Protein AF-A0A1V2ACL8-F1 (afdb_monomer_lite)

Radius of gyration: 40.6 Å; chains: 1; bounding box: 102×98×93 Å

InterPro domains:
  IPR009003 Peptidase S1, PA clan [SSF50494] (10-192)
  IPR025662 Sigma-54 interaction domain, ATP-binding site 1 [PS00675] (348-361)
  IPR027417 P-loop containing nucleoside triphosphate hydrolase [G3DSA:3.40.50.300] (262-466)
  IPR027417 P-loop containing nucleoside triphosphate hydrolase [SSF52540] (330-458)
  IPR049945 ORC1/DEAH AAA+ ATPase domain [PF13401] (344-453)

pLDDT: mean 83.54, std 11.63, range [36.09, 97.56]

Secondary structure (DSSP, 8-state):
-HHHHHHHHHHHHEEEEEETTEEEEEEEEETTEEEE-GGGSTT--TTPPEEEEEE-SSSEEEEEEEESS--S-TTSS-S-EEEEESS--TTSPPPPEEE----TT-EEEEEE--TTT-TT-EEEEEEEEEE---STTS--EEEEEEETTTTSTT---TT-TTPEEEETTEEEEEEEEEPTTS-EEEEETTTTHHHHHHTT--EEE--------HHHHHHHHHHHHHHHHHHHHHHT---SS-----GGGTSSHHHHHHHHSPPHHHHHHHHHHHHHHHHTT-TTTHHHHHHHHHHHTS---HHHHHHHHHHHHHHHHHHS-SSTTTHHHHHHHHHHHHHTTS----EEEEEE-TTSSHHHHHHHHHH--EEETTTTEEEEEEE--HHHHHHH-HHHHHHHHHHHHHT---SSHHHHHHHHHHHHHTT-EEEEEEEE--THHHHTT-HHHHHHHHHHHHHHTT-TTEEEEEEEEGGGGGGG-S-HHHHHHHB--S-TT----SEEHHHHHHHTTHHHHHHHHTT--GGGGGGS-TT-HHHHHHHH-HHHHHHHHHH--GGGTT-TT--HHHHHHHHHHHHHHHHHHH---SS-HHHHHHHHHHHHHHHHHHHHHHT-SEEEHHHHHHHHHS-HHHHHHHHHTTSEEEEEEEEE-SS-EEEEEEEEE--HHHHHHHHHHHHHTTT-HHHHHHHHHH-TTTHHHHHHHHHHHHHHTHHHHHHHHHHHHHHHHHSSS-HHHHHHHHTTS-HHHHHHHHHHHHHS------HHHHHHHHHHHHH---TT--HHHHHHHHHHTHHHHHHTTTHHHHHHHHHHHHHT---HHHHHHHHGGGTT---HHHHHHHHHHHHHHHHHHHHHTT--HHHIIIIIIIHHHHHTHHHHHHHHHTTTTS-S-PPPPHHHHHHHHHHHHHHHH-SS-TTHHHHHHHHTTGGGHHHHSS-GGGHHHHHHHHHHHHHHHHHHHHHS-HHHHHHHHHHHHHHHHHHHHSS-HHHHHHHHHHHHTTS-TT-TTPPPPGGGHHHHHHHHT-GGGHHHHHTTHHHHHHHTGGG--

Organism: NCBI:txid1714355

Sequence (1053 aa):
MKEKKMDAKIKKATAHVECGGKFGTAFLISPVLAITAYHVVSRYVEGSSIFLEFSLPGETGNRSAKLLNSRNEIDTGIDLAILQLDKPLEEIEPLQLTAKELPYDLPWKAFGFPATKDTPGQTFVGEVSMFVEQHISKYDLDLDCRKPDITDPKYVVFGASGSAVIVDKEVVAVLSDKMPGGTLGAVSIKFARELLTELNITFTDNTSLVAESPSNELEEMLKMYHIKVRFYLENSMTLPFPSELNNDLIKYSYFSEFFEISTWKSKIIDHINTISKEFNSNAFLRESIIKLQELYELDLPYEEFQSSMRKTVDLILEEIPDDKRTKGFRQLLFHLYNLLKRRYNKVLVLTGESGSGKTHLLKTILSSYQSEKGLEYYSIRIPISINEIKDKGFGEAIKFSLNHFLNSNFNDISDVNHFVNNLKKVGITFKVIFIIDDLQNLCNSSAKHYDDIKQTIVMYTKFDWVSWCLSINEFDQYLIMDNSRFLEKYCFSNNFDDANLFVSMSKINSENKVCHRILNNYGIDTKVIEKFPQNITNIKMLLNNPLISYVYANTVNENEKELHNICYFNFIKRYSDIKKKQMVEYSERDLPFQEKDVQINNEINQVVNFVIKNKKLTYSESELNDLFKSLAHCYFELRSVHLVSKAIVEFEDDIESRKDIIVKFVFKLYWAYKILLEFRSRDNWSEFSLLRDSFVELKDDLLIYEILYLDTDFEKNSEILNQEITDVLNSTSEKGLLFFVGIKTSFNCQEIIFLELLEKGELILNKQETFGLMYFLLHTNARNAKIPQKCIVLSKYLNKVSEHELGGYLNGICKSIFGKLNNLTKFKRCMAEFICSSDTNISKMIGKIAAENFIRIVTEKQYSLEEIVKNHLIIFLGDNLEKIKESMNTGSEKGKNSNATFIEYFLRFLFRLLIENNEDNRLLLHEILLKENFYYLERVKADNKFKIIGHILRSNSAIAYGAYYKHLNHSKKKNFKKQYIECITKLLDSELIEQRILAFHFISNTLIDEDPKSTLDIDFFPLLKVIHEDNRLEMFNDGRKDFYERNFYPYLK

Foldseek 3Di:
DVVVVLVVLQLQQKWWKAEPNAIAIWGFAFQFKIKFFQVSHLRDDVPDWIWTFGDDPPDGRIWTWDWPDDDPDSQAAERMTMTTTPGGDPVHDGAAAEADDFDWFAKKKWWWAFPLRHPVTDMWIWTFHDFDDDDRHYFGTWTDTPPPQQVPPSGGRRRHGHIFIDGPSHRFWTWHDQDPPRITTTHGCNNCVVVCVVVVRDHHYPPPPPVPQLVVLQVLLVVLLLVVLVVCLVPPLDDLDDDDDDPVLCVPPQNCCLQPDQFLLRVLQVLLVVLCVVPCPPPVCVVLSVLLVVLLVDLDFLVRSLVSNVVSLVVSVVPDDPDPVCVVVNVSSVVSVVSSVAFRAQEAEAEEAPQLCPSVVVSVVQNDWDADVPQLETEHEFEFDLVLCVPPNDQVSVVVRSCNSSVHDDPHVVSVLVSQVSCVVVRHHAAYEYEYEACLVNLVVDLVNLVSVLVVLRSCNSRSRYGYYYYHYNLSCLSNLLCLVSLLRHAHDPDNPDLPSHDYSLVSQLVVQVLVVLLVVLVQDCPCVVVDDPQLLQLSVSRSRNLLSNLCSVQDDPVRSNSPDHAPLNSLVSVLVVLLVQLLVPQPDPDPSVVSSVVLVVLVLLVLVVCLVVLEFKDFPVVCCVSCVVVVRNVVSCVSSVQKDKDWDWDDDPPDIDTTIMMGRPDLLNSLSSNVVVCVVVVNVVVLLVSLVSRVVNVLSNLLVVLQVLLVPCVVNVVVNLVSLVVCQVDPDNLLSVLVSLLRGHLVSLQSNLVCLLPDAQGDDDSSNLVSLLVSLQRHPRPPSQLLSSLLSNLRCLVVCVVSSVLSVVLNSLLSSLVPDLDLVSLLSSLLSQQQPQDLVSLLSSLLSSLVSLCVNCVVVVDDLLCCVPVRVLVSCVVNLVSNVNSQVVQPPDPDDGRDTSVLSNLLNNLLVVLVVPPPDSCVNVVSCVVVVVLPVCVVVVPCSSPSSSVSNLQSNLLNLLVNLQPDDPVRNVVVVVVLLVCLVVLLVDPDPVSPVSSVSNQVSVFDPVDPLTEGDPSCQVSVVSSCPDPSCVVVVVVVVVVCVRHHVVPVD

Structure (mmCIF, N/CA/C/O backbone):
data_AF-A0A1V2ACL8-F1
#
_entry.id   AF-A0A1V2ACL8-F1
#
loop_
_atom_site.group_PDB
_atom_site.id
_atom_site.type_symbol
_atom_site.label_atom_id
_atom_site.label_alt_id
_atom_site.label_comp_id
_atom_site.label_asym_id
_atom_site.label_entity_id
_atom_site.label_seq_id
_atom_site.pdbx_PDB_ins_code
_atom_site.Cartn_x
_atom_site.Cartn_y
_atom_site.Cartn_z
_atom_site.occupancy
_atom_site.B_iso_or_equiv
_atom_site.auth_seq_id
_atom_site.auth_comp_id
_atom_site.auth_asym_id
_atom_site.auth_atom_id
_atom_site.pdbx_PDB_model_num
ATOM 1 N N . MET A 1 1 ? -52.245 -60.904 18.506 1.00 42.53 1 MET A N 1
ATOM 2 C CA . MET A 1 1 ? -51.327 -61.619 19.431 1.00 42.53 1 MET A CA 1
ATOM 3 C C . MET A 1 1 ? -49.938 -60.969 19.524 1.00 42.53 1 MET A C 1
ATOM 5 O O . MET A 1 1 ? -49.429 -60.873 20.630 1.00 42.53 1 MET A O 1
ATOM 9 N N . LYS A 1 2 ? -49.344 -60.469 18.421 1.00 48.91 2 LYS A N 1
ATOM 10 C CA . LYS A 1 2 ? -48.031 -59.779 18.429 1.00 48.91 2 LYS A CA 1
ATOM 11 C C . LYS A 1 2 ? -48.014 -58.424 19.171 1.00 48.91 2 LYS A C 1
ATOM 13 O O . LYS A 1 2 ? -47.066 -58.173 19.899 1.00 48.91 2 LYS A O 1
ATOM 18 N N . GLU A 1 3 ? -49.059 -57.600 19.051 1.00 52.81 3 GLU A N 1
ATOM 19 C CA . GLU A 1 3 ? -49.126 -56.273 19.703 1.00 52.81 3 GLU A CA 1
ATOM 20 C C . GLU A 1 3 ? -49.228 -56.370 21.239 1.00 52.81 3 GLU A C 1
ATOM 22 O O . GLU A 1 3 ? -48.410 -55.794 21.944 1.00 52.81 3 GLU A O 1
ATOM 27 N N . LYS A 1 4 ? -50.099 -57.251 21.764 1.00 59.19 4 LYS A N 1
ATOM 28 C CA . LYS A 1 4 ? -50.183 -57.554 23.212 1.00 59.19 4 LYS A CA 1
ATOM 29 C C . LYS A 1 4 ? -48.861 -58.052 23.821 1.00 59.19 4 LYS A C 1
ATOM 31 O O . LYS A 1 4 ? -48.617 -57.825 25.000 1.00 59.19 4 LYS A O 1
ATOM 36 N N . LYS A 1 5 ? -48.025 -58.753 23.041 1.00 61.41 5 LYS A N 1
ATOM 37 C CA . LYS A 1 5 ? -46.713 -59.246 23.496 1.00 61.41 5 LYS A CA 1
ATOM 38 C C . LYS A 1 5 ? -45.679 -58.110 23.577 1.00 61.41 5 LYS A C 1
ATOM 40 O O . LYS A 1 5 ? -44.831 -58.146 24.459 1.00 61.41 5 LYS A O 1
ATOM 45 N N . MET A 1 6 ? -45.781 -57.106 22.700 1.00 64.25 6 MET A N 1
ATOM 46 C CA . MET A 1 6 ? -44.918 -55.919 22.703 1.00 64.25 6 MET A CA 1
ATOM 47 C C . MET A 1 6 ? -45.283 -54.951 23.834 1.00 64.25 6 MET A C 1
ATOM 49 O O . MET A 1 6 ? -44.401 -54.536 24.575 1.00 64.25 6 MET A O 1
ATOM 53 N N . ASP A 1 7 ? -46.572 -54.675 24.048 1.00 74.94 7 ASP A N 1
ATOM 54 C CA . ASP A 1 7 ? -47.016 -53.822 25.162 1.00 74.94 7 ASP A CA 1
ATOM 55 C C . ASP A 1 7 ? -46.584 -54.395 26.523 1.00 74.94 7 ASP A C 1
ATOM 57 O O . ASP A 1 7 ? -46.218 -53.655 27.433 1.00 74.94 7 ASP A O 1
ATOM 61 N N . ALA A 1 8 ? -46.576 -55.725 26.660 1.00 79.62 8 ALA A N 1
ATOM 62 C CA . ALA A 1 8 ? -46.062 -56.399 27.849 1.00 79.62 8 ALA A CA 1
ATOM 63 C C . ALA A 1 8 ? -44.533 -56.285 27.992 1.00 79.62 8 ALA A C 1
ATOM 65 O O . ALA A 1 8 ? -44.046 -56.204 29.116 1.00 79.62 8 ALA A O 1
ATOM 66 N N . LYS A 1 9 ? -43.779 -56.267 26.882 1.00 84.62 9 LYS A N 1
ATOM 67 C CA . LYS A 1 9 ? -42.321 -56.063 26.889 1.00 84.62 9 LYS A CA 1
ATOM 68 C C . LYS A 1 9 ? -41.973 -54.653 27.365 1.00 84.62 9 LYS A C 1
ATOM 70 O O . LYS A 1 9 ? -41.164 -54.511 28.272 1.00 84.62 9 LYS A O 1
ATOM 75 N N . ILE A 1 10 ? -42.633 -53.641 26.802 1.00 86.56 10 ILE A N 1
ATOM 76 C CA . ILE A 1 10 ? -42.409 -52.230 27.145 1.00 86.56 10 ILE A CA 1
ATOM 77 C C . ILE A 1 10 ? -42.662 -52.018 28.636 1.00 86.56 10 ILE A C 1
ATOM 79 O O . ILE A 1 10 ? -41.771 -51.579 29.345 1.00 86.56 10 ILE A O 1
ATOM 83 N N . LYS A 1 11 ? -43.827 -52.449 29.135 1.00 88.44 11 LYS A N 1
ATOM 84 C CA . LYS A 1 11 ? -44.185 -52.311 30.555 1.00 88.44 11 LYS A CA 1
ATOM 85 C C . LYS A 1 11 ? -43.197 -52.981 31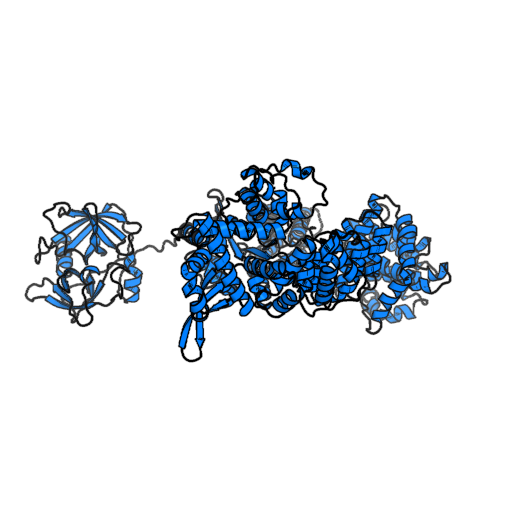.507 1.00 88.44 11 LYS A C 1
ATOM 87 O O . LYS A 1 11 ? -42.932 -52.432 32.564 1.00 88.44 11 LYS A O 1
ATOM 92 N N . LYS A 1 12 ? -42.665 -54.154 31.147 1.00 88.12 12 LYS A N 1
ATOM 93 C CA . LYS A 1 12 ? -41.657 -54.850 31.961 1.00 88.12 12 LYS A CA 1
ATOM 94 C C . LYS A 1 12 ? -40.310 -54.132 31.964 1.00 88.12 12 LYS A C 1
ATOM 96 O O . LYS A 1 12 ? -39.620 -54.182 32.970 1.00 88.12 12 LYS A O 1
ATOM 101 N N . ALA A 1 13 ? -39.934 -53.505 30.852 1.00 90.38 13 ALA A N 1
ATOM 102 C CA . ALA A 1 13 ? -38.673 -52.782 30.720 1.00 90.38 13 ALA A CA 1
ATOM 103 C C . ALA A 1 13 ? -38.722 -51.352 31.276 1.00 90.38 13 ALA A C 1
ATOM 105 O O . ALA A 1 13 ? -37.676 -50.717 31.371 1.00 90.38 13 ALA A O 1
ATOM 106 N N . THR A 1 14 ? -39.903 -50.846 31.636 1.00 93.06 14 THR A N 1
ATOM 107 C CA . THR A 1 14 ? -40.100 -49.525 32.237 1.00 93.06 14 THR A CA 1
ATOM 108 C C . THR A 1 14 ? -40.126 -49.622 33.765 1.00 93.06 14 THR A C 1
ATOM 110 O O . THR A 1 14 ? -40.801 -50.485 34.323 1.00 93.06 14 THR A O 1
ATOM 113 N N . ALA A 1 15 ? -39.426 -48.711 34.437 1.00 92.50 15 ALA A N 1
ATOM 114 C CA . ALA A 1 15 ? -39.377 -48.589 35.889 1.00 92.50 15 ALA A CA 1
ATOM 115 C C . ALA A 1 15 ? -39.913 -47.242 36.374 1.00 92.50 15 ALA A C 1
ATOM 117 O O . ALA A 1 15 ? -39.783 -46.223 35.690 1.00 92.50 15 ALA A O 1
ATOM 118 N N . HIS A 1 16 ? -40.468 -47.248 37.581 1.00 91.62 16 HIS A N 1
ATOM 119 C CA . HIS A 1 16 ? -40.730 -46.041 38.355 1.00 91.62 16 HIS A CA 1
ATOM 120 C C . HIS A 1 16 ? -39.429 -45.600 39.039 1.00 91.62 16 HIS A C 1
ATOM 122 O O . HIS A 1 16 ? -38.745 -46.424 39.641 1.00 91.62 16 HIS A O 1
ATOM 128 N N . VAL A 1 17 ? -39.053 -44.328 38.907 1.00 91.94 17 VAL A N 1
ATOM 129 C CA . VAL A 1 17 ? -37.788 -43.777 39.421 1.00 91.94 17 VAL A CA 1
ATOM 130 C C . VAL A 1 17 ? -38.069 -42.843 40.579 1.00 91.94 17 VAL A C 1
ATOM 132 O O . VAL A 1 17 ? -38.929 -41.979 40.448 1.00 91.94 17 VAL A O 1
ATOM 135 N N . GLU A 1 18 ? -37.285 -42.931 41.650 1.00 89.44 18 GLU A N 1
ATOM 136 C CA . GLU A 1 18 ? -37.298 -41.973 42.754 1.00 89.44 18 GLU A CA 1
ATOM 137 C C . GLU A 1 18 ? -35.885 -41.439 43.045 1.00 89.44 18 GLU A C 1
ATOM 139 O O . GLU A 1 18 ? -34.928 -42.199 43.231 1.00 89.44 18 GLU A O 1
ATOM 144 N N . CYS A 1 19 ? -35.743 -40.110 43.082 1.00 87.94 19 CYS A N 1
ATOM 145 C CA . CYS A 1 19 ? -34.488 -39.421 43.387 1.00 87.94 19 CYS A CA 1
ATOM 146 C C . CYS A 1 19 ? -34.750 -38.084 44.101 1.00 87.94 19 CYS A C 1
ATOM 148 O O . CYS A 1 19 ? -35.380 -37.180 43.551 1.00 87.94 19 CYS A O 1
ATOM 150 N N . GLY A 1 20 ? -34.261 -37.921 45.337 1.00 79.12 20 GLY A N 1
ATOM 151 C CA . GLY A 1 20 ? -34.312 -36.635 46.055 1.00 79.12 20 GLY A CA 1
ATOM 152 C C . GLY A 1 20 ? -35.725 -36.041 46.216 1.00 79.12 20 GLY A C 1
ATOM 153 O O . GLY A 1 20 ? -35.903 -34.817 46.143 1.00 79.12 20 GLY A O 1
ATOM 154 N N . GLY A 1 21 ? -36.740 -36.901 46.370 1.00 74.81 21 GLY A N 1
ATOM 155 C CA . GLY A 1 21 ? -38.156 -36.525 46.475 1.00 74.81 21 GLY A CA 1
ATOM 156 C C . GLY A 1 21 ? -38.826 -36.134 45.151 1.00 74.81 21 GLY A C 1
ATOM 157 O O . GLY A 1 21 ? -39.959 -35.658 45.165 1.00 74.81 21 GLY A O 1
ATOM 158 N N . LYS A 1 22 ? -38.138 -36.292 44.013 1.00 81.06 22 LYS A N 1
ATOM 159 C CA . LYS A 1 22 ? -38.754 -36.307 42.682 1.00 81.06 22 LYS A CA 1
ATOM 160 C C . LYS A 1 22 ? -38.996 -37.751 42.262 1.00 81.06 22 LYS A C 1
ATOM 162 O O . LYS A 1 22 ? -38.204 -38.629 42.603 1.00 81.06 22 LYS A O 1
ATOM 167 N N . PHE A 1 23 ? -40.047 -37.961 41.481 1.00 86.44 23 PHE A N 1
ATOM 168 C CA . PHE A 1 23 ? -40.310 -39.238 40.838 1.00 86.44 23 PHE A CA 1
ATOM 169 C C . PHE A 1 23 ? -40.504 -39.072 39.332 1.00 86.44 23 PHE A C 1
ATOM 171 O O . PHE A 1 23 ? -40.854 -37.991 38.852 1.00 86.44 23 PHE A O 1
ATOM 178 N N . GLY A 1 24 ? -40.234 -40.140 38.593 1.00 91.75 24 GLY A N 1
ATOM 179 C CA . GLY A 1 24 ? -40.265 -40.159 37.138 1.00 91.75 24 GLY A CA 1
ATOM 180 C C . GLY A 1 24 ? -40.331 -41.573 36.583 1.00 91.75 24 GLY A C 1
ATOM 181 O O . GLY A 1 24 ? -40.574 -42.543 37.298 1.00 91.75 24 GLY A O 1
ATOM 182 N N . THR A 1 25 ? -40.080 -41.687 35.287 1.00 94.88 25 THR A N 1
ATOM 183 C CA . THR A 1 25 ? -40.044 -42.954 34.564 1.00 94.88 25 THR A CA 1
ATOM 184 C C . THR A 1 25 ? -38.629 -43.211 34.041 1.00 94.88 25 THR A C 1
ATOM 186 O O . THR A 1 25 ? -37.939 -42.290 33.616 1.00 94.88 25 THR A O 1
ATOM 189 N N . ALA A 1 26 ? -38.175 -44.460 34.051 1.00 95.38 26 ALA A N 1
ATOM 190 C CA . ALA A 1 26 ? -36.978 -44.903 33.339 1.00 95.38 26 ALA A CA 1
ATOM 191 C C . ALA A 1 26 ? -37.289 -46.147 32.518 1.00 95.38 26 ALA A C 1
ATOM 193 O O . ALA A 1 26 ? -38.301 -46.812 32.737 1.00 95.38 26 ALA A O 1
ATOM 194 N N . PHE A 1 27 ? -36.395 -46.513 31.607 1.00 95.81 27 PHE A N 1
ATOM 195 C CA . PHE A 1 27 ? -36.466 -47.801 30.930 1.00 95.81 27 PHE A CA 1
ATOM 196 C C . PHE A 1 27 ? -35.091 -48.424 30.714 1.00 95.81 27 PHE A C 1
ATOM 198 O O . PHE A 1 27 ? -34.083 -47.730 30.595 1.00 95.81 27 PHE A O 1
ATOM 205 N N . LEU A 1 28 ? -35.066 -49.753 30.666 1.00 94.19 28 LEU A N 1
ATOM 206 C CA . LEU A 1 28 ? -33.864 -50.562 30.518 1.00 94.19 28 LEU A CA 1
ATOM 207 C C . LEU A 1 28 ? -33.381 -50.578 29.057 1.00 94.19 28 LEU A C 1
ATOM 209 O O . LEU A 1 28 ? -34.166 -50.888 28.160 1.00 94.19 28 LEU A O 1
ATOM 213 N N . ILE A 1 29 ? -32.093 -50.306 28.825 1.00 94.06 29 ILE A N 1
ATOM 214 C CA . ILE A 1 29 ? -31.433 -50.352 27.497 1.00 94.06 29 ILE A CA 1
ATOM 215 C C . ILE A 1 29 ? -30.351 -51.437 27.395 1.00 94.06 29 ILE A C 1
ATOM 217 O O . ILE A 1 29 ? -30.009 -51.890 26.307 1.00 94.06 29 ILE A O 1
ATOM 221 N N . SER A 1 30 ? -29.851 -51.916 28.533 1.00 91.38 30 SER A N 1
ATOM 222 C CA . SER A 1 30 ? -29.064 -53.146 28.666 1.00 91.38 30 SER A CA 1
ATOM 223 C C . SER A 1 30 ? -29.341 -53.752 30.045 1.00 91.38 30 SER A C 1
ATOM 225 O O . SER A 1 30 ? -29.882 -53.040 30.888 1.00 91.38 30 SER A O 1
ATOM 227 N N . PRO A 1 31 ? -28.943 -55.002 30.353 1.00 89.69 31 PRO A N 1
ATOM 228 C CA . PRO A 1 31 ? -29.172 -55.575 31.682 1.00 89.69 31 PRO A CA 1
ATOM 229 C C . PRO A 1 31 ? -28.639 -54.717 32.840 1.00 89.69 31 PRO A C 1
ATOM 231 O O . PRO A 1 31 ? -29.119 -54.863 33.956 1.00 89.69 31 PRO A O 1
ATOM 234 N N . VAL A 1 32 ? -27.676 -53.820 32.588 1.00 92.94 32 VAL A N 1
ATOM 235 C CA . VAL A 1 32 ? -27.021 -52.972 33.599 1.00 92.94 32 VAL A CA 1
ATOM 236 C C . VAL A 1 32 ? -27.249 -51.467 33.409 1.00 92.94 32 VAL A C 1
ATOM 238 O O . VAL A 1 32 ? -26.795 -50.691 34.246 1.00 92.94 32 VAL A O 1
ATOM 241 N N . LEU A 1 33 ? -27.933 -51.032 32.342 1.00 94.88 33 LEU A N 1
ATOM 242 C CA . LEU A 1 33 ? -28.134 -49.610 32.031 1.00 94.88 33 LEU A CA 1
ATOM 243 C C . LEU A 1 33 ? -29.609 -49.271 31.812 1.00 94.88 33 LEU A C 1
ATOM 245 O O . LEU A 1 33 ? -30.318 -49.975 31.088 1.00 94.88 33 LEU A O 1
ATOM 249 N N . ALA A 1 34 ? -30.030 -48.132 32.356 1.00 95.25 34 ALA A N 1
ATOM 250 C CA . ALA A 1 34 ? -31.340 -47.534 32.130 1.00 95.25 34 ALA A CA 1
ATOM 251 C C . ALA A 1 34 ? -31.224 -46.062 31.700 1.00 95.25 34 ALA A C 1
ATOM 253 O O . ALA A 1 34 ? -30.231 -45.398 31.992 1.00 95.25 34 ALA A O 1
ATOM 254 N N . ILE A 1 35 ? -32.248 -45.551 31.014 1.00 96.69 35 ILE A N 1
ATOM 255 C CA . ILE A 1 35 ? -32.358 -44.145 30.599 1.00 96.69 35 ILE A CA 1
ATOM 256 C C . ILE A 1 35 ? -33.563 -43.492 31.276 1.00 96.69 35 ILE A C 1
ATOM 258 O O . ILE A 1 35 ? -34.611 -44.121 31.414 1.00 96.69 35 ILE A O 1
ATOM 262 N N . THR A 1 36 ? -33.416 -42.227 31.674 1.00 95.25 36 THR A N 1
ATOM 263 C CA . THR A 1 36 ? -34.501 -41.348 32.143 1.00 95.25 36 THR A CA 1
ATOM 264 C C . THR A 1 36 ? -34.276 -39.906 31.662 1.00 95.25 36 THR A C 1
ATOM 266 O O . THR A 1 36 ? -33.277 -39.619 31.001 1.00 95.25 36 THR A O 1
ATOM 269 N N . ALA A 1 37 ? -35.192 -38.990 31.979 1.00 93.00 37 ALA A N 1
ATOM 270 C CA . ALA A 1 37 ? -34.991 -37.560 31.758 1.00 93.00 37 ALA A CA 1
ATOM 271 C C . ALA A 1 37 ? -34.068 -36.975 32.842 1.00 93.00 37 ALA A C 1
ATOM 273 O O . ALA A 1 37 ? -34.166 -37.336 34.018 1.00 93.00 37 ALA A O 1
ATOM 274 N N . TYR A 1 38 ? -33.165 -36.064 32.478 1.00 91.00 38 TYR A N 1
ATOM 275 C CA . TYR A 1 38 ? -32.163 -35.548 33.421 1.00 91.00 38 TYR A CA 1
ATOM 276 C C . TYR A 1 38 ? -32.805 -34.803 34.597 1.00 91.00 38 TYR A C 1
ATOM 278 O O . TYR A 1 38 ? -32.397 -34.970 35.749 1.00 91.00 38 TYR A O 1
ATOM 286 N N . HIS A 1 39 ? -33.874 -34.042 34.348 1.00 87.81 39 HIS A N 1
ATOM 287 C CA . HIS A 1 39 ? -34.585 -33.312 35.396 1.00 87.81 39 HIS A CA 1
ATOM 288 C C . HIS A 1 39 ? -35.223 -34.213 36.475 1.00 87.81 39 HIS A C 1
ATOM 290 O O . HIS A 1 39 ? -35.509 -33.721 37.575 1.00 87.81 39 HIS A O 1
ATOM 296 N N . VAL A 1 40 ? -35.437 -35.508 36.199 1.00 89.12 40 VAL A N 1
ATOM 297 C CA . VAL A 1 40 ? -35.936 -36.500 37.174 1.00 89.12 40 VAL A CA 1
ATOM 298 C C . VAL A 1 40 ? -34.879 -36.777 38.240 1.00 89.12 40 VAL A C 1
ATOM 300 O O . VAL A 1 40 ? -35.199 -36.882 39.422 1.00 89.12 40 VAL A O 1
ATOM 303 N N . VAL A 1 41 ? -33.608 -36.813 37.839 1.00 89.06 41 VAL A N 1
ATOM 304 C CA . VAL A 1 41 ? -32.457 -37.110 38.705 1.00 89.06 41 VAL A CA 1
ATOM 305 C C . VAL A 1 41 ? -31.631 -35.867 39.044 1.00 89.06 41 VAL A C 1
ATOM 307 O O . VAL A 1 41 ? -30.564 -35.970 39.637 1.00 89.06 41 VAL A O 1
ATOM 310 N N . SER A 1 42 ? -32.137 -34.664 38.751 1.00 81.94 42 SER A N 1
ATOM 311 C CA . SER A 1 42 ? -31.418 -33.394 38.963 1.00 81.94 42 SER A CA 1
ATOM 312 C C . SER A 1 42 ? -31.105 -33.066 40.428 1.00 81.94 42 SER A C 1
ATOM 314 O O . SER A 1 42 ? -30.407 -32.097 40.701 1.00 81.94 42 SER A O 1
ATOM 316 N N . ARG A 1 43 ? -31.694 -33.802 41.378 1.00 77.88 43 ARG A N 1
ATOM 317 C CA . ARG A 1 43 ? -31.429 -33.686 42.822 1.00 77.88 43 ARG A CA 1
ATOM 318 C C . ARG A 1 43 ? -30.447 -34.746 43.327 1.00 77.88 43 ARG A C 1
ATOM 320 O O . ARG A 1 43 ? -30.287 -34.896 44.536 1.00 77.88 43 ARG A O 1
ATOM 327 N N . TYR A 1 44 ? -29.823 -35.488 42.416 1.00 76.44 44 TYR A N 1
ATOM 328 C CA . TYR A 1 44 ? -28.778 -36.441 42.740 1.00 76.44 44 TYR A CA 1
ATOM 329 C C . TYR A 1 44 ? -27.586 -35.730 43.387 1.00 76.44 44 TYR A C 1
ATOM 331 O O . TYR A 1 44 ? -27.066 -34.752 42.854 1.00 76.44 44 TYR A O 1
ATOM 339 N N . VAL A 1 45 ? -27.146 -36.255 44.526 1.00 68.69 45 VAL A N 1
ATOM 340 C CA . VAL A 1 45 ? -25.885 -35.883 45.175 1.00 68.69 45 VAL A CA 1
ATOM 341 C C . VAL A 1 45 ? -24.951 -37.079 45.069 1.00 68.69 45 VAL A C 1
ATOM 343 O O . VAL A 1 45 ? -25.383 -38.214 45.288 1.00 68.69 45 VAL A O 1
ATOM 346 N N . GLU A 1 46 ? -23.684 -36.853 44.732 1.00 67.69 46 GLU A N 1
ATOM 347 C CA . GLU A 1 46 ? -22.706 -37.935 44.632 1.00 67.69 46 GLU A CA 1
ATOM 348 C C . GLU A 1 46 ? -22.659 -38.745 45.944 1.00 67.69 46 GLU A C 1
ATOM 350 O O . GLU A 1 46 ? -22.512 -38.190 47.032 1.00 67.69 46 GLU A O 1
ATOM 355 N N . GLY A 1 47 ? -22.883 -40.061 45.846 1.00 61.84 47 GLY A N 1
ATOM 356 C CA . GLY A 1 47 ? -23.021 -40.971 46.994 1.00 61.84 47 GLY A CA 1
ATOM 357 C C . GLY A 1 47 ? -24.460 -41.277 47.447 1.00 61.84 47 GLY A C 1
ATOM 358 O O . GLY A 1 47 ? -24.658 -42.206 48.227 1.00 61.84 47 GLY A O 1
ATOM 359 N N . SER A 1 48 ? -25.477 -40.568 46.942 1.00 74.19 48 SER A N 1
ATOM 360 C CA . SER A 1 48 ? -26.895 -40.926 47.135 1.00 74.19 48 SER A CA 1
ATOM 361 C C . SER A 1 48 ? -27.348 -42.019 46.150 1.00 74.19 48 SER A C 1
ATOM 363 O O . SER A 1 48 ? -26.747 -42.189 45.091 1.00 74.19 48 SER A O 1
ATOM 365 N N . SER A 1 49 ? -28.377 -42.804 46.495 1.00 78.25 49 SER A N 1
ATOM 366 C CA . SER A 1 49 ? -28.930 -43.850 45.614 1.00 78.25 49 SER A CA 1
ATOM 367 C C . SER A 1 49 ? -30.134 -43.333 44.824 1.00 78.25 49 SER A C 1
ATOM 369 O O . SER A 1 49 ? -31.012 -42.690 45.396 1.00 78.25 49 SER A O 1
ATOM 371 N N . ILE A 1 50 ? -30.188 -43.641 43.525 1.00 90.75 50 ILE A N 1
ATOM 372 C CA . ILE A 1 50 ? -31.386 -43.485 42.686 1.00 90.75 50 ILE A CA 1
ATOM 373 C C . ILE A 1 50 ? -32.132 -44.818 42.715 1.00 90.75 50 ILE A C 1
ATOM 375 O O . ILE A 1 50 ? -31.522 -45.841 42.409 1.00 90.75 50 ILE A O 1
ATOM 379 N N . PHE A 1 51 ? -33.411 -44.828 43.085 1.00 90.81 51 PHE A N 1
ATOM 380 C CA . PHE A 1 51 ? -34.194 -46.063 43.184 1.00 90.81 51 PHE A CA 1
ATOM 381 C C . PHE A 1 51 ? -35.048 -46.266 41.934 1.00 90.81 51 PHE A C 1
ATOM 383 O O . PHE A 1 51 ? -35.718 -45.338 41.489 1.00 90.81 51 PHE A O 1
ATOM 390 N N . LEU A 1 52 ? -35.013 -47.472 41.367 1.00 91.81 52 LEU A N 1
ATOM 391 C CA . LEU A 1 52 ? -35.820 -47.884 40.221 1.00 91.81 52 LEU A CA 1
ATOM 392 C C . LEU A 1 52 ? -36.668 -49.097 40.602 1.00 91.81 52 LEU A C 1
ATOM 394 O O . LEU A 1 52 ? -36.113 -50.121 40.988 1.00 91.81 52 LEU A O 1
ATOM 398 N N . GLU A 1 53 ? -37.985 -49.012 40.452 1.00 89.75 53 GLU A N 1
ATOM 399 C CA . GLU A 1 53 ? -38.929 -50.105 40.701 1.00 89.75 53 GLU A CA 1
ATOM 400 C C . GLU A 1 53 ? -39.480 -50.654 39.378 1.00 89.75 53 GLU A C 1
ATOM 402 O O . GLU A 1 53 ? -40.198 -49.964 38.651 1.00 89.75 53 GLU A O 1
ATOM 407 N N . PHE A 1 54 ? -39.156 -51.912 39.070 1.00 86.75 54 PHE A N 1
ATOM 408 C CA . PHE A 1 54 ? -39.684 -52.637 37.911 1.00 86.75 54 PHE A CA 1
ATOM 409 C C . PHE A 1 54 ? -40.857 -53.542 38.316 1.00 86.75 54 PHE A C 1
ATOM 411 O O . PHE A 1 54 ? -40.782 -54.278 39.302 1.00 86.75 54 PHE A O 1
ATOM 418 N N . SER A 1 55 ? -41.928 -53.556 37.516 1.00 75.38 55 SER A N 1
ATOM 419 C CA . SER A 1 55 ? -43.097 -54.414 37.758 1.00 75.38 55 SER A CA 1
ATOM 420 C C . SER A 1 55 ? -42.843 -55.872 37.334 1.00 75.38 55 SER A C 1
ATOM 422 O O . SER A 1 55 ? -43.143 -56.267 36.202 1.00 75.38 55 SER A O 1
ATOM 424 N N . LEU A 1 56 ? -42.311 -56.688 38.250 1.00 67.06 56 LEU A N 1
ATOM 425 C CA . LEU A 1 56 ? -42.078 -58.126 38.064 1.00 67.06 56 LEU A CA 1
ATOM 426 C C . LEU A 1 56 ? -43.124 -58.980 38.812 1.00 67.06 56 LEU A C 1
ATOM 428 O O . LEU A 1 56 ? -43.494 -58.667 39.944 1.00 67.06 56 LEU A O 1
ATOM 432 N N . PRO A 1 57 ? -43.625 -60.081 38.221 1.00 54.53 57 PRO A N 1
ATOM 433 C CA . PRO A 1 57 ? -44.488 -61.015 38.934 1.00 54.53 57 PRO A CA 1
ATOM 434 C C . PRO A 1 57 ? -43.659 -61.889 39.891 1.00 54.53 57 PRO A C 1
ATOM 436 O O . PRO A 1 57 ? -43.034 -62.848 39.452 1.00 54.53 57 PRO A O 1
ATOM 439 N N . GLY A 1 58 ? -43.699 -61.586 41.193 1.00 54.59 58 GLY A N 1
ATOM 440 C CA . GLY A 1 58 ? -43.184 -62.462 42.260 1.00 54.59 58 GLY A CA 1
ATOM 441 C C . GLY A 1 58 ? -42.003 -61.926 43.080 1.00 54.59 58 GLY A C 1
ATOM 442 O O . GLY A 1 58 ? -41.755 -62.467 44.151 1.00 54.59 58 GLY A O 1
ATOM 443 N N . GLU A 1 59 ? -41.347 -60.842 42.655 1.00 56.12 59 GLU A N 1
ATOM 444 C CA . GLU A 1 59 ? -40.312 -60.123 43.419 1.00 56.12 59 GLU A CA 1
ATOM 445 C C . GLU A 1 59 ? -40.453 -58.604 43.219 1.00 56.12 59 GLU A C 1
ATOM 447 O O . GLU A 1 59 ? -40.774 -58.145 42.124 1.00 56.12 59 GLU A O 1
ATOM 452 N N . THR A 1 60 ? -40.198 -57.805 44.261 1.00 54.91 60 THR A N 1
ATOM 453 C CA . THR A 1 60 ? -40.040 -56.346 44.126 1.00 54.91 60 THR A CA 1
ATOM 454 C C . THR A 1 60 ? -38.753 -56.070 43.349 1.00 54.91 60 THR A C 1
ATOM 456 O O . THR A 1 60 ? -37.659 -56.217 43.898 1.00 54.91 60 THR A O 1
ATOM 459 N N . GLY A 1 61 ? -38.861 -55.693 42.073 1.00 58.53 61 GLY A N 1
ATOM 460 C CA . GLY A 1 61 ? -37.737 -55.454 41.161 1.00 58.53 61 GLY A CA 1
ATOM 461 C C . GLY A 1 61 ? -36.928 -54.189 41.459 1.00 58.53 61 GLY A C 1
ATOM 462 O O . GLY A 1 61 ? -36.458 -53.547 40.526 1.00 58.53 61 GLY A O 1
ATOM 463 N N . ASN A 1 62 ? -36.776 -53.806 42.728 1.00 77.19 62 ASN A N 1
ATOM 464 C CA . ASN A 1 62 ? -36.102 -52.575 43.126 1.00 77.19 62 ASN A CA 1
ATOM 465 C C . ASN A 1 62 ? -34.602 -52.663 42.807 1.00 77.19 62 ASN A C 1
ATOM 467 O O . ASN A 1 62 ? -33.937 -53.652 43.135 1.00 77.19 62 ASN A O 1
ATOM 471 N N . ARG A 1 63 ? -34.060 -51.633 42.161 1.00 86.25 63 ARG A N 1
ATOM 472 C CA . ARG A 1 63 ? -32.630 -51.466 41.880 1.00 86.25 63 ARG A CA 1
ATOM 473 C C . ARG A 1 63 ? -32.162 -50.115 42.373 1.00 86.25 63 ARG A C 1
ATOM 475 O O . ARG A 1 63 ? -32.899 -49.136 42.273 1.00 86.25 63 ARG A O 1
ATOM 482 N N . SER A 1 64 ? -30.940 -50.071 42.890 1.00 88.88 64 SER A N 1
ATOM 483 C CA . SER A 1 64 ? -30.252 -48.801 43.094 1.00 88.88 64 SER A CA 1
ATOM 484 C C . SER A 1 64 ? -29.384 -48.498 41.872 1.00 88.88 64 SER A C 1
ATOM 486 O O . SER A 1 64 ? -28.896 -49.415 41.210 1.00 88.88 64 SER A O 1
ATOM 488 N N . ALA A 1 65 ? -29.220 -47.223 41.529 1.00 91.50 65 ALA A N 1
ATOM 489 C CA . ALA A 1 65 ? -28.428 -46.815 40.377 1.00 91.50 65 ALA A CA 1
ATOM 490 C C . ALA A 1 65 ? -27.547 -45.595 40.653 1.00 91.50 65 ALA A C 1
ATOM 492 O O . ALA A 1 65 ? -27.870 -44.739 41.483 1.00 91.50 65 ALA A O 1
ATOM 493 N N . LYS A 1 66 ? -26.448 -45.515 39.897 1.00 90.19 66 LYS A N 1
ATOM 494 C CA . LYS A 1 66 ? -25.550 -44.359 39.810 1.00 90.19 66 LYS A CA 1
ATOM 495 C C . LYS A 1 66 ? -25.798 -43.599 38.504 1.00 90.19 66 LYS A C 1
ATOM 497 O O . LYS A 1 66 ? -25.994 -44.216 37.460 1.00 90.19 66 LYS A O 1
ATOM 502 N N . LEU A 1 67 ? -25.746 -42.270 38.553 1.00 91.69 67 LEU A N 1
ATOM 503 C CA . LEU A 1 67 ? -25.784 -41.408 37.370 1.00 91.69 67 LEU A CA 1
ATOM 504 C C . LEU A 1 67 ? -24.418 -41.406 36.661 1.00 91.69 67 LEU A C 1
ATOM 506 O O . LEU A 1 67 ? -23.404 -41.133 37.302 1.00 91.69 67 LEU A O 1
ATOM 510 N N . LEU A 1 68 ? -24.385 -41.703 35.358 1.00 88.50 68 LEU A N 1
ATOM 511 C CA . LEU A 1 68 ? -23.141 -41.740 34.573 1.00 88.50 68 LEU A CA 1
ATOM 512 C C . LEU A 1 68 ? -22.756 -40.389 33.960 1.00 88.50 68 LEU A C 1
ATOM 514 O O . LEU A 1 68 ? -21.573 -40.123 33.788 1.00 88.50 68 LEU A O 1
ATOM 518 N N . ASN A 1 69 ? -23.728 -39.534 33.645 1.00 87.94 69 ASN A N 1
ATOM 519 C CA . ASN A 1 69 ? -23.510 -38.258 32.962 1.00 87.94 69 ASN A CA 1
ATOM 520 C C . ASN A 1 69 ? -23.824 -37.044 33.853 1.00 87.94 69 ASN A C 1
ATOM 522 O O . ASN A 1 69 ? -24.626 -36.191 33.481 1.00 87.94 69 ASN A O 1
ATOM 526 N N . SER A 1 70 ? -23.220 -36.976 35.044 1.00 81.81 70 SER A N 1
ATOM 527 C CA . SER A 1 70 ? -23.396 -35.860 35.988 1.00 81.81 70 SER A CA 1
ATOM 528 C C . SER A 1 70 ? -22.853 -34.533 35.444 1.00 81.81 70 SER A C 1
ATOM 530 O O . SER A 1 70 ? -21.779 -34.509 34.846 1.00 81.81 70 SER A O 1
ATOM 532 N N . ARG A 1 71 ? -23.550 -33.420 35.706 1.00 76.25 71 ARG A N 1
ATOM 533 C CA . ARG A 1 71 ? -23.178 -32.066 35.250 1.00 76.25 71 ARG A CA 1
ATOM 534 C C . ARG A 1 71 ? -23.038 -31.081 36.413 1.00 76.25 71 ARG A C 1
ATOM 536 O O . ARG A 1 71 ? -23.783 -31.177 37.386 1.00 76.25 71 ARG A O 1
ATOM 543 N N . ASN A 1 72 ? -22.127 -30.111 36.268 1.00 63.94 72 ASN A N 1
ATOM 544 C CA . ASN A 1 72 ? -21.878 -29.048 37.257 1.00 63.94 72 ASN A CA 1
ATOM 545 C C . ASN A 1 72 ? -22.956 -27.948 37.252 1.00 63.94 72 ASN A C 1
ATOM 547 O O . ASN A 1 72 ? -23.165 -27.290 38.268 1.00 63.94 72 ASN A O 1
ATOM 551 N N . GLU A 1 73 ? -23.655 -27.761 36.131 1.00 60.50 73 GLU A N 1
ATOM 552 C CA . GLU A 1 73 ? -24.739 -26.790 35.972 1.00 60.50 73 GLU A CA 1
ATOM 553 C C . GLU A 1 73 ? -26.027 -27.513 35.548 1.00 60.50 73 GLU A C 1
ATOM 555 O O . GLU A 1 73 ? -26.014 -28.368 34.664 1.00 60.50 73 GLU A O 1
ATOM 560 N N . ILE A 1 74 ? -27.151 -27.192 36.198 1.00 55.94 74 ILE A N 1
ATOM 561 C CA . ILE A 1 74 ? -28.436 -27.902 36.024 1.00 55.94 74 ILE A CA 1
ATOM 562 C C . ILE A 1 74 ? -29.147 -27.500 34.717 1.00 55.94 74 ILE A C 1
ATOM 564 O O . ILE A 1 74 ? -29.930 -28.281 34.178 1.00 55.94 74 ILE A O 1
ATOM 568 N N . ASP A 1 75 ? -28.867 -26.303 34.194 1.00 59.25 75 ASP A N 1
ATOM 569 C CA . ASP A 1 75 ? -29.552 -25.732 33.026 1.00 59.25 75 ASP A CA 1
ATOM 570 C C . ASP A 1 75 ? -28.781 -25.866 31.705 1.00 59.25 75 ASP A C 1
ATOM 572 O O . ASP A 1 75 ? -29.232 -25.353 30.680 1.00 59.25 75 ASP A O 1
ATOM 576 N N . THR A 1 76 ? -27.655 -26.586 31.696 1.00 60.09 76 THR A N 1
ATOM 577 C CA . THR A 1 76 ? -26.851 -26.810 30.490 1.00 60.09 76 THR A CA 1
ATOM 578 C C . THR A 1 76 ? -26.912 -28.272 30.018 1.00 60.09 76 THR A C 1
ATOM 580 O O . THR A 1 76 ? -26.773 -29.228 30.787 1.00 60.09 76 THR A O 1
ATOM 583 N N . GLY A 1 77 ? -27.150 -28.450 28.713 1.00 75.00 77 GLY A N 1
ATOM 584 C CA . GLY A 1 77 ? -27.157 -29.739 28.002 1.00 75.00 77 GLY A CA 1
ATOM 585 C C . GLY A 1 77 ? -28.515 -30.457 27.912 1.00 75.00 77 GLY A C 1
ATOM 586 O O . GLY A 1 77 ? -29.500 -30.033 28.510 1.00 75.00 77 GLY A O 1
ATOM 587 N N . ILE A 1 78 ? -28.535 -31.592 27.196 1.00 87.06 78 ILE A N 1
ATOM 588 C CA . ILE A 1 78 ? -29.748 -32.369 26.860 1.00 87.06 78 ILE A CA 1
ATOM 589 C C . ILE A 1 78 ? -30.457 -32.960 28.085 1.00 87.06 78 ILE A C 1
ATOM 591 O O . ILE A 1 78 ? -29.789 -33.409 29.020 1.00 87.06 78 ILE A O 1
ATOM 595 N N . ASP A 1 79 ? -31.791 -33.004 28.093 1.00 89.19 79 ASP A N 1
ATOM 596 C CA . ASP A 1 79 ? -32.600 -33.529 29.206 1.00 89.19 79 ASP A CA 1
ATOM 597 C C . ASP A 1 79 ? -3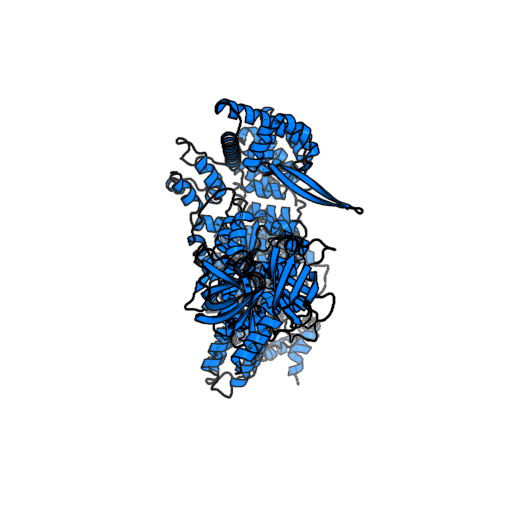2.670 -35.068 29.207 1.00 89.19 79 ASP A C 1
ATOM 599 O O . ASP A 1 79 ? -33.735 -35.679 29.163 1.00 89.19 79 ASP A O 1
ATOM 603 N N . LEU A 1 80 ? -31.506 -35.717 29.253 1.00 92.00 80 LEU A N 1
ATOM 604 C CA . LEU A 1 80 ? -31.362 -37.170 29.233 1.00 92.00 80 LEU A CA 1
ATOM 605 C C . LEU A 1 80 ? -30.293 -37.619 30.236 1.00 92.00 80 LEU A C 1
ATOM 607 O O . LEU A 1 80 ? -29.180 -37.091 30.255 1.00 92.00 80 LEU A O 1
ATOM 611 N N . ALA A 1 81 ? -30.629 -38.603 31.067 1.00 92.81 81 ALA A N 1
ATOM 612 C CA . ALA A 1 81 ? -29.752 -39.192 32.074 1.00 92.81 81 ALA A CA 1
ATOM 613 C C . ALA A 1 81 ? -29.562 -40.692 31.838 1.00 92.81 81 ALA A C 1
ATOM 615 O O . ALA A 1 81 ? -30.526 -41.419 31.586 1.00 92.81 81 ALA A O 1
ATOM 616 N N . ILE A 1 82 ? -28.315 -41.147 31.972 1.00 94.88 82 ILE A N 1
ATOM 617 C CA . ILE A 1 82 ? -27.943 -42.560 31.896 1.00 94.88 82 ILE A CA 1
ATOM 618 C C . ILE A 1 82 ? -27.656 -43.078 33.301 1.00 94.88 82 ILE A C 1
ATOM 620 O O . ILE A 1 82 ? -26.817 -42.537 34.024 1.00 94.88 82 ILE A O 1
ATOM 624 N N . LEU A 1 83 ? -28.343 -44.153 33.671 1.00 94.31 83 LEU A N 1
ATOM 625 C CA . LEU A 1 83 ? -28.284 -44.772 34.985 1.00 94.31 83 LEU A CA 1
ATOM 626 C C . LEU A 1 83 ? -27.615 -46.142 34.890 1.00 94.31 83 LEU A C 1
ATOM 628 O O . LEU A 1 83 ? -28.045 -46.990 34.110 1.00 94.31 83 LEU A O 1
ATOM 632 N N . GLN A 1 84 ? -26.592 -46.371 35.709 1.00 93.69 84 GLN A N 1
ATOM 633 C CA . GLN A 1 84 ? -25.958 -47.676 35.877 1.00 93.69 84 GLN A CA 1
ATOM 634 C C . GLN A 1 84 ? -26.540 -48.383 37.097 1.00 93.69 84 GLN A C 1
ATOM 636 O O . GLN A 1 84 ? -26.429 -47.871 38.210 1.00 93.69 84 GLN A O 1
ATOM 641 N N . LEU A 1 85 ? -27.145 -49.551 36.882 1.00 92.31 85 LEU A N 1
ATOM 642 C CA . LEU A 1 85 ? -27.735 -50.364 37.945 1.00 92.31 85 LEU A CA 1
ATOM 643 C C . LEU A 1 85 ? -26.652 -51.025 38.805 1.00 92.31 85 LEU A C 1
ATOM 645 O O . LEU A 1 85 ? -25.615 -51.457 38.301 1.00 92.31 85 LEU A O 1
ATOM 649 N N . ASP A 1 86 ? -26.932 -51.164 40.098 1.00 88.88 86 ASP A N 1
ATOM 650 C CA . ASP A 1 86 ? -26.095 -51.887 41.057 1.00 88.88 86 ASP A CA 1
ATOM 651 C C . ASP A 1 86 ? -25.970 -53.387 40.746 1.00 88.88 86 ASP A C 1
ATOM 653 O O . ASP A 1 86 ? -24.930 -53.996 41.006 1.00 88.88 86 ASP A O 1
ATOM 657 N N . LYS A 1 87 ? -27.024 -53.987 40.182 1.00 87.25 87 LYS A N 1
ATOM 658 C CA . LYS A 1 87 ? -27.087 -55.395 39.778 1.00 87.25 87 LYS A CA 1
ATOM 659 C C . LYS A 1 87 ? -27.821 -55.555 38.445 1.00 87.25 87 LYS A C 1
ATOM 661 O O . LYS A 1 87 ? -28.853 -54.907 38.249 1.00 87.25 87 LYS A O 1
ATOM 666 N N . PRO A 1 88 ? -27.360 -56.465 37.565 1.00 86.81 88 PRO A N 1
ATOM 667 C CA . PRO A 1 88 ? -28.020 -56.706 36.292 1.00 86.81 88 PRO A CA 1
ATOM 668 C C . PRO A 1 88 ? -29.452 -57.243 36.459 1.00 86.81 88 PRO A C 1
ATOM 670 O O . PRO A 1 88 ? -29.765 -57.961 37.412 1.00 86.81 88 PRO A O 1
ATOM 673 N N . LEU A 1 89 ? -30.323 -56.909 35.508 1.00 87.75 89 LEU A N 1
ATOM 674 C CA . LEU A 1 89 ? -31.678 -57.442 35.346 1.00 87.75 89 LEU A CA 1
ATOM 675 C C . LEU A 1 89 ? -31.725 -58.347 34.108 1.00 87.75 89 LEU A C 1
ATOM 677 O O . LEU A 1 89 ? -32.110 -57.914 33.027 1.00 87.75 89 LEU A O 1
ATOM 681 N N . GLU A 1 90 ? -31.319 -59.610 34.258 1.00 83.44 90 GLU A N 1
ATOM 682 C CA . GLU A 1 90 ? -31.280 -60.572 33.140 1.00 83.44 90 GLU A CA 1
ATOM 683 C C . GLU A 1 90 ? -32.672 -61.078 32.721 1.00 83.44 90 GLU A C 1
ATOM 685 O O . GLU A 1 90 ? -32.870 -61.517 31.591 1.00 83.44 90 GLU A O 1
ATOM 690 N N . GLU A 1 91 ? -33.660 -60.985 33.614 1.00 83.69 91 GLU A N 1
ATOM 691 C CA . GLU A 1 91 ? -35.030 -61.462 33.377 1.00 83.69 91 GLU A CA 1
ATOM 692 C C . GLU A 1 91 ? -35.880 -60.508 32.519 1.00 83.69 91 GLU A C 1
ATOM 694 O O . GLU A 1 91 ? -36.982 -60.859 32.080 1.00 83.69 91 GLU A O 1
ATOM 699 N N . ILE A 1 92 ? -35.383 -59.290 32.284 1.00 86.94 92 ILE A N 1
ATOM 700 C CA . ILE A 1 92 ? -36.067 -58.239 31.533 1.00 86.94 92 ILE A CA 1
ATOM 701 C C . ILE A 1 92 ? -35.310 -58.006 30.232 1.00 86.94 92 ILE A C 1
ATOM 703 O O . ILE A 1 92 ? -34.144 -57.629 30.232 1.00 86.94 92 ILE A O 1
ATOM 707 N N . GLU A 1 93 ? -35.991 -58.197 29.105 1.00 87.88 93 GLU A N 1
ATOM 708 C CA . GLU A 1 93 ? -35.424 -57.900 27.792 1.00 87.88 93 GLU A CA 1
ATOM 709 C C . GLU A 1 93 ? -35.317 -56.373 27.601 1.00 87.88 93 GLU A C 1
ATOM 711 O O . GLU A 1 93 ? -36.359 -55.706 27.573 1.00 87.88 93 GLU A O 1
ATOM 716 N N . PRO A 1 94 ? -34.105 -55.804 27.439 1.00 90.81 94 PRO A N 1
ATOM 717 C CA . PRO A 1 94 ? -33.939 -54.364 27.277 1.00 90.81 94 PRO A CA 1
ATOM 718 C C . PRO A 1 94 ? -34.555 -53.829 25.976 1.00 90.81 94 PRO A C 1
ATOM 720 O O . PRO A 1 94 ? -34.778 -54.560 25.000 1.00 90.81 94 PRO A O 1
ATOM 723 N N . LEU A 1 95 ? -34.831 -52.526 25.957 1.00 93.00 95 LEU A N 1
ATOM 724 C CA . LEU A 1 95 ? -35.324 -51.820 24.782 1.00 93.00 95 LEU A CA 1
ATOM 725 C C . LEU A 1 95 ? -34.155 -51.343 23.913 1.00 93.00 95 LEU A C 1
ATOM 727 O O . LEU A 1 95 ? -33.197 -50.756 24.408 1.00 93.00 95 LEU A O 1
ATOM 731 N N . GLN A 1 96 ? -34.252 -51.587 22.606 1.00 90.50 96 GLN A N 1
ATOM 732 C CA . GLN A 1 96 ? -33.247 -51.147 21.642 1.00 90.50 96 GLN A CA 1
ATOM 733 C C . GLN A 1 96 ? -33.511 -49.704 21.214 1.00 90.50 96 GLN A C 1
ATOM 735 O O . GLN A 1 96 ? -34.638 -49.352 20.856 1.00 90.50 96 GLN A O 1
ATOM 740 N N . LEU A 1 97 ? -32.453 -48.896 21.257 1.00 94.25 97 LEU A N 1
ATOM 741 C CA . LEU A 1 97 ? -32.453 -47.504 20.826 1.00 94.25 97 LEU A CA 1
ATOM 742 C C . LEU A 1 97 ? -32.204 -47.416 19.319 1.00 94.25 97 LEU A C 1
ATOM 744 O O . LEU A 1 97 ? -31.316 -48.096 18.796 1.00 94.25 97 LEU A O 1
ATOM 748 N N . THR A 1 98 ? -32.931 -46.535 18.638 1.00 93.12 98 THR A N 1
ATOM 749 C CA . THR A 1 98 ? -32.774 -46.297 17.202 1.00 93.12 98 THR A CA 1
ATOM 750 C C . THR A 1 98 ? -32.738 -44.802 16.909 1.00 93.12 98 THR A C 1
ATOM 752 O O . THR A 1 98 ? -33.709 -44.087 17.153 1.00 93.12 98 THR A O 1
ATOM 755 N N . ALA A 1 99 ? -31.627 -44.332 16.343 1.00 89.38 99 ALA A N 1
ATOM 756 C CA . ALA A 1 99 ? -31.526 -43.000 15.766 1.00 89.38 99 ALA A CA 1
ATOM 757 C C . ALA A 1 99 ? -32.130 -43.033 14.354 1.00 89.38 99 ALA A C 1
ATOM 759 O O . ALA A 1 99 ? -31.608 -43.694 13.454 1.00 89.38 99 ALA A O 1
ATOM 760 N N . LYS A 1 100 ? -33.260 -42.348 14.162 1.00 84.88 100 LYS A N 1
ATOM 761 C CA . LYS A 1 100 ? -33.890 -42.157 12.850 1.00 84.88 100 LYS A CA 1
ATOM 762 C C . LYS A 1 100 ? -34.571 -40.799 12.760 1.00 84.88 100 LYS A C 1
ATOM 764 O O . LYS A 1 100 ? -34.834 -40.153 13.771 1.00 84.88 100 LYS A O 1
ATOM 769 N N . GLU A 1 101 ? -34.847 -40.377 11.536 1.00 81.31 101 GLU A N 1
ATOM 770 C CA . GLU A 1 101 ? -35.628 -39.177 11.260 1.00 81.31 101 GLU A CA 1
ATOM 771 C C . GLU A 1 101 ? -37.121 -39.448 11.491 1.00 81.31 101 GLU A C 1
ATOM 773 O O . GLU A 1 101 ? -37.636 -40.487 11.070 1.00 81.31 101 GLU A O 1
ATOM 778 N N . LEU A 1 102 ? -37.803 -38.539 12.193 1.00 82.06 102 LEU A N 1
ATOM 779 C CA . LEU A 1 102 ? -39.212 -38.676 12.569 1.00 82.06 102 LEU A CA 1
ATOM 780 C C . LEU A 1 102 ? -40.067 -37.665 11.792 1.00 82.06 102 LEU A C 1
ATOM 782 O O . LEU A 1 102 ? -40.161 -36.521 12.219 1.00 82.06 102 LEU A O 1
ATOM 786 N N . PRO A 1 103 ? -40.676 -38.034 10.652 1.00 76.62 103 PRO A N 1
ATOM 787 C CA . PRO A 1 103 ? -41.620 -37.161 9.966 1.00 76.62 103 PRO A CA 1
ATOM 788 C C . PRO A 1 103 ? -42.832 -36.779 10.829 1.00 76.62 103 PRO A C 1
ATOM 790 O O . PRO A 1 103 ? -43.211 -37.489 11.764 1.00 76.62 103 PRO A O 1
ATOM 793 N N . TYR A 1 104 ? -43.445 -35.657 10.450 1.00 79.06 104 TYR A N 1
ATOM 794 C CA . TYR A 1 104 ? -44.732 -35.182 10.954 1.00 79.06 104 TYR A CA 1
ATOM 795 C C . TYR A 1 104 ? -45.809 -36.274 10.881 1.00 79.06 104 TYR A C 1
ATOM 797 O O . TYR A 1 104 ? -45.774 -37.133 9.997 1.00 79.06 104 TYR A O 1
ATOM 805 N N . ASP A 1 105 ? -46.759 -36.226 11.814 1.00 80.94 105 ASP A N 1
ATOM 806 C CA . ASP A 1 105 ? -47.924 -37.117 11.901 1.00 80.94 105 ASP A CA 1
ATOM 807 C C . ASP A 1 105 ? -47.589 -38.600 12.154 1.00 80.94 105 ASP A C 1
ATOM 809 O O . ASP A 1 105 ? -48.446 -39.481 12.035 1.00 80.94 105 ASP A O 1
ATOM 813 N N . LEU A 1 106 ? -46.346 -38.918 12.542 1.00 86.44 106 LEU A N 1
ATOM 814 C CA . LEU A 1 106 ? -45.993 -40.289 12.900 1.00 86.44 106 LEU A CA 1
ATOM 815 C C . LEU A 1 106 ? -46.645 -40.705 14.223 1.00 86.44 106 LEU A C 1
ATOM 817 O O . LEU A 1 106 ? -46.422 -40.046 15.243 1.00 86.44 106 LEU A O 1
ATOM 821 N N . PRO A 1 107 ? -47.378 -41.833 14.262 1.00 89.38 107 PRO A N 1
ATOM 822 C CA . PRO A 1 107 ? -47.978 -42.316 15.491 1.00 89.38 107 PRO A CA 1
ATOM 823 C C . PRO A 1 107 ? -46.904 -42.852 16.439 1.00 89.38 107 PRO A C 1
ATOM 825 O O . PRO A 1 107 ? -46.121 -43.738 16.086 1.00 89.38 107 PRO A O 1
ATOM 828 N N . TRP A 1 108 ? -46.917 -42.369 17.677 1.00 93.25 108 TRP A N 1
ATOM 829 C CA . TRP A 1 108 ? -46.028 -42.828 18.739 1.00 93.25 108 TRP A CA 1
ATOM 830 C C . TRP A 1 108 ? -46.816 -43.416 19.911 1.00 93.25 108 TRP A C 1
ATOM 832 O O . TRP A 1 108 ? -47.995 -43.117 20.136 1.00 93.25 108 TRP A O 1
ATOM 842 N N . LYS A 1 109 ? -46.152 -44.284 20.678 1.00 93.56 109 LYS A N 1
ATOM 843 C CA . LYS A 1 109 ? -46.650 -44.808 21.955 1.00 93.56 109 LYS A CA 1
ATOM 844 C C . LYS A 1 109 ? -45.567 -44.707 23.023 1.00 93.56 109 LYS A C 1
ATOM 846 O O . LYS A 1 109 ? -44.398 -44.910 22.723 1.00 93.56 109 LYS A O 1
ATOM 851 N N . ALA A 1 110 ? -45.951 -44.461 24.268 1.00 93.69 110 ALA A N 1
ATOM 852 C CA . ALA A 1 110 ? -45.060 -44.536 25.423 1.00 93.69 110 ALA A CA 1
ATOM 853 C C . ALA A 1 110 ? -45.776 -45.183 26.616 1.00 93.69 110 ALA A C 1
ATOM 855 O O . ALA A 1 110 ? -47.006 -45.257 26.657 1.00 93.69 110 ALA A O 1
ATOM 856 N N . PHE A 1 111 ? -45.021 -45.668 27.596 1.00 93.44 111 PHE A N 1
ATOM 857 C CA . PHE A 1 111 ? -45.556 -46.127 28.878 1.00 93.44 111 PHE A CA 1
ATOM 858 C C . PHE A 1 111 ? -44.725 -45.525 30.008 1.00 93.44 111 PHE A C 1
ATOM 860 O O . PHE A 1 111 ? -43.500 -45.564 29.936 1.00 93.44 111 PHE A O 1
ATOM 867 N N . GLY A 1 112 ? -45.396 -44.994 31.029 1.00 92.31 112 GLY A N 1
ATOM 868 C CA . GLY A 1 112 ? -44.748 -44.387 32.189 1.00 92.31 112 GLY A CA 1
ATOM 869 C C . GLY A 1 112 ? -45.689 -44.203 33.368 1.00 92.31 112 GLY A C 1
ATOM 870 O O . GLY A 1 112 ? -46.835 -44.655 33.328 1.00 92.31 112 GLY A O 1
ATOM 871 N N . PHE A 1 113 ? -45.208 -43.530 34.410 1.00 90.81 113 PHE A N 1
ATOM 872 C CA . PHE A 1 113 ? -45.855 -43.450 35.723 1.00 90.81 113 PHE A CA 1
ATOM 873 C C . PHE A 1 113 ? -46.266 -42.008 36.077 1.00 90.81 113 PHE A C 1
ATOM 875 O O . PHE A 1 113 ? -45.608 -41.344 36.876 1.00 90.81 113 PHE A O 1
ATOM 882 N N . PRO A 1 114 ? -47.343 -41.472 35.472 1.00 88.38 114 PRO A N 1
ATOM 883 C CA . PRO A 1 114 ? -47.848 -40.148 35.822 1.00 88.38 114 PRO A CA 1
ATOM 884 C C . PRO A 1 114 ? -48.449 -40.150 37.234 1.00 88.38 114 PRO A C 1
ATOM 886 O O . PRO A 1 114 ? -49.102 -41.114 37.635 1.00 88.38 114 PRO A O 1
ATOM 889 N N . ALA A 1 115 ? -48.352 -39.029 37.945 1.00 84.06 115 ALA A N 1
ATOM 890 C CA . ALA A 1 115 ? -48.841 -38.837 39.314 1.00 84.06 115 ALA A CA 1
ATOM 891 C C . ALA A 1 115 ? -50.326 -39.203 39.488 1.00 84.06 115 ALA A C 1
ATOM 893 O O . ALA A 1 115 ? -50.750 -39.655 40.545 1.00 84.06 115 ALA A O 1
ATOM 894 N N . THR A 1 116 ? -51.125 -39.041 38.429 1.00 78.25 116 THR A N 1
ATOM 895 C CA . THR A 1 116 ? -52.558 -39.389 38.416 1.00 78.25 116 THR A CA 1
ATOM 896 C C . THR A 1 116 ? -52.816 -40.902 38.488 1.00 78.25 116 THR A C 1
ATOM 898 O O . THR A 1 116 ? -53.923 -41.329 38.824 1.00 78.25 116 THR A O 1
ATOM 901 N N . LYS A 1 117 ? -51.830 -41.728 38.115 1.00 73.31 117 LYS A N 1
ATOM 902 C CA . LYS A 1 117 ? -51.923 -43.194 38.085 1.00 73.31 117 LYS A CA 1
ATOM 903 C C . LYS A 1 117 ? -50.910 -43.903 38.969 1.00 73.31 117 LYS A C 1
ATOM 905 O O . LYS A 1 117 ? -51.120 -45.092 39.163 1.00 73.31 117 LYS A O 1
ATOM 910 N N . ASP A 1 118 ? -49.916 -43.203 39.513 1.00 68.62 118 ASP A N 1
ATOM 911 C CA . ASP A 1 118 ? -48.920 -43.729 40.455 1.00 68.62 118 ASP A CA 1
ATOM 912 C C . ASP A 1 118 ? -48.332 -45.078 39.970 1.00 68.62 118 ASP A C 1
ATOM 914 O O . ASP A 1 118 ? -48.084 -45.245 38.771 1.00 68.62 118 ASP A O 1
ATOM 918 N N . THR A 1 119 ? -48.160 -46.060 40.858 1.00 66.81 119 THR A N 1
ATOM 919 C CA . THR A 1 119 ? -47.571 -47.385 40.580 1.00 66.81 119 THR A CA 1
ATOM 920 C C . THR A 1 119 ? -48.227 -48.226 39.461 1.00 66.81 119 THR A C 1
ATOM 922 O O . THR A 1 119 ? -47.503 -48.969 38.800 1.00 66.81 119 THR A O 1
ATOM 925 N N . PRO A 1 120 ? -49.543 -48.155 39.156 1.00 76.69 120 PRO A N 1
ATOM 926 C CA . PRO A 1 120 ? -50.114 -48.864 38.002 1.00 76.69 120 PRO A CA 1
ATOM 927 C C . PRO A 1 120 ? -49.575 -48.454 36.619 1.00 76.69 120 PRO A C 1
ATOM 929 O O . PRO A 1 120 ? -49.711 -49.227 35.662 1.00 76.69 120 PRO A O 1
ATOM 932 N N . GLY A 1 121 ? -49.019 -47.245 36.490 1.00 84.69 121 GLY A N 1
ATOM 933 C CA . GLY A 1 121 ? -48.567 -46.676 35.219 1.00 84.69 121 GLY A CA 1
ATOM 934 C C . GLY A 1 121 ? -49.676 -46.481 34.171 1.00 84.69 121 GLY A C 1
ATOM 935 O O . GLY A 1 121 ? -50.843 -46.848 34.345 1.00 84.69 121 GLY A O 1
ATOM 936 N N . GLN A 1 122 ? -49.327 -45.870 33.040 1.00 90.06 122 GLN A N 1
ATOM 937 C CA . GLN A 1 122 ? -50.255 -45.584 31.949 1.00 90.06 122 GLN A CA 1
ATOM 938 C C . GLN A 1 122 ? -49.573 -45.577 30.580 1.00 90.06 122 GLN A C 1
ATOM 940 O O . GLN A 1 122 ? -48.423 -45.178 30.429 1.00 90.06 122 GLN A O 1
ATOM 945 N N . THR A 1 123 ? -50.321 -46.008 29.561 1.00 91.25 123 THR A N 1
ATOM 946 C CA . THR A 1 123 ? -49.927 -45.879 28.155 1.00 91.25 123 THR A CA 1
ATOM 947 C C . THR A 1 123 ? -50.341 -44.516 27.605 1.00 91.25 123 THR A C 1
ATOM 949 O O . THR A 1 123 ? -51.516 -44.148 27.701 1.00 91.25 123 THR A O 1
ATOM 952 N N . PHE A 1 124 ? -49.383 -43.834 26.985 1.00 91.94 124 PHE A N 1
ATOM 953 C CA . PHE A 1 124 ? -49.534 -42.603 26.219 1.00 91.94 124 PHE A CA 1
ATOM 954 C C . PHE A 1 124 ? -49.508 -42.934 24.724 1.00 91.94 124 PHE A C 1
ATOM 956 O O . PHE A 1 124 ? -48.718 -43.777 24.294 1.00 91.94 124 PHE A O 1
ATOM 963 N N . VAL A 1 125 ? -50.388 -42.321 23.939 1.00 91.50 125 VAL A N 1
ATOM 964 C CA . VAL A 1 125 ? -50.470 -42.502 22.484 1.00 91.50 125 VAL A CA 1
ATOM 965 C C . VAL A 1 125 ? -50.732 -41.155 21.837 1.00 91.50 125 VAL A C 1
ATOM 967 O O . VAL A 1 125 ? -51.584 -40.401 22.313 1.00 91.50 125 VAL A O 1
ATOM 970 N N . GLY A 1 126 ? -50.048 -40.886 20.734 1.00 91.44 126 GLY A N 1
ATOM 971 C CA . GLY A 1 126 ? -50.087 -39.589 20.085 1.00 91.44 126 GLY A CA 1
ATOM 972 C C . GLY A 1 126 ? -49.494 -39.594 18.685 1.00 91.44 126 GLY A C 1
ATOM 973 O O . GLY A 1 126 ? -49.249 -40.663 18.124 1.00 91.44 126 GLY A O 1
ATOM 974 N N . GLU A 1 127 ? -49.271 -38.401 18.144 1.00 90.81 127 GLU A N 1
ATOM 975 C CA . GLU A 1 127 ? -48.555 -38.179 16.885 1.00 90.81 127 GLU A CA 1
ATOM 976 C C . GLU A 1 127 ? -47.429 -37.151 17.064 1.00 90.81 127 GLU A C 1
ATOM 978 O O . GLU A 1 127 ? -47.439 -36.352 18.004 1.00 90.81 127 GLU A O 1
ATOM 983 N N . VAL A 1 128 ? -46.409 -37.228 16.209 1.00 86.38 128 VAL A N 1
ATOM 984 C CA . VAL A 1 128 ? -45.315 -36.248 16.173 1.00 86.38 128 VAL A CA 1
ATOM 985 C C . VAL A 1 128 ? -45.856 -34.947 15.572 1.00 86.38 128 VAL A C 1
ATOM 987 O O . VAL A 1 128 ? -46.257 -34.937 14.410 1.00 86.38 128 VAL A O 1
ATOM 990 N N . SER A 1 129 ? -45.882 -33.876 16.371 1.00 78.94 129 SER A N 1
ATOM 991 C CA . SER A 1 129 ? -46.469 -32.577 16.007 1.00 78.94 129 SER A CA 1
ATOM 992 C C . SER A 1 129 ? -45.494 -31.735 15.191 1.00 78.94 129 SER A C 1
ATOM 994 O O . SER A 1 129 ? -45.831 -31.318 14.091 1.00 78.94 129 SER A O 1
ATOM 996 N N . MET A 1 130 ? -44.283 -31.495 15.707 1.00 73.50 130 MET A N 1
ATOM 997 C CA . MET A 1 130 ? -43.217 -30.772 15.004 1.00 73.50 130 MET A CA 1
ATOM 998 C C . MET A 1 130 ? -41.844 -30.976 15.650 1.00 73.50 130 MET A C 1
ATOM 1000 O O . MET A 1 130 ? -41.738 -31.397 16.801 1.00 73.50 130 MET A O 1
ATOM 1004 N N . PHE A 1 131 ? -40.782 -30.644 14.912 1.00 66.31 131 PHE A N 1
ATOM 1005 C CA . PHE A 1 131 ? -39.463 -30.411 15.504 1.00 66.31 131 PHE A CA 1
ATOM 1006 C C . PHE A 1 131 ? -39.405 -28.987 16.050 1.00 66.31 131 PHE A C 1
ATOM 1008 O O . PHE A 1 131 ? -39.821 -28.044 15.375 1.00 66.31 131 PHE A O 1
ATOM 1015 N N . VAL A 1 132 ? -38.886 -28.828 17.264 1.00 61.56 132 VAL A N 1
ATOM 1016 C CA . VAL A 1 132 ? -38.822 -27.521 17.924 1.00 61.56 132 VAL A CA 1
ATOM 1017 C C . VAL A 1 132 ? -37.479 -26.865 17.601 1.00 61.56 132 VAL A C 1
ATOM 1019 O O . VAL A 1 132 ? -36.435 -27.313 18.073 1.00 61.56 132 VAL A O 1
ATOM 1022 N N . GLU A 1 133 ? -37.485 -25.782 16.818 1.00 46.12 133 GLU A N 1
ATOM 1023 C CA . GLU A 1 133 ? -36.307 -24.918 16.679 1.00 46.12 133 GLU A CA 1
ATOM 1024 C C . GLU A 1 133 ? -36.086 -24.131 17.986 1.00 46.12 133 GLU A C 1
ATOM 1026 O O . GLU A 1 133 ? -36.834 -23.218 18.323 1.00 46.12 133 GLU A O 1
ATOM 1031 N N . GLN A 1 134 ? -35.028 -24.507 18.711 1.00 42.69 134 GLN A N 1
ATOM 1032 C CA . GLN A 1 134 ? -34.375 -23.773 19.804 1.00 42.69 134 GLN A CA 1
ATOM 1033 C C . GLN A 1 134 ? -35.245 -23.345 21.002 1.00 42.69 134 GLN A C 1
ATOM 1035 O O . GLN A 1 134 ? -35.652 -22.194 21.141 1.00 42.69 134 GLN A O 1
ATOM 1040 N N . HIS A 1 135 ? -35.298 -24.216 22.011 1.00 44.00 135 HIS A N 1
ATOM 1041 C CA . HIS A 1 135 ? -35.182 -23.767 23.399 1.00 44.00 135 HIS A CA 1
ATOM 1042 C C . HIS A 1 135 ? -33.907 -24.369 23.988 1.00 44.00 135 HIS A C 1
ATOM 1044 O O . HIS A 1 135 ? -33.750 -25.584 23.950 1.00 44.00 135 HIS A O 1
ATOM 1050 N N . ILE A 1 136 ? -33.013 -23.504 24.486 1.00 51.62 136 ILE A N 1
ATOM 1051 C CA . ILE A 1 136 ? -31.784 -23.769 25.265 1.00 51.62 136 ILE A CA 1
ATOM 1052 C C . ILE A 1 136 ? -31.645 -25.257 25.653 1.00 51.62 136 ILE A C 1
ATOM 1054 O O . ILE A 1 136 ? -32.082 -25.688 26.715 1.00 51.62 136 ILE A O 1
ATOM 1058 N N . SER A 1 137 ? -31.097 -26.030 24.715 1.00 55.16 137 SER A N 1
ATOM 1059 C CA . SER A 1 137 ? -30.516 -27.370 24.834 1.00 55.16 137 SER A CA 1
ATOM 1060 C C . SER A 1 137 ? -31.269 -28.496 25.567 1.00 55.16 137 SER A C 1
ATOM 1062 O O . SER A 1 137 ? -30.600 -29.463 25.900 1.00 55.16 137 SER A O 1
ATOM 1064 N N . LYS A 1 138 ? -32.590 -28.465 25.813 1.00 72.12 138 LYS A N 1
ATOM 1065 C CA . LYS A 1 138 ? -33.250 -29.508 26.647 1.00 72.12 138 LYS A CA 1
ATOM 1066 C C . LYS A 1 138 ? -33.930 -30.657 25.877 1.00 72.12 138 LYS A C 1
ATOM 1068 O O . LYS A 1 138 ? -33.731 -31.801 26.271 1.00 72.12 138 LYS A O 1
ATOM 1073 N N . TYR A 1 139 ? -34.665 -30.403 24.794 1.00 82.25 139 TYR A N 1
ATOM 1074 C CA . TYR A 1 139 ? -35.371 -31.413 23.974 1.00 82.25 139 TYR A CA 1
ATOM 1075 C C . TYR A 1 139 ? -35.600 -30.896 22.538 1.00 82.25 139 TYR A C 1
ATOM 1077 O O . TYR A 1 139 ? -35.536 -29.688 22.322 1.00 82.25 139 TYR A O 1
ATOM 1085 N N . ASP A 1 140 ? -35.849 -31.783 21.566 1.00 84.88 140 ASP A N 1
ATOM 1086 C CA . ASP A 1 140 ? -35.929 -31.464 20.123 1.00 84.88 140 ASP A CA 1
ATOM 1087 C C . ASP A 1 140 ? -37.256 -31.863 19.441 1.00 84.88 140 ASP A C 1
ATOM 1089 O O . ASP A 1 140 ? -37.502 -31.477 18.295 1.00 84.88 140 ASP A O 1
ATOM 1093 N N . LEU A 1 141 ? -38.135 -32.593 20.136 1.00 87.44 141 LEU A N 1
ATOM 1094 C CA . LEU A 1 141 ? -39.433 -33.043 19.619 1.00 87.44 141 LEU A CA 1
ATOM 1095 C C . LEU A 1 141 ? -40.610 -32.445 20.391 1.00 87.44 141 LEU A C 1
ATOM 1097 O O . LEU A 1 141 ? -40.594 -32.432 21.623 1.00 87.44 141 LEU A O 1
ATOM 1101 N N . ASP A 1 142 ? -41.655 -32.064 19.655 1.00 87.94 142 ASP A N 1
ATOM 1102 C CA . ASP A 1 142 ? -42.994 -31.757 20.162 1.00 87.94 142 ASP A CA 1
ATOM 1103 C C . ASP A 1 142 ? -43.968 -32.894 19.808 1.00 87.94 142 ASP A C 1
ATOM 1105 O O . ASP A 1 142 ? -44.125 -33.274 18.640 1.00 87.94 142 ASP A O 1
ATOM 1109 N N . LEU A 1 143 ? -44.617 -33.464 20.822 1.00 89.44 143 LEU A N 1
ATOM 1110 C CA . LEU A 1 143 ? -45.504 -34.617 20.707 1.00 89.44 143 LEU A CA 1
ATOM 1111 C C . LEU A 1 143 ? -46.930 -34.245 21.123 1.00 89.44 143 LEU A C 1
ATOM 1113 O O . LEU A 1 143 ? -47.193 -33.924 22.287 1.00 89.44 143 LEU A O 1
ATOM 1117 N N . ASP A 1 144 ? -47.876 -34.388 20.195 1.00 89.75 144 ASP A N 1
ATOM 1118 C CA . ASP A 1 144 ? -49.299 -34.310 20.519 1.00 89.75 144 ASP A CA 1
ATOM 1119 C C . ASP A 1 144 ? -49.744 -35.620 21.177 1.00 89.75 144 ASP A C 1
ATOM 1121 O O . ASP A 1 144 ? -49.474 -36.702 20.653 1.00 89.75 144 ASP A O 1
ATOM 1125 N N . CYS A 1 145 ? -50.428 -35.549 22.321 1.00 89.62 145 CYS A N 1
ATOM 1126 C CA . CYS A 1 145 ? -50.891 -36.720 23.064 1.00 89.62 145 CYS A CA 1
ATOM 1127 C C . CYS A 1 145 ? -52.414 -36.841 22.988 1.00 89.62 145 CYS A C 1
ATOM 1129 O O . CYS A 1 145 ? -53.154 -36.124 23.656 1.00 89.62 145 CYS A O 1
ATOM 1131 N N . ARG A 1 146 ? -52.883 -37.848 22.248 1.00 87.06 146 ARG A N 1
ATOM 1132 C CA . ARG A 1 146 ? -54.310 -38.149 22.063 1.00 87.06 146 ARG A CA 1
ATOM 1133 C C . ARG A 1 146 ? -54.920 -38.937 23.213 1.00 87.06 146 ARG A C 1
ATOM 1135 O O . ARG A 1 146 ? -56.127 -38.878 23.445 1.00 87.06 146 ARG A O 1
ATOM 1142 N N . LYS A 1 147 ? -54.120 -39.763 23.890 1.00 86.94 147 LYS A N 1
ATOM 1143 C CA . LYS A 1 147 ? -54.584 -40.579 25.014 1.00 86.94 147 LYS A CA 1
ATOM 1144 C C . LYS A 1 147 ? -53.452 -40.777 26.015 1.00 86.94 147 LYS A C 1
ATOM 1146 O O . LYS A 1 147 ? -52.456 -41.377 25.625 1.00 86.94 147 LYS A O 1
ATOM 1151 N N . PRO A 1 148 ? -53.622 -40.417 27.298 1.00 84.75 148 PRO A N 1
ATOM 1152 C CA . PRO A 1 148 ? -54.762 -39.696 27.886 1.00 84.75 148 PRO A CA 1
ATOM 1153 C C . PRO A 1 148 ? -54.893 -38.256 27.373 1.00 84.75 148 PRO A C 1
ATOM 1155 O O . PRO A 1 148 ? -53.966 -37.742 26.760 1.00 84.75 148 PRO A O 1
ATOM 1158 N N . ASP A 1 149 ? -56.036 -37.622 27.643 1.00 85.44 149 ASP A N 1
ATOM 1159 C CA . ASP A 1 149 ? -56.198 -36.182 27.436 1.00 85.44 149 ASP A CA 1
ATOM 1160 C C . ASP A 1 149 ? -55.373 -35.432 28.490 1.00 85.44 149 ASP A C 1
ATOM 1162 O O . ASP A 1 149 ? -55.754 -35.335 29.657 1.00 85.44 149 ASP A O 1
ATOM 1166 N N . ILE A 1 150 ? -54.202 -34.953 28.076 1.00 85.56 150 ILE A N 1
ATOM 1167 C CA . ILE A 1 150 ? -53.270 -34.220 28.939 1.00 85.56 150 ILE A CA 1
ATOM 1168 C C . ILE A 1 150 ? -53.635 -32.738 29.089 1.00 85.56 150 ILE A C 1
ATOM 1170 O O . ILE A 1 150 ? -52.960 -32.019 29.836 1.00 85.56 150 ILE A O 1
ATOM 1174 N N . THR A 1 151 ? -54.668 -32.268 28.383 1.00 82.06 151 THR A N 1
ATOM 1175 C CA . THR A 1 151 ? -55.201 -30.907 28.511 1.00 82.06 151 THR A CA 1
ATOM 1176 C C . THR A 1 151 ? -56.242 -30.796 29.626 1.00 82.06 151 THR A C 1
ATOM 1178 O O . THR A 1 151 ? -56.472 -29.689 30.115 1.00 82.06 151 THR A O 1
ATOM 1181 N N . ASP A 1 152 ? -56.791 -31.923 30.103 1.00 82.12 152 ASP A N 1
ATOM 1182 C CA . ASP A 1 152 ? -57.660 -31.968 31.283 1.00 82.12 152 ASP A CA 1
ATOM 1183 C C . ASP A 1 152 ? -56.910 -31.421 32.519 1.00 82.12 152 ASP A C 1
ATOM 1185 O O . ASP A 1 152 ? -55.908 -32.007 32.941 1.00 82.12 152 ASP A O 1
ATOM 1189 N N . PRO A 1 153 ? -57.390 -30.335 33.158 1.00 76.88 153 PRO A N 1
ATOM 1190 C CA . PRO A 1 153 ? -56.777 -29.774 34.363 1.00 76.88 153 PRO A CA 1
ATOM 1191 C C . PRO A 1 153 ? -56.689 -30.755 35.541 1.00 76.88 153 PRO A C 1
ATOM 1193 O O . PRO A 1 153 ? -55.902 -30.537 36.460 1.00 76.88 153 PRO A O 1
ATOM 1196 N N . LYS A 1 154 ? -57.507 -31.817 35.548 1.00 80.44 154 LYS A N 1
ATOM 1197 C CA . LYS A 1 154 ? -57.477 -32.875 36.571 1.00 80.44 154 LYS A CA 1
ATOM 1198 C C . LYS A 1 154 ? -56.402 -33.927 36.308 1.00 80.44 154 LYS A C 1
ATOM 1200 O O . LYS A 1 154 ? -56.139 -34.741 37.193 1.00 80.44 154 LYS A O 1
ATOM 1205 N N . TYR A 1 155 ? -55.803 -33.937 35.118 1.00 83.19 155 TYR A N 1
ATOM 1206 C CA . TYR A 1 155 ? -54.776 -34.894 34.742 1.00 83.19 155 TYR A CA 1
ATOM 1207 C C . TYR A 1 155 ? -53.375 -34.302 34.938 1.00 83.19 155 TYR A C 1
ATOM 1209 O O . TYR A 1 155 ? -52.942 -33.382 34.244 1.00 83.19 155 TYR A O 1
ATOM 1217 N N . VAL A 1 156 ? -52.628 -34.872 35.880 1.00 83.00 156 VAL A N 1
ATOM 1218 C CA . VAL A 1 156 ? -51.243 -34.498 36.174 1.00 83.00 156 VAL A CA 1
ATOM 1219 C C . VAL A 1 156 ? -50.295 -35.463 35.461 1.00 83.00 156 VAL A C 1
ATOM 1221 O O . VAL A 1 156 ? -50.223 -36.645 35.808 1.00 83.00 156 VAL A O 1
ATOM 1224 N N . VAL A 1 157 ? -49.573 -34.941 34.462 1.00 85.56 157 VAL A N 1
ATOM 1225 C CA . VAL A 1 157 ? -48.579 -35.674 33.647 1.00 85.56 157 VAL A CA 1
ATOM 1226 C C . VAL A 1 157 ? -47.265 -35.912 34.401 1.00 85.56 157 VAL A C 1
ATOM 1228 O O . VAL A 1 157 ? -46.540 -36.848 34.072 1.00 85.56 157 VAL A O 1
ATOM 1231 N N . PHE A 1 158 ? -46.966 -35.087 35.412 1.00 83.94 158 PHE A N 1
ATOM 1232 C CA . PHE A 1 158 ? -45.753 -35.182 36.234 1.00 83.94 158 PHE A CA 1
ATOM 1233 C C . PHE A 1 158 ? -45.473 -36.635 36.646 1.00 83.94 158 PHE A C 1
ATOM 1235 O O . PHE A 1 158 ? -46.389 -37.316 37.094 1.00 83.94 158 PHE A O 1
ATOM 1242 N N . GLY A 1 159 ? -44.241 -37.114 36.460 1.00 85.94 159 GLY A N 1
ATOM 1243 C CA . GLY A 1 159 ? -43.860 -38.521 36.657 1.00 85.94 159 GLY A CA 1
ATOM 1244 C C . GLY A 1 159 ? -43.761 -39.350 35.364 1.00 85.94 159 GLY A C 1
ATOM 1245 O O . GLY A 1 159 ? -43.059 -40.360 35.328 1.00 85.94 159 GLY A O 1
ATOM 1246 N N . ALA A 1 160 ? -44.379 -38.908 34.261 1.00 90.19 160 ALA A N 1
ATOM 1247 C CA . ALA A 1 160 ? -44.239 -39.564 32.954 1.00 90.19 160 ALA A CA 1
ATOM 1248 C C . ALA A 1 160 ? -42.889 -39.285 32.261 1.00 90.19 160 ALA A C 1
ATOM 1250 O O . ALA A 1 160 ? -42.498 -40.027 31.356 1.00 90.19 160 ALA A O 1
ATOM 1251 N N . SER A 1 161 ? -42.170 -38.237 32.666 1.00 92.00 161 SER A N 1
ATOM 1252 C CA . SER A 1 161 ? -40.859 -37.883 32.118 1.00 92.00 161 SER A CA 1
ATOM 1253 C C . SER A 1 161 ? -39.863 -39.037 32.248 1.00 92.00 161 SER A C 1
ATOM 1255 O O . SER A 1 161 ? -39.799 -39.700 33.283 1.00 92.00 161 SER A O 1
ATOM 1257 N N . GLY A 1 162 ? -39.094 -39.281 31.190 1.00 93.00 162 GLY A N 1
ATOM 1258 C CA . GLY A 1 162 ? -38.175 -40.408 31.044 1.00 93.00 162 GLY A CA 1
ATOM 1259 C C . GLY A 1 162 ? -38.796 -41.677 30.440 1.00 93.00 162 GLY A C 1
ATOM 1260 O O . GLY A 1 162 ? -38.110 -42.687 30.301 1.00 93.00 162 GLY A O 1
ATOM 1261 N N . SER A 1 163 ? -40.072 -41.643 30.035 1.00 94.94 163 SER A N 1
ATOM 1262 C CA . SER A 1 163 ? -40.714 -42.744 29.297 1.00 94.94 163 SER A CA 1
ATOM 1263 C C . SER A 1 163 ? -40.080 -42.966 27.918 1.00 94.94 163 SER A C 1
ATOM 1265 O O . SER A 1 163 ? -39.781 -42.007 27.207 1.00 94.94 163 SER A O 1
ATOM 1267 N N . ALA A 1 164 ? -39.958 -44.226 27.489 1.00 95.38 164 ALA A N 1
ATOM 1268 C CA . ALA A 1 164 ? -39.534 -44.562 26.129 1.00 95.38 164 ALA A CA 1
ATOM 1269 C C . ALA A 1 164 ? -40.633 -44.224 25.110 1.00 95.38 164 ALA A C 1
ATOM 1271 O O . ALA A 1 164 ? -41.741 -44.760 25.194 1.00 95.38 164 ALA A O 1
ATOM 1272 N N . VAL A 1 165 ? -40.313 -43.382 24.128 1.00 94.94 165 VAL A N 1
ATOM 1273 C CA . VAL A 1 165 ? -41.186 -43.071 22.990 1.00 94.94 165 VAL A CA 1
ATOM 1274 C C . VAL A 1 165 ? -40.892 -44.052 21.863 1.00 94.94 165 VAL A C 1
ATOM 1276 O O . VAL A 1 165 ? -39.753 -44.180 21.409 1.00 94.94 165 VAL A O 1
ATOM 1279 N N . ILE A 1 166 ? -41.930 -44.759 21.421 1.00 92.19 166 ILE A N 1
ATOM 1280 C CA . ILE A 1 166 ? -41.824 -45.900 20.517 1.00 92.19 166 ILE A CA 1
ATOM 1281 C C . ILE A 1 166 ? -42.563 -45.621 19.217 1.00 92.19 166 ILE A C 1
ATOM 1283 O O . ILE A 1 166 ? -43.765 -45.347 19.224 1.00 92.19 166 ILE A O 1
ATOM 1287 N N . VAL A 1 167 ? -41.847 -45.787 18.105 1.00 88.38 167 VAL A N 1
ATOM 1288 C CA . VAL A 1 167 ? -42.368 -45.708 16.734 1.00 88.38 167 VAL A CA 1
ATOM 1289 C C . VAL A 1 167 ? -41.927 -46.966 15.993 1.00 88.38 167 VAL A C 1
ATOM 1291 O O . VAL A 1 167 ? -40.752 -47.323 16.010 1.00 88.38 167 VAL A O 1
ATOM 1294 N N . ASP A 1 168 ? -42.868 -47.679 15.373 1.00 81.75 168 ASP A N 1
ATOM 1295 C CA . ASP A 1 168 ? -42.615 -48.944 14.660 1.00 81.75 168 ASP A CA 1
ATOM 1296 C C . ASP A 1 168 ? -41.890 -50.034 15.475 1.00 81.75 168 ASP A C 1
ATOM 1298 O O . ASP A 1 168 ? -41.249 -50.920 14.915 1.00 81.75 168 ASP A O 1
ATOM 1302 N N . LYS A 1 169 ? -42.096 -50.042 16.803 1.00 80.12 169 LYS A N 1
ATOM 1303 C CA . LYS A 1 169 ? -41.486 -50.960 17.798 1.00 80.12 169 LYS A CA 1
ATOM 1304 C C . LYS A 1 169 ? -40.031 -50.652 18.167 1.00 80.12 169 LYS A C 1
ATOM 1306 O O . LYS A 1 169 ? -39.412 -51.457 18.860 1.00 80.12 169 LYS A O 1
ATOM 1311 N N . GLU A 1 170 ? -39.517 -49.506 17.755 1.00 87.94 170 GLU A N 1
ATOM 1312 C CA . GLU A 1 170 ? -38.177 -49.026 18.091 1.00 87.94 170 GLU A CA 1
ATOM 1313 C C . GLU A 1 170 ? -38.278 -47.860 19.075 1.00 87.94 170 GLU A C 1
ATOM 1315 O O . GLU A 1 170 ? -39.210 -47.059 18.970 1.00 87.94 170 GLU A O 1
ATOM 1320 N N . VAL A 1 171 ? -37.341 -47.751 20.024 1.00 93.81 171 VAL A N 1
ATOM 1321 C CA . VAL A 1 171 ? -37.259 -46.568 20.894 1.00 93.81 171 VAL A CA 1
ATOM 1322 C C . VAL A 1 171 ? -36.538 -45.463 20.141 1.00 93.81 171 VAL A C 1
ATOM 1324 O O . VAL A 1 171 ? -35.358 -45.594 19.821 1.00 93.81 171 VAL A O 1
ATOM 1327 N N . VAL A 1 172 ? -37.252 -44.374 19.873 1.00 93.56 172 VAL A N 1
ATOM 1328 C CA . VAL A 1 172 ? -36.775 -43.273 19.019 1.00 93.56 172 VAL A CA 1
ATOM 1329 C C . VAL A 1 172 ? -36.562 -41.973 19.773 1.00 93.56 172 VAL A C 1
ATOM 1331 O O . VAL A 1 172 ? -35.860 -41.091 19.281 1.00 93.56 172 VAL A O 1
ATOM 1334 N N . ALA A 1 173 ? -37.150 -41.850 20.963 1.00 93.62 173 ALA A N 1
ATOM 1335 C CA . ALA A 1 173 ? -37.003 -40.689 21.826 1.00 93.62 173 ALA A CA 1
ATOM 1336 C C . ALA A 1 173 ? -37.291 -41.034 23.296 1.00 93.62 173 ALA A C 1
ATOM 1338 O O . ALA A 1 173 ? -37.811 -42.108 23.616 1.00 93.62 173 ALA A O 1
ATOM 1339 N N . VAL A 1 174 ? -36.968 -40.099 24.184 1.00 95.12 174 VAL A N 1
ATOM 1340 C CA . VAL A 1 174 ? -37.243 -40.140 25.623 1.00 95.12 174 VAL A CA 1
ATOM 1341 C C . VAL A 1 174 ? -38.149 -38.969 25.976 1.00 95.12 174 VAL A C 1
ATOM 1343 O O . VAL A 1 174 ? -37.827 -37.826 25.661 1.00 95.12 174 VAL A O 1
ATOM 1346 N N . LEU A 1 175 ? -39.285 -39.244 26.616 1.00 93.50 175 LEU A N 1
ATOM 1347 C CA . LEU A 1 175 ? -40.251 -38.217 27.003 1.00 93.50 175 LEU A CA 1
ATOM 1348 C C . LEU A 1 175 ? -39.623 -37.228 28.001 1.00 93.50 175 LEU A C 1
ATOM 1350 O O . LEU A 1 175 ? -38.982 -37.649 28.962 1.00 93.50 175 LEU A O 1
ATOM 1354 N N . SER A 1 176 ? -39.844 -35.935 27.799 1.00 90.75 176 SER A N 1
ATOM 1355 C CA . SER A 1 176 ? -39.413 -34.839 28.672 1.00 90.75 176 SER A CA 1
ATOM 1356 C C . SER A 1 176 ? -40.649 -34.153 29.290 1.00 90.75 176 SER A C 1
ATOM 1358 O O . SER A 1 176 ? -41.701 -34.779 29.448 1.00 90.75 176 SER A O 1
ATOM 1360 N N . ASP A 1 177 ? -40.516 -32.893 29.699 1.00 82.44 177 ASP A N 1
ATOM 1361 C CA . ASP A 1 177 ? -41.560 -32.118 30.364 1.00 82.44 177 ASP A CA 1
ATOM 1362 C C . ASP A 1 177 ? -42.722 -31.725 29.432 1.00 82.44 177 ASP A C 1
ATOM 1364 O O . ASP A 1 177 ? -42.608 -31.649 28.206 1.00 82.44 177 ASP A O 1
ATOM 1368 N N . LYS A 1 178 ? -43.876 -31.438 30.048 1.00 80.81 178 LYS A N 1
ATOM 1369 C CA . LYS A 1 178 ? -45.049 -30.880 29.361 1.00 80.81 178 LYS A CA 1
ATOM 1370 C C . LYS A 1 178 ? -44.737 -29.465 28.863 1.00 80.81 178 LYS A C 1
ATOM 1372 O O . LYS A 1 178 ? -44.321 -28.610 29.646 1.00 80.81 178 LYS A O 1
ATOM 1377 N N . MET A 1 179 ? -45.006 -29.205 27.588 1.00 75.81 179 MET A N 1
ATOM 1378 C CA . MET A 1 179 ? -44.759 -27.908 26.960 1.00 75.81 179 MET A CA 1
ATOM 1379 C C . MET A 1 179 ? -45.938 -26.934 27.158 1.00 75.81 179 MET A C 1
ATOM 1381 O O . MET A 1 179 ? -47.092 -27.360 27.340 1.00 75.81 179 MET A O 1
ATOM 1385 N N . PRO A 1 180 ? -45.688 -25.608 27.117 1.00 66.25 180 PRO A N 1
ATOM 1386 C CA . PRO A 1 180 ? -46.754 -24.613 27.024 1.00 66.25 180 PRO A CA 1
ATOM 1387 C C . PRO A 1 180 ? -47.652 -24.904 25.814 1.00 66.25 180 PRO A C 1
ATOM 1389 O O . PRO A 1 180 ? -47.152 -25.130 24.721 1.00 66.25 180 PRO A O 1
ATOM 1392 N N . GLY A 1 181 ? -48.974 -24.898 26.002 1.00 65.44 181 GLY A N 1
ATOM 1393 C CA . GLY A 1 181 ? -49.934 -25.220 24.934 1.00 65.44 181 GLY A CA 1
ATOM 1394 C C . GLY A 1 181 ? -50.530 -26.629 25.002 1.00 65.44 181 GLY A C 1
ATOM 1395 O O . GLY A 1 181 ? -51.511 -26.890 24.318 1.00 65.44 181 GLY A O 1
ATOM 1396 N N . GLY A 1 182 ? -50.040 -27.496 25.897 1.00 76.12 182 GLY A N 1
ATOM 1397 C CA . GLY A 1 182 ? -50.689 -28.779 26.184 1.00 76.12 182 GLY A CA 1
ATOM 1398 C C . GLY A 1 182 ? -50.128 -29.988 25.437 1.00 76.12 182 GLY A C 1
ATOM 1399 O O . GLY A 1 182 ? -50.799 -31.011 25.426 1.00 76.12 182 GLY A O 1
ATOM 1400 N N . THR A 1 183 ? -48.918 -29.897 24.884 1.00 86.56 183 THR A N 1
ATOM 1401 C CA . THR A 1 183 ? -48.177 -31.002 24.252 1.00 86.56 183 THR A CA 1
ATOM 1402 C C . THR A 1 183 ? -47.049 -31.532 25.158 1.00 86.56 183 THR A C 1
ATOM 1404 O O . THR A 1 183 ? -46.852 -31.039 26.277 1.00 86.56 183 THR A O 1
ATOM 1407 N N . LEU A 1 184 ? -46.330 -32.575 24.726 1.00 88.94 184 LEU A N 1
ATOM 1408 C CA . LEU A 1 184 ? -45.215 -33.189 25.463 1.00 88.94 184 LEU A CA 1
ATOM 1409 C C . LEU A 1 184 ? -43.897 -33.005 24.708 1.00 88.94 184 LEU A C 1
ATOM 1411 O O . LEU A 1 184 ? -43.812 -33.356 23.535 1.00 88.94 184 LEU A O 1
ATOM 1415 N N . GLY A 1 185 ? -42.857 -32.532 25.394 1.00 89.50 185 GLY A N 1
ATOM 1416 C CA . GLY A 1 185 ? -41.506 -32.516 24.838 1.00 89.50 185 GLY A CA 1
ATOM 1417 C C . GLY A 1 185 ? -40.881 -33.914 24.839 1.00 89.50 185 GLY A C 1
ATOM 1418 O O . GLY A 1 185 ? -41.205 -34.745 25.693 1.00 89.50 185 GLY A O 1
ATOM 1419 N N . ALA A 1 186 ? -39.952 -34.188 23.923 1.00 91.25 186 ALA A N 1
ATOM 1420 C CA . ALA A 1 186 ? -39.111 -35.386 23.976 1.00 91.25 186 ALA A CA 1
ATOM 1421 C C . ALA A 1 186 ? -37.710 -35.156 23.386 1.00 91.25 186 ALA A C 1
ATOM 1423 O O . ALA A 1 186 ? -37.524 -34.344 22.483 1.00 91.25 186 ALA A O 1
ATOM 1424 N N . VAL A 1 187 ? -36.729 -35.898 23.901 1.00 91.88 187 VAL A N 1
ATOM 1425 C CA . VAL A 1 187 ? -35.347 -35.939 23.402 1.00 91.88 187 VAL A CA 1
ATOM 1426 C C . VAL A 1 187 ? -35.217 -37.110 22.436 1.00 91.88 187 VAL A C 1
ATOM 1428 O O . VAL A 1 187 ? -35.302 -38.265 22.861 1.00 91.88 187 VAL A O 1
ATOM 1431 N N . SER A 1 188 ? -35.016 -36.852 21.148 1.00 92.06 188 SER A N 1
ATOM 1432 C CA . SER A 1 188 ? -34.792 -37.899 20.157 1.00 92.06 188 SER A CA 1
ATOM 1433 C C . SER A 1 188 ? -33.448 -38.598 20.375 1.00 92.06 188 SER A C 1
ATOM 1435 O O . SER A 1 188 ? -32.453 -37.995 20.780 1.00 92.06 188 SER A O 1
ATOM 1437 N N . ILE A 1 189 ? -33.385 -39.894 20.059 1.00 93.19 189 ILE A N 1
ATOM 1438 C CA . ILE A 1 189 ? -32.122 -40.649 20.075 1.00 93.19 189 ILE A CA 1
ATOM 1439 C C . ILE A 1 189 ? -31.141 -40.081 19.034 1.00 93.19 189 ILE A C 1
ATOM 1441 O O . ILE A 1 189 ? -29.933 -40.125 19.251 1.00 93.19 189 ILE A O 1
ATOM 1445 N N . LYS A 1 190 ? -31.651 -39.471 17.950 1.00 89.06 190 LYS A N 1
ATOM 1446 C CA . LYS A 1 190 ? -30.855 -38.708 16.972 1.00 89.06 190 LYS A CA 1
ATOM 1447 C C . LYS A 1 190 ? -30.150 -37.523 17.646 1.00 89.06 190 LYS A C 1
ATOM 1449 O O . LYS A 1 190 ? -28.953 -37.348 17.447 1.00 89.06 190 LYS A O 1
ATOM 1454 N N . PHE A 1 191 ? -30.861 -36.753 18.469 1.00 87.81 191 PHE A N 1
ATOM 1455 C CA . PHE A 1 191 ? -30.310 -35.606 19.196 1.00 87.81 191 PHE A CA 1
ATOM 1456 C C . PHE A 1 191 ? -29.373 -36.020 20.341 1.00 87.81 191 PHE A C 1
ATOM 1458 O O . PHE A 1 191 ? -28.393 -35.337 20.620 1.00 87.81 191 PHE A O 1
ATOM 1465 N N . ALA A 1 192 ? -29.602 -37.184 20.957 1.00 88.50 192 ALA A N 1
ATOM 1466 C CA . ALA A 1 192 ? -28.746 -37.730 22.013 1.00 88.50 192 ALA A CA 1
ATOM 1467 C C . ALA A 1 192 ? -27.491 -38.480 21.511 1.00 88.50 192 ALA A C 1
ATOM 1469 O O . ALA A 1 192 ? -26.737 -39.010 22.329 1.00 88.50 192 ALA A O 1
ATOM 1470 N N . ARG A 1 193 ? -27.249 -38.548 20.192 1.00 87.44 193 ARG A N 1
ATOM 1471 C CA . ARG A 1 193 ? -26.226 -39.411 19.570 1.00 87.44 193 ARG A CA 1
ATOM 1472 C C . ARG A 1 193 ? -24.823 -39.217 20.150 1.00 87.44 193 ARG A C 1
ATOM 1474 O O . ARG A 1 193 ? -24.150 -40.205 20.440 1.00 87.44 193 ARG A O 1
ATOM 1481 N N . GLU A 1 194 ? -24.390 -37.972 20.324 1.00 84.81 194 GLU A N 1
ATOM 1482 C CA . GLU A 1 194 ? -23.052 -37.658 20.845 1.00 84.81 194 GLU A CA 1
ATOM 1483 C C . GLU A 1 194 ? -22.877 -38.172 22.277 1.00 84.81 194 GLU A C 1
ATOM 1485 O O . GLU A 1 194 ? -21.938 -38.921 22.541 1.00 84.81 194 GLU A O 1
ATOM 1490 N N . LEU A 1 195 ? -23.840 -37.886 23.161 1.00 86.31 195 LEU A N 1
ATOM 1491 C CA . LEU A 1 195 ? -23.837 -38.366 24.547 1.00 86.31 195 LEU A CA 1
ATOM 1492 C C . LEU A 1 195 ? -23.847 -39.901 24.624 1.00 86.31 195 LEU A C 1
ATOM 1494 O O . LEU A 1 195 ? -23.140 -40.495 25.436 1.00 86.31 195 LEU A O 1
ATOM 1498 N N . LEU A 1 196 ? -24.658 -40.562 23.792 1.00 89.69 196 LEU A N 1
ATOM 1499 C CA . LEU A 1 196 ? -24.724 -42.026 23.763 1.00 89.69 196 LEU A CA 1
ATOM 1500 C C . LEU A 1 196 ? -23.404 -42.639 23.273 1.00 89.69 196 LEU A C 1
ATOM 1502 O O . LEU A 1 196 ? -22.975 -43.665 23.800 1.00 89.69 196 LEU A O 1
ATOM 1506 N N . THR A 1 197 ? -22.751 -41.997 22.302 1.00 86.25 197 THR A N 1
ATOM 1507 C CA . THR A 1 197 ? -21.459 -42.432 21.755 1.00 86.25 197 THR A CA 1
ATOM 1508 C C . THR A 1 197 ? -20.334 -42.245 22.772 1.00 86.25 197 THR A C 1
ATOM 1510 O O . THR A 1 197 ? -19.552 -43.168 22.983 1.00 86.25 197 THR A O 1
ATOM 1513 N N . GLU A 1 198 ? -20.292 -41.100 23.460 1.00 86.38 198 GLU A N 1
ATOM 1514 C CA . GLU A 1 198 ? -19.334 -40.807 24.536 1.00 86.38 198 GLU A CA 1
ATOM 1515 C C . GLU A 1 198 ? -19.376 -41.870 25.647 1.00 86.38 198 GLU A C 1
ATOM 1517 O O . GLU A 1 198 ? -18.343 -42.303 26.157 1.00 86.38 198 GLU A O 1
ATOM 1522 N N . LEU A 1 199 ? -20.577 -42.352 25.979 1.00 85.69 199 LEU A N 1
ATOM 1523 C CA . LEU A 1 199 ? -20.806 -43.347 27.028 1.00 85.69 199 LEU A CA 1
ATOM 1524 C C . LEU A 1 199 ? -20.763 -44.804 26.533 1.00 85.69 199 LEU A C 1
ATOM 1526 O O . LEU A 1 199 ? -21.071 -45.714 27.304 1.00 85.69 199 LEU A O 1
ATOM 1530 N N . ASN A 1 200 ? -20.375 -45.046 25.276 1.00 87.31 200 ASN A N 1
ATOM 1531 C CA . ASN A 1 200 ? -20.326 -46.373 24.645 1.00 87.31 200 ASN A CA 1
ATOM 1532 C C . ASN A 1 200 ? -21.661 -47.148 24.697 1.00 87.31 200 ASN A C 1
ATOM 1534 O O . ASN A 1 200 ? -21.686 -48.370 24.871 1.00 87.31 200 ASN A O 1
ATOM 1538 N N . ILE A 1 201 ? -22.789 -46.450 24.549 1.00 89.56 201 ILE A N 1
ATOM 1539 C CA . ILE A 1 201 ? -24.125 -47.055 24.533 1.00 89.56 201 ILE A CA 1
ATOM 1540 C C . ILE A 1 201 ? -24.481 -47.482 23.110 1.00 89.56 201 ILE A C 1
ATOM 1542 O O . ILE A 1 201 ? -24.419 -46.696 22.170 1.00 89.56 201 ILE A O 1
ATOM 1546 N N . THR A 1 202 ? -24.909 -48.732 22.947 1.00 88.00 202 THR A N 1
ATOM 1547 C CA . THR A 1 202 ? -25.296 -49.280 21.642 1.00 88.00 202 THR A CA 1
ATOM 1548 C C . THR A 1 202 ? -26.670 -48.778 21.195 1.00 88.00 202 THR A C 1
ATOM 1550 O O . THR A 1 202 ? -27.661 -48.980 21.901 1.00 88.00 202 THR A O 1
ATOM 1553 N N . PHE A 1 203 ? -26.752 -48.220 19.989 1.00 90.06 203 PHE A N 1
ATOM 1554 C CA . PHE A 1 203 ? -27.998 -47.877 19.298 1.00 90.06 203 PHE A CA 1
ATOM 1555 C C . PHE A 1 203 ? -27.880 -48.202 17.800 1.00 90.06 203 PHE A C 1
ATOM 1557 O O . PHE A 1 203 ? -26.779 -48.305 17.261 1.00 90.06 203 PHE A O 1
ATOM 1564 N N . THR A 1 204 ? -29.008 -48.405 17.120 1.00 88.44 204 THR A N 1
ATOM 1565 C CA . THR A 1 204 ? -29.051 -48.578 15.660 1.00 88.44 204 THR A CA 1
ATOM 1566 C C . THR A 1 204 ? -29.171 -47.216 14.991 1.00 88.44 204 THR A C 1
ATOM 1568 O O . THR A 1 204 ? -30.075 -46.456 15.329 1.00 88.44 204 THR A O 1
ATOM 1571 N N . ASP A 1 205 ? -28.290 -46.904 14.042 1.00 80.44 205 ASP A N 1
ATOM 1572 C CA . ASP A 1 205 ? -28.342 -45.645 13.299 1.00 80.44 205 ASP A CA 1
ATOM 1573 C C . ASP A 1 205 ? -28.906 -45.873 11.892 1.00 80.44 205 ASP A C 1
ATOM 1575 O O . ASP A 1 205 ? -28.222 -46.377 11.003 1.00 80.44 205 ASP A O 1
ATOM 1579 N N . ASN A 1 206 ? -30.189 -45.548 11.720 1.00 69.12 206 ASN A N 1
ATOM 1580 C CA . ASN A 1 206 ? -30.925 -45.691 10.463 1.00 69.12 206 ASN A CA 1
ATOM 1581 C C . ASN A 1 206 ? -31.056 -44.353 9.726 1.00 69.12 206 ASN A C 1
ATOM 1583 O O . ASN A 1 206 ? -31.841 -44.245 8.779 1.00 69.12 206 ASN A O 1
ATOM 1587 N N . THR A 1 207 ? -30.311 -43.317 10.128 1.00 55.72 207 THR A N 1
ATOM 1588 C CA . THR A 1 207 ? -30.168 -42.151 9.262 1.00 55.72 207 THR A CA 1
ATOM 1589 C C . THR A 1 207 ? -29.396 -42.590 8.031 1.00 55.72 207 THR A C 1
ATOM 1591 O O . THR A 1 207 ? -28.206 -42.897 8.114 1.00 55.72 207 THR A O 1
ATOM 1594 N N . SER A 1 208 ? -30.081 -42.648 6.887 1.00 40.31 208 SER A N 1
ATOM 1595 C CA . SER A 1 208 ? -29.422 -42.659 5.588 1.00 40.31 208 SER A CA 1
ATOM 1596 C C . SER A 1 208 ? -28.316 -41.612 5.649 1.00 40.31 208 SER A C 1
ATOM 1598 O O . SER A 1 208 ? -28.608 -40.452 5.940 1.00 40.31 208 SER A O 1
ATOM 1600 N N . LEU A 1 209 ? -27.069 -42.010 5.397 1.00 36.09 209 LEU A N 1
ATOM 1601 C CA . LEU A 1 209 ? -26.002 -41.084 5.029 1.00 36.09 209 LEU A CA 1
ATOM 1602 C C . LEU A 1 209 ? -26.393 -40.469 3.678 1.00 36.09 209 LEU A C 1
ATOM 1604 O O . LEU A 1 209 ? -25.822 -40.778 2.636 1.00 36.09 209 LEU A O 1
ATOM 1608 N N . VAL A 1 210 ? -27.425 -39.629 3.679 1.00 38.34 210 VAL A N 1
ATOM 1609 C CA . VAL A 1 210 ? -27.518 -38.542 2.730 1.00 38.34 210 VAL A CA 1
ATOM 1610 C C . VAL A 1 210 ? -26.355 -37.673 3.157 1.00 38.34 210 VAL A C 1
ATOM 1612 O O . VAL A 1 210 ? -26.429 -36.997 4.178 1.00 38.34 210 VAL A O 1
ATOM 1615 N N . ALA A 1 211 ? -25.237 -37.788 2.441 1.00 36.59 211 ALA A N 1
ATOM 1616 C CA . ALA A 1 211 ? -24.290 -36.693 2.394 1.00 36.59 211 ALA A CA 1
ATOM 1617 C C . ALA A 1 211 ? -25.147 -35.450 2.162 1.00 36.59 211 ALA A C 1
ATOM 1619 O O . ALA A 1 211 ? -25.819 -35.370 1.127 1.00 36.59 211 ALA A O 1
ATOM 1620 N N . GLU A 1 212 ? -25.247 -34.586 3.176 1.00 40.22 212 GLU A N 1
ATOM 1621 C CA . GLU A 1 212 ? -25.949 -33.322 3.041 1.00 40.22 212 GLU A CA 1
ATOM 1622 C C . GLU A 1 212 ? -25.456 -32.715 1.734 1.00 40.22 212 GLU A C 1
ATOM 1624 O O . GLU A 1 212 ? -24.251 -32.695 1.463 1.00 40.22 212 GLU A O 1
ATOM 1629 N N . SER A 1 213 ? -26.387 -32.340 0.855 1.00 47.09 213 SER A N 1
ATOM 1630 C CA . SER A 1 213 ? -25.997 -31.613 -0.345 1.00 47.09 213 SER A CA 1
ATOM 1631 C C . SER A 1 213 ? -25.077 -30.479 0.116 1.00 47.09 213 SER A C 1
ATOM 1633 O O . SER A 1 213 ? -25.462 -29.783 1.059 1.00 47.09 213 SER A O 1
ATOM 1635 N N . PRO A 1 214 ? -23.901 -30.264 -0.504 1.00 55.28 214 PRO A N 1
ATOM 1636 C CA . PRO A 1 214 ? -22.991 -29.177 -0.140 1.00 55.28 214 PRO A CA 1
ATOM 1637 C C . PRO A 1 214 ? -23.692 -27.810 -0.014 1.00 55.28 214 PRO A C 1
ATOM 1639 O O . PRO A 1 214 ? -23.217 -26.925 0.688 1.00 55.28 214 PRO A O 1
ATOM 1642 N N . SER A 1 215 ? -24.854 -27.649 -0.662 1.00 62.50 215 SER A N 1
ATOM 1643 C CA . SER A 1 215 ? -25.751 -26.501 -0.514 1.00 62.50 215 SER A CA 1
ATOM 1644 C C . SER A 1 215 ? -26.342 -26.319 0.893 1.00 62.50 215 SER A C 1
ATOM 1646 O O . SER A 1 215 ? -26.422 -25.187 1.350 1.00 62.50 215 SER A O 1
ATOM 1648 N N . ASN A 1 216 ? -26.754 -27.389 1.582 1.00 68.25 216 ASN A N 1
ATOM 1649 C CA . ASN A 1 216 ? -27.396 -27.309 2.902 1.00 68.25 216 ASN A CA 1
ATOM 1650 C C . ASN A 1 216 ? -26.373 -26.983 3.995 1.00 68.25 216 ASN A C 1
ATOM 1652 O O . ASN A 1 216 ? -26.612 -26.098 4.813 1.00 68.25 216 ASN A O 1
ATOM 1656 N N . GLU A 1 217 ? -25.209 -27.638 3.953 1.00 76.69 217 GLU A N 1
ATOM 1657 C CA . GLU A 1 217 ? -24.081 -27.332 4.841 1.00 76.69 217 GLU A CA 1
ATOM 1658 C C . GLU A 1 217 ? -23.638 -25.869 4.659 1.00 76.69 217 GLU A C 1
ATOM 1660 O O . GLU A 1 217 ? -23.453 -25.133 5.630 1.00 76.69 217 GLU A O 1
ATOM 1665 N N . LEU A 1 218 ? -23.562 -25.400 3.406 1.00 83.69 218 LEU A N 1
ATOM 1666 C CA . LEU A 1 218 ? -23.251 -24.007 3.097 1.00 83.69 218 LEU A CA 1
ATOM 1667 C C . LEU A 1 218 ? -24.310 -23.033 3.640 1.00 83.69 218 LEU A C 1
ATOM 1669 O O . LEU A 1 218 ? -23.945 -21.979 4.157 1.00 83.69 218 LEU A O 1
ATOM 1673 N N . GLU A 1 219 ? -25.604 -23.342 3.542 1.00 82.38 219 GLU A N 1
ATOM 1674 C CA . GLU A 1 219 ? -26.659 -22.470 4.075 1.00 82.38 219 GLU A CA 1
ATOM 1675 C C . GLU A 1 219 ? -26.553 -22.284 5.596 1.00 82.38 219 GLU A C 1
ATOM 1677 O O . GLU A 1 219 ? -26.658 -21.151 6.076 1.00 82.38 219 GLU A O 1
ATOM 1682 N N . GLU A 1 220 ? -26.279 -23.349 6.353 1.00 82.69 220 GLU A N 1
ATOM 1683 C CA . GLU A 1 220 ? -26.053 -23.260 7.802 1.00 82.69 220 GLU A CA 1
ATOM 1684 C C . GLU A 1 220 ? -24.784 -22.466 8.143 1.00 82.69 220 GLU A C 1
ATOM 1686 O O . GLU A 1 220 ? -24.818 -21.566 8.993 1.00 82.69 220 GLU A O 1
ATOM 1691 N N . MET A 1 221 ? -23.684 -22.703 7.418 1.00 87.94 221 MET A N 1
ATOM 1692 C CA . MET A 1 221 ? -22.458 -21.910 7.563 1.00 87.94 221 MET A CA 1
ATOM 1693 C C . MET A 1 221 ? -22.718 -20.417 7.322 1.00 87.94 221 MET A C 1
ATOM 1695 O O . MET A 1 221 ? -22.236 -19.568 8.073 1.00 87.94 221 MET A O 1
ATOM 1699 N N . LEU A 1 222 ? -23.513 -20.072 6.305 1.00 87.38 222 LEU A N 1
ATOM 1700 C CA . LEU A 1 222 ? -23.856 -18.686 5.982 1.00 87.38 222 LEU A CA 1
ATOM 1701 C C . LEU A 1 222 ? -24.739 -18.035 7.057 1.00 87.38 222 LEU A C 1
ATOM 1703 O O . LEU A 1 222 ? -24.523 -16.868 7.397 1.00 87.38 222 LEU A O 1
ATOM 1707 N N . LYS A 1 223 ? -25.698 -18.770 7.639 1.00 85.56 223 LYS A N 1
ATOM 1708 C CA . LYS A 1 223 ? -26.495 -18.284 8.781 1.00 85.56 223 LYS A CA 1
ATOM 1709 C C . LYS A 1 223 ? -25.596 -17.957 9.974 1.00 85.56 223 LYS A C 1
ATOM 1711 O O . LYS A 1 223 ? -25.693 -16.862 10.534 1.00 85.56 223 LYS A O 1
ATOM 1716 N N . MET A 1 224 ? -24.695 -18.872 10.336 1.00 85.56 224 MET A N 1
ATOM 1717 C CA . MET A 1 224 ? -23.766 -18.668 11.452 1.00 85.56 224 MET A CA 1
ATOM 1718 C C . MET A 1 224 ? -22.790 -17.523 11.189 1.00 85.56 224 MET A C 1
ATOM 1720 O O . MET A 1 224 ? -22.570 -16.686 12.070 1.00 85.56 224 MET A O 1
ATOM 1724 N N . TYR A 1 225 ? -22.280 -17.428 9.963 1.00 90.31 225 TYR A N 1
ATOM 1725 C CA . TYR A 1 225 ? -21.450 -16.317 9.518 1.00 90.31 225 TYR A CA 1
ATOM 1726 C C . TYR A 1 225 ? -22.137 -14.967 9.754 1.00 90.31 225 TYR A C 1
ATOM 1728 O O . TYR A 1 225 ? -21.545 -14.073 10.362 1.00 90.31 225 TYR A O 1
ATOM 1736 N N . HIS A 1 226 ? -23.406 -14.821 9.357 1.00 86.19 226 HIS A N 1
ATOM 1737 C CA . HIS A 1 226 ? -24.154 -13.578 9.561 1.00 86.19 226 HIS A CA 1
ATOM 1738 C C . HIS A 1 226 ? -24.279 -13.180 11.038 1.00 86.19 226 HIS A C 1
ATOM 1740 O O . HIS A 1 226 ? -24.144 -11.997 11.362 1.00 86.19 226 HIS A O 1
ATOM 1746 N N . ILE A 1 227 ? -24.511 -14.145 11.932 1.00 84.88 227 ILE A N 1
ATOM 1747 C CA . ILE A 1 227 ? -24.614 -13.898 13.378 1.00 84.88 227 ILE A CA 1
ATOM 1748 C C . ILE A 1 227 ? -23.262 -13.438 13.936 1.00 84.88 227 ILE A C 1
ATOM 1750 O O . ILE A 1 227 ? -23.180 -12.395 14.589 1.00 84.88 227 ILE A O 1
ATOM 1754 N N . LYS A 1 228 ? -22.190 -14.183 13.642 1.00 88.56 228 LYS A N 1
ATOM 1755 C CA . LYS A 1 228 ? -20.853 -13.920 14.193 1.00 88.56 228 LYS A CA 1
ATOM 1756 C C . LYS A 1 228 ? -20.252 -12.622 13.658 1.00 88.56 228 LYS A C 1
ATOM 1758 O O . LYS A 1 228 ? -19.667 -11.860 14.426 1.00 88.56 228 LYS A O 1
ATOM 1763 N N . VAL A 1 229 ? -20.449 -12.308 12.375 1.00 88.06 229 VAL A N 1
ATOM 1764 C CA . VAL A 1 229 ? -19.999 -11.027 11.806 1.00 88.06 229 VAL A CA 1
ATOM 1765 C C . VAL A 1 229 ? -20.758 -9.850 12.404 1.00 88.06 229 VAL A C 1
ATOM 1767 O O . VAL A 1 229 ? -20.126 -8.853 12.746 1.00 88.06 229 VAL A O 1
ATOM 1770 N N . ARG A 1 230 ? -22.080 -9.949 12.597 1.00 85.25 230 ARG A N 1
ATOM 1771 C CA . ARG A 1 230 ? -22.840 -8.879 13.264 1.00 85.25 230 ARG A CA 1
ATOM 1772 C C . ARG A 1 230 ? -22.299 -8.618 14.672 1.00 85.25 230 ARG A C 1
ATOM 1774 O O . ARG A 1 230 ? -21.986 -7.473 14.990 1.00 85.25 230 ARG A O 1
ATOM 1781 N N . PHE A 1 231 ? -22.096 -9.676 15.457 1.00 84.38 231 PHE A N 1
ATOM 1782 C CA . PHE A 1 231 ? -21.516 -9.574 16.797 1.00 84.38 231 PHE A CA 1
ATOM 1783 C C . PHE A 1 231 ? -20.124 -8.918 16.782 1.00 84.38 231 PHE A C 1
ATOM 1785 O O . PHE A 1 231 ? -19.849 -8.022 17.583 1.00 84.38 231 PHE A O 1
ATOM 1792 N N . TYR A 1 232 ? -19.258 -9.307 15.842 1.00 86.19 232 TYR A N 1
ATOM 1793 C CA . TYR A 1 232 ? -17.930 -8.711 15.683 1.00 86.19 232 TYR A CA 1
ATOM 1794 C C . TYR A 1 232 ? -17.995 -7.210 15.345 1.00 86.19 232 TYR A C 1
ATOM 1796 O O . TYR A 1 232 ? -17.275 -6.402 15.934 1.00 86.19 232 TYR A O 1
ATOM 1804 N N . LEU A 1 233 ? -18.883 -6.801 14.431 1.00 83.88 233 LEU A N 1
ATOM 1805 C CA . LEU A 1 233 ? -19.033 -5.395 14.029 1.00 83.88 233 LEU A CA 1
ATOM 1806 C C . LEU A 1 233 ? -19.548 -4.493 15.162 1.00 83.88 233 LEU A C 1
ATOM 1808 O O . LEU A 1 233 ? -19.247 -3.293 15.170 1.00 83.88 233 LEU A O 1
ATOM 1812 N N . GLU A 1 234 ? -20.331 -5.048 16.086 1.00 79.44 234 GLU A N 1
ATOM 1813 C CA . GLU A 1 234 ? -20.873 -4.344 17.253 1.00 79.44 234 GLU A CA 1
ATOM 1814 C C . GLU A 1 234 ? -19.834 -4.202 18.374 1.00 79.44 234 GLU A C 1
ATOM 1816 O O . GLU A 1 234 ? -19.720 -3.126 18.959 1.00 79.44 234 GLU A O 1
ATOM 1821 N N . ASN A 1 235 ? -19.038 -5.245 18.630 1.00 76.62 235 ASN A N 1
ATOM 1822 C CA . ASN A 1 235 ? -18.167 -5.310 19.811 1.00 76.62 235 ASN A CA 1
ATOM 1823 C C . ASN A 1 235 ? -16.686 -5.009 19.530 1.00 76.62 235 ASN A C 1
ATOM 1825 O O . ASN A 1 235 ? -15.987 -4.515 20.412 1.00 76.62 235 ASN A O 1
ATOM 1829 N N . SER A 1 236 ? -16.188 -5.291 18.323 1.00 74.75 236 SER A N 1
ATOM 1830 C CA . SER A 1 236 ? -14.750 -5.237 18.003 1.00 74.75 236 SER A CA 1
ATOM 1831 C C . SER A 1 236 ? -14.358 -4.103 17.050 1.00 74.75 236 SER A C 1
ATOM 1833 O O . SER A 1 236 ? -13.189 -3.734 17.000 1.00 74.75 236 SER A O 1
ATOM 1835 N N . MET A 1 237 ? -15.314 -3.511 16.324 1.00 75.00 237 MET A N 1
ATOM 1836 C CA . MET A 1 237 ? -15.093 -2.359 15.429 1.00 75.00 237 MET A CA 1
ATOM 1837 C C . MET A 1 237 ? -15.971 -1.163 15.822 1.00 75.00 237 MET A C 1
ATOM 1839 O O . MET A 1 237 ? -16.825 -0.694 15.053 1.00 75.00 237 MET A O 1
ATOM 1843 N N . THR A 1 238 ? -15.782 -0.673 17.047 1.00 67.06 238 THR A N 1
ATOM 1844 C CA . THR A 1 238 ? -16.445 0.542 17.529 1.00 67.06 238 THR A CA 1
ATOM 1845 C C . THR A 1 238 ? -15.867 1.772 16.827 1.00 67.06 238 THR A C 1
ATOM 1847 O O . THR A 1 238 ? -14.657 1.926 16.666 1.00 67.06 238 THR A O 1
ATOM 1850 N N . LEU A 1 239 ? -16.750 2.650 16.352 1.00 68.69 239 LEU A N 1
ATOM 1851 C CA . LEU A 1 239 ? -16.357 3.887 15.682 1.00 68.69 239 LEU A CA 1
ATOM 1852 C C . LEU A 1 239 ? -16.488 5.055 16.666 1.00 68.69 239 LEU A C 1
ATOM 1854 O O . LEU A 1 239 ? -17.454 5.091 17.428 1.00 68.69 239 LEU A O 1
ATOM 1858 N N . PRO A 1 240 ? -15.572 6.041 16.635 1.00 56.66 240 PRO A N 1
ATOM 1859 C CA . PRO A 1 240 ? -15.639 7.196 17.532 1.00 56.66 240 PRO A CA 1
ATOM 1860 C C . PRO A 1 240 ? -16.875 8.071 17.282 1.00 56.66 240 PRO A C 1
ATOM 1862 O O . PRO A 1 240 ? -17.273 8.828 18.165 1.00 56.66 240 PRO A O 1
ATOM 1865 N N . PHE A 1 241 ? -17.477 7.959 16.094 1.00 61.84 241 PHE A N 1
ATOM 1866 C CA . PHE A 1 241 ? -18.698 8.649 15.704 1.00 61.84 241 PHE A CA 1
ATOM 1867 C C . PHE A 1 241 ? -19.587 7.708 14.883 1.00 61.84 241 PHE A C 1
ATOM 1869 O O . PHE A 1 241 ? -19.059 6.943 14.067 1.00 61.84 241 PHE A O 1
ATOM 1876 N N . PRO A 1 242 ? -20.916 7.760 15.062 1.00 55.31 242 PRO A N 1
ATOM 1877 C CA . PRO A 1 242 ? -21.839 7.068 14.180 1.00 55.31 242 PRO A CA 1
ATOM 1878 C C . PRO A 1 242 ? -21.791 7.720 12.796 1.00 55.31 242 PRO A C 1
ATOM 1880 O O . PRO A 1 242 ? -21.939 8.934 12.660 1.00 55.31 242 PRO A O 1
ATOM 1883 N N . SER A 1 243 ? -21.593 6.923 11.752 1.00 53.53 243 SER A N 1
ATOM 1884 C CA . SER A 1 243 ? -21.886 7.373 10.395 1.00 53.53 243 SER A CA 1
ATOM 1885 C C . SER A 1 243 ? -22.329 6.210 9.522 1.00 53.53 243 SER A C 1
ATOM 1887 O O . SER A 1 243 ? -21.745 5.126 9.543 1.00 53.53 243 SER A O 1
ATOM 1889 N N . GLU A 1 244 ? -23.366 6.456 8.735 1.00 54.19 244 GLU A N 1
ATOM 1890 C CA . GLU A 1 244 ? -23.747 5.619 7.608 1.00 54.19 244 GLU A CA 1
ATOM 1891 C C . GLU A 1 244 ? -22.819 6.004 6.442 1.00 54.19 244 GLU A C 1
ATOM 1893 O O . GLU A 1 244 ? -23.054 7.010 5.773 1.00 54.19 244 GLU A O 1
ATOM 1898 N N . LEU A 1 245 ? -21.709 5.285 6.202 1.00 52.44 245 LEU A N 1
ATOM 1899 C CA . LEU A 1 245 ? -21.104 5.382 4.865 1.00 52.44 245 LEU A CA 1
ATOM 1900 C C . LEU A 1 245 ? -21.982 4.582 3.914 1.00 52.44 245 LEU A C 1
ATOM 1902 O O . LEU A 1 245 ? -22.251 3.401 4.129 1.00 52.44 245 LEU A O 1
ATOM 1906 N N . ASN A 1 246 ? -22.396 5.252 2.844 1.00 54.47 246 ASN A N 1
ATOM 1907 C CA . ASN A 1 246 ? -23.205 4.664 1.796 1.00 54.47 246 ASN A CA 1
ATOM 1908 C C . ASN A 1 246 ? -22.509 3.452 1.162 1.00 54.47 246 ASN A C 1
ATOM 1910 O O . ASN A 1 246 ? -21.331 3.516 0.798 1.00 54.47 246 ASN A O 1
ATOM 1914 N N . ASN A 1 247 ? -23.311 2.426 0.859 1.00 59.41 247 ASN A N 1
ATOM 1915 C CA . ASN A 1 247 ? -22.984 1.354 -0.090 1.00 59.41 247 ASN A CA 1
ATOM 1916 C C . ASN A 1 247 ? -22.387 1.880 -1.414 1.00 59.41 247 ASN A C 1
ATOM 1918 O O . ASN A 1 247 ? -21.688 1.146 -2.107 1.00 59.41 247 ASN A O 1
ATOM 1922 N N . ASP A 1 248 ? -22.629 3.149 -1.758 1.00 61.72 248 ASP A N 1
ATOM 1923 C CA . ASP A 1 248 ? -22.049 3.855 -2.905 1.00 61.72 248 ASP A CA 1
ATOM 1924 C C . ASP A 1 248 ? -20.517 3.766 -2.972 1.00 61.72 248 ASP A C 1
ATOM 1926 O O . ASP A 1 248 ? -19.971 3.704 -4.067 1.00 61.72 248 ASP A O 1
ATOM 1930 N N . LEU A 1 249 ? -19.815 3.731 -1.830 1.00 68.81 249 LEU A N 1
ATOM 1931 C CA . LEU A 1 249 ? -18.352 3.607 -1.817 1.00 68.81 249 LEU A CA 1
ATOM 1932 C C . LEU A 1 249 ? -17.877 2.207 -2.211 1.00 68.81 249 LEU A C 1
ATOM 1934 O O . LEU A 1 249 ? -16.833 2.086 -2.837 1.00 68.81 249 LEU A O 1
ATOM 1938 N N . ILE A 1 250 ? -18.644 1.161 -1.895 1.00 66.62 250 ILE A N 1
ATOM 1939 C CA . ILE A 1 250 ? -18.359 -0.207 -2.360 1.00 66.62 250 ILE A CA 1
ATOM 1940 C C . ILE A 1 250 ? -18.739 -0.349 -3.837 1.00 66.62 250 ILE A C 1
ATOM 1942 O O . ILE A 1 250 ? -18.014 -0.979 -4.600 1.00 66.62 250 ILE A O 1
ATOM 1946 N N . LYS A 1 251 ? -19.832 0.304 -4.254 1.00 64.56 251 LYS A N 1
ATOM 1947 C CA . LYS A 1 251 ? -20.253 0.407 -5.662 1.00 64.56 251 LYS A CA 1
ATOM 1948 C C . LYS A 1 251 ? -19.350 1.309 -6.506 1.00 64.56 251 LYS A C 1
ATOM 1950 O O . LYS A 1 251 ? -19.574 1.445 -7.707 1.00 64.56 251 LYS A O 1
ATOM 1955 N N . TYR A 1 252 ? -18.350 1.946 -5.902 1.00 69.62 252 TYR A N 1
ATOM 1956 C CA . TYR A 1 252 ? -17.330 2.674 -6.635 1.00 69.62 252 TYR A CA 1
ATOM 1957 C C . TYR A 1 252 ? -16.631 1.699 -7.589 1.00 69.62 252 TYR A C 1
ATOM 1959 O O . TYR A 1 252 ? -16.168 0.639 -7.158 1.00 69.62 252 TYR A O 1
ATOM 1967 N N . SER A 1 253 ? -16.554 2.054 -8.878 1.00 63.88 253 SER A N 1
ATOM 1968 C CA . SER A 1 253 ? -16.071 1.151 -9.937 1.00 63.88 253 SER A CA 1
ATOM 1969 C C . SER A 1 253 ? -14.722 0.517 -9.590 1.00 63.88 253 SER A C 1
ATOM 1971 O O . SER A 1 253 ? -14.487 -0.658 -9.863 1.00 63.88 253 SER A O 1
ATOM 1973 N N . TYR A 1 254 ? -13.877 1.271 -8.886 1.00 71.75 254 TYR A N 1
ATOM 1974 C CA . TYR A 1 254 ? -12.585 0.814 -8.402 1.00 71.75 254 TYR A CA 1
ATOM 1975 C C . TYR A 1 254 ? -12.651 -0.454 -7.543 1.00 71.75 254 TYR A C 1
ATOM 1977 O O . TYR A 1 254 ? -11.884 -1.387 -7.758 1.00 71.75 254 TYR A O 1
ATOM 1985 N N . PHE A 1 255 ? -13.571 -0.504 -6.580 1.00 76.19 255 PHE A N 1
ATOM 1986 C CA . PHE A 1 255 ? -13.707 -1.640 -5.673 1.00 76.19 255 PHE A CA 1
ATOM 1987 C C . PHE A 1 255 ? -14.566 -2.752 -6.256 1.00 76.19 255 PHE A C 1
ATOM 1989 O O . PHE A 1 255 ? -14.270 -3.921 -6.011 1.00 76.19 255 PHE A O 1
ATOM 1996 N N . SER A 1 256 ? -15.582 -2.402 -7.054 1.00 72.38 256 SER A N 1
ATOM 1997 C CA . SER A 1 256 ? -16.409 -3.397 -7.744 1.00 72.38 256 SER A CA 1
ATOM 1998 C C . SER A 1 256 ? -15.544 -4.362 -8.555 1.00 72.38 256 SER A C 1
ATOM 2000 O O . SER A 1 256 ? -15.709 -5.568 -8.443 1.00 72.38 256 SER A O 1
ATOM 2002 N N . GLU A 1 257 ? -14.503 -3.869 -9.233 1.00 73.62 257 GLU A N 1
ATOM 2003 C CA . GLU A 1 257 ? -13.559 -4.722 -9.952 1.00 73.62 257 GLU A CA 1
ATOM 2004 C C . GLU A 1 257 ? -12.841 -5.722 -9.032 1.00 73.62 257 GLU A C 1
ATOM 2006 O O . GLU A 1 257 ? -12.737 -6.897 -9.365 1.00 73.62 257 GLU A O 1
ATOM 2011 N N . PHE A 1 258 ? -12.383 -5.310 -7.851 1.00 79.81 258 PHE A N 1
ATOM 2012 C CA . PHE A 1 258 ? -11.720 -6.224 -6.917 1.00 79.81 258 PHE A CA 1
ATOM 2013 C C . PHE A 1 258 ? -12.664 -7.320 -6.389 1.00 79.81 258 PHE A C 1
ATOM 2015 O O . PHE A 1 258 ? -12.254 -8.473 -6.231 1.00 79.81 258 PHE A O 1
ATOM 2022 N N . PHE A 1 259 ? -13.925 -6.968 -6.127 1.00 75.56 259 PHE A N 1
ATOM 2023 C CA . PHE A 1 259 ? -14.913 -7.870 -5.529 1.00 75.56 259 PHE A CA 1
ATOM 2024 C C . PHE A 1 259 ? -15.645 -8.758 -6.555 1.00 75.56 259 PHE A C 1
ATOM 2026 O O . PHE A 1 259 ? -15.969 -9.910 -6.251 1.00 75.56 259 PHE A O 1
ATOM 2033 N N . GLU A 1 260 ? -15.870 -8.260 -7.773 1.00 67.00 260 GLU A N 1
ATOM 2034 C CA . GLU A 1 260 ? -16.698 -8.899 -8.807 1.00 67.00 260 GLU A CA 1
ATOM 2035 C C . GLU A 1 260 ? -15.876 -9.675 -9.850 1.00 67.00 260 GLU A C 1
ATOM 2037 O O . GLU A 1 260 ? -16.371 -10.638 -10.436 1.00 67.00 260 GLU A O 1
ATOM 2042 N N . ILE A 1 261 ? -14.606 -9.322 -10.090 1.00 59.00 261 ILE A N 1
ATOM 2043 C CA . ILE A 1 261 ? -13.824 -9.930 -11.175 1.00 59.00 261 ILE A CA 1
ATOM 2044 C C . ILE A 1 261 ? -13.588 -11.438 -10.951 1.00 59.00 261 ILE A C 1
ATOM 2046 O O . ILE A 1 261 ? -13.175 -11.905 -9.881 1.00 59.00 261 ILE A O 1
ATOM 2050 N N . SER A 1 262 ? -13.785 -12.218 -12.022 1.00 61.31 262 SER A N 1
ATOM 2051 C CA . SER A 1 262 ? -13.219 -13.560 -12.164 1.00 61.31 262 SER A CA 1
ATOM 2052 C C . SER A 1 262 ? -11.701 -13.461 -12.016 1.00 61.31 262 SER A C 1
ATOM 2054 O O . SER A 1 262 ? -11.028 -12.701 -12.716 1.00 61.31 262 SER A O 1
ATOM 2056 N N . THR A 1 263 ? -11.149 -14.203 -11.077 1.00 69.38 263 THR A N 1
ATOM 2057 C CA . THR A 1 263 ? -9.733 -14.147 -10.714 1.00 69.38 263 THR A CA 1
ATOM 2058 C C . THR A 1 263 ? -8.800 -14.316 -11.921 1.00 69.38 263 THR A C 1
ATOM 2060 O O . THR A 1 263 ? -9.195 -14.794 -12.990 1.00 69.38 263 THR A O 1
ATOM 2063 N N . TRP A 1 264 ? -7.519 -13.976 -11.752 1.00 76.00 264 TRP A N 1
ATOM 2064 C CA . TRP A 1 264 ? -6.524 -14.213 -12.799 1.00 76.00 264 TRP A CA 1
ATOM 2065 C C . TRP A 1 264 ? -6.506 -15.676 -13.289 1.00 76.00 264 TRP A C 1
ATOM 2067 O O . TRP A 1 264 ? -6.511 -15.900 -14.501 1.00 76.00 264 TRP A O 1
ATOM 2077 N N . LYS A 1 265 ? -6.565 -16.661 -12.373 1.00 78.38 265 LYS A N 1
ATOM 2078 C CA . LYS A 1 265 ? -6.586 -18.095 -12.715 1.00 78.38 265 LYS A CA 1
ATOM 2079 C C . LYS A 1 265 ? -7.890 -18.471 -13.427 1.00 78.38 265 LYS A C 1
ATOM 2081 O O . LYS A 1 265 ? -7.826 -19.113 -14.470 1.00 78.38 265 LYS A O 1
ATOM 2086 N N . SER A 1 266 ? -9.044 -17.991 -12.955 1.00 78.00 266 SER A N 1
ATOM 2087 C CA . SER A 1 266 ? -10.340 -18.213 -13.617 1.00 78.00 266 SER A CA 1
ATOM 2088 C C . SER A 1 266 ? -10.356 -17.683 -15.055 1.00 78.00 266 SER A C 1
ATOM 2090 O O . SER A 1 266 ? -10.723 -18.421 -15.958 1.00 78.00 266 SER A O 1
ATOM 2092 N N . LYS A 1 267 ? -9.841 -16.470 -15.315 1.00 82.19 267 LYS A N 1
ATOM 2093 C CA . LYS A 1 267 ? -9.751 -15.923 -16.688 1.00 82.19 267 LYS A CA 1
ATOM 2094 C C . LYS A 1 267 ? -8.892 -16.779 -17.618 1.00 82.19 267 LYS A C 1
ATOM 2096 O O . LYS A 1 267 ? -9.185 -16.885 -18.806 1.00 82.19 267 LYS A O 1
ATOM 2101 N N . ILE A 1 268 ? -7.812 -17.359 -17.096 1.00 86.00 268 ILE A N 1
ATOM 2102 C CA . ILE A 1 268 ? -6.959 -18.278 -17.856 1.00 86.00 268 ILE A CA 1
ATOM 2103 C C . ILE A 1 268 ? -7.702 -19.582 -18.142 1.00 86.00 268 ILE A C 1
ATOM 2105 O O . ILE A 1 268 ? -7.697 -20.034 -19.284 1.00 86.00 268 ILE A O 1
ATOM 2109 N N . ILE A 1 269 ? -8.362 -20.153 -17.134 1.00 84.50 269 ILE A N 1
ATOM 2110 C CA . ILE A 1 269 ? -9.151 -21.381 -17.271 1.00 84.50 269 ILE A CA 1
ATOM 2111 C C . ILE A 1 269 ? -10.275 -21.181 -18.293 1.00 84.50 269 ILE A C 1
ATOM 2113 O O . ILE A 1 269 ? -10.427 -22.000 -19.192 1.00 84.50 269 ILE A O 1
ATOM 2117 N N . ASP A 1 270 ? -11.007 -20.069 -18.231 1.00 85.38 270 ASP A N 1
ATOM 2118 C CA . ASP A 1 270 ? -12.074 -19.743 -19.181 1.00 85.38 270 ASP A CA 1
ATOM 2119 C C . ASP A 1 270 ? -11.547 -19.614 -20.615 1.00 85.38 270 ASP A C 1
ATOM 2121 O O . ASP A 1 270 ? -12.160 -20.110 -21.568 1.00 85.38 270 ASP A O 1
ATOM 2125 N N . HIS A 1 271 ? -10.371 -19.003 -20.781 1.00 90.19 271 HIS A N 1
ATOM 2126 C CA . HIS A 1 271 ? -9.709 -18.899 -22.080 1.00 90.19 271 HIS A CA 1
ATOM 2127 C C . HIS A 1 271 ? -9.269 -20.270 -22.612 1.00 90.19 271 HIS A C 1
ATOM 2129 O O . HIS A 1 271 ? -9.506 -20.584 -23.776 1.00 90.19 271 HIS A O 1
ATOM 2135 N N . ILE A 1 272 ? -8.697 -21.130 -21.763 1.00 89.50 272 ILE A N 1
ATOM 2136 C CA . ILE A 1 272 ? -8.325 -22.510 -22.128 1.00 89.50 272 ILE A CA 1
ATOM 2137 C C . ILE A 1 272 ? -9.571 -23.343 -22.457 1.00 89.50 272 ILE A C 1
ATOM 2139 O O . ILE A 1 272 ? -9.580 -24.091 -23.432 1.00 89.50 272 ILE A O 1
ATOM 2143 N N . ASN A 1 273 ? -10.658 -23.174 -21.707 1.00 87.81 273 ASN A N 1
ATOM 2144 C CA . ASN A 1 273 ? -11.935 -23.825 -21.986 1.00 87.81 273 ASN A CA 1
ATOM 2145 C C . ASN A 1 273 ? -12.524 -23.371 -23.324 1.00 87.81 273 ASN A C 1
ATOM 2147 O O . ASN A 1 273 ? -13.114 -24.182 -24.036 1.00 87.81 273 ASN A O 1
ATOM 2151 N N . THR A 1 274 ? -12.338 -22.103 -23.692 1.00 89.31 274 THR A N 1
ATOM 2152 C CA . THR A 1 274 ? -12.718 -21.578 -25.011 1.00 89.31 274 THR A CA 1
ATOM 2153 C C . THR A 1 274 ? -11.883 -22.224 -26.116 1.00 89.31 274 THR A C 1
ATOM 2155 O O . THR A 1 274 ? -12.448 -22.749 -27.073 1.00 89.31 274 THR A O 1
ATOM 2158 N N . ILE A 1 275 ? -10.558 -22.300 -25.935 1.00 89.12 275 ILE A N 1
ATOM 2159 C CA . ILE A 1 275 ? -9.649 -23.021 -26.842 1.00 89.12 275 ILE A CA 1
ATOM 2160 C C . ILE A 1 275 ? -10.102 -24.476 -27.025 1.00 89.12 275 ILE A C 1
ATOM 2162 O O . ILE A 1 275 ? -10.195 -24.961 -28.152 1.00 89.12 275 ILE A O 1
ATOM 2166 N N . SER A 1 276 ? -10.410 -25.167 -25.925 1.00 88.69 276 SER A N 1
ATOM 2167 C CA . SER A 1 276 ? -10.917 -26.537 -25.959 1.00 88.69 276 SER A CA 1
ATOM 2168 C C . SER A 1 276 ? -12.216 -26.610 -26.763 1.00 88.69 276 SER A C 1
ATOM 2170 O O . SER A 1 276 ? -12.284 -27.344 -27.742 1.00 88.69 276 SER A O 1
ATOM 2172 N N . LYS A 1 277 ? -13.230 -25.799 -26.443 1.00 88.56 277 LYS A N 1
ATOM 2173 C CA . LYS A 1 277 ? -14.517 -25.810 -27.163 1.00 88.56 277 LYS A CA 1
ATOM 2174 C C . LYS A 1 277 ? -14.357 -25.613 -28.674 1.00 88.56 277 LYS A C 1
ATOM 2176 O O . LYS A 1 277 ? -15.050 -26.279 -29.437 1.00 88.56 277 LYS A O 1
ATOM 2181 N N . GLU A 1 278 ? -13.448 -24.740 -29.102 1.00 88.12 278 GLU A N 1
ATOM 2182 C CA . GLU A 1 278 ? -13.224 -24.454 -30.522 1.00 88.12 278 GLU A CA 1
ATOM 2183 C C . GLU A 1 278 ? -12.431 -25.548 -31.258 1.00 88.12 278 GLU A C 1
ATOM 2185 O O . GLU A 1 278 ? -12.691 -25.797 -32.435 1.00 88.12 278 GLU A O 1
ATOM 2190 N N . PHE A 1 279 ? -11.479 -26.217 -30.593 1.00 86.12 279 PHE A N 1
ATOM 2191 C CA . PHE A 1 279 ? -10.496 -27.082 -31.265 1.00 86.12 279 PHE A CA 1
ATOM 2192 C C . PHE A 1 279 ? -10.468 -28.546 -30.795 1.00 86.12 279 PHE A C 1
ATOM 2194 O O . PHE A 1 279 ? -9.712 -29.332 -31.362 1.00 86.12 279 PHE A O 1
ATOM 2201 N N . ASN A 1 280 ? -11.294 -28.968 -29.830 1.00 79.12 280 ASN A N 1
ATOM 2202 C CA . ASN A 1 280 ? -11.264 -30.340 -29.287 1.00 79.12 280 ASN A CA 1
ATOM 2203 C C . ASN A 1 280 ? -11.597 -31.427 -30.332 1.00 79.12 280 ASN A C 1
ATOM 2205 O O . ASN A 1 280 ? -11.169 -32.573 -30.210 1.00 79.12 280 ASN A O 1
ATOM 2209 N N . SER A 1 281 ? -12.338 -31.080 -31.388 1.00 80.94 281 SER A N 1
ATOM 2210 C CA . SER A 1 281 ? -12.633 -31.981 -32.513 1.00 80.94 281 SER A CA 1
ATOM 2211 C C . SER A 1 281 ? -11.437 -32.198 -33.451 1.00 80.94 281 SER A C 1
ATOM 2213 O O . SER A 1 281 ? -11.451 -33.121 -34.267 1.00 80.94 281 SER A O 1
ATOM 2215 N N . ASN A 1 282 ? -10.385 -31.381 -33.341 1.00 82.38 282 ASN A N 1
ATOM 2216 C CA . ASN A 1 282 ? -9.180 -31.504 -34.146 1.00 82.38 282 ASN A CA 1
ATOM 2217 C C . ASN A 1 282 ? -8.202 -32.497 -33.499 1.00 82.38 282 ASN A C 1
ATOM 2219 O O . ASN A 1 282 ? -7.476 -32.159 -32.564 1.00 82.38 282 ASN A O 1
ATOM 2223 N N . ALA A 1 283 ? -8.140 -33.714 -34.047 1.00 80.12 283 ALA A N 1
ATOM 2224 C CA . ALA A 1 283 ? -7.275 -34.785 -33.548 1.00 80.12 283 ALA A CA 1
ATOM 2225 C C . ALA A 1 283 ? -5.787 -34.395 -33.461 1.00 80.12 283 ALA A C 1
ATOM 2227 O O . ALA A 1 283 ? -5.092 -34.885 -32.579 1.00 80.12 283 ALA A O 1
ATOM 2228 N N . PHE A 1 284 ? -5.314 -33.490 -34.328 1.00 80.94 284 PHE A N 1
ATOM 2229 C CA . PHE A 1 284 ? -3.927 -33.016 -34.330 1.00 80.94 284 PHE A CA 1
ATOM 2230 C C . PHE A 1 284 ? -3.605 -32.087 -33.147 1.00 80.94 284 PHE A C 1
ATOM 2232 O O . PHE A 1 284 ? -2.474 -32.068 -32.684 1.00 80.94 284 PHE A O 1
ATOM 2239 N N . LEU A 1 285 ? -4.583 -31.319 -32.649 1.00 86.19 285 LEU A N 1
ATOM 2240 C CA . LEU A 1 285 ? -4.382 -30.339 -31.566 1.00 86.19 285 LEU A CA 1
ATOM 2241 C C . LEU A 1 285 ? -4.836 -30.850 -30.194 1.00 86.19 285 LEU A C 1
ATOM 2243 O O . LEU A 1 285 ? -4.562 -30.218 -29.175 1.00 86.19 285 LEU A O 1
ATOM 2247 N N . ARG A 1 286 ? -5.540 -31.984 -30.157 1.00 85.50 286 ARG A N 1
ATOM 2248 C CA . ARG A 1 286 ? -6.165 -32.519 -28.945 1.00 85.50 286 ARG A CA 1
ATOM 2249 C C . ARG A 1 286 ? -5.162 -32.785 -27.826 1.00 85.50 286 ARG A C 1
ATOM 2251 O O . ARG A 1 286 ? -5.435 -32.440 -26.683 1.00 85.50 286 ARG A O 1
ATOM 2258 N N . GLU A 1 287 ? -4.000 -33.344 -28.150 1.00 86.25 287 GLU A N 1
ATOM 2259 C CA . GLU A 1 287 ? -2.948 -33.607 -27.161 1.00 86.25 287 GLU A CA 1
ATOM 2260 C C . GLU A 1 287 ? -2.404 -32.304 -26.554 1.00 86.25 287 GLU A C 1
ATOM 2262 O O . GLU A 1 287 ? -2.262 -32.193 -25.339 1.00 86.25 287 GLU A O 1
ATOM 2267 N N . SER A 1 288 ? -2.193 -31.271 -27.376 1.00 87.62 288 SER A N 1
ATOM 2268 C CA . SER A 1 288 ? -1.780 -29.944 -26.907 1.00 87.62 288 SER A CA 1
ATOM 2269 C C . SER A 1 288 ? -2.825 -29.298 -25.990 1.00 87.62 288 SER A C 1
ATOM 2271 O O . SER A 1 288 ? -2.464 -28.649 -25.013 1.00 87.62 288 SER A O 1
ATOM 2273 N N . ILE A 1 289 ? -4.119 -29.478 -26.279 1.00 88.06 289 ILE A N 1
ATOM 2274 C CA . ILE A 1 289 ? -5.216 -28.972 -25.437 1.00 88.06 289 ILE A CA 1
ATOM 2275 C C . ILE A 1 289 ? -5.240 -29.697 -24.087 1.00 88.06 289 ILE A C 1
ATOM 2277 O O . ILE A 1 289 ? -5.360 -29.035 -23.058 1.00 88.06 289 ILE A O 1
ATOM 2281 N N . ILE A 1 290 ? -5.065 -31.023 -24.078 1.00 88.69 290 ILE A N 1
ATOM 2282 C CA . ILE A 1 290 ? -5.003 -31.822 -22.845 1.00 88.69 290 ILE A CA 1
ATOM 2283 C C . ILE A 1 290 ? -3.842 -31.353 -21.959 1.00 88.69 290 ILE A C 1
ATOM 2285 O O . ILE A 1 290 ? -4.070 -31.064 -20.788 1.00 88.69 290 ILE A O 1
ATOM 2289 N N . LYS A 1 291 ? -2.641 -31.144 -22.526 1.00 89.00 291 LYS A N 1
ATOM 2290 C CA . LYS A 1 291 ? -1.481 -30.598 -21.788 1.00 89.00 291 LYS A CA 1
ATOM 2291 C C . LYS A 1 291 ? -1.803 -29.257 -21.101 1.00 89.00 291 LYS A C 1
ATOM 2293 O O . LYS A 1 291 ? -1.375 -29.015 -19.976 1.00 89.00 291 LYS A O 1
ATOM 2298 N N . LEU A 1 292 ? -2.565 -28.372 -21.758 1.00 90.25 292 LEU A N 1
ATOM 2299 C CA . LEU A 1 292 ? -2.998 -27.096 -21.164 1.00 90.25 292 LEU A CA 1
ATOM 2300 C C . LEU A 1 292 ? -4.043 -27.284 -20.055 1.00 90.25 292 LEU A C 1
ATOM 2302 O O . LEU A 1 292 ? -4.045 -26.518 -19.091 1.00 90.25 292 LEU A O 1
ATOM 2306 N N . GLN A 1 293 ? -4.930 -28.273 -20.197 1.00 88.75 293 GLN A N 1
ATOM 2307 C CA . GLN A 1 293 ? -5.969 -28.572 -19.212 1.00 88.75 293 GLN A CA 1
ATOM 2308 C C . GLN A 1 293 ? -5.395 -29.189 -17.936 1.00 88.75 293 GLN A C 1
ATOM 2310 O O . GLN A 1 293 ? -5.720 -28.739 -16.841 1.00 88.75 293 GLN A O 1
ATOM 2315 N N . GLU A 1 294 ? -4.472 -30.140 -18.074 1.00 88.50 294 GLU A N 1
ATOM 2316 C CA . GLU A 1 294 ? -3.802 -30.798 -16.947 1.00 88.50 294 GLU A CA 1
ATOM 2317 C C . GLU A 1 294 ? -3.104 -29.797 -16.016 1.00 88.50 294 GLU A C 1
ATOM 2319 O O . GLU A 1 294 ? -3.104 -29.971 -14.802 1.00 88.50 294 GLU A O 1
ATOM 2324 N N . LEU A 1 295 ? -2.554 -28.706 -16.557 1.00 84.75 295 LEU A N 1
ATOM 2325 C CA . LEU A 1 295 ? -1.818 -27.720 -15.764 1.00 84.75 295 LEU A CA 1
ATOM 2326 C C . LEU A 1 295 ? -2.668 -26.927 -14.775 1.00 84.75 295 LEU A C 1
ATOM 2328 O O . LEU A 1 295 ? -2.149 -26.542 -13.728 1.00 84.75 295 LEU A O 1
ATOM 2332 N N . TYR A 1 296 ? -3.924 -26.607 -15.096 1.00 80.69 296 TYR A N 1
ATOM 2333 C CA . TYR A 1 296 ? -4.749 -25.815 -14.174 1.00 80.69 296 TYR A CA 1
ATOM 2334 C C . TYR A 1 296 ? -5.428 -26.655 -13.096 1.00 80.69 296 TYR A C 1
ATOM 2336 O O . TYR A 1 296 ? -5.831 -26.079 -12.081 1.00 80.69 296 TYR A O 1
ATOM 2344 N N . GLU A 1 297 ? -5.489 -27.976 -13.286 1.00 78.62 297 GLU A N 1
ATOM 2345 C CA . GLU A 1 297 ? -5.872 -28.958 -12.264 1.00 78.62 297 GLU A CA 1
ATOM 2346 C C . GLU A 1 297 ? -4.791 -29.108 -11.176 1.00 78.62 297 GLU A C 1
ATOM 2348 O O . GLU A 1 297 ? -5.057 -29.638 -10.101 1.00 78.62 297 GLU A O 1
ATOM 2353 N N . LEU A 1 298 ? -3.572 -28.607 -11.416 1.00 80.88 298 LEU A N 1
ATOM 2354 C CA . LEU A 1 298 ? -2.512 -28.590 -10.412 1.00 80.88 298 LEU A CA 1
ATOM 2355 C C . LEU A 1 298 ? -2.708 -27.445 -9.399 1.00 80.88 298 LEU A C 1
ATOM 2357 O O . LEU A 1 298 ? -2.972 -26.285 -9.753 1.00 80.88 298 LEU A O 1
ATOM 2361 N N . ASP A 1 299 ? -2.469 -27.759 -8.125 1.00 80.00 299 ASP A N 1
ATOM 2362 C CA . ASP A 1 299 ? -2.468 -26.818 -6.995 1.00 80.00 299 ASP A CA 1
ATOM 2363 C C . ASP A 1 299 ? -1.144 -26.034 -6.907 1.00 80.00 299 ASP A C 1
ATOM 2365 O O . ASP A 1 299 ? -0.440 -26.028 -5.895 1.00 80.00 299 ASP A O 1
ATOM 2369 N N . LEU A 1 300 ? -0.795 -25.358 -8.004 1.00 84.88 300 LEU A N 1
ATOM 2370 C CA . LEU A 1 300 ? 0.435 -24.578 -8.119 1.00 84.88 300 LEU A CA 1
ATOM 2371 C C . LEU A 1 300 ? 0.245 -23.124 -7.652 1.00 84.88 300 LEU A C 1
ATOM 2373 O O . LEU A 1 300 ? -0.749 -22.487 -8.025 1.00 84.88 300 LEU A O 1
ATOM 2377 N N . PRO A 1 301 ? 1.215 -22.554 -6.911 1.00 87.06 301 PRO A N 1
ATOM 2378 C CA . PRO A 1 301 ? 1.294 -21.116 -6.674 1.00 87.06 301 PRO A CA 1
ATOM 2379 C C . PRO A 1 301 ? 1.368 -20.316 -7.980 1.00 87.06 301 PRO A C 1
ATOM 2381 O O . PRO A 1 301 ? 1.805 -20.817 -9.016 1.00 87.06 301 PRO A O 1
ATOM 2384 N N . TYR A 1 302 ? 1.007 -19.034 -7.921 1.00 86.62 302 TYR A N 1
ATOM 2385 C CA . TYR A 1 302 ? 0.942 -18.127 -9.071 1.00 86.62 302 TYR A CA 1
ATOM 2386 C C . TYR A 1 302 ? 2.198 -18.164 -9.957 1.00 86.62 302 TYR A C 1
ATOM 2388 O O . TYR A 1 302 ? 2.079 -18.307 -11.173 1.00 86.62 302 TYR A O 1
ATOM 2396 N N . GLU A 1 303 ? 3.398 -18.067 -9.376 1.00 86.00 303 GLU A N 1
ATOM 2397 C CA . GLU A 1 303 ? 4.645 -18.024 -10.156 1.00 86.00 303 GLU A CA 1
ATOM 2398 C C . GLU A 1 303 ? 4.954 -19.362 -10.840 1.00 86.00 303 GLU A C 1
ATOM 2400 O O . GLU A 1 303 ? 5.367 -19.390 -12.002 1.00 86.00 303 GLU A O 1
ATOM 2405 N N . GLU A 1 304 ? 4.709 -20.472 -10.145 1.00 89.12 304 GLU A N 1
ATOM 2406 C CA . GLU A 1 304 ? 4.920 -21.821 -10.671 1.00 89.12 304 GLU A CA 1
ATOM 2407 C C . GLU A 1 304 ? 3.909 -22.158 -11.765 1.00 89.12 304 GLU A C 1
ATOM 2409 O O . GLU A 1 304 ? 4.298 -22.645 -12.830 1.00 89.12 304 GLU A O 1
ATOM 2414 N N . PHE A 1 305 ? 2.632 -21.829 -11.554 1.00 89.00 305 PHE A N 1
ATOM 2415 C CA . PHE A 1 305 ? 1.583 -21.988 -12.557 1.00 89.00 305 PHE A CA 1
ATOM 2416 C C . PHE A 1 305 ? 1.876 -21.133 -13.797 1.00 89.00 305 PHE A C 1
ATOM 2418 O O . PHE A 1 305 ? 1.847 -21.632 -14.921 1.00 89.00 305 PHE A O 1
ATOM 2425 N N . GLN A 1 306 ? 2.238 -19.858 -13.607 1.00 87.25 306 GLN A N 1
ATOM 2426 C CA . GLN A 1 306 ? 2.597 -18.947 -14.695 1.00 87.25 306 GLN A CA 1
ATOM 2427 C C . GLN A 1 306 ? 3.793 -19.473 -15.504 1.00 87.25 306 GLN A C 1
ATOM 2429 O O . GLN A 1 306 ? 3.752 -19.461 -16.735 1.00 87.25 306 GLN A O 1
ATOM 2434 N N . SER A 1 307 ? 4.855 -19.923 -14.831 1.00 88.50 307 SER A N 1
ATOM 2435 C CA . SER A 1 307 ? 6.064 -20.459 -15.468 1.00 88.50 307 SER A CA 1
ATOM 2436 C C . SER A 1 307 ? 5.779 -21.754 -16.233 1.00 88.50 307 SER A C 1
ATOM 2438 O O . SER A 1 307 ? 6.160 -21.882 -17.397 1.00 88.50 307 SER A O 1
ATOM 2440 N N . SER A 1 308 ? 5.045 -22.683 -15.618 1.00 89.69 308 SER A N 1
ATOM 2441 C CA . SER A 1 308 ? 4.699 -23.978 -16.215 1.00 89.69 308 SER A CA 1
ATOM 2442 C C . SER A 1 308 ? 3.774 -23.822 -17.422 1.00 89.69 308 SER A C 1
ATOM 2444 O O . SER A 1 308 ? 3.998 -24.448 -18.460 1.00 89.69 308 SER A O 1
ATOM 2446 N N . MET A 1 309 ? 2.792 -22.918 -17.337 1.00 88.69 309 MET A N 1
ATOM 2447 C CA . MET A 1 309 ? 1.903 -22.609 -18.455 1.00 88.69 309 MET A CA 1
ATOM 2448 C C . MET A 1 309 ? 2.658 -21.959 -19.619 1.00 88.69 309 MET A C 1
ATOM 2450 O O . MET A 1 309 ? 2.456 -22.356 -20.762 1.00 88.69 309 MET A O 1
ATOM 2454 N N . ARG A 1 310 ? 3.581 -21.020 -19.360 1.00 86.56 310 ARG A N 1
ATOM 2455 C CA . ARG A 1 310 ? 4.422 -20.418 -20.416 1.00 86.56 310 ARG A CA 1
ATOM 2456 C C . ARG A 1 310 ? 5.262 -21.460 -21.143 1.00 86.56 310 ARG A C 1
ATOM 2458 O O . ARG A 1 310 ? 5.179 -21.546 -22.361 1.00 86.56 310 ARG A O 1
ATOM 2465 N N . LYS A 1 311 ? 5.994 -22.288 -20.391 1.00 84.88 311 LYS A N 1
ATOM 2466 C CA . LYS A 1 311 ? 6.822 -23.365 -20.957 1.00 84.88 311 LYS A CA 1
ATOM 2467 C C . LYS A 1 311 ? 6.000 -24.310 -21.828 1.00 84.88 311 LYS A C 1
ATOM 2469 O O . LYS A 1 311 ? 6.435 -24.692 -22.905 1.00 84.88 311 LYS A O 1
ATOM 2474 N N . THR A 1 312 ? 4.800 -24.659 -21.379 1.00 88.50 312 THR A N 1
ATOM 2475 C CA . THR A 1 312 ? 3.919 -25.562 -22.126 1.00 88.50 312 THR A CA 1
ATOM 2476 C C . THR A 1 312 ? 3.391 -24.912 -23.397 1.00 88.50 312 THR A C 1
ATOM 2478 O O . THR A 1 312 ? 3.375 -25.547 -24.446 1.00 88.50 312 THR A O 1
ATOM 2481 N N . VAL A 1 313 ? 3.023 -23.629 -23.344 1.00 86.31 313 VAL A N 1
ATOM 2482 C CA . VAL A 1 313 ? 2.635 -22.871 -24.540 1.00 86.31 313 VAL A CA 1
ATOM 2483 C C . VAL A 1 313 ? 3.797 -22.764 -25.533 1.00 86.31 313 VAL A C 1
ATOM 2485 O O . VAL A 1 313 ? 3.558 -22.919 -26.728 1.00 86.31 313 VAL A O 1
ATOM 2488 N N . ASP A 1 314 ? 5.031 -22.543 -25.069 1.00 80.88 314 ASP A N 1
ATOM 2489 C CA . ASP A 1 314 ? 6.221 -22.516 -25.933 1.00 80.88 314 ASP A CA 1
ATOM 2490 C C . ASP A 1 314 ? 6.436 -23.846 -26.644 1.00 80.88 314 ASP A C 1
ATOM 2492 O O . ASP A 1 314 ? 6.522 -23.869 -27.870 1.00 80.88 314 ASP A O 1
ATOM 2496 N N . LEU A 1 315 ? 6.417 -24.952 -25.896 1.00 83.31 315 LEU A N 1
ATOM 2497 C CA . LEU A 1 315 ? 6.543 -26.295 -26.463 1.00 83.31 315 LEU A CA 1
ATOM 2498 C C . LEU A 1 315 ? 5.465 -26.559 -27.522 1.00 83.31 315 LEU A C 1
ATOM 2500 O O . LEU A 1 315 ? 5.767 -27.019 -28.619 1.00 83.31 315 LEU A O 1
ATOM 2504 N N . ILE A 1 316 ? 4.209 -26.195 -27.244 1.00 86.25 316 ILE A N 1
ATOM 2505 C CA . ILE A 1 316 ? 3.115 -26.351 -28.212 1.00 86.25 316 ILE A CA 1
ATOM 2506 C C . ILE A 1 316 ? 3.356 -25.492 -29.464 1.00 86.25 316 ILE A C 1
ATOM 2508 O O . ILE A 1 316 ? 3.103 -25.944 -30.580 1.00 86.25 316 ILE A O 1
ATOM 2512 N N . LEU A 1 317 ? 3.829 -24.251 -29.310 1.00 81.88 317 LEU A N 1
ATOM 2513 C CA . LEU A 1 317 ? 4.109 -23.353 -30.434 1.00 81.88 317 LEU A CA 1
ATOM 2514 C C . LEU A 1 317 ? 5.275 -23.834 -31.310 1.00 81.88 317 LEU A C 1
ATOM 2516 O O . LEU A 1 317 ? 5.275 -23.513 -32.505 1.00 81.88 317 LEU A O 1
ATOM 2520 N N . GLU A 1 318 ? 6.231 -24.564 -30.734 1.00 78.75 318 GLU A N 1
ATOM 2521 C CA . GLU A 1 318 ? 7.336 -25.226 -31.436 1.00 78.75 318 GLU A CA 1
ATOM 2522 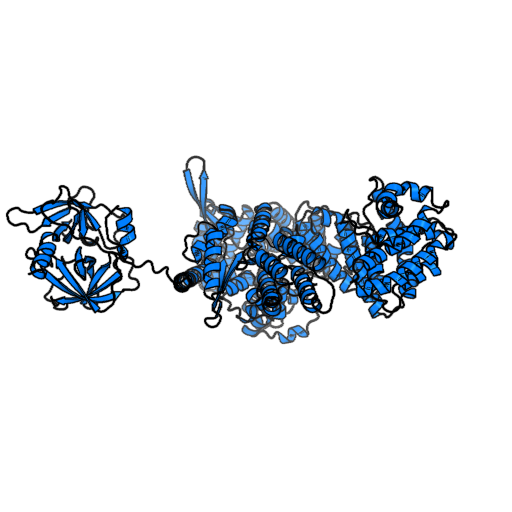C C . GLU A 1 318 ? 6.878 -26.495 -32.175 1.00 78.75 318 GLU A C 1
ATOM 2524 O O . GLU A 1 318 ? 7.303 -26.727 -33.306 1.00 78.75 318 GLU A O 1
ATOM 2529 N N . GLU A 1 319 ? 5.979 -27.285 -31.576 1.00 82.88 319 GLU A N 1
ATOM 2530 C CA . GLU A 1 319 ? 5.471 -28.544 -32.145 1.00 82.88 319 GLU A CA 1
ATOM 2531 C C . GLU A 1 319 ? 4.507 -28.330 -33.333 1.00 82.88 319 GLU A C 1
ATOM 2533 O O . GLU A 1 319 ? 4.474 -29.139 -34.265 1.00 82.88 319 GLU A O 1
ATOM 2538 N N . ILE A 1 320 ? 3.712 -27.251 -33.334 1.00 83.56 320 ILE A N 1
ATOM 2539 C CA . ILE A 1 320 ? 2.686 -27.023 -34.368 1.00 83.56 320 ILE A CA 1
ATOM 2540 C C . ILE A 1 320 ? 3.205 -26.178 -35.554 1.00 83.56 320 ILE A C 1
ATOM 2542 O O . ILE A 1 320 ? 3.802 -25.117 -35.346 1.00 83.56 320 ILE A O 1
ATOM 2546 N N . PRO A 1 321 ? 2.901 -26.552 -36.816 1.00 77.56 321 PRO A N 1
ATOM 2547 C CA . PRO A 1 321 ? 3.322 -25.789 -37.995 1.00 77.56 321 PRO A CA 1
ATOM 2548 C C . PRO A 1 321 ? 2.675 -24.396 -38.032 1.00 77.56 321 PRO A C 1
ATOM 2550 O O . PRO A 1 321 ? 1.576 -24.216 -37.515 1.00 77.56 321 PRO A O 1
ATOM 2553 N N . ASP A 1 322 ? 3.316 -23.408 -38.663 1.00 77.69 322 ASP A N 1
ATOM 2554 C CA . ASP A 1 322 ? 2.753 -22.062 -38.884 1.00 77.69 322 ASP A CA 1
ATOM 2555 C C . ASP A 1 322 ? 2.039 -21.985 -40.246 1.00 77.69 322 ASP A C 1
ATOM 2557 O O . ASP A 1 322 ? 2.558 -21.443 -41.224 1.00 77.69 322 ASP A O 1
ATOM 2561 N N . ASP A 1 323 ? 0.854 -22.598 -40.339 1.00 79.69 323 ASP A N 1
ATOM 2562 C CA . ASP A 1 323 ? 0.052 -22.644 -41.565 1.00 79.69 323 ASP A CA 1
ATOM 2563 C C . ASP A 1 323 ? -1.432 -22.297 -41.320 1.00 79.69 323 ASP A C 1
ATOM 2565 O O . ASP A 1 323 ? -1.862 -21.978 -40.210 1.00 79.69 323 ASP A O 1
ATOM 2569 N N . LYS A 1 324 ? -2.253 -22.315 -42.381 1.00 76.62 324 LYS A N 1
ATOM 2570 C CA . LYS A 1 324 ? -3.678 -21.945 -42.288 1.00 76.62 324 LYS A CA 1
ATOM 2571 C C . LYS A 1 324 ? -4.488 -22.820 -41.313 1.00 76.62 324 LYS A C 1
ATOM 2573 O O . LYS A 1 324 ? -5.508 -22.339 -40.831 1.00 76.62 324 LYS A O 1
ATOM 2578 N N . ARG A 1 325 ? -4.070 -24.059 -41.026 1.00 78.88 325 ARG A N 1
ATOM 2579 C CA . ARG A 1 325 ? -4.790 -25.017 -40.164 1.00 78.88 325 ARG A CA 1
ATOM 2580 C C . ARG A 1 325 ? -4.630 -24.700 -38.677 1.00 78.88 325 ARG A C 1
ATOM 2582 O O . ARG A 1 325 ? -5.536 -24.972 -37.900 1.00 78.88 325 ARG A O 1
ATOM 2589 N N . THR A 1 326 ? -3.500 -24.115 -38.288 1.00 83.12 326 THR A N 1
ATOM 2590 C CA . THR A 1 326 ? -3.122 -23.844 -36.886 1.00 83.12 326 THR A CA 1
ATOM 2591 C C . THR A 1 326 ? -3.134 -22.357 -36.540 1.00 83.12 326 THR A C 1
ATOM 2593 O O . THR A 1 326 ? -3.075 -22.001 -35.364 1.00 83.12 326 THR A O 1
ATOM 2596 N N . LYS A 1 327 ? -3.241 -21.468 -37.537 1.00 81.94 327 LYS A N 1
ATOM 2597 C CA . LYS A 1 327 ? -3.202 -20.008 -37.365 1.00 81.94 327 LYS A CA 1
ATOM 2598 C C . LYS A 1 327 ? -4.152 -19.482 -36.279 1.00 81.94 327 LYS A C 1
ATOM 2600 O O . LYS A 1 327 ? -3.741 -18.638 -35.488 1.00 81.94 327 LYS A O 1
ATOM 2605 N N . GLY A 1 328 ? -5.395 -19.973 -36.232 1.00 84.44 328 GLY A N 1
ATOM 2606 C CA . GLY A 1 328 ? -6.379 -19.570 -35.215 1.00 84.44 328 GLY A CA 1
ATOM 2607 C C . GLY A 1 328 ? -5.970 -19.998 -33.802 1.00 84.44 328 GLY A C 1
ATOM 2608 O O . GLY A 1 328 ? -5.938 -19.182 -32.886 1.00 84.44 328 GLY A O 1
ATOM 2609 N N . PHE A 1 329 ? -5.528 -21.246 -33.651 1.00 88.19 329 PHE A N 1
ATOM 2610 C CA . PHE A 1 329 ? -5.025 -21.773 -32.384 1.00 88.19 329 PHE A CA 1
ATOM 2611 C C . PHE A 1 329 ? -3.776 -21.014 -31.901 1.00 88.19 329 PHE A C 1
ATOM 2613 O O . PHE A 1 329 ? -3.728 -20.578 -30.753 1.00 88.19 329 PHE A O 1
ATOM 2620 N N . ARG A 1 330 ? -2.810 -20.733 -32.793 1.00 85.38 330 ARG A N 1
ATOM 2621 C CA . ARG A 1 330 ? -1.622 -19.908 -32.482 1.00 85.38 330 ARG A CA 1
ATOM 2622 C C . ARG A 1 330 ? -2.017 -18.520 -31.965 1.00 85.38 330 ARG A C 1
ATOM 2624 O O . ARG A 1 330 ? -1.434 -18.046 -30.996 1.00 85.38 330 ARG A O 1
ATOM 2631 N N . GLN A 1 331 ? -3.023 -17.872 -32.561 1.00 85.44 331 GLN A N 1
ATOM 2632 C CA . GLN A 1 331 ? -3.522 -16.574 -32.082 1.00 85.44 331 GLN A CA 1
ATOM 2633 C C . GLN A 1 331 ? -4.092 -16.651 -30.660 1.00 85.44 331 GLN A C 1
ATOM 2635 O O . GLN A 1 331 ? -3.796 -15.779 -29.841 1.00 85.44 331 GLN A O 1
ATOM 2640 N N . LEU A 1 332 ? -4.853 -17.700 -30.341 1.00 88.69 332 LEU A N 1
ATOM 2641 C CA . LEU A 1 332 ? -5.385 -17.908 -28.993 1.00 88.69 332 LEU A CA 1
ATOM 2642 C C . LEU A 1 332 ? -4.283 -18.231 -27.973 1.00 88.69 332 LEU A C 1
ATOM 2644 O O . LEU A 1 332 ? -4.354 -17.741 -26.846 1.00 88.69 332 LEU A O 1
ATOM 2648 N N . LEU A 1 333 ? -3.238 -18.967 -28.362 1.00 88.38 333 LEU A N 1
ATOM 2649 C CA . LEU A 1 333 ? -2.051 -19.188 -27.525 1.00 88.38 333 LEU A CA 1
ATOM 2650 C C . LEU A 1 333 ? -1.280 -17.886 -27.265 1.00 88.38 333 LEU A C 1
ATOM 2652 O O . LEU A 1 333 ? -0.880 -17.612 -26.134 1.00 88.38 333 LEU A O 1
ATOM 2656 N N . PHE A 1 334 ? -1.130 -17.019 -28.272 1.00 82.38 334 PHE A N 1
ATOM 2657 C CA . PHE A 1 334 ? -0.552 -15.687 -28.064 1.00 82.38 334 PHE A CA 1
ATOM 2658 C C . PHE A 1 334 ? -1.423 -14.806 -27.157 1.00 82.38 334 PHE A C 1
ATOM 2660 O O . PHE A 1 334 ? -0.894 -14.013 -26.374 1.00 82.38 334 PHE A O 1
ATOM 2667 N N . HIS A 1 335 ? -2.750 -14.950 -27.215 1.00 86.19 335 HIS A N 1
ATOM 2668 C CA . HIS A 1 335 ? -3.643 -14.277 -26.275 1.00 86.19 335 HIS A CA 1
ATOM 2669 C C . HIS A 1 335 ? -3.454 -14.794 -24.843 1.00 86.19 335 HIS A C 1
ATOM 2671 O O . HIS A 1 335 ? -3.315 -13.989 -23.919 1.00 86.19 335 HIS A O 1
ATOM 2677 N N . LEU A 1 336 ? -3.349 -16.115 -24.664 1.00 87.62 336 LEU A N 1
ATOM 2678 C CA . LEU A 1 336 ? -3.027 -16.734 -23.377 1.00 87.62 336 LEU A CA 1
ATOM 2679 C C . LEU A 1 336 ? -1.708 -16.182 -22.815 1.00 87.62 336 LEU A C 1
ATOM 2681 O O . LEU A 1 336 ? -1.629 -15.831 -21.641 1.00 87.62 336 LEU A O 1
ATOM 2685 N N . TYR A 1 337 ? -0.707 -15.977 -23.670 1.00 81.12 337 TYR A N 1
ATOM 2686 C CA . TYR A 1 337 ? 0.554 -15.333 -23.309 1.00 81.12 337 TYR A CA 1
ATOM 2687 C C . TYR A 1 337 ? 0.393 -13.938 -22.692 1.00 81.12 337 TYR A C 1
ATOM 2689 O O . TYR A 1 337 ? 1.113 -13.575 -21.756 1.00 81.12 337 TYR A O 1
ATOM 2697 N N . ASN A 1 338 ? -0.550 -13.146 -23.205 1.00 81.75 338 ASN A N 1
ATOM 2698 C CA . ASN A 1 338 ? -0.859 -11.825 -22.666 1.00 81.75 338 ASN A CA 1
ATOM 2699 C C . ASN A 1 338 ? -1.613 -11.920 -21.335 1.00 81.75 338 ASN A C 1
ATOM 2701 O O . ASN A 1 338 ? -1.312 -11.152 -20.422 1.00 81.75 338 ASN A O 1
ATOM 2705 N N . LEU A 1 339 ? -2.530 -12.880 -21.184 1.00 83.69 339 LEU A N 1
ATOM 2706 C CA . LEU A 1 339 ? -3.189 -13.153 -19.901 1.00 83.69 339 LEU A CA 1
ATOM 2707 C C . LEU A 1 339 ? -2.171 -13.577 -18.833 1.00 83.69 339 LEU A C 1
ATOM 2709 O O . LEU A 1 339 ? -2.188 -13.054 -17.720 1.00 83.69 339 LEU A O 1
ATOM 2713 N N . LEU A 1 340 ? -1.202 -14.417 -19.202 1.00 83.12 340 LEU A N 1
ATOM 2714 C CA . LEU A 1 340 ? -0.099 -14.838 -18.338 1.00 83.12 340 LEU A CA 1
ATOM 2715 C C . LEU A 1 340 ? 0.864 -13.701 -17.984 1.00 83.12 340 LEU A C 1
ATOM 2717 O O . LEU A 1 340 ? 1.694 -13.892 -17.107 1.00 83.12 340 LEU A O 1
ATOM 2721 N N . LYS A 1 341 ? 0.840 -12.538 -18.650 1.00 77.00 341 LYS A N 1
ATOM 2722 C CA . LYS A 1 341 ? 1.634 -11.354 -18.249 1.00 77.00 341 LYS A CA 1
ATOM 2723 C C . LYS A 1 341 ? 0.929 -10.497 -17.195 1.00 77.00 341 LYS A C 1
ATOM 2725 O O . LYS A 1 341 ? 1.566 -9.612 -16.629 1.00 77.00 341 LYS A O 1
ATOM 2730 N N . ARG A 1 342 ? -0.362 -10.729 -16.946 1.00 74.81 342 ARG A N 1
ATOM 2731 C CA . ARG A 1 342 ? -1.138 -9.966 -15.962 1.00 74.81 342 ARG A CA 1
ATOM 2732 C C . ARG A 1 342 ? -0.755 -10.368 -14.541 1.00 74.81 342 ARG A C 1
ATOM 2734 O O . ARG A 1 342 ? -0.392 -11.511 -14.304 1.00 74.81 342 ARG A O 1
ATOM 2741 N N . ARG A 1 343 ? -0.860 -9.402 -13.629 1.00 78.31 343 ARG A N 1
ATOM 2742 C CA . ARG A 1 343 ? -0.660 -9.541 -12.180 1.00 78.31 343 ARG A CA 1
ATOM 2743 C C . ARG A 1 343 ? -1.746 -10.422 -11.550 1.00 78.31 343 ARG A C 1
ATOM 2745 O O . ARG A 1 343 ? -2.835 -10.545 -12.114 1.00 78.31 343 ARG A O 1
ATOM 2752 N N . TYR A 1 344 ? -1.470 -10.974 -10.366 1.00 79.81 344 TYR A N 1
ATOM 2753 C CA . TYR A 1 344 ? -2.447 -11.764 -9.608 1.00 79.81 344 TYR A CA 1
ATOM 2754 C C . TYR A 1 344 ? -3.617 -10.899 -9.113 1.00 79.81 344 TYR A C 1
ATOM 2756 O O . TYR A 1 344 ? -4.767 -11.318 -9.223 1.00 79.81 344 TYR A O 1
ATOM 2764 N N . ASN A 1 345 ? -3.329 -9.670 -8.653 1.00 78.62 345 ASN A N 1
ATOM 2765 C CA . ASN A 1 345 ? -4.312 -8.632 -8.309 1.00 78.62 345 ASN A CA 1
ATOM 2766 C C . ASN A 1 345 ? -5.391 -9.060 -7.281 1.00 78.62 345 ASN A C 1
ATOM 2768 O O . ASN A 1 345 ? -6.551 -8.685 -7.429 1.00 78.62 345 ASN A O 1
ATOM 2772 N N . LYS A 1 346 ? -5.036 -9.821 -6.231 1.00 83.69 346 LYS A N 1
ATOM 2773 C CA . LYS A 1 346 ? -5.983 -10.221 -5.157 1.00 83.69 346 LYS A CA 1
ATOM 2774 C C . LYS A 1 346 ? -5.664 -9.677 -3.766 1.00 83.69 346 LYS A C 1
ATOM 2776 O O . LYS A 1 346 ? -6.320 -10.054 -2.798 1.00 83.69 346 LYS A O 1
ATOM 2781 N N . VAL A 1 347 ? -4.667 -8.807 -3.653 1.00 89.69 347 VAL A N 1
ATOM 2782 C CA . VAL A 1 347 ? -4.352 -8.124 -2.395 1.00 89.69 347 VAL A CA 1
ATOM 2783 C C . VAL A 1 347 ? -4.734 -6.657 -2.530 1.00 89.69 347 VAL A C 1
ATOM 2785 O O . VAL A 1 347 ? -4.086 -5.902 -3.246 1.00 89.69 347 VAL A O 1
ATOM 2788 N N . LEU A 1 348 ? -5.790 -6.238 -1.853 1.00 89.81 348 LEU A N 1
ATOM 2789 C CA . LEU A 1 348 ? -6.171 -4.839 -1.742 1.00 89.81 348 LEU A CA 1
ATOM 2790 C C . LEU A 1 348 ? -5.463 -4.241 -0.526 1.00 89.81 348 LEU A C 1
ATOM 2792 O O . LEU A 1 348 ? -5.676 -4.707 0.588 1.00 89.81 348 LEU A O 1
ATOM 2796 N N . VAL A 1 349 ? -4.625 -3.222 -0.723 1.00 90.62 349 VAL A N 1
ATOM 2797 C CA . VAL A 1 349 ? -3.972 -2.513 0.388 1.00 90.62 349 VAL A CA 1
ATOM 2798 C C . VAL A 1 349 ? -4.527 -1.097 0.477 1.00 90.62 349 VAL A C 1
ATOM 2800 O O . VAL A 1 349 ? -4.236 -0.248 -0.366 1.00 90.62 349 VAL A O 1
ATOM 2803 N N . LEU A 1 350 ? -5.340 -0.853 1.500 1.00 91.25 350 LEU A N 1
ATOM 2804 C CA . LEU A 1 350 ? -5.909 0.446 1.833 1.00 91.25 350 LEU A CA 1
ATOM 2805 C C . LEU A 1 350 ? -4.902 1.260 2.645 1.00 91.25 350 LEU A C 1
ATOM 2807 O O . LEU A 1 350 ? -4.369 0.791 3.649 1.00 91.25 350 LEU A O 1
ATOM 2811 N N . THR A 1 351 ? -4.685 2.509 2.250 1.00 91.19 351 THR A N 1
ATOM 2812 C CA . THR A 1 351 ? -3.813 3.437 2.968 1.00 91.19 351 THR A CA 1
ATOM 2813 C C . THR A 1 351 ? -4.502 4.765 3.252 1.00 91.19 351 THR A C 1
ATOM 2815 O O . THR A 1 351 ? -5.451 5.149 2.573 1.00 91.19 351 THR A O 1
ATOM 2818 N N . GLY A 1 352 ? -4.042 5.476 4.273 1.00 88.94 352 GLY A N 1
ATOM 2819 C CA . GLY A 1 352 ? -4.525 6.806 4.622 1.00 88.94 352 GLY A CA 1
ATOM 2820 C C . GLY A 1 352 ? -4.165 7.175 6.052 1.00 88.94 352 GLY A C 1
ATOM 2821 O O . GLY A 1 352 ? -3.953 6.301 6.895 1.00 88.94 352 GLY A O 1
ATOM 2822 N N . GLU A 1 353 ? -4.145 8.468 6.349 1.00 85.56 353 GLU A N 1
ATOM 2823 C CA . GLU A 1 353 ? -3.930 8.966 7.710 1.00 85.56 353 GLU A CA 1
ATOM 2824 C C . GLU A 1 353 ? -5.003 8.478 8.709 1.00 85.56 353 GLU A C 1
ATOM 2826 O O . GLU A 1 353 ? -6.079 7.981 8.344 1.00 85.56 353 GLU A O 1
ATOM 2831 N N . SER A 1 354 ? -4.742 8.649 10.003 1.00 82.94 354 SER A N 1
ATOM 2832 C CA . SER A 1 354 ? -5.745 8.456 11.057 1.00 82.94 354 SER A CA 1
ATOM 2833 C C . SER A 1 354 ? -6.968 9.357 10.826 1.00 82.94 354 SER A C 1
ATOM 2835 O O . SER A 1 354 ? -6.846 10.524 10.456 1.00 82.94 354 SER A O 1
ATOM 2837 N N . GLY A 1 355 ? -8.175 8.811 11.003 1.00 81.56 355 GLY A N 1
ATOM 2838 C CA . GLY A 1 355 ? -9.430 9.537 10.752 1.00 81.56 355 GLY A CA 1
ATOM 2839 C C . GLY A 1 355 ? -9.879 9.605 9.284 1.00 81.56 355 GLY A C 1
ATOM 2840 O O . GLY A 1 355 ? -11.004 10.021 9.018 1.00 81.56 355 GLY A O 1
ATOM 2841 N N . SER A 1 356 ? -9.071 9.116 8.334 1.00 87.12 356 SER A N 1
ATOM 2842 C CA . SER A 1 356 ? -9.432 9.068 6.903 1.00 87.12 356 SER A CA 1
ATOM 2843 C C . SER A 1 356 ? -10.596 8.121 6.563 1.00 87.12 356 SER A C 1
ATOM 2845 O O . SER A 1 356 ? -11.087 8.147 5.439 1.00 87.12 356 SER A O 1
ATOM 2847 N N . GLY A 1 357 ? -11.054 7.291 7.507 1.00 85.19 357 GLY A N 1
ATOM 2848 C CA . GLY A 1 357 ? -12.185 6.377 7.311 1.00 85.19 357 GLY A CA 1
ATOM 2849 C C . GLY A 1 357 ? -11.819 4.948 6.889 1.00 85.19 357 GLY A C 1
ATOM 2850 O O . GLY A 1 357 ? -12.709 4.228 6.457 1.00 85.19 357 GLY A O 1
ATOM 2851 N N . LYS A 1 358 ? -10.555 4.508 7.033 1.00 89.00 358 LYS A N 1
ATOM 2852 C CA . LYS A 1 358 ? -10.121 3.120 6.730 1.00 89.00 358 LYS A CA 1
ATOM 2853 C C . LYS A 1 358 ? -10.976 2.057 7.438 1.00 89.00 358 LYS A C 1
ATOM 2855 O O . LYS A 1 358 ? -11.665 1.292 6.772 1.00 89.00 358 LYS A O 1
ATOM 2860 N N . THR A 1 359 ? -10.998 2.065 8.773 1.00 86.56 359 THR A N 1
ATOM 2861 C CA . THR A 1 359 ? -11.802 1.142 9.599 1.00 86.56 359 THR A CA 1
ATOM 2862 C C . THR A 1 359 ? -13.293 1.243 9.287 1.00 86.56 359 THR A C 1
ATOM 2864 O O . THR A 1 359 ? -14.007 0.248 9.315 1.00 86.56 359 THR A O 1
ATOM 2867 N N . HIS A 1 360 ? -13.772 2.436 8.922 1.00 84.50 360 HIS A N 1
ATOM 2868 C CA . HIS A 1 360 ? -15.158 2.625 8.499 1.00 84.50 360 HIS A CA 1
ATOM 2869 C C . HIS A 1 360 ? -15.455 1.891 7.179 1.00 84.50 360 HIS A C 1
ATOM 2871 O O . HIS A 1 360 ? -16.406 1.110 7.094 1.00 84.50 360 HIS A O 1
ATOM 2877 N N . LEU A 1 361 ? -14.601 2.064 6.167 1.00 85.62 361 LEU A N 1
ATOM 2878 C CA . LEU A 1 361 ? -14.724 1.344 4.902 1.00 85.62 361 LEU A CA 1
ATOM 2879 C C . LEU A 1 361 ? -14.639 -0.173 5.118 1.00 85.62 361 LEU A C 1
ATOM 2881 O O . LEU A 1 361 ? -15.470 -0.900 4.585 1.00 85.62 361 LEU A O 1
ATOM 2885 N N . LEU A 1 362 ? -13.703 -0.651 5.943 1.00 88.38 362 LEU A N 1
ATOM 2886 C CA . LEU A 1 362 ? -13.606 -2.074 6.282 1.00 88.38 362 LEU A CA 1
ATOM 2887 C C . LEU A 1 362 ? -14.858 -2.594 6.992 1.00 88.38 362 LEU A C 1
ATOM 2889 O O . LEU A 1 362 ? -15.336 -3.671 6.647 1.00 88.38 362 LEU A O 1
ATOM 2893 N N . LYS A 1 363 ? -15.435 -1.821 7.919 1.00 85.94 363 LYS A N 1
ATOM 2894 C CA . LYS A 1 363 ? -16.714 -2.144 8.567 1.00 85.94 363 LYS A CA 1
ATOM 2895 C C . LYS A 1 363 ? -17.845 -2.269 7.545 1.00 85.94 363 LYS A C 1
ATOM 2897 O O . LYS A 1 363 ? -18.639 -3.200 7.631 1.00 85.94 363 LYS A O 1
ATOM 2902 N N . THR A 1 364 ? -17.881 -1.378 6.555 1.00 83.00 364 THR A N 1
ATOM 2903 C CA . THR A 1 364 ? -18.853 -1.425 5.449 1.00 83.00 364 THR A CA 1
ATOM 2904 C C . THR A 1 364 ? -18.614 -2.645 4.547 1.00 83.00 364 THR A C 1
ATOM 2906 O O . THR A 1 364 ? -19.552 -3.310 4.118 1.00 83.00 364 THR A O 1
ATOM 2909 N N . ILE A 1 365 ? -17.352 -2.993 4.279 1.00 85.12 365 ILE A N 1
ATOM 2910 C CA . ILE A 1 365 ? -16.995 -4.187 3.502 1.00 85.12 365 ILE A CA 1
ATOM 2911 C C . ILE A 1 365 ? -17.390 -5.461 4.259 1.00 85.12 365 ILE A C 1
ATOM 2913 O O . ILE A 1 365 ? -17.950 -6.364 3.644 1.00 85.12 365 ILE A O 1
ATOM 2917 N N . LEU A 1 366 ? -17.148 -5.533 5.570 1.00 86.75 366 LEU A N 1
ATOM 2918 C CA . LEU A 1 366 ? -17.535 -6.662 6.423 1.00 86.75 366 LEU A CA 1
ATOM 2919 C C . LEU A 1 366 ? -19.054 -6.821 6.530 1.00 86.75 366 LEU A C 1
ATOM 2921 O O . LEU A 1 366 ? -19.540 -7.947 6.555 1.00 86.75 366 LEU A O 1
ATOM 2925 N N . SER A 1 367 ? -19.803 -5.716 6.582 1.00 79.94 367 SER A N 1
ATOM 2926 C CA . SER A 1 367 ? -21.269 -5.761 6.616 1.00 79.94 367 SER A CA 1
ATOM 2927 C C . SER A 1 367 ? -21.888 -6.098 5.259 1.00 79.94 367 SER A C 1
ATOM 2929 O O . SER A 1 367 ? -23.021 -6.577 5.204 1.00 79.94 367 SER A O 1
ATOM 2931 N N . SER A 1 368 ? -21.156 -5.879 4.162 1.00 74.19 368 SER A N 1
ATOM 2932 C CA . SER A 1 368 ? -21.577 -6.310 2.833 1.00 74.19 368 SER A CA 1
ATOM 2933 C C . SER A 1 368 ? -21.422 -7.827 2.693 1.00 74.19 368 SER A C 1
ATOM 2935 O O . SER A 1 368 ? -20.365 -8.381 2.957 1.00 74.19 368 SER A O 1
ATOM 2937 N N . TYR A 1 369 ? -22.461 -8.524 2.253 1.00 72.19 369 TYR A N 1
ATOM 2938 C CA . TYR A 1 369 ? -22.386 -9.920 1.827 1.00 72.19 369 TYR A CA 1
ATOM 2939 C C . TYR A 1 369 ? -23.103 -10.039 0.486 1.00 72.19 369 TYR A C 1
ATOM 2941 O O . TYR A 1 369 ? -24.164 -9.443 0.305 1.00 72.19 369 TYR A O 1
ATOM 2949 N N . GLN A 1 370 ? -22.516 -10.770 -0.462 1.00 67.44 370 GLN A N 1
ATOM 2950 C CA . GLN A 1 370 ? -23.102 -10.948 -1.788 1.00 67.44 370 GLN A CA 1
ATOM 2951 C C . GLN A 1 370 ? -23.491 -12.410 -1.951 1.00 67.44 370 GLN A C 1
ATOM 2953 O O . GLN A 1 370 ? -22.632 -13.292 -1.905 1.00 67.44 370 GLN A O 1
ATOM 2958 N N . SER A 1 371 ? -24.792 -12.623 -2.133 1.00 66.62 371 SER A N 1
ATOM 2959 C CA . SER A 1 371 ? -25.357 -13.871 -2.625 1.00 66.62 371 SER A CA 1
ATOM 2960 C C . SER A 1 371 ? -26.189 -13.559 -3.857 1.00 66.62 371 SER A C 1
ATOM 2962 O O . SER A 1 371 ? -27.135 -12.772 -3.801 1.00 66.62 371 SER A O 1
ATOM 2964 N N . GLU A 1 372 ? -25.838 -14.163 -4.983 1.00 61.91 372 GLU A N 1
ATOM 2965 C CA . GLU A 1 372 ? -26.666 -14.118 -6.183 1.00 61.91 372 GLU A CA 1
ATOM 2966 C C . GLU A 1 372 ? -27.281 -15.491 -6.379 1.00 61.91 372 GLU A C 1
ATOM 2968 O O . GLU A 1 372 ? -26.708 -16.355 -7.035 1.00 61.91 372 GLU A O 1
ATOM 2973 N N . LYS A 1 373 ? -28.473 -15.691 -5.800 1.00 55.84 373 LYS A N 1
ATOM 2974 C CA . LYS A 1 373 ? -29.198 -16.974 -5.842 1.00 55.84 373 LY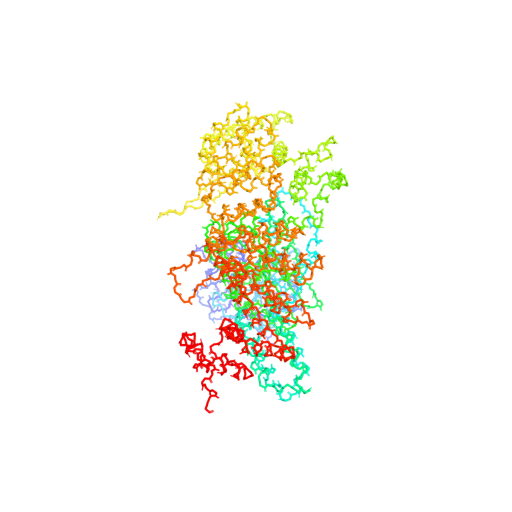S A CA 1
ATOM 2975 C C . LYS A 1 373 ? -29.479 -17.478 -7.268 1.00 55.84 373 LYS A C 1
ATOM 2977 O O . LYS A 1 373 ? -29.723 -18.661 -7.439 1.00 55.84 373 LYS A O 1
ATOM 2982 N N . GLY A 1 374 ? -29.438 -16.603 -8.281 1.00 53.81 374 GLY A N 1
ATOM 2983 C CA . GLY A 1 374 ? -29.584 -16.973 -9.696 1.00 53.81 374 GLY A CA 1
ATOM 2984 C C . GLY A 1 374 ? -28.279 -17.338 -10.419 1.00 53.81 374 GLY A C 1
ATOM 2985 O O . GLY A 1 374 ? -28.345 -17.952 -11.478 1.00 53.81 374 GLY A O 1
ATOM 2986 N N . LEU A 1 375 ? -27.116 -16.967 -9.869 1.00 57.72 375 LEU A N 1
ATOM 2987 C CA . LEU A 1 375 ? -25.784 -17.300 -10.402 1.00 57.72 375 LEU A CA 1
ATOM 2988 C C . LEU A 1 375 ? -24.991 -18.228 -9.464 1.00 57.72 375 LEU A C 1
ATOM 2990 O O . LEU A 1 375 ? -23.816 -18.480 -9.716 1.00 57.72 375 LEU A O 1
ATOM 2994 N N . GLU A 1 376 ? -25.614 -18.680 -8.368 1.00 74.19 376 GLU A N 1
ATOM 2995 C CA . GLU A 1 376 ? -25.016 -19.504 -7.308 1.00 74.19 376 GLU A CA 1
ATOM 2996 C C . GLU A 1 376 ? -23.652 -18.979 -6.817 1.00 74.19 376 GLU A C 1
ATOM 2998 O O . GLU A 1 376 ? -22.730 -19.732 -6.506 1.00 74.19 376 GLU A O 1
ATOM 3003 N N . TYR A 1 377 ? -23.510 -17.652 -6.752 1.00 82.12 377 TYR A N 1
ATOM 3004 C CA . TYR A 1 377 ? -22.284 -16.980 -6.327 1.00 82.12 377 TYR A CA 1
ATOM 3005 C C . TYR A 1 377 ? -22.401 -16.462 -4.895 1.00 82.12 377 TYR A C 1
ATOM 3007 O O . TYR A 1 377 ? -23.320 -15.702 -4.576 1.00 82.12 377 TYR A O 1
ATOM 3015 N N . TYR A 1 378 ? -21.422 -16.815 -4.065 1.00 85.19 378 TYR A N 1
ATOM 3016 C CA . TYR A 1 378 ? -21.311 -16.415 -2.671 1.00 85.19 378 TYR A CA 1
ATOM 3017 C C . TYR A 1 378 ? -19.929 -15.839 -2.378 1.00 85.19 378 TYR A C 1
ATOM 3019 O O . TYR A 1 378 ? -18.899 -16.458 -2.645 1.00 85.19 378 TYR A O 1
ATOM 3027 N N . SER A 1 379 ? -19.900 -14.657 -1.769 1.00 86.44 379 SER A N 1
ATOM 3028 C CA . SER A 1 379 ? -18.667 -14.028 -1.304 1.00 86.44 379 SER A CA 1
ATOM 3029 C C . SER A 1 379 ? -18.819 -13.632 0.156 1.00 86.44 379 SER A C 1
ATOM 3031 O O . SER A 1 379 ? -19.737 -12.886 0.486 1.00 86.44 379 SER A O 1
ATOM 3033 N N . ILE A 1 380 ? -17.922 -14.094 1.027 1.00 89.75 380 ILE A N 1
ATOM 3034 C CA . ILE A 1 380 ? -17.885 -13.731 2.451 1.00 89.75 380 ILE A CA 1
ATOM 3035 C C . ILE A 1 380 ? -16.608 -12.966 2.797 1.00 89.75 380 ILE A C 1
ATOM 3037 O O . ILE A 1 380 ? -15.590 -13.075 2.112 1.00 89.75 380 ILE A O 1
ATOM 3041 N N . ARG A 1 381 ? -16.661 -12.193 3.883 1.00 91.56 381 ARG A N 1
ATOM 3042 C CA . ARG A 1 381 ? -15.535 -11.414 4.406 1.00 91.56 381 ARG A CA 1
ATOM 3043 C C . ARG A 1 381 ? -15.243 -11.811 5.846 1.00 91.56 381 ARG A C 1
ATOM 3045 O O . ARG A 1 381 ? -16.138 -11.746 6.684 1.00 91.56 381 ARG A O 1
ATOM 3052 N N . ILE A 1 382 ? -14.012 -12.216 6.123 1.00 93.31 382 ILE A N 1
ATOM 3053 C CA . ILE A 1 382 ? -13.598 -12.733 7.428 1.00 93.31 382 ILE A CA 1
ATOM 3054 C C . ILE A 1 382 ? -12.534 -11.794 8.004 1.00 93.31 382 ILE A C 1
ATOM 3056 O O . ILE A 1 382 ? -11.473 -11.649 7.392 1.00 93.31 382 ILE A O 1
ATOM 3060 N N . PRO A 1 383 ? -12.787 -11.131 9.145 1.00 94.25 383 PRO A N 1
ATOM 3061 C CA . PRO A 1 383 ? -11.762 -10.350 9.817 1.00 94.25 383 PRO A CA 1
ATOM 3062 C C . PRO A 1 383 ? -10.757 -11.283 10.503 1.00 94.25 383 PRO A C 1
ATOM 3064 O O . PRO A 1 383 ? -11.144 -12.314 11.047 1.00 94.25 383 PRO A O 1
ATOM 3067 N N . ILE A 1 384 ? -9.481 -10.903 10.496 1.00 93.19 384 ILE A N 1
ATOM 3068 C CA . ILE A 1 384 ? -8.412 -11.590 11.227 1.00 93.19 384 ILE A CA 1
ATOM 3069 C C . ILE A 1 384 ? -7.831 -10.613 12.245 1.00 93.19 384 ILE A C 1
ATOM 3071 O O . ILE A 1 384 ? -7.421 -9.501 11.903 1.00 93.19 384 ILE A O 1
ATOM 3075 N N . SER A 1 385 ? -7.784 -11.033 13.507 1.00 88.31 385 SER A N 1
ATOM 3076 C CA . SER A 1 385 ? -7.234 -10.221 14.589 1.00 88.31 385 SER A CA 1
ATOM 3077 C C . SER A 1 385 ? -5.704 -10.189 14.542 1.00 88.31 385 SER A C 1
ATOM 3079 O O . SER A 1 385 ? -5.051 -11.228 14.470 1.00 88.31 385 SER A O 1
ATOM 3081 N N . ILE A 1 386 ? -5.110 -8.997 14.667 1.00 88.06 386 ILE A N 1
ATOM 3082 C CA . ILE A 1 386 ? -3.650 -8.852 14.803 1.00 88.06 386 ILE A CA 1
ATOM 3083 C C . ILE A 1 386 ? -3.127 -9.598 16.033 1.00 88.06 386 ILE A C 1
ATOM 3085 O O . ILE A 1 386 ? -2.033 -10.155 15.976 1.00 88.06 386 ILE A O 1
ATOM 3089 N N . ASN A 1 387 ? -3.894 -9.633 17.125 1.00 84.62 387 ASN A N 1
ATOM 3090 C CA . ASN A 1 387 ? -3.485 -10.351 18.332 1.00 84.62 387 ASN A CA 1
ATOM 3091 C C . ASN A 1 387 ? -3.435 -11.859 18.068 1.00 84.62 387 ASN A C 1
ATOM 3093 O O . ASN A 1 387 ? -2.437 -12.491 18.380 1.00 84.62 387 ASN A O 1
ATOM 3097 N N . GLU A 1 388 ? -4.425 -12.411 17.360 1.00 86.81 388 GLU A N 1
ATOM 3098 C CA . GLU A 1 388 ? -4.396 -13.827 16.971 1.00 86.81 388 GLU A CA 1
ATOM 3099 C C . GLU A 1 388 ? -3.181 -14.164 16.100 1.00 86.81 388 GLU A C 1
ATOM 3101 O O . GLU A 1 388 ? -2.580 -15.223 16.273 1.00 86.81 388 GLU A O 1
ATOM 3106 N N . ILE A 1 389 ? -2.787 -13.260 15.193 1.00 88.88 389 ILE A N 1
ATOM 3107 C CA . ILE A 1 389 ? -1.582 -13.435 14.371 1.00 88.88 389 ILE A CA 1
ATOM 3108 C C . ILE A 1 389 ? -0.317 -13.418 15.239 1.00 88.88 389 ILE A C 1
ATOM 3110 O O . ILE A 1 389 ? 0.581 -14.225 15.000 1.00 88.88 389 ILE A O 1
ATOM 3114 N N . LYS A 1 390 ? -0.233 -12.520 16.229 1.00 84.88 390 LYS A N 1
ATOM 3115 C CA . LYS A 1 390 ? 0.906 -12.450 17.160 1.00 84.88 390 LYS A CA 1
ATOM 3116 C C . LYS A 1 390 ? 1.020 -13.713 18.010 1.00 84.88 390 LYS A C 1
ATOM 3118 O O . LYS A 1 390 ? 2.124 -14.224 18.165 1.00 84.88 390 LYS A O 1
ATOM 3123 N N . ASP A 1 391 ? -0.109 -14.220 18.494 1.00 83.94 391 ASP A N 1
ATOM 3124 C CA . ASP A 1 391 ? -0.153 -15.332 19.444 1.00 83.94 391 ASP A CA 1
ATOM 3125 C C . ASP A 1 391 ? 0.062 -16.692 18.762 1.00 83.94 391 ASP A C 1
ATOM 3127 O O . ASP A 1 391 ? 0.772 -17.550 19.282 1.00 83.94 391 ASP A O 1
ATOM 3131 N N . LYS A 1 392 ? -0.559 -16.908 17.594 1.00 83.44 392 LYS A N 1
ATOM 3132 C CA . LYS A 1 392 ? -0.632 -18.229 16.936 1.00 83.44 392 LYS A CA 1
ATOM 3133 C C . LYS A 1 392 ? 0.171 -18.322 15.638 1.00 83.44 392 LYS A C 1
ATOM 3135 O O . LYS A 1 392 ? 0.381 -19.417 15.122 1.00 83.44 392 LYS A O 1
ATOM 3140 N N . GLY A 1 393 ? 0.604 -17.190 15.086 1.00 84.69 393 GLY A N 1
ATOM 3141 C CA . GLY A 1 393 ? 1.151 -17.105 13.735 1.00 84.69 393 GLY A CA 1
ATOM 3142 C C . GLY A 1 393 ? 0.065 -16.985 12.661 1.00 84.69 393 GLY A C 1
ATOM 3143 O O . GLY A 1 393 ? -1.105 -17.316 12.857 1.00 84.69 393 GLY A O 1
ATOM 3144 N N . PHE A 1 394 ? 0.456 -16.486 11.487 1.00 87.50 394 PHE A N 1
ATOM 3145 C CA . PHE A 1 394 ? -0.490 -16.048 10.458 1.00 87.50 394 PHE A CA 1
ATOM 3146 C C . PHE A 1 394 ? -1.366 -17.176 9.879 1.00 87.50 394 PHE A C 1
ATOM 3148 O O . PHE A 1 394 ? -2.579 -17.010 9.769 1.00 87.50 394 PHE A O 1
ATOM 3155 N N . GLY A 1 395 ? -0.782 -18.336 9.553 1.00 86.19 395 GLY A N 1
ATOM 3156 C CA . GLY A 1 395 ? -1.525 -19.482 9.007 1.00 86.19 395 GLY A CA 1
ATOM 3157 C C . GLY A 1 395 ? -2.579 -20.041 9.971 1.00 86.19 395 GLY A C 1
ATOM 3158 O O . GLY A 1 395 ? -3.719 -20.283 9.577 1.00 86.19 395 GLY A O 1
ATOM 3159 N N . GLU A 1 396 ? -2.225 -20.179 11.250 1.00 87.56 396 GLU A N 1
ATOM 3160 C CA . GLU A 1 396 ? -3.144 -20.654 12.290 1.00 87.56 396 GLU A CA 1
ATOM 3161 C C . GLU A 1 396 ? -4.224 -19.620 12.621 1.00 87.56 396 GLU A C 1
ATOM 3163 O O . GLU A 1 396 ? -5.375 -19.997 12.841 1.00 87.56 396 GLU A O 1
ATOM 3168 N N . ALA A 1 397 ? -3.903 -18.321 12.585 1.00 90.94 397 ALA A N 1
ATOM 3169 C CA . ALA A 1 397 ? -4.892 -17.256 12.750 1.00 90.94 397 ALA A CA 1
ATOM 3170 C C . ALA A 1 397 ? -5.960 -17.289 11.642 1.00 90.94 397 ALA A C 1
ATOM 3172 O O . ALA A 1 397 ? -7.150 -17.175 11.936 1.00 90.94 397 ALA A O 1
ATOM 3173 N N . ILE A 1 398 ? -5.563 -17.529 10.383 1.00 90.62 398 ILE A N 1
ATOM 3174 C CA . ILE A 1 398 ? -6.502 -17.711 9.262 1.00 90.62 398 ILE A CA 1
ATOM 3175 C C . ILE A 1 398 ? -7.433 -18.894 9.523 1.00 90.62 398 ILE A C 1
ATOM 3177 O O . ILE A 1 398 ? -8.650 -18.749 9.418 1.00 90.62 398 ILE A O 1
ATOM 3181 N N . LYS A 1 399 ? -6.870 -20.057 9.872 1.00 89.94 399 LYS A N 1
ATOM 3182 C CA . LYS A 1 399 ? -7.647 -21.275 10.135 1.00 89.94 399 LYS A CA 1
ATOM 3183 C C . LYS A 1 399 ? -8.622 -21.074 11.292 1.00 89.94 399 LYS A C 1
ATOM 3185 O O . LYS A 1 399 ? -9.799 -21.403 11.170 1.00 89.94 399 LYS A O 1
ATOM 3190 N N . PHE A 1 400 ? -8.143 -20.497 12.392 1.00 90.56 400 PHE A N 1
ATOM 3191 C CA . PHE A 1 400 ? -8.954 -20.190 13.564 1.00 90.56 400 PHE A CA 1
ATOM 3192 C C . PHE A 1 400 ? -10.108 -19.246 13.217 1.00 90.56 400 PHE A C 1
ATOM 3194 O O . PHE A 1 400 ? -11.257 -19.564 13.513 1.00 90.56 400 PHE A O 1
ATOM 3201 N N . SER A 1 401 ? -9.820 -18.131 12.539 1.00 91.69 401 SER A N 1
ATOM 3202 C CA . SER A 1 401 ? -10.837 -17.173 12.099 1.00 91.69 401 SER A CA 1
ATOM 3203 C C . SER A 1 401 ? -11.855 -17.834 11.161 1.00 91.69 401 SER A C 1
ATOM 3205 O O . SER A 1 401 ? -13.059 -17.657 11.333 1.00 91.69 401 SER A O 1
ATOM 3207 N N . LEU A 1 402 ? -11.407 -18.647 10.201 1.00 90.94 402 LEU A N 1
ATOM 3208 C CA . LEU A 1 402 ? -12.292 -19.329 9.257 1.00 90.94 402 LEU A CA 1
ATOM 3209 C C . LEU A 1 402 ? -13.247 -20.297 9.967 1.00 90.94 402 LEU A C 1
ATOM 3211 O O . LEU A 1 402 ? -14.459 -20.186 9.791 1.00 90.94 402 LEU A O 1
ATOM 3215 N N . ASN A 1 403 ? -12.719 -21.165 10.831 1.00 90.88 403 ASN A N 1
ATOM 3216 C CA . ASN A 1 403 ? -13.522 -22.093 11.629 1.00 90.88 403 ASN A CA 1
ATOM 3217 C C . ASN A 1 403 ? -14.471 -21.373 12.586 1.00 90.88 403 ASN A C 1
ATOM 3219 O O . ASN A 1 403 ? -15.639 -21.747 12.714 1.00 90.88 403 ASN A O 1
ATOM 3223 N N . HIS A 1 404 ? -13.999 -20.295 13.214 1.00 91.00 404 HIS A N 1
ATOM 3224 C CA . HIS A 1 404 ? -14.829 -19.477 14.079 1.00 91.00 404 HIS A CA 1
ATOM 3225 C C . HIS A 1 404 ? -16.009 -18.892 13.303 1.00 91.00 404 HIS A C 1
ATOM 3227 O O . HIS A 1 404 ? -17.149 -19.153 13.671 1.00 91.00 404 HIS A O 1
ATOM 3233 N N . PHE A 1 405 ? -15.779 -18.148 12.219 1.00 90.06 405 PHE A N 1
ATOM 3234 C CA . PHE A 1 405 ? -16.856 -17.450 11.511 1.00 90.06 405 PHE A CA 1
ATOM 3235 C C . PHE A 1 405 ? -17.790 -18.382 10.734 1.00 90.06 405 PHE A C 1
ATOM 3237 O O . PHE A 1 405 ? -18.980 -18.090 10.663 1.00 90.06 405 PHE A O 1
ATOM 3244 N N . LEU A 1 406 ? -17.295 -19.501 10.199 1.00 88.00 406 LEU A N 1
ATOM 3245 C CA . LEU A 1 406 ? -18.121 -20.477 9.477 1.00 88.00 406 LEU A CA 1
ATOM 3246 C C . LEU A 1 406 ? -18.768 -21.528 10.377 1.00 88.00 406 LEU A C 1
ATOM 3248 O O . LEU A 1 406 ? -19.637 -22.255 9.915 1.00 88.00 406 LEU A O 1
ATOM 3252 N N . ASN A 1 407 ? -18.389 -21.582 11.658 1.00 87.06 407 ASN A N 1
ATOM 3253 C CA . ASN A 1 407 ? -18.833 -22.623 12.583 1.00 87.06 407 ASN A CA 1
ATOM 3254 C C . ASN A 1 407 ? -18.474 -24.037 12.093 1.00 87.06 407 ASN A C 1
ATOM 3256 O O . ASN A 1 407 ? -19.312 -24.933 12.070 1.00 87.06 407 ASN A O 1
ATOM 3260 N N . SER A 1 408 ? -17.217 -24.204 11.689 1.00 85.75 408 SER A N 1
ATOM 3261 C CA . SER A 1 408 ? -16.673 -25.420 11.081 1.00 85.75 408 SER A CA 1
ATOM 3262 C C . SER A 1 408 ? -15.444 -25.929 11.836 1.00 85.75 408 SER A C 1
ATOM 3264 O O . SER A 1 408 ? -14.870 -25.211 12.652 1.00 85.75 408 SER A O 1
ATOM 3266 N N . ASN A 1 409 ? -15.004 -27.150 11.518 1.00 85.81 409 ASN A N 1
ATOM 3267 C CA . ASN A 1 409 ? -13.836 -27.802 12.124 1.00 85.81 409 ASN A CA 1
ATOM 3268 C C . ASN A 1 409 ? -12.827 -28.268 11.058 1.00 85.81 409 ASN A C 1
ATOM 3270 O O . ASN A 1 409 ? -12.430 -29.431 11.031 1.00 85.81 409 ASN A O 1
ATOM 3274 N N . PHE A 1 410 ? -12.426 -27.379 10.148 1.00 85.06 410 PHE A N 1
ATOM 3275 C CA . PHE A 1 410 ? -11.383 -27.688 9.167 1.00 85.06 410 PHE A CA 1
ATOM 3276 C C . PHE A 1 410 ? -10.025 -27.821 9.866 1.00 85.06 410 PHE A C 1
ATOM 3278 O O . PHE A 1 410 ? -9.627 -26.929 10.623 1.00 85.06 410 PHE A O 1
ATOM 3285 N N . ASN A 1 411 ? -9.305 -28.914 9.607 1.00 84.69 411 ASN A N 1
ATOM 3286 C CA . ASN A 1 411 ? -7.996 -29.162 10.213 1.00 84.69 411 ASN A CA 1
ATOM 3287 C C . ASN A 1 411 ? -6.885 -28.484 9.413 1.00 84.69 411 ASN A C 1
ATOM 3289 O O . ASN A 1 411 ? -5.939 -27.945 9.996 1.00 84.69 411 ASN A O 1
ATOM 3293 N N . ASP A 1 412 ? -7.031 -28.488 8.088 1.00 82.50 412 ASP A N 1
ATOM 3294 C CA . ASP A 1 412 ? -6.100 -27.887 7.145 1.00 82.50 412 ASP A CA 1
ATOM 3295 C C . ASP A 1 412 ? -6.824 -27.041 6.087 1.00 82.50 412 ASP A C 1
ATOM 3297 O O . ASP A 1 412 ? -8.001 -27.226 5.776 1.00 82.50 412 ASP A O 1
ATOM 3301 N N . ILE A 1 413 ? -6.101 -26.096 5.486 1.00 81.88 413 ILE A N 1
ATOM 3302 C CA . ILE A 1 413 ? -6.639 -25.267 4.404 1.00 81.88 413 ILE A CA 1
ATOM 3303 C C . ILE A 1 413 ? -7.002 -26.095 3.155 1.00 81.88 413 ILE A C 1
ATOM 3305 O O . ILE A 1 413 ? -7.863 -25.691 2.372 1.00 81.88 413 ILE A O 1
ATOM 3309 N N . SER A 1 414 ? -6.376 -27.260 2.960 1.00 82.12 414 SER A N 1
ATOM 3310 C CA . SER A 1 414 ? -6.744 -28.214 1.910 1.00 82.12 414 SER A CA 1
ATOM 3311 C C . SER A 1 414 ? -8.144 -28.798 2.107 1.00 82.12 414 SER A C 1
ATOM 3313 O O . SER A 1 414 ? -8.839 -28.988 1.107 1.00 82.12 414 SER A O 1
ATOM 3315 N N . ASP A 1 415 ? -8.608 -28.966 3.352 1.00 85.94 415 ASP A N 1
ATOM 3316 C CA . ASP A 1 415 ? -9.986 -29.381 3.653 1.00 85.94 415 ASP A CA 1
ATOM 3317 C C . ASP A 1 415 ? -10.977 -28.326 3.145 1.00 85.94 415 ASP A C 1
ATOM 3319 O O . ASP A 1 415 ? -11.963 -28.643 2.474 1.00 85.94 415 ASP A O 1
ATOM 3323 N N . VAL A 1 416 ? -10.661 -27.047 3.379 1.00 85.69 416 VAL A N 1
ATOM 3324 C CA . VAL A 1 416 ? -11.449 -25.913 2.878 1.00 85.69 416 VAL A CA 1
ATOM 3325 C C . VAL A 1 416 ? -11.443 -25.889 1.351 1.00 85.69 416 VAL A C 1
ATOM 3327 O O . VAL A 1 416 ? -12.484 -25.708 0.722 1.00 85.69 416 VAL A O 1
ATOM 3330 N N . ASN A 1 417 ? -10.285 -26.110 0.723 1.00 87.50 417 ASN A N 1
ATOM 3331 C CA . ASN A 1 417 ? -10.190 -26.159 -0.735 1.00 87.50 417 ASN A CA 1
ATOM 3332 C C . ASN A 1 417 ? -11.018 -27.309 -1.327 1.00 87.50 417 ASN A C 1
ATOM 3334 O O . ASN A 1 417 ? -11.685 -27.130 -2.344 1.00 87.50 417 ASN A O 1
ATOM 3338 N N . HIS A 1 418 ? -11.011 -28.477 -0.683 1.00 86.31 418 HIS A N 1
ATOM 3339 C CA . HIS A 1 418 ? -11.831 -29.616 -1.083 1.00 86.31 418 HIS A CA 1
ATOM 3340 C C . HIS A 1 418 ? -13.328 -29.296 -0.978 1.00 86.31 418 HIS A C 1
ATOM 3342 O O . HIS A 1 418 ? -14.073 -29.555 -1.926 1.00 86.31 418 HIS A O 1
ATOM 3348 N N . PHE A 1 419 ? -13.755 -28.663 0.119 1.00 87.00 419 PHE A N 1
ATOM 3349 C CA . PHE A 1 419 ? -15.124 -28.173 0.289 1.00 87.00 419 PHE A CA 1
ATOM 3350 C C . PHE A 1 419 ? -15.528 -27.201 -0.834 1.00 87.00 419 PHE A C 1
ATOM 3352 O O . PHE A 1 419 ? -16.518 -27.432 -1.530 1.00 87.00 419 PHE A O 1
ATOM 3359 N N . VAL A 1 420 ? -14.712 -26.177 -1.106 1.00 87.44 420 VAL A N 1
ATOM 3360 C CA . VAL A 1 420 ? -14.973 -25.202 -2.182 1.00 87.44 420 VAL A CA 1
ATOM 3361 C C . VAL A 1 420 ? -15.006 -25.862 -3.565 1.00 87.44 420 VAL A C 1
ATOM 3363 O O . VAL A 1 420 ? -15.853 -25.530 -4.394 1.00 87.44 420 VAL A O 1
ATOM 3366 N N . ASN A 1 421 ? -14.129 -26.831 -3.830 1.00 84.31 421 ASN A N 1
ATOM 3367 C CA . ASN A 1 421 ? -14.138 -27.574 -5.089 1.00 84.31 421 ASN A CA 1
ATOM 3368 C C . ASN A 1 421 ? -15.399 -28.434 -5.248 1.00 84.31 421 ASN A C 1
ATOM 3370 O O . ASN A 1 421 ? -15.897 -28.579 -6.365 1.00 84.31 421 ASN A O 1
ATOM 3374 N N . ASN A 1 422 ? -15.946 -28.982 -4.161 1.00 85.56 422 ASN A N 1
ATOM 3375 C CA . ASN A 1 422 ? -17.206 -29.724 -4.205 1.00 85.56 422 ASN A CA 1
ATOM 3376 C C . ASN A 1 422 ? -18.408 -28.810 -4.456 1.00 85.56 422 ASN A C 1
ATOM 3378 O O . ASN A 1 422 ? -19.260 -29.170 -5.267 1.00 85.56 422 ASN A O 1
ATOM 3382 N N . LEU A 1 423 ? -18.424 -27.606 -3.875 1.00 84.75 423 LEU A N 1
ATOM 3383 C CA . LEU A 1 423 ? -19.399 -26.566 -4.224 1.00 84.75 423 LEU A CA 1
ATOM 3384 C C . LEU A 1 423 ? -19.333 -26.217 -5.717 1.00 84.75 423 LEU A C 1
ATOM 3386 O O . LEU A 1 423 ? -20.349 -26.206 -6.409 1.00 84.75 423 LEU A O 1
ATOM 3390 N N . LYS A 1 424 ? -18.122 -26.045 -6.256 1.00 82.00 424 LYS A N 1
ATOM 3391 C CA . LYS A 1 424 ? -17.929 -25.721 -7.675 1.00 82.00 424 LYS A CA 1
ATOM 3392 C C . LYS A 1 424 ? -18.471 -26.802 -8.616 1.00 82.00 424 LYS A C 1
ATOM 3394 O O . LYS A 1 424 ? -18.997 -26.472 -9.677 1.00 82.00 424 LYS A O 1
ATOM 3399 N N . LYS A 1 425 ? -18.380 -28.085 -8.240 1.00 82.38 425 LYS A N 1
ATOM 3400 C CA . LYS A 1 425 ? -18.931 -29.209 -9.027 1.00 82.38 425 LYS A CA 1
ATOM 3401 C C . LYS A 1 425 ? -20.455 -29.170 -9.134 1.00 82.38 425 LYS A C 1
ATOM 3403 O O . LYS A 1 425 ? -20.987 -29.673 -10.119 1.00 82.38 425 LYS A O 1
ATOM 3408 N N . VAL A 1 426 ? -21.138 -28.588 -8.148 1.00 82.38 426 VAL A N 1
ATOM 3409 C CA . VAL A 1 426 ? -22.602 -28.448 -8.145 1.00 82.38 426 VAL A CA 1
ATOM 3410 C C . VAL A 1 426 ? -23.084 -27.101 -8.689 1.00 82.38 426 VAL A C 1
ATOM 3412 O O . VAL A 1 426 ? -24.280 -26.862 -8.676 1.00 82.38 426 VAL A O 1
ATOM 3415 N N . GLY A 1 427 ? -22.185 -26.262 -9.224 1.00 80.50 427 GLY A N 1
ATOM 3416 C CA . GLY A 1 427 ? -22.522 -24.958 -9.817 1.00 80.50 427 GLY A CA 1
ATOM 3417 C C . GLY A 1 427 ? -22.262 -23.758 -8.906 1.00 80.50 427 GLY A C 1
ATOM 3418 O O . GLY A 1 427 ? -22.250 -22.622 -9.379 1.00 80.50 427 GLY A O 1
ATOM 3419 N N . ILE A 1 428 ? -21.928 -24.003 -7.638 1.00 83.50 428 ILE A N 1
ATOM 3420 C CA . ILE A 1 428 ? -21.790 -22.966 -6.621 1.00 83.50 428 ILE A CA 1
ATOM 3421 C C . ILE A 1 428 ? -20.370 -22.395 -6.613 1.00 83.50 428 ILE A C 1
ATOM 3423 O O . ILE A 1 428 ? -19.382 -23.098 -6.395 1.00 83.50 428 ILE A O 1
ATOM 3427 N N . THR A 1 429 ? -20.252 -21.081 -6.782 1.00 84.06 429 THR A N 1
ATOM 3428 C CA . THR A 1 429 ? -18.978 -20.367 -6.645 1.00 84.06 429 THR A CA 1
ATOM 3429 C C . THR A 1 429 ? -18.885 -19.712 -5.274 1.00 84.06 429 THR A C 1
ATOM 3431 O O . THR A 1 429 ? -19.672 -18.829 -4.951 1.00 84.06 429 THR A O 1
ATOM 3434 N N . PHE A 1 430 ? -17.877 -20.090 -4.489 1.00 87.00 430 PHE A N 1
ATOM 3435 C CA . PHE A 1 430 ? -17.636 -19.546 -3.153 1.00 87.00 430 PHE A CA 1
ATOM 3436 C C . PHE A 1 430 ? -16.299 -18.800 -3.090 1.00 87.00 430 PHE A C 1
ATOM 3438 O O . PHE A 1 430 ? -15.279 -19.314 -3.550 1.00 87.00 430 PHE A O 1
ATOM 3445 N N . LYS A 1 431 ? -16.292 -17.586 -2.527 1.00 87.88 431 LYS A N 1
ATOM 3446 C CA . LYS A 1 431 ? -15.088 -16.768 -2.310 1.00 87.88 431 LYS A CA 1
ATOM 3447 C C . LYS A 1 431 ? -15.007 -16.245 -0.878 1.00 87.88 431 LYS A C 1
ATOM 3449 O O . LYS A 1 431 ? -16.013 -15.844 -0.296 1.00 87.88 431 LYS A O 1
ATOM 3454 N N . VAL A 1 432 ? -13.786 -16.146 -0.360 1.00 90.44 432 VAL A N 1
ATOM 3455 C CA . VAL A 1 432 ? -13.469 -15.613 0.969 1.00 90.44 432 VAL A CA 1
ATOM 3456 C C . VAL A 1 432 ? -12.478 -14.462 0.843 1.00 90.44 432 VAL A C 1
ATOM 3458 O O . VAL A 1 432 ? -11.450 -14.576 0.173 1.00 90.44 432 VAL A O 1
ATOM 3461 N N . ILE A 1 433 ? -12.782 -13.351 1.511 1.00 91.62 433 ILE A N 1
ATOM 3462 C CA . ILE A 1 433 ? -11.906 -12.181 1.600 1.00 91.62 433 ILE A CA 1
ATOM 3463 C C . ILE A 1 433 ? -11.466 -12.009 3.047 1.00 91.62 433 ILE A C 1
ATOM 3465 O O . ILE A 1 433 ? -12.283 -11.688 3.909 1.00 91.62 433 ILE A O 1
ATOM 3469 N N . PHE A 1 434 ? -10.180 -12.202 3.311 1.00 93.94 434 PHE A N 1
ATOM 3470 C CA . PHE A 1 434 ? -9.614 -11.978 4.636 1.00 93.94 434 PHE A CA 1
ATOM 3471 C C . PHE A 1 434 ? -9.284 -10.502 4.841 1.00 93.94 434 PHE A C 1
ATOM 3473 O O . PHE A 1 434 ? -8.691 -9.873 3.962 1.00 93.94 434 PHE A O 1
ATOM 3480 N N . ILE A 1 435 ? -9.665 -9.954 5.994 1.00 93.88 435 ILE A N 1
ATOM 3481 C CA . ILE A 1 435 ? -9.529 -8.530 6.308 1.00 93.88 435 ILE A CA 1
ATOM 3482 C C . ILE A 1 435 ? -8.629 -8.339 7.523 1.00 93.88 435 ILE A C 1
ATOM 3484 O O . ILE A 1 435 ? -8.906 -8.884 8.587 1.00 93.88 435 ILE A O 1
ATOM 3488 N N . ILE A 1 436 ? -7.580 -7.532 7.368 1.00 93.19 436 ILE A N 1
ATOM 3489 C CA . ILE A 1 436 ? -6.654 -7.162 8.445 1.00 93.19 436 ILE A CA 1
ATOM 3490 C C . ILE A 1 436 ? -6.623 -5.641 8.530 1.00 93.19 436 ILE A C 1
ATOM 3492 O O . ILE A 1 436 ? -6.203 -4.976 7.580 1.00 93.19 436 ILE A O 1
ATOM 3496 N N . ASP A 1 437 ? -7.084 -5.096 9.653 1.00 91.69 437 ASP A N 1
ATOM 3497 C CA . ASP A 1 437 ? -7.031 -3.658 9.930 1.00 91.69 437 ASP A CA 1
ATOM 3498 C C . ASP A 1 437 ? -5.764 -3.310 10.723 1.00 91.69 437 ASP A C 1
ATOM 3500 O O . ASP A 1 437 ? -5.306 -4.112 11.533 1.00 91.69 437 ASP A O 1
ATOM 3504 N N . ASP A 1 438 ? -5.215 -2.114 10.502 1.00 88.31 438 ASP A N 1
ATOM 3505 C CA . ASP A 1 438 ? -4.062 -1.548 11.211 1.00 88.31 438 ASP A CA 1
ATOM 3506 C C . ASP A 1 438 ? -2.790 -2.420 11.195 1.00 88.31 438 ASP A C 1
ATOM 3508 O O . ASP A 1 438 ? -2.113 -2.607 12.212 1.00 88.31 438 ASP A O 1
ATOM 3512 N N . LEU A 1 439 ? -2.407 -2.910 10.011 1.00 91.62 439 LEU A N 1
ATOM 3513 C CA . LEU A 1 439 ? -1.247 -3.786 9.801 1.00 91.62 439 LEU A CA 1
ATOM 3514 C C . LEU A 1 439 ? 0.057 -3.251 10.426 1.00 91.62 439 LEU A C 1
ATOM 3516 O O . LEU A 1 439 ? 0.888 -4.039 10.882 1.00 91.62 439 LEU A O 1
ATOM 3520 N N . GLN A 1 440 ? 0.232 -1.928 10.513 1.00 91.19 440 GLN A N 1
ATOM 3521 C CA . GLN A 1 440 ? 1.396 -1.314 11.159 1.00 91.19 440 GLN A CA 1
ATOM 3522 C C . GLN A 1 440 ? 1.593 -1.775 12.613 1.00 91.19 440 GLN A C 1
ATOM 3524 O O . GLN A 1 440 ? 2.728 -1.921 13.054 1.00 91.19 440 GLN A O 1
ATOM 3529 N N . ASN A 1 441 ? 0.519 -2.084 13.351 1.00 88.44 441 ASN A N 1
ATOM 3530 C CA . ASN A 1 441 ? 0.605 -2.551 14.741 1.00 88.44 441 ASN A CA 1
ATOM 3531 C C . ASN A 1 441 ? 1.238 -3.945 14.862 1.00 88.44 441 ASN A C 1
ATOM 3533 O O . ASN A 1 441 ? 1.746 -4.311 15.927 1.00 88.44 441 ASN A O 1
ATOM 3537 N N . LEU A 1 442 ? 1.178 -4.734 13.789 1.00 88.31 442 LEU A N 1
ATOM 3538 C CA . LEU A 1 442 ? 1.843 -6.025 13.679 1.00 88.31 442 LEU A CA 1
ATOM 3539 C C . LEU A 1 442 ? 3.286 -5.851 13.192 1.00 88.31 442 LEU A C 1
ATOM 3541 O O . LEU A 1 442 ? 4.211 -6.393 13.786 1.00 88.31 442 LEU A O 1
ATOM 3545 N N . CYS A 1 443 ? 3.501 -5.054 12.146 1.00 87.19 443 CYS A N 1
ATOM 3546 C CA . CYS A 1 443 ? 4.840 -4.851 11.589 1.00 87.19 443 CYS A CA 1
ATOM 3547 C C . CYS A 1 443 ? 5.788 -4.135 12.566 1.00 87.19 443 CYS A C 1
ATOM 3549 O O . CYS A 1 443 ? 6.975 -4.450 12.606 1.00 87.19 443 CYS A O 1
ATOM 3551 N N . ASN A 1 444 ? 5.266 -3.219 13.389 1.00 84.38 444 ASN A N 1
ATOM 3552 C CA . ASN A 1 444 ? 6.045 -2.530 14.418 1.00 84.38 444 ASN A CA 1
ATOM 3553 C C . ASN A 1 444 ? 6.475 -3.453 15.568 1.00 84.38 444 ASN A C 1
ATOM 3555 O O . ASN A 1 444 ? 7.450 -3.135 16.242 1.00 84.38 444 ASN A O 1
ATOM 3559 N N . SER A 1 445 ? 5.791 -4.584 15.810 1.00 81.00 445 SER A N 1
ATOM 3560 C CA . SER A 1 445 ? 6.262 -5.551 16.813 1.00 81.00 445 SER A CA 1
ATOM 3561 C C . SER A 1 445 ? 7.395 -6.423 16.283 1.00 81.00 445 SER A C 1
ATOM 3563 O O . SER A 1 445 ? 8.314 -6.747 17.027 1.00 81.00 445 SER A O 1
ATOM 3565 N N . SER A 1 446 ? 7.347 -6.803 15.004 1.00 82.56 446 SER A N 1
ATOM 3566 C CA . SER A 1 446 ? 8.446 -7.495 14.331 1.00 82.56 446 SER A CA 1
ATOM 3567 C C . SER A 1 446 ? 8.260 -7.459 12.818 1.00 82.56 446 SER A C 1
ATOM 3569 O O . SER A 1 446 ? 7.207 -7.849 12.308 1.00 82.56 446 SER A O 1
ATOM 3571 N N . ALA A 1 447 ? 9.318 -7.095 12.089 1.00 77.31 447 ALA A N 1
ATOM 3572 C CA . ALA A 1 447 ? 9.336 -7.148 10.625 1.00 77.31 447 ALA A CA 1
ATOM 3573 C C . ALA A 1 447 ? 9.066 -8.567 10.085 1.00 77.31 447 ALA A C 1
ATOM 3575 O O . ALA A 1 447 ? 8.474 -8.727 9.018 1.00 77.31 447 ALA A O 1
ATOM 3576 N N . LYS A 1 448 ? 9.414 -9.600 10.867 1.00 83.69 448 LYS A N 1
ATOM 3577 C CA . LYS A 1 448 ? 9.242 -11.013 10.506 1.00 83.69 448 LYS A CA 1
ATOM 3578 C C . LYS A 1 448 ? 7.779 -11.380 10.238 1.00 83.69 448 LYS A C 1
ATOM 3580 O O . LYS A 1 448 ? 7.500 -12.155 9.334 1.00 83.69 448 LYS A O 1
ATOM 3585 N N . HIS A 1 449 ? 6.838 -10.758 10.953 1.00 87.06 449 HIS A N 1
ATOM 3586 C CA . HIS A 1 449 ? 5.412 -11.010 10.739 1.00 87.06 449 HIS A CA 1
ATOM 3587 C C . HIS A 1 449 ? 4.947 -10.606 9.339 1.00 87.06 449 HIS A C 1
ATOM 3589 O O . HIS A 1 449 ? 4.091 -11.272 8.761 1.00 87.06 449 HIS A O 1
ATOM 3595 N N . TYR A 1 450 ? 5.499 -9.526 8.777 1.00 85.75 450 TYR A N 1
ATOM 3596 C CA . TYR A 1 450 ? 5.142 -9.123 7.422 1.00 85.75 450 TYR A CA 1
ATOM 3597 C C . TYR A 1 450 ? 5.710 -10.088 6.377 1.00 85.75 450 TYR A C 1
ATOM 3599 O O . TYR A 1 450 ? 5.034 -10.404 5.397 1.00 85.75 450 TYR A O 1
ATOM 3607 N N . ASP A 1 451 ? 6.918 -10.606 6.601 1.00 87.06 451 ASP A N 1
ATOM 3608 C CA . ASP A 1 451 ? 7.487 -11.661 5.760 1.00 87.06 451 ASP A CA 1
ATOM 3609 C C . ASP A 1 451 ? 6.645 -12.940 5.799 1.00 87.06 451 ASP A C 1
ATOM 3611 O O . ASP A 1 451 ? 6.335 -13.491 4.740 1.00 87.06 451 ASP A O 1
ATOM 3615 N N . ASP A 1 452 ? 6.191 -13.354 6.982 1.00 87.56 452 ASP A N 1
ATOM 3616 C CA . ASP A 1 452 ? 5.312 -14.515 7.151 1.00 87.56 452 ASP A CA 1
ATOM 3617 C C . ASP A 1 452 ? 3.965 -14.315 6.429 1.00 87.56 452 ASP A C 1
ATOM 3619 O O . ASP A 1 452 ? 3.474 -15.222 5.745 1.00 87.56 452 ASP A O 1
ATOM 3623 N N . ILE A 1 453 ? 3.390 -13.106 6.504 1.00 89.69 453 ILE A N 1
ATOM 3624 C CA . ILE A 1 453 ? 2.188 -12.728 5.743 1.00 89.69 453 ILE A CA 1
ATOM 3625 C C . ILE A 1 453 ? 2.446 -12.851 4.242 1.00 89.69 453 ILE A C 1
ATOM 3627 O O . ILE A 1 453 ? 1.664 -13.492 3.538 1.00 89.69 453 ILE A O 1
ATOM 3631 N N . LYS A 1 454 ? 3.542 -12.269 3.735 1.00 89.00 454 LYS A N 1
ATOM 3632 C CA . LYS A 1 454 ? 3.902 -12.326 2.309 1.00 89.00 454 LYS A CA 1
ATOM 3633 C C . LYS A 1 454 ? 4.025 -13.774 1.838 1.00 89.00 454 LYS A C 1
ATOM 3635 O O . LYS A 1 454 ? 3.395 -14.143 0.848 1.00 89.00 454 LYS A O 1
ATOM 3640 N N . GLN A 1 455 ? 4.799 -14.595 2.547 1.00 89.81 455 GLN A N 1
ATOM 3641 C CA . GLN A 1 455 ? 5.014 -16.003 2.198 1.00 89.81 455 GLN A CA 1
ATOM 3642 C C . GLN A 1 455 ? 3.701 -16.785 2.179 1.00 89.81 455 GLN A C 1
ATOM 3644 O O . GLN A 1 455 ? 3.435 -17.534 1.237 1.00 89.81 455 GLN A O 1
ATOM 3649 N N . THR A 1 456 ? 2.842 -16.553 3.168 1.00 89.25 456 THR A N 1
ATOM 3650 C CA . THR A 1 456 ? 1.543 -17.219 3.240 1.00 89.25 456 THR A CA 1
ATOM 3651 C C . THR A 1 456 ? 0.621 -16.771 2.109 1.00 89.25 456 THR A C 1
ATOM 3653 O O . THR A 1 456 ? 0.049 -17.617 1.431 1.00 89.25 456 THR A O 1
ATOM 3656 N N . ILE A 1 457 ? 0.525 -15.469 1.814 1.00 89.75 457 ILE A N 1
ATOM 3657 C CA . ILE A 1 457 ? -0.259 -14.964 0.674 1.00 89.75 457 ILE A CA 1
ATOM 3658 C C . ILE A 1 457 ? 0.230 -15.588 -0.639 1.00 89.75 457 ILE A C 1
ATOM 3660 O O . ILE A 1 457 ? -0.592 -16.024 -1.448 1.00 89.75 457 ILE A O 1
ATOM 3664 N N . VAL A 1 458 ? 1.552 -15.673 -0.843 1.00 89.44 458 VAL A N 1
ATOM 3665 C CA . VAL A 1 458 ? 2.157 -16.317 -2.020 1.00 89.44 458 VAL A CA 1
ATOM 3666 C C . VAL A 1 458 ? 1.749 -17.789 -2.098 1.00 89.44 458 VAL A C 1
ATOM 3668 O O . VAL A 1 458 ? 1.271 -18.231 -3.143 1.00 89.44 458 VAL A O 1
ATOM 3671 N N . MET A 1 459 ? 1.855 -18.537 -0.998 1.00 87.81 459 MET A N 1
ATOM 3672 C CA . MET A 1 459 ? 1.454 -19.947 -0.946 1.00 87.81 459 MET A CA 1
ATOM 3673 C C . MET A 1 459 ? -0.043 -20.139 -1.225 1.00 87.81 459 MET A C 1
ATOM 3675 O O . MET A 1 459 ? -0.432 -21.090 -1.901 1.00 87.81 459 MET A O 1
ATOM 3679 N N . TYR A 1 460 ? -0.886 -19.225 -0.745 1.00 87.81 460 TYR A N 1
ATOM 3680 C CA . TYR A 1 460 ? -2.339 -19.288 -0.896 1.00 87.81 460 TYR A CA 1
ATOM 3681 C C . TYR A 1 460 ? -2.814 -18.856 -2.289 1.00 87.81 460 TYR A C 1
ATOM 3683 O O . TYR A 1 460 ? -3.986 -19.028 -2.608 1.00 87.81 460 TYR A O 1
ATOM 3691 N N . THR A 1 461 ? -1.930 -18.361 -3.164 1.00 86.12 461 THR A N 1
ATOM 3692 C CA . THR A 1 461 ? -2.307 -18.016 -4.548 1.00 86.12 461 THR A CA 1
ATOM 3693 C C . THR A 1 461 ? -2.773 -19.202 -5.393 1.00 86.12 461 THR A C 1
ATOM 3695 O O . THR A 1 461 ? -3.447 -18.997 -6.403 1.00 86.12 461 THR A O 1
ATOM 3698 N N . LYS A 1 462 ? -2.461 -20.435 -4.973 1.00 84.31 462 LYS A N 1
ATOM 3699 C CA . LYS A 1 462 ? -3.011 -21.657 -5.576 1.00 84.31 462 LYS A CA 1
ATOM 3700 C C . LYS A 1 462 ? -4.531 -21.768 -5.399 1.00 84.31 462 LYS A C 1
ATOM 3702 O O . LYS A 1 462 ? -5.205 -22.346 -6.251 1.00 84.31 462 LYS A O 1
ATOM 3707 N N . PHE A 1 463 ? -5.068 -21.160 -4.338 1.00 86.12 463 PHE A N 1
ATOM 3708 C CA . PHE A 1 463 ? -6.485 -21.172 -4.003 1.00 86.12 463 PHE A CA 1
ATOM 3709 C C . PHE A 1 463 ? -7.204 -19.994 -4.634 1.00 86.12 463 PHE A C 1
ATOM 3711 O O . PHE A 1 463 ? -7.034 -18.827 -4.269 1.00 86.12 463 PHE A O 1
ATOM 3718 N N . ASP A 1 464 ? -8.054 -20.306 -5.605 1.00 80.81 464 ASP A N 1
ATOM 3719 C CA . ASP A 1 464 ? -8.672 -19.259 -6.393 1.00 80.81 464 ASP A CA 1
ATOM 3720 C C . ASP A 1 464 ? -9.761 -18.481 -5.634 1.00 80.81 464 ASP A C 1
ATOM 3722 O O . ASP A 1 464 ? -10.016 -17.310 -5.906 1.00 80.81 464 ASP A O 1
ATOM 3726 N N . TRP A 1 465 ? -10.353 -19.098 -4.621 1.00 86.56 465 TRP A N 1
ATOM 3727 C CA . TRP A 1 465 ? -11.410 -18.515 -3.806 1.00 86.56 465 TRP A CA 1
ATOM 3728 C C . TRP A 1 465 ? -10.914 -17.492 -2.768 1.00 86.56 465 TRP A C 1
ATOM 3730 O O . TRP A 1 465 ? -11.747 -16.837 -2.149 1.00 86.56 465 TRP A O 1
ATOM 3740 N N . VAL A 1 466 ? -9.597 -17.317 -2.588 1.00 88.75 466 VAL A N 1
ATOM 3741 C CA . VAL A 1 466 ? -9.011 -16.435 -1.560 1.00 88.75 466 VAL A CA 1
ATOM 3742 C C . VAL A 1 466 ? -8.622 -15.063 -2.121 1.00 88.75 466 VAL A C 1
ATOM 3744 O O . VAL A 1 466 ? -7.879 -14.979 -3.104 1.00 88.75 466 VAL A O 1
ATOM 3747 N N . SER A 1 467 ? -9.031 -13.999 -1.426 1.00 90.12 467 SER A N 1
ATOM 3748 C CA . SER A 1 467 ? -8.543 -12.622 -1.599 1.00 90.12 467 SER A CA 1
ATOM 3749 C C . SER A 1 467 ? -8.214 -11.971 -0.248 1.00 90.12 467 SER A C 1
ATOM 3751 O O . SER A 1 467 ? -8.647 -12.439 0.804 1.00 90.12 467 SER A O 1
ATOM 3753 N N . TRP A 1 468 ? -7.469 -10.864 -0.276 1.00 92.00 468 TRP A N 1
ATOM 3754 C CA . TRP A 1 468 ? -6.970 -10.183 0.923 1.00 92.00 468 TRP A CA 1
ATOM 3755 C C . TRP A 1 468 ? -7.276 -8.690 0.877 1.00 92.00 468 TRP A C 1
ATOM 3757 O O . TRP A 1 468 ? -7.054 -8.052 -0.148 1.00 92.00 468 TRP A O 1
ATOM 3767 N N . CYS A 1 469 ? -7.725 -8.123 1.992 1.00 92.88 469 CYS A N 1
ATOM 3768 C CA . CYS A 1 469 ? -7.867 -6.686 2.186 1.00 92.88 469 CYS A CA 1
ATOM 3769 C C . CYS A 1 469 ? -7.098 -6.267 3.441 1.00 92.88 469 CYS A C 1
ATOM 3771 O O . CYS A 1 469 ? -7.449 -6.639 4.557 1.00 92.88 469 CYS A O 1
ATOM 3773 N N . LEU A 1 470 ? -6.037 -5.496 3.250 1.00 93.50 470 LEU A N 1
ATOM 3774 C CA . LEU A 1 470 ? -5.136 -5.043 4.301 1.00 93.50 470 LEU A CA 1
ATOM 3775 C C . LEU A 1 470 ? -5.282 -3.532 4.446 1.00 93.50 470 LEU A C 1
ATOM 3777 O O . LEU A 1 470 ? -5.349 -2.835 3.435 1.00 93.50 470 LEU A O 1
ATOM 3781 N N . SER A 1 471 ? -5.294 -3.008 5.667 1.00 93.88 471 SER A N 1
ATOM 3782 C CA . SER A 1 471 ? -5.169 -1.569 5.901 1.00 93.88 471 SER A CA 1
ATOM 3783 C C . SER A 1 471 ? -3.837 -1.243 6.569 1.00 93.88 471 SER A C 1
ATOM 3785 O O . SER A 1 471 ? -3.337 -2.003 7.397 1.00 93.88 471 SER A O 1
ATOM 3787 N N . ILE A 1 472 ? -3.247 -0.114 6.186 1.00 92.44 472 ILE A N 1
ATOM 3788 C CA . ILE A 1 472 ? -2.034 0.419 6.803 1.00 92.44 472 ILE A CA 1
ATOM 3789 C C . ILE A 1 472 ? -2.116 1.941 6.900 1.00 92.44 472 ILE A C 1
ATOM 3791 O O . ILE A 1 472 ? -2.723 2.607 6.053 1.00 92.44 472 ILE A O 1
ATOM 3795 N N . ASN A 1 473 ? -1.513 2.524 7.934 1.00 90.81 473 ASN A N 1
ATOM 3796 C CA . ASN A 1 473 ? -1.361 3.973 8.000 1.00 90.81 473 ASN A CA 1
ATOM 3797 C C . ASN A 1 473 ? -0.495 4.491 6.836 1.00 90.81 473 ASN A C 1
ATOM 3799 O O . ASN A 1 473 ? 0.445 3.836 6.391 1.00 90.81 473 ASN A O 1
ATOM 3803 N N . GLU A 1 474 ? -0.809 5.684 6.341 1.00 88.19 474 GLU A N 1
ATOM 3804 C CA . GLU A 1 474 ? -0.063 6.343 5.264 1.00 88.19 474 GLU A CA 1
ATOM 3805 C C . GLU A 1 474 ? 1.398 6.612 5.629 1.00 88.19 474 GLU A C 1
ATOM 3807 O O . GLU A 1 474 ? 2.285 6.413 4.801 1.00 88.19 474 GLU A O 1
ATOM 3812 N N . PHE A 1 475 ? 1.662 6.973 6.883 1.00 88.25 475 PHE A N 1
ATOM 3813 C CA . PHE A 1 475 ? 3.022 7.242 7.354 1.00 88.25 475 PHE A CA 1
ATOM 3814 C C . PHE A 1 475 ? 3.823 5.971 7.664 1.00 88.25 475 PHE A C 1
ATOM 3816 O O . PHE A 1 475 ? 5.043 6.041 7.780 1.00 88.25 475 PHE A O 1
ATOM 3823 N N . ASP A 1 476 ? 3.157 4.813 7.711 1.00 91.00 476 ASP A N 1
ATOM 3824 C CA . ASP A 1 476 ? 3.753 3.515 8.041 1.00 91.00 476 ASP A CA 1
ATOM 3825 C C . ASP A 1 476 ? 3.945 2.609 6.815 1.00 91.00 476 ASP A C 1
ATOM 3827 O O . ASP A 1 476 ? 4.369 1.460 6.942 1.00 91.00 476 ASP A O 1
ATOM 3831 N N . GLN A 1 477 ? 3.684 3.113 5.601 1.00 89.00 477 GLN A N 1
ATOM 3832 C CA . GLN A 1 477 ? 3.848 2.339 4.363 1.00 89.00 477 GLN A CA 1
ATOM 3833 C C . GLN A 1 477 ? 5.257 1.748 4.228 1.00 89.00 477 GLN A C 1
ATOM 3835 O O . GLN A 1 477 ? 5.393 0.632 3.731 1.00 89.00 477 GLN A O 1
ATOM 3840 N N . TYR A 1 478 ? 6.293 2.445 4.714 1.00 88.88 478 TYR A N 1
ATOM 3841 C CA . TYR A 1 478 ? 7.691 1.993 4.676 1.00 88.88 478 TYR A CA 1
ATOM 3842 C C . TYR A 1 478 ? 7.903 0.591 5.266 1.00 88.88 478 TYR A C 1
ATOM 3844 O O . TYR A 1 478 ? 8.825 -0.108 4.841 1.00 88.88 478 TYR A O 1
ATOM 3852 N N . LEU A 1 479 ? 7.052 0.158 6.202 1.00 89.19 479 LEU A N 1
ATOM 3853 C CA . LEU A 1 479 ? 7.114 -1.169 6.818 1.00 89.19 479 LEU A CA 1
ATOM 3854 C C . LEU A 1 479 ? 6.917 -2.300 5.802 1.00 89.19 479 LEU A C 1
ATOM 3856 O O . LEU A 1 479 ? 7.394 -3.404 6.035 1.00 89.19 479 LEU A O 1
ATOM 3860 N N . ILE A 1 480 ? 6.252 -2.019 4.678 1.00 86.00 480 ILE A N 1
ATOM 3861 C CA . ILE A 1 480 ? 5.859 -3.020 3.681 1.00 86.00 480 ILE A CA 1
ATOM 3862 C C . ILE A 1 480 ? 6.448 -2.776 2.281 1.00 86.00 480 ILE A C 1
ATOM 3864 O O . ILE A 1 480 ? 6.114 -3.484 1.333 1.00 86.00 480 ILE A O 1
ATOM 3868 N N . MET A 1 481 ? 7.310 -1.763 2.126 1.00 80.44 481 MET A N 1
ATOM 3869 C CA . MET A 1 481 ? 7.881 -1.373 0.823 1.00 80.44 481 MET A CA 1
ATOM 3870 C C . MET A 1 481 ? 9.150 -2.131 0.422 1.00 80.44 481 MET A C 1
ATOM 3872 O O . MET A 1 481 ? 9.579 -2.002 -0.723 1.00 80.44 481 MET A O 1
ATOM 3876 N N . ASP A 1 482 ? 9.724 -2.906 1.344 1.00 70.88 482 ASP A N 1
ATOM 3877 C CA . ASP A 1 482 ? 10.967 -3.673 1.170 1.00 70.88 482 ASP A CA 1
ATOM 3878 C C . ASP A 1 482 ? 10.943 -4.593 -0.064 1.00 70.88 482 ASP A C 1
ATOM 3880 O O . ASP A 1 482 ? 11.928 -4.768 -0.775 1.00 70.88 482 ASP A O 1
ATOM 3884 N N . ASN A 1 483 ? 9.766 -5.113 -0.409 1.00 66.00 483 ASN A N 1
ATOM 3885 C CA . ASN A 1 483 ? 9.598 -6.041 -1.513 1.00 66.00 483 ASN A CA 1
ATOM 3886 C C . ASN A 1 483 ? 8.674 -5.480 -2.599 1.00 66.00 483 ASN A C 1
ATOM 3888 O O . ASN A 1 483 ? 7.550 -5.949 -2.802 1.00 66.00 483 ASN A O 1
ATOM 3892 N N . SER A 1 484 ? 9.177 -4.493 -3.350 1.00 67.69 484 SER A N 1
ATOM 3893 C CA . SER A 1 484 ? 8.483 -3.918 -4.518 1.00 67.69 484 SER A CA 1
ATOM 3894 C C . SER A 1 484 ? 7.929 -4.983 -5.475 1.00 67.69 484 SER A C 1
ATOM 3896 O O . SER A 1 484 ? 6.834 -4.819 -6.005 1.00 67.69 484 SER A O 1
ATOM 3898 N N . ARG A 1 485 ? 8.614 -6.126 -5.625 1.00 77.12 485 ARG A N 1
ATOM 3899 C CA . ARG A 1 485 ? 8.164 -7.246 -6.462 1.00 77.12 485 ARG A CA 1
ATOM 3900 C C . ARG A 1 485 ? 6.879 -7.896 -5.945 1.00 77.12 485 ARG A C 1
ATOM 3902 O O . ARG A 1 485 ? 6.038 -8.264 -6.762 1.00 77.12 485 ARG A O 1
ATOM 3909 N N . PHE A 1 486 ? 6.715 -8.051 -4.628 1.00 83.94 486 PHE A N 1
ATOM 3910 C CA . PHE A 1 486 ? 5.466 -8.548 -4.048 1.00 83.94 486 PHE A CA 1
ATOM 3911 C C . PHE A 1 486 ? 4.321 -7.574 -4.348 1.00 83.94 486 PHE A C 1
ATOM 3913 O O . PHE A 1 486 ? 3.317 -7.958 -4.950 1.00 83.94 486 PHE A O 1
ATOM 3920 N N . LEU A 1 487 ? 4.507 -6.297 -4.012 1.00 81.25 487 LEU A N 1
ATOM 3921 C CA . LEU A 1 487 ? 3.486 -5.273 -4.226 1.00 81.25 487 LEU A CA 1
ATOM 3922 C C . LEU A 1 487 ? 3.101 -5.166 -5.714 1.00 81.25 487 LEU A C 1
ATOM 3924 O O . LEU A 1 487 ? 1.923 -5.169 -6.056 1.00 81.25 487 LEU A O 1
ATOM 3928 N N . GLU A 1 488 ? 4.078 -5.170 -6.624 1.00 77.75 488 GLU A N 1
ATOM 3929 C CA . GLU A 1 488 ? 3.835 -5.119 -8.069 1.00 77.75 488 GLU A CA 1
ATOM 3930 C C . GLU A 1 488 ? 3.120 -6.357 -8.620 1.00 77.75 488 GLU A C 1
ATOM 3932 O O . GLU A 1 488 ? 2.372 -6.234 -9.586 1.00 77.75 488 GLU A O 1
ATOM 3937 N N . LYS A 1 489 ? 3.349 -7.555 -8.069 1.00 81.06 489 LYS A N 1
ATOM 3938 C CA . LYS A 1 489 ? 2.760 -8.797 -8.600 1.00 81.06 489 LYS A CA 1
ATOM 3939 C C . LYS A 1 489 ? 1.394 -9.130 -8.008 1.00 81.06 489 LYS A C 1
ATOM 3941 O O . LYS A 1 489 ? 0.552 -9.675 -8.727 1.00 81.06 489 LYS A O 1
ATOM 3946 N N . TYR A 1 490 ? 1.197 -8.867 -6.718 1.00 85.12 490 TYR A N 1
ATOM 3947 C CA . TYR A 1 490 ? 0.061 -9.391 -5.956 1.00 85.12 490 TYR A CA 1
ATOM 3948 C C . TYR A 1 490 ? -0.977 -8.322 -5.602 1.00 85.12 490 TYR A C 1
ATOM 3950 O O . TYR A 1 490 ? -2.165 -8.660 -5.519 1.00 85.12 490 TYR A O 1
ATOM 3958 N N . CYS A 1 491 ? -0.570 -7.057 -5.438 1.00 85.19 491 CYS A N 1
ATOM 3959 C CA . CYS A 1 491 ? -1.495 -5.991 -5.066 1.00 85.19 491 CYS A CA 1
ATOM 3960 C C . CYS A 1 491 ? -2.360 -5.525 -6.238 1.00 85.19 491 CYS A C 1
ATOM 3962 O O . CYS A 1 491 ? -1.909 -5.410 -7.378 1.00 85.19 491 CYS A O 1
ATOM 3964 N N . PHE A 1 492 ? -3.628 -5.268 -5.936 1.00 82.94 492 PHE A N 1
ATOM 3965 C CA . PHE A 1 492 ? -4.630 -4.800 -6.876 1.00 82.94 492 PHE A CA 1
ATOM 3966 C C . PHE A 1 492 ? -4.356 -3.352 -7.312 1.00 82.94 492 PHE A C 1
ATOM 3968 O O . PHE A 1 492 ? -4.081 -2.484 -6.487 1.00 82.94 492 PHE A O 1
ATOM 3975 N N . SER A 1 493 ? -4.456 -3.097 -8.619 1.00 73.44 493 SER A N 1
ATOM 3976 C CA . SER A 1 493 ? -4.418 -1.761 -9.218 1.00 73.44 493 SER A CA 1
ATOM 3977 C C . SER A 1 493 ? -5.284 -1.734 -10.479 1.00 73.44 493 SER A C 1
ATOM 3979 O O . SER A 1 493 ? -5.146 -2.610 -11.337 1.00 73.44 493 SER A O 1
ATOM 3981 N N . ASN A 1 494 ? -6.135 -0.712 -10.611 1.00 60.28 494 ASN A N 1
ATOM 3982 C CA . ASN A 1 494 ? -7.016 -0.508 -11.770 1.00 60.28 494 ASN A CA 1
ATOM 3983 C C . ASN A 1 494 ? -6.279 -0.125 -13.056 1.00 60.28 494 ASN A C 1
ATOM 3985 O O . ASN A 1 494 ? -6.834 -0.249 -14.143 1.00 60.28 494 ASN A O 1
ATOM 3989 N N . ASN A 1 495 ? -5.037 0.346 -12.952 1.00 57.84 495 ASN A N 1
ATOM 3990 C CA . ASN A 1 495 ? -4.221 0.695 -14.106 1.00 57.84 495 ASN A CA 1
ATOM 3991 C C . ASN A 1 495 ? -2.932 -0.121 -14.052 1.00 57.84 495 ASN A C 1
ATOM 3993 O O . ASN A 1 495 ? -2.123 0.029 -13.135 1.00 57.84 495 ASN A O 1
ATOM 3997 N N . PHE A 1 496 ? -2.711 -0.954 -15.072 1.00 47.00 496 PHE A N 1
ATOM 3998 C CA . PHE A 1 496 ? -1.486 -1.753 -15.202 1.00 47.00 496 PHE A CA 1
ATOM 3999 C C . PHE A 1 496 ? -0.210 -0.884 -15.243 1.00 47.00 496 PHE A C 1
ATOM 4001 O O . PHE A 1 496 ? 0.864 -1.378 -14.896 1.00 47.00 496 PHE A O 1
ATOM 4008 N N . ASP A 1 497 ? -0.355 0.403 -15.585 1.00 44.00 497 ASP A N 1
ATOM 4009 C CA . ASP A 1 497 ? 0.711 1.411 -15.637 1.00 44.00 497 ASP A CA 1
ATOM 4010 C C . ASP A 1 497 ? 0.762 2.355 -14.414 1.00 44.00 497 ASP A C 1
ATOM 4012 O O . ASP A 1 497 ? 1.711 3.142 -14.292 1.00 44.00 497 ASP A O 1
ATOM 4016 N N . ASP A 1 498 ? -0.218 2.292 -13.497 1.00 47.25 498 ASP A N 1
ATOM 4017 C CA . ASP A 1 498 ? -0.236 3.155 -12.308 1.00 47.25 498 ASP A CA 1
ATOM 4018 C C . ASP A 1 498 ? 0.844 2.715 -11.314 1.00 47.25 498 ASP A C 1
ATOM 4020 O O . ASP A 1 498 ? 1.027 1.529 -11.025 1.00 47.25 498 ASP A O 1
ATOM 4024 N N . ALA A 1 499 ? 1.594 3.698 -10.822 1.00 45.91 499 ALA A N 1
ATOM 4025 C CA . ALA A 1 499 ? 2.707 3.491 -9.901 1.00 45.91 499 ALA A CA 1
ATOM 4026 C C . ALA A 1 499 ? 2.240 3.334 -8.449 1.00 45.91 499 ALA A C 1
ATOM 4028 O O . ALA A 1 499 ? 3.012 2.877 -7.608 1.00 45.91 499 ALA A O 1
ATOM 4029 N N . ASN A 1 500 ? 0.994 3.711 -8.153 1.00 56.28 500 ASN A N 1
ATOM 4030 C CA . ASN A 1 500 ? 0.445 3.615 -6.811 1.00 56.28 500 ASN A CA 1
ATOM 4031 C C . ASN A 1 500 ? -0.060 2.195 -6.553 1.00 56.28 500 ASN A C 1
ATOM 4033 O O . ASN A 1 500 ? -1.147 1.810 -6.971 1.00 56.28 500 ASN A O 1
ATOM 4037 N N . LEU A 1 501 ? 0.761 1.425 -5.838 1.00 68.12 501 LEU A N 1
ATOM 4038 C CA . LEU A 1 501 ? 0.464 0.061 -5.381 1.00 68.12 501 LEU A CA 1
ATOM 4039 C C . LEU A 1 501 ? -0.538 0.035 -4.209 1.00 68.12 501 LEU A C 1
ATOM 4041 O O . LEU A 1 501 ? -0.954 -1.035 -3.774 1.00 68.12 501 LEU A O 1
ATOM 4045 N N . PHE A 1 502 ? -0.915 1.215 -3.706 1.00 81.62 502 PHE A N 1
ATOM 4046 C CA . PHE A 1 502 ? -1.808 1.409 -2.572 1.00 81.62 502 PHE A CA 1
ATOM 4047 C C . PHE A 1 502 ? -3.050 2.198 -2.961 1.00 81.62 502 PHE A C 1
ATOM 4049 O O . PHE A 1 502 ? -3.016 3.118 -3.783 1.00 81.62 502 PHE A O 1
ATOM 4056 N N . VAL A 1 503 ? -4.140 1.888 -2.273 1.00 85.00 503 VAL A N 1
ATOM 4057 C CA . VAL A 1 503 ? -5.434 2.533 -2.448 1.00 85.00 503 VAL A CA 1
ATOM 4058 C C . VAL A 1 503 ? -5.602 3.603 -1.381 1.00 85.00 503 VAL A C 1
ATOM 4060 O O . VAL A 1 503 ? -5.860 3.305 -0.217 1.00 85.00 503 VAL A O 1
ATOM 4063 N N . SER A 1 504 ? -5.421 4.866 -1.765 1.00 85.69 504 SER A N 1
ATOM 4064 C CA . SER A 1 504 ? -5.498 5.993 -0.830 1.00 85.69 504 SER A CA 1
ATOM 4065 C C . SER A 1 504 ? -6.945 6.346 -0.474 1.00 85.69 504 SER A C 1
ATOM 4067 O O . SER A 1 504 ? -7.726 6.757 -1.335 1.00 85.69 504 SER A O 1
ATOM 4069 N N . MET A 1 505 ? -7.277 6.289 0.817 1.00 86.88 505 MET A N 1
ATOM 4070 C CA . MET A 1 505 ? -8.551 6.768 1.359 1.00 86.88 505 MET A CA 1
ATOM 4071 C C . MET A 1 505 ? -8.766 8.256 1.108 1.00 86.88 505 MET A C 1
ATOM 4073 O O . MET A 1 505 ? -9.891 8.673 0.861 1.00 86.88 505 MET A O 1
ATOM 4077 N N . SER A 1 506 ? -7.701 9.061 1.116 1.00 82.31 506 SER A N 1
ATOM 4078 C CA . SER A 1 506 ? -7.783 10.489 0.784 1.00 82.31 506 SER A CA 1
ATOM 4079 C C . SER A 1 506 ? -8.311 10.693 -0.642 1.00 82.31 506 SER A C 1
ATOM 4081 O O . SER A 1 506 ? -9.254 11.458 -0.858 1.00 82.31 506 SER A O 1
ATOM 4083 N N . LYS A 1 507 ? -7.780 9.924 -1.606 1.00 82.38 507 LYS A N 1
ATOM 4084 C CA . LYS A 1 507 ? -8.249 9.933 -2.999 1.00 82.38 507 LYS A CA 1
ATOM 4085 C C . LYS A 1 507 ? -9.716 9.501 -3.097 1.00 82.38 507 LYS A C 1
ATOM 4087 O O . LYS A 1 507 ? -10.515 10.228 -3.680 1.00 82.38 507 LYS A O 1
ATOM 4092 N N . ILE A 1 508 ? -10.081 8.388 -2.457 1.00 82.38 508 ILE A N 1
ATOM 4093 C CA . ILE A 1 508 ? -11.462 7.871 -2.448 1.00 82.38 508 ILE A CA 1
ATOM 4094 C C . ILE A 1 508 ? -12.441 8.896 -1.873 1.00 82.38 508 ILE A C 1
ATOM 4096 O O . ILE A 1 508 ? -13.487 9.158 -2.470 1.00 82.38 508 ILE A O 1
ATOM 4100 N N . ASN A 1 509 ? -12.107 9.491 -0.727 1.00 84.50 509 ASN A N 1
ATOM 4101 C CA . ASN A 1 509 ? -12.946 10.483 -0.064 1.00 84.50 509 ASN A CA 1
ATOM 4102 C C . ASN A 1 509 ? -13.153 11.723 -0.934 1.00 84.50 509 ASN A C 1
ATOM 4104 O O . ASN A 1 509 ? -14.268 12.248 -0.989 1.00 84.50 509 ASN A O 1
ATOM 4108 N N . SER A 1 510 ? -12.093 12.174 -1.610 1.00 82.56 510 SER A N 1
ATOM 4109 C CA . SER A 1 510 ? -12.128 13.319 -2.519 1.00 82.56 510 SER A CA 1
ATOM 4110 C C . SER A 1 510 ? -13.016 13.043 -3.737 1.00 82.56 510 SER A C 1
ATOM 4112 O O . SER A 1 510 ? -13.959 13.796 -3.989 1.00 82.56 510 SER A O 1
ATOM 4114 N N . GLU A 1 511 ? -12.790 11.922 -4.430 1.00 82.56 511 GLU A N 1
ATOM 4115 C CA . GLU A 1 511 ? -13.548 11.510 -5.623 1.00 82.56 511 GLU A CA 1
ATOM 4116 C C . GLU A 1 511 ? -15.042 11.323 -5.318 1.00 82.56 511 GLU A C 1
ATOM 4118 O O . GLU A 1 511 ? -15.899 11.739 -6.095 1.00 82.56 511 GLU A O 1
ATOM 4123 N N . ASN A 1 512 ? -15.364 10.783 -4.140 1.00 80.94 512 ASN A N 1
ATOM 4124 C CA . ASN A 1 512 ? -16.740 10.557 -3.693 1.00 80.94 512 ASN A CA 1
ATOM 4125 C C . ASN A 1 512 ? -17.316 11.719 -2.867 1.00 80.94 512 ASN A C 1
ATOM 4127 O O . ASN A 1 512 ? -18.374 11.570 -2.246 1.00 80.94 512 ASN A O 1
ATOM 4131 N N . LYS A 1 513 ? -16.618 12.862 -2.800 1.00 85.00 513 LYS A N 1
ATOM 4132 C CA . LYS A 1 513 ? -17.015 14.066 -2.048 1.00 85.00 513 LYS A CA 1
ATOM 4133 C C . LYS A 1 513 ? -17.514 13.764 -0.621 1.00 85.00 513 LYS A C 1
ATOM 4135 O O . LYS A 1 513 ? -18.454 14.397 -0.141 1.00 85.00 513 LYS A O 1
ATOM 4140 N N . VAL A 1 514 ? -16.902 12.796 0.070 1.00 85.00 514 VAL A N 1
ATOM 4141 C CA . VAL A 1 514 ? -17.349 12.299 1.390 1.00 85.00 514 VAL A CA 1
ATOM 4142 C C . VAL A 1 514 ? -17.411 13.436 2.409 1.00 85.00 514 VAL A C 1
ATOM 4144 O O . VAL A 1 514 ? -18.457 13.674 3.007 1.00 85.00 514 VAL A O 1
ATOM 4147 N N . CYS A 1 515 ? -16.332 14.209 2.532 1.00 84.94 515 CYS A N 1
ATOM 4148 C CA . CYS A 1 515 ? -16.267 15.345 3.451 1.00 84.94 515 CYS A CA 1
ATOM 4149 C C . CYS A 1 515 ? -17.286 16.446 3.122 1.00 84.94 515 CYS A C 1
ATOM 4151 O O . CYS A 1 515 ? -17.861 17.037 4.030 1.00 84.94 515 CYS A O 1
ATOM 4153 N N . HIS A 1 516 ? -17.585 16.679 1.838 1.00 85.12 516 HIS A N 1
ATOM 4154 C CA . HIS A 1 516 ? -18.603 17.659 1.444 1.00 85.12 516 HIS A CA 1
ATOM 4155 C C . HIS A 1 516 ? -19.995 17.222 1.902 1.00 85.12 516 HIS A C 1
ATOM 4157 O O . HIS A 1 516 ? -20.760 18.043 2.396 1.00 85.12 516 HIS A O 1
ATOM 4163 N N . ARG A 1 517 ? -20.318 15.927 1.777 1.00 85.12 517 ARG A N 1
ATOM 4164 C CA . ARG A 1 517 ? -21.584 15.369 2.275 1.00 85.12 517 ARG A CA 1
ATOM 4165 C C . ARG A 1 517 ? -21.704 15.523 3.788 1.00 85.12 517 ARG A C 1
ATOM 4167 O O . ARG A 1 517 ? -22.744 15.973 4.253 1.00 85.12 517 ARG A O 1
ATOM 4174 N N . ILE A 1 518 ? -20.632 15.235 4.532 1.00 84.88 518 ILE A N 1
ATOM 4175 C CA . ILE A 1 518 ? -20.595 15.448 5.987 1.00 84.88 518 ILE A CA 1
ATOM 4176 C C . ILE A 1 518 ? -20.900 16.914 6.311 1.00 84.88 518 ILE A C 1
ATOM 4178 O O . ILE A 1 518 ? -21.844 17.179 7.039 1.00 84.88 518 ILE A O 1
ATOM 4182 N N . LEU A 1 519 ? -20.164 17.869 5.739 1.00 83.31 519 LEU A N 1
ATOM 4183 C CA . LEU A 1 519 ? -20.356 19.297 6.023 1.00 83.31 519 LEU A CA 1
ATOM 4184 C C . LEU A 1 519 ? -21.763 19.797 5.633 1.00 83.31 519 LEU A C 1
ATOM 4186 O O . LEU A 1 519 ? -22.409 20.497 6.415 1.00 83.31 519 LEU A O 1
ATOM 4190 N N . ASN A 1 520 ? -22.271 19.393 4.464 1.00 84.62 520 ASN A N 1
ATOM 4191 C CA . ASN A 1 520 ? -23.600 19.789 3.987 1.00 84.62 520 ASN A CA 1
ATOM 4192 C C . ASN A 1 520 ? -24.728 19.249 4.885 1.00 84.62 520 ASN A C 1
ATOM 4194 O O . ASN A 1 520 ? -25.709 19.959 5.102 1.00 84.62 520 ASN A O 1
ATOM 4198 N N . ASN A 1 521 ? -24.585 18.041 5.448 1.00 85.81 521 ASN A N 1
ATOM 4199 C CA . ASN A 1 521 ? -25.565 17.468 6.383 1.00 85.81 521 ASN A CA 1
ATOM 4200 C C . ASN A 1 521 ? -25.724 18.305 7.667 1.00 85.81 521 ASN A C 1
ATOM 4202 O O . ASN A 1 521 ? -26.763 18.233 8.315 1.00 85.81 521 ASN A O 1
ATOM 4206 N N . TYR A 1 522 ? -24.725 19.127 8.006 1.00 82.19 522 TYR A N 1
ATOM 4207 C CA . TYR A 1 522 ? -24.749 20.066 9.133 1.00 82.19 522 TYR A CA 1
ATOM 4208 C C . TYR A 1 522 ? -25.018 21.523 8.699 1.00 82.19 522 TYR A C 1
ATOM 4210 O O . TYR A 1 522 ? -24.834 22.455 9.480 1.00 82.19 522 TYR A O 1
ATOM 4218 N N . GLY A 1 523 ? -25.461 21.749 7.456 1.00 81.19 523 GLY A N 1
ATOM 4219 C CA . GLY A 1 523 ? -25.854 23.074 6.962 1.00 81.19 523 GLY A CA 1
ATOM 4220 C C . GLY A 1 523 ? -24.694 24.026 6.647 1.00 81.19 523 GLY A C 1
ATOM 4221 O O . GLY A 1 523 ? -24.888 25.242 6.660 1.00 81.19 523 GLY A O 1
ATOM 4222 N N . ILE A 1 524 ? -23.493 23.502 6.379 1.00 81.38 524 ILE A N 1
ATOM 4223 C CA . ILE A 1 524 ? -22.317 24.290 5.973 1.00 81.38 524 ILE A CA 1
ATOM 4224 C C . ILE A 1 524 ? -22.233 24.297 4.443 1.00 81.38 524 ILE A C 1
ATOM 4226 O O . ILE A 1 524 ? -22.094 23.237 3.834 1.00 81.38 524 ILE A O 1
ATOM 4230 N N . ASP A 1 525 ? -22.309 25.476 3.811 1.00 77.25 525 ASP A N 1
ATOM 4231 C CA . ASP A 1 525 ? -22.278 25.587 2.346 1.00 77.25 525 ASP A CA 1
ATOM 4232 C C . ASP A 1 525 ? -20.865 25.377 1.786 1.00 77.25 525 ASP A C 1
ATOM 4234 O O . ASP A 1 525 ? -20.009 26.263 1.782 1.00 77.25 525 ASP A O 1
ATOM 4238 N N . THR A 1 526 ? -20.638 24.184 1.246 1.00 76.81 526 THR A N 1
ATOM 4239 C CA . THR A 1 526 ? -19.365 23.818 0.624 1.00 76.81 526 THR A CA 1
ATOM 4240 C C . THR A 1 526 ? -19.183 24.359 -0.800 1.00 76.81 526 THR A C 1
ATOM 4242 O O . THR A 1 526 ? -18.088 24.250 -1.348 1.00 76.81 526 THR A O 1
ATOM 4245 N N . LYS A 1 527 ? -20.185 25.008 -1.417 1.00 74.38 527 LYS A N 1
ATOM 4246 C CA . LYS A 1 527 ? -20.055 25.588 -2.774 1.00 74.38 527 LYS A CA 1
ATOM 4247 C C . LYS A 1 527 ? -19.089 26.771 -2.835 1.00 74.38 527 LYS A C 1
ATOM 4249 O O . LYS A 1 527 ? -18.572 27.096 -3.902 1.00 74.38 527 LYS A O 1
ATOM 4254 N N . VAL A 1 528 ? -18.834 27.425 -1.703 1.00 67.75 528 VAL A N 1
ATOM 4255 C CA . VAL A 1 528 ? -17.866 28.529 -1.601 1.00 67.75 528 VAL A CA 1
ATOM 4256 C C . VAL A 1 528 ? -16.425 28.015 -1.722 1.00 67.75 528 VAL A C 1
ATOM 4258 O O . VAL A 1 528 ? -15.537 28.760 -2.126 1.00 67.75 528 VAL A O 1
ATOM 4261 N N . ILE A 1 529 ? -16.195 26.721 -1.474 1.00 65.12 529 ILE A N 1
ATOM 4262 C CA . ILE A 1 529 ? -14.859 26.119 -1.446 1.00 65.12 529 ILE A CA 1
ATOM 4263 C C . ILE A 1 529 ? -14.145 26.201 -2.792 1.00 65.12 529 ILE A C 1
ATOM 4265 O O . ILE A 1 529 ? -12.959 26.517 -2.841 1.00 65.12 529 ILE A O 1
ATOM 4269 N N . GLU A 1 530 ? -14.871 25.971 -3.887 1.00 64.12 530 GLU A N 1
ATOM 4270 C CA . GLU A 1 530 ? -14.325 26.047 -5.250 1.00 64.12 530 GLU A CA 1
ATOM 4271 C C . GLU A 1 530 ? -13.831 27.460 -5.611 1.00 64.12 530 GLU A C 1
ATOM 4273 O O . GLU A 1 530 ? -13.090 27.630 -6.578 1.00 64.12 530 GLU A O 1
ATOM 4278 N N . LYS A 1 531 ? -14.212 28.475 -4.822 1.00 63.06 531 LYS A N 1
ATOM 4279 C CA . LYS A 1 531 ? -13.812 29.874 -4.999 1.00 63.06 531 LYS A CA 1
ATOM 4280 C C . LYS A 1 531 ? -12.586 30.261 -4.163 1.00 63.06 531 LYS A C 1
ATOM 4282 O O . LYS A 1 531 ? -12.034 31.335 -4.398 1.00 63.06 531 LYS A O 1
ATOM 4287 N N . PHE A 1 532 ? -12.146 29.433 -3.207 1.00 60.06 532 PHE A N 1
ATOM 4288 C CA . PHE A 1 532 ? -10.952 29.732 -2.411 1.00 60.06 532 PHE A CA 1
ATOM 4289 C C . PHE A 1 532 ? -9.662 29.526 -3.221 1.00 60.06 532 PHE A C 1
ATOM 4291 O O . PHE A 1 532 ? -9.577 28.607 -4.041 1.00 60.06 532 PHE A O 1
ATOM 4298 N N . PRO A 1 533 ? -8.610 30.331 -2.974 1.00 54.12 533 PRO A N 1
ATOM 4299 C CA . PRO A 1 533 ? -7.294 30.086 -3.551 1.00 54.12 533 PRO A CA 1
ATOM 4300 C C . PRO A 1 533 ? -6.808 28.669 -3.205 1.00 54.12 533 PRO A C 1
ATOM 4302 O O . PRO A 1 533 ? -6.865 28.256 -2.046 1.00 54.12 533 PRO A O 1
ATOM 4305 N N . GLN A 1 534 ? -6.248 27.942 -4.180 1.00 50.47 534 GLN A N 1
ATOM 4306 C CA . GLN A 1 534 ? -5.715 26.573 -4.001 1.00 50.47 534 GLN A CA 1
ATOM 4307 C C . GLN A 1 534 ? -4.603 26.456 -2.933 1.00 50.47 534 GLN A C 1
ATOM 4309 O O . GLN A 1 534 ? -4.182 25.353 -2.571 1.00 50.47 534 GLN A O 1
ATOM 4314 N N . ASN A 1 535 ? -4.128 27.605 -2.461 1.00 48.22 535 ASN A N 1
ATOM 4315 C CA . ASN A 1 535 ? -2.995 27.847 -1.588 1.00 48.22 535 ASN A CA 1
ATOM 4316 C C . ASN A 1 535 ? -3.358 27.714 -0.095 1.00 48.22 535 ASN A C 1
ATOM 4318 O O . ASN A 1 535 ? -2.471 27.816 0.742 1.00 48.22 535 ASN A O 1
ATOM 4322 N N . ILE A 1 536 ? -4.627 27.504 0.270 1.00 54.84 536 ILE A N 1
ATOM 4323 C CA . ILE A 1 536 ? -5.015 27.287 1.672 1.00 54.84 536 ILE A CA 1
ATOM 4324 C C . ILE A 1 536 ? -4.921 25.782 1.978 1.00 54.84 536 ILE A C 1
ATOM 4326 O O . ILE A 1 536 ? -5.908 25.049 1.905 1.00 54.84 536 ILE A O 1
ATOM 4330 N N . THR A 1 537 ? -3.717 25.294 2.303 1.00 54.97 537 THR A N 1
ATOM 4331 C CA . THR A 1 537 ? -3.439 23.885 2.682 1.00 54.97 537 THR A CA 1
ATOM 4332 C C . THR A 1 537 ? -4.368 23.378 3.791 1.00 54.97 537 THR A C 1
ATOM 4334 O O . THR A 1 537 ? -4.798 22.226 3.769 1.00 54.97 537 THR A O 1
ATOM 4337 N N . ASN A 1 538 ? -4.760 24.274 4.695 1.00 60.47 538 ASN A N 1
ATOM 4338 C CA . ASN A 1 538 ? -5.667 24.035 5.816 1.00 60.47 538 ASN A CA 1
ATOM 4339 C C . ASN A 1 538 ? -7.065 23.537 5.389 1.00 60.47 538 ASN A C 1
ATOM 4341 O O . ASN A 1 538 ? -7.616 22.626 6.004 1.00 60.47 538 ASN A O 1
ATOM 4345 N N . ILE A 1 539 ? -7.608 24.046 4.275 1.00 67.06 539 ILE A N 1
ATOM 4346 C CA . ILE A 1 539 ? -8.907 23.595 3.745 1.00 67.06 539 ILE A CA 1
ATOM 4347 C C . ILE A 1 539 ? -8.790 22.185 3.151 1.00 67.06 539 ILE A C 1
ATOM 4349 O O . ILE A 1 539 ? -9.689 21.363 3.319 1.00 67.06 539 ILE A O 1
ATOM 4353 N N . LYS A 1 540 ? -7.664 21.854 2.502 1.00 69.56 540 LYS A N 1
ATOM 4354 C CA . LYS A 1 540 ? -7.447 20.503 1.950 1.00 69.56 540 LYS A CA 1
ATOM 4355 C C . LYS A 1 540 ? -7.420 19.438 3.041 1.00 69.56 540 LYS A C 1
ATOM 4357 O O . LYS A 1 540 ? -7.984 18.368 2.851 1.00 69.56 540 LYS A O 1
ATOM 4362 N N . MET A 1 541 ? -6.803 19.733 4.184 1.00 72.38 541 MET A N 1
ATOM 4363 C CA . MET A 1 541 ? -6.779 18.819 5.326 1.00 72.38 541 MET A CA 1
ATOM 4364 C C . MET A 1 541 ? -8.197 18.506 5.832 1.00 72.38 541 MET A C 1
ATOM 4366 O O . MET A 1 541 ? -8.533 17.339 6.026 1.00 72.38 541 MET A O 1
ATOM 4370 N N . LEU A 1 542 ? -9.047 19.530 5.972 1.00 75.88 542 LEU A N 1
ATOM 4371 C CA . LEU A 1 542 ? -10.460 19.368 6.323 1.00 75.88 542 LEU A CA 1
ATOM 4372 C C . LEU A 1 542 ? -11.205 18.499 5.295 1.00 75.88 542 LEU A C 1
ATOM 4374 O O . LEU A 1 542 ? -11.931 17.581 5.670 1.00 75.88 542 LEU A O 1
ATOM 4378 N N . LEU A 1 543 ? -10.996 18.756 4.002 1.00 76.94 543 LEU A N 1
ATOM 4379 C CA . LEU A 1 543 ? -11.727 18.104 2.909 1.00 76.94 543 LEU A CA 1
ATOM 4380 C C . LEU A 1 543 ? -11.243 16.701 2.543 1.00 76.94 543 LEU A C 1
ATOM 4382 O O . LEU A 1 543 ? -11.965 15.985 1.853 1.00 76.94 543 LEU A O 1
ATOM 4386 N N . ASN A 1 544 ? -10.074 16.290 3.026 1.00 77.38 544 ASN A N 1
ATOM 4387 C CA . ASN A 1 544 ? -9.526 14.958 2.773 1.00 77.38 544 ASN A CA 1
ATOM 4388 C C . ASN A 1 544 ? -9.710 14.000 3.961 1.00 77.38 544 ASN A C 1
ATOM 4390 O O . ASN A 1 544 ? -9.567 12.786 3.796 1.00 77.38 544 ASN A O 1
ATOM 4394 N N . ASN A 1 545 ? -10.044 14.523 5.147 1.00 85.38 545 ASN A N 1
ATOM 4395 C CA . ASN A 1 545 ? -10.172 13.740 6.372 1.00 85.38 545 ASN A CA 1
ATOM 4396 C C . ASN A 1 545 ? -11.599 13.847 6.966 1.00 85.38 545 ASN A C 1
ATOM 4398 O O . ASN A 1 545 ? -11.945 14.872 7.563 1.00 85.38 545 ASN A O 1
ATOM 4402 N N . PRO A 1 546 ? -12.434 12.796 6.827 1.00 86.88 546 PRO A N 1
ATOM 4403 C CA . PRO A 1 546 ? -13.812 12.773 7.318 1.00 86.88 546 PRO A CA 1
ATOM 4404 C C . PRO A 1 546 ? -13.956 13.072 8.811 1.00 86.88 546 PRO A C 1
ATOM 4406 O O . PRO A 1 546 ? -14.884 13.781 9.198 1.00 86.88 546 PRO A O 1
ATOM 4409 N N . LEU A 1 547 ? -13.030 12.585 9.645 1.00 84.19 547 LEU A N 1
ATOM 4410 C CA . LEU A 1 547 ? -13.035 12.867 11.081 1.00 84.19 547 LEU A CA 1
ATOM 4411 C C . LEU A 1 547 ? -12.880 14.369 11.355 1.00 84.19 547 LEU A C 1
ATOM 4413 O O . LEU A 1 547 ? -13.616 14.931 12.164 1.00 84.19 547 LEU A O 1
ATOM 4417 N N . ILE A 1 548 ? -11.955 15.029 10.656 1.00 83.00 548 ILE A N 1
ATOM 4418 C CA . ILE A 1 548 ? -11.738 16.474 10.800 1.00 83.00 548 ILE A CA 1
ATOM 4419 C C . ILE A 1 548 ? -12.986 17.244 10.354 1.00 83.00 548 ILE A C 1
ATOM 4421 O O . ILE A 1 548 ? -13.426 18.151 11.061 1.00 83.00 548 ILE A O 1
ATOM 4425 N N . SER A 1 549 ? -13.598 16.845 9.234 1.00 83.25 549 SER A N 1
ATOM 4426 C CA . SER A 1 549 ? -14.862 17.424 8.752 1.00 83.25 549 SER A CA 1
ATOM 4427 C C . SER A 1 549 ? -15.999 17.285 9.760 1.00 83.25 549 SER A C 1
ATOM 4429 O O . SER A 1 549 ? -16.690 18.263 10.034 1.00 83.25 549 SER A O 1
ATOM 4431 N N . TYR A 1 550 ? -16.167 16.100 10.349 1.00 84.25 550 TYR A N 1
ATOM 4432 C CA . TYR A 1 550 ? -17.197 15.851 11.355 1.00 84.25 550 TYR A CA 1
ATOM 4433 C C . TYR A 1 550 ? -17.000 16.726 12.597 1.00 84.25 550 TYR A C 1
ATOM 4435 O O . TYR A 1 550 ? -17.936 17.377 13.061 1.00 84.25 550 TYR A O 1
ATOM 4443 N N . VAL A 1 551 ? -15.773 16.777 13.122 1.00 81.94 551 VAL A N 1
ATOM 4444 C CA . VAL A 1 551 ? -15.448 17.585 14.305 1.00 81.94 551 VAL A CA 1
ATOM 4445 C C . VAL A 1 551 ? -15.695 19.059 14.030 1.00 81.94 551 VAL A C 1
ATOM 4447 O O . VAL A 1 551 ? -16.355 19.718 14.824 1.00 81.94 551 VAL A O 1
ATOM 4450 N N . TYR A 1 552 ? -15.239 19.572 12.887 1.00 81.56 552 TYR A N 1
ATOM 4451 C CA . TYR A 1 552 ? -15.493 20.959 12.514 1.00 81.56 552 TYR A CA 1
ATOM 4452 C C . TYR A 1 552 ? -16.993 21.266 12.421 1.00 81.56 552 TYR A C 1
ATOM 4454 O O . TYR A 1 552 ? -17.444 22.260 12.991 1.00 81.56 552 TYR A O 1
ATOM 4462 N N . ALA A 1 553 ? -17.760 20.396 11.756 1.00 81.12 553 ALA A N 1
ATOM 4463 C CA . ALA A 1 553 ? -19.192 20.578 11.556 1.00 81.12 553 ALA A CA 1
ATOM 4464 C C . ALA A 1 553 ? -19.981 20.673 12.869 1.00 81.12 553 ALA A C 1
ATOM 4466 O O . ALA A 1 553 ? -20.919 21.457 12.971 1.00 81.12 553 ALA A O 1
ATOM 4467 N N . ASN A 1 554 ? -19.573 19.907 13.882 1.00 80.06 554 ASN A N 1
ATOM 4468 C CA . ASN A 1 554 ? -20.251 19.866 15.175 1.00 80.06 554 ASN A CA 1
ATOM 4469 C C . ASN A 1 554 ? -19.877 21.024 16.113 1.00 80.06 554 ASN A C 1
ATOM 4471 O O . ASN A 1 554 ? -20.602 21.271 17.075 1.00 80.06 554 ASN A O 1
ATOM 4475 N N . THR A 1 555 ? -18.761 21.723 15.879 1.00 77.31 555 THR A N 1
ATOM 4476 C CA . THR A 1 555 ? -18.309 22.809 16.772 1.00 77.31 555 THR A CA 1
ATOM 4477 C C . THR A 1 555 ? -18.418 24.203 16.173 1.00 77.31 555 THR A C 1
ATOM 4479 O O . THR A 1 555 ? -18.154 25.175 16.877 1.00 77.31 555 THR A O 1
ATOM 4482 N N . VAL A 1 556 ? -18.702 24.334 14.876 1.00 75.88 556 VAL A N 1
ATOM 4483 C CA . VAL A 1 556 ? -18.774 25.647 14.228 1.00 75.88 556 VAL A CA 1
ATOM 4484 C C . VAL A 1 556 ? -20.039 26.390 14.673 1.00 75.88 556 VAL A C 1
ATOM 4486 O O . VAL A 1 556 ? -21.139 25.840 14.647 1.00 75.88 556 VAL A O 1
ATOM 4489 N N . ASN A 1 557 ? -19.890 27.643 15.105 1.00 69.62 557 ASN A N 1
ATOM 4490 C CA . ASN A 1 557 ? -21.030 28.518 15.394 1.00 69.62 557 ASN A CA 1
ATOM 4491 C C . ASN A 1 557 ? -21.549 29.180 14.099 1.00 69.62 557 ASN A C 1
ATOM 4493 O O . ASN A 1 557 ? -20.899 29.112 13.056 1.00 69.62 557 ASN A O 1
ATOM 4497 N N . GLU A 1 558 ? -22.717 29.833 14.143 1.00 64.12 558 GLU A N 1
ATOM 4498 C CA . GLU A 1 558 ? -23.324 30.451 12.949 1.00 64.12 558 GLU A CA 1
ATOM 4499 C C . GLU A 1 558 ? -22.437 31.502 12.263 1.00 64.12 558 GLU A C 1
ATOM 4501 O O . GLU A 1 558 ? -22.521 31.649 11.045 1.00 64.12 558 GLU A O 1
ATOM 4506 N N . ASN A 1 559 ? -21.539 32.150 13.010 1.00 57.94 559 ASN A N 1
ATOM 4507 C CA . ASN A 1 559 ? -20.648 33.204 12.519 1.00 57.94 559 ASN A CA 1
ATOM 4508 C C . ASN A 1 559 ? -19.343 32.667 11.895 1.00 57.94 559 ASN A C 1
ATOM 4510 O O . ASN A 1 559 ? -18.630 33.412 11.232 1.00 57.94 559 ASN A O 1
ATOM 4514 N N . GLU A 1 560 ? -19.013 31.386 12.093 1.00 62.53 560 GLU A N 1
ATOM 4515 C CA . GLU A 1 560 ? -17.767 30.752 11.630 1.00 62.53 560 GLU A CA 1
ATOM 4516 C C . GLU A 1 560 ? -17.962 29.817 10.419 1.00 62.53 560 GLU A C 1
ATOM 4518 O O . GLU A 1 560 ? -17.017 29.140 10.002 1.00 62.53 560 GLU A O 1
ATOM 4523 N N . LYS A 1 561 ? -19.171 29.765 9.840 1.00 62.88 561 LYS A N 1
ATOM 4524 C CA . LYS A 1 561 ? -19.563 28.822 8.769 1.00 62.88 561 LYS A CA 1
ATOM 4525 C C . LYS A 1 561 ? -18.810 28.988 7.438 1.00 62.88 561 LYS A C 1
ATOM 4527 O O . LYS A 1 561 ? -18.994 28.176 6.536 1.00 62.88 561 LYS A O 1
ATOM 4532 N N . GLU A 1 562 ? -17.948 29.993 7.302 1.00 57.78 562 GLU A N 1
ATOM 4533 C CA . GLU A 1 562 ? -17.247 30.321 6.053 1.00 57.78 562 GLU A CA 1
ATOM 4534 C C . GLU A 1 562 ? -15.898 29.591 5.845 1.00 57.78 562 GLU A C 1
ATOM 4536 O O . GLU A 1 562 ? -15.145 29.944 4.944 1.00 57.78 562 GLU A O 1
ATOM 4541 N N . LEU A 1 563 ? -15.579 28.543 6.621 1.00 63.16 563 LEU A N 1
ATOM 4542 C CA . LEU A 1 563 ? -14.386 27.686 6.430 1.00 63.16 563 LEU A CA 1
ATOM 4543 C C . LEU A 1 563 ? -13.022 28.415 6.469 1.00 63.16 563 LEU A C 1
ATOM 4545 O O . LEU A 1 563 ? -12.020 27.908 5.955 1.00 63.16 563 LEU A O 1
ATOM 4549 N N . HIS A 1 564 ? -12.942 29.582 7.111 1.00 55.34 564 HIS A N 1
ATOM 4550 C CA . HIS A 1 564 ? -11.708 30.370 7.166 1.00 55.34 564 HIS A CA 1
ATOM 4551 C C . HIS A 1 564 ? -10.663 29.754 8.120 1.00 55.34 564 HIS A C 1
ATOM 4553 O O . HIS A 1 564 ? -10.931 29.526 9.296 1.00 55.34 564 HIS A O 1
ATOM 4559 N N . ASN A 1 565 ? -9.440 29.523 7.621 1.00 54.44 565 ASN A N 1
ATOM 4560 C CA . ASN A 1 565 ? -8.211 29.272 8.401 1.00 54.44 565 ASN A CA 1
ATOM 4561 C C . ASN A 1 565 ? -8.245 28.143 9.466 1.00 54.44 565 ASN A C 1
ATOM 4563 O O . ASN A 1 565 ? -7.698 28.284 10.562 1.00 54.44 565 ASN A O 1
ATOM 4567 N N . ILE A 1 566 ? -8.815 26.974 9.156 1.00 61.62 566 ILE A N 1
ATOM 4568 C CA . ILE A 1 566 ? -8.814 25.819 10.080 1.00 61.62 566 ILE A CA 1
ATOM 4569 C C . ILE A 1 566 ? -7.525 24.995 9.925 1.00 61.62 566 ILE A C 1
ATOM 4571 O O . ILE A 1 566 ? -7.440 24.132 9.056 1.00 61.62 566 ILE A O 1
ATOM 4575 N N . CYS A 1 567 ? -6.514 25.235 10.762 1.00 66.75 567 CYS A N 1
ATOM 4576 C CA . CYS A 1 567 ? -5.321 24.380 10.827 1.00 66.75 567 CYS A CA 1
ATOM 4577 C C . CYS A 1 567 ? -5.557 23.106 11.669 1.00 66.75 567 CYS A C 1
ATOM 4579 O O . CYS A 1 567 ? -6.551 22.995 12.393 1.00 66.75 567 CYS A O 1
ATOM 4581 N N . TYR A 1 568 ? -4.634 22.137 11.604 1.00 72.88 568 TYR A N 1
ATOM 4582 C CA . TYR A 1 568 ? -4.728 20.878 12.369 1.00 72.88 568 TYR A CA 1
ATOM 4583 C C . TYR A 1 568 ? -4.815 21.119 13.885 1.00 72.88 568 TYR A C 1
ATOM 4585 O O . TYR A 1 568 ? -5.569 20.449 14.589 1.00 72.88 568 TYR A O 1
ATOM 4593 N N . PHE A 1 569 ? -4.118 22.144 14.381 1.00 75.50 569 PHE A N 1
ATOM 4594 C CA . PHE A 1 569 ? -4.182 22.547 15.784 1.00 75.50 569 PHE A CA 1
ATOM 4595 C C . PHE A 1 569 ? -5.598 22.983 16.209 1.00 75.50 569 PHE A C 1
ATOM 4597 O O . PHE A 1 569 ? -6.082 22.590 17.273 1.00 75.50 569 PHE A O 1
ATOM 4604 N N . ASN A 1 570 ? -6.317 23.717 15.347 1.00 75.94 570 ASN A N 1
ATOM 4605 C CA . ASN A 1 570 ? -7.708 24.115 15.595 1.00 75.94 570 ASN A CA 1
ATOM 4606 C C . ASN A 1 570 ? -8.649 22.906 15.681 1.00 75.94 570 ASN A C 1
ATOM 4608 O O . ASN A 1 570 ? -9.584 22.920 16.482 1.00 75.94 570 ASN A O 1
ATOM 4612 N N . PHE A 1 571 ? -8.402 21.859 14.889 1.00 78.88 571 PHE A N 1
ATOM 4613 C CA . PHE A 1 571 ? -9.152 20.604 14.974 1.00 78.88 571 PHE A CA 1
ATOM 4614 C C . PHE A 1 571 ? -9.001 19.944 16.351 1.00 78.88 571 PHE A C 1
ATOM 4616 O O . PHE A 1 571 ? -10.006 19.575 16.954 1.00 78.88 571 PHE A O 1
ATOM 4623 N N . ILE A 1 572 ? -7.781 19.850 16.883 1.00 76.69 572 ILE A N 1
ATOM 4624 C CA . ILE A 1 572 ? -7.535 19.222 18.191 1.00 76.69 572 ILE A CA 1
ATOM 4625 C C . ILE A 1 572 ? -8.190 20.019 19.315 1.00 76.69 572 ILE A C 1
ATOM 4627 O O . ILE A 1 572 ? -8.852 19.429 20.169 1.00 76.69 572 ILE A O 1
ATOM 4631 N N . LYS A 1 573 ? -8.062 21.352 19.289 1.00 83.19 573 LYS A N 1
ATOM 4632 C CA . LYS A 1 573 ? -8.754 22.237 20.236 1.00 83.19 573 LYS A CA 1
ATOM 4633 C C . LYS A 1 573 ? -10.259 21.949 20.248 1.00 83.19 573 LYS A C 1
ATOM 4635 O O . LYS A 1 573 ? -10.815 21.631 21.294 1.00 83.19 573 LYS A O 1
ATOM 4640 N N . ARG A 1 574 ? -10.891 21.965 19.070 1.00 84.94 574 ARG A N 1
ATOM 4641 C CA . ARG A 1 574 ? -12.327 21.683 18.904 1.00 84.94 574 ARG A CA 1
ATOM 4642 C C . ARG A 1 574 ? -12.697 20.276 19.372 1.00 84.94 574 ARG A C 1
ATOM 4644 O O . ARG A 1 574 ? -13.717 20.096 20.026 1.00 84.94 574 ARG A O 1
ATOM 4651 N N . TYR A 1 575 ? -11.865 19.277 19.087 1.00 82.88 575 TYR A N 1
ATOM 4652 C CA . TYR A 1 575 ? -12.080 17.914 19.569 1.00 82.88 575 TYR A CA 1
ATOM 4653 C C . TYR A 1 575 ? -12.015 17.826 21.102 1.00 82.88 575 TYR A C 1
ATOM 4655 O O . TYR A 1 575 ? -12.862 17.180 21.716 1.00 82.88 575 TYR A O 1
ATOM 4663 N N . SER A 1 576 ? -11.047 18.504 21.730 1.00 86.19 576 SER A N 1
ATOM 4664 C CA . SER A 1 576 ? -10.970 18.641 23.189 1.00 86.19 576 SER A CA 1
ATOM 4665 C C . SER A 1 576 ? -12.240 19.292 23.750 1.00 86.19 576 SER A C 1
ATOM 4667 O O . SER A 1 576 ? -12.754 18.830 24.768 1.00 86.19 576 SER A O 1
ATOM 4669 N N . ASP A 1 577 ? -12.778 20.316 23.082 1.00 85.62 577 ASP A N 1
ATOM 4670 C CA . ASP A 1 577 ? -14.022 20.980 23.488 1.00 85.62 577 ASP A CA 1
ATOM 4671 C C . ASP A 1 577 ? -15.240 20.041 23.378 1.00 85.62 577 ASP A C 1
ATOM 4673 O O . ASP A 1 577 ? -16.060 19.995 24.296 1.00 85.62 577 ASP A O 1
ATOM 4677 N N . ILE A 1 578 ? -15.332 19.222 22.317 1.00 85.06 578 ILE A N 1
ATOM 4678 C CA . ILE A 1 578 ? -16.365 18.173 22.192 1.00 85.06 578 ILE A CA 1
ATOM 4679 C C . ILE A 1 578 ? -16.275 17.199 23.365 1.00 85.06 578 ILE A C 1
ATOM 4681 O O . ILE A 1 578 ? -17.289 16.903 23.995 1.00 85.06 578 ILE A O 1
ATOM 4685 N N . LYS A 1 579 ? -15.072 16.696 23.668 1.00 86.62 579 LYS A N 1
ATOM 4686 C CA . LYS A 1 579 ? -14.879 15.740 24.765 1.00 86.62 579 LYS A CA 1
ATOM 4687 C C . LYS A 1 579 ? -15.279 16.335 26.101 1.00 86.62 579 LYS A C 1
ATOM 4689 O O . LYS A 1 579 ? -15.975 15.679 26.867 1.00 86.62 579 LYS A O 1
ATOM 4694 N N . LYS A 1 580 ? -14.929 17.596 26.338 1.00 87.56 580 LYS A N 1
ATOM 4695 C CA . LYS A 1 580 ? -15.361 18.325 27.527 1.00 87.56 580 LYS A CA 1
ATOM 4696 C C . LYS A 1 580 ? -16.885 18.435 27.605 1.00 87.56 580 LYS A C 1
ATOM 4698 O O . LYS A 1 580 ? -17.457 18.122 28.642 1.00 87.56 580 LYS A O 1
ATOM 4703 N N . LYS A 1 581 ? -17.550 18.827 26.515 1.00 87.25 581 LYS A N 1
ATOM 4704 C CA . LYS A 1 581 ? -19.016 18.921 26.473 1.00 87.25 581 LYS A CA 1
ATOM 4705 C C . LYS A 1 581 ? -19.672 17.574 26.792 1.00 87.25 581 LYS A C 1
ATOM 4707 O O . LYS A 1 581 ? -20.563 17.526 27.631 1.00 87.25 581 LYS A O 1
ATOM 4712 N N . GLN A 1 582 ? -19.169 16.489 26.203 1.00 88.25 582 GLN A N 1
ATOM 4713 C CA . GLN A 1 582 ? -19.625 15.130 26.506 1.00 88.25 582 GLN A CA 1
ATOM 4714 C C . GLN A 1 582 ? -19.405 14.770 27.983 1.00 88.25 582 GLN A C 1
ATOM 4716 O O . GLN A 1 582 ? -20.287 14.188 28.601 1.00 88.25 582 GLN A O 1
ATOM 4721 N N . MET A 1 583 ? -18.267 15.143 28.580 1.00 90.00 583 MET A N 1
ATOM 4722 C CA . MET A 1 583 ? -18.027 14.925 30.014 1.00 90.00 583 MET A CA 1
ATOM 4723 C C . MET A 1 583 ? -19.053 15.666 30.876 1.00 90.00 583 MET A C 1
ATOM 4725 O O . MET A 1 583 ? -19.564 15.084 31.825 1.00 90.00 583 MET A O 1
ATOM 4729 N N . VAL A 1 584 ? -19.394 16.915 30.534 1.00 89.75 584 VAL A N 1
ATOM 4730 C CA . VAL A 1 584 ? -20.435 17.683 31.241 1.00 89.75 584 VAL A CA 1
ATOM 4731 C C . VAL A 1 584 ? -21.811 17.020 31.089 1.00 89.75 584 VAL A C 1
ATOM 4733 O O . VAL A 1 584 ? -22.561 16.957 32.061 1.00 89.75 584 VAL A O 1
ATOM 4736 N N . GLU A 1 585 ? -22.134 16.499 29.901 1.00 87.94 585 GLU A N 1
ATOM 4737 C CA . GLU A 1 585 ? -23.390 15.785 29.615 1.00 87.94 585 GLU A CA 1
ATOM 4738 C C . GLU A 1 585 ? -23.506 14.457 30.387 1.00 87.94 585 GLU A C 1
ATOM 4740 O O . GLU A 1 585 ? -24.572 14.160 30.920 1.00 87.94 585 GLU A O 1
ATOM 4745 N N . TYR A 1 586 ? -22.417 13.689 30.504 1.00 88.38 586 TYR A N 1
ATOM 4746 C CA . TYR A 1 586 ? -22.361 12.445 31.291 1.00 88.38 586 TYR A CA 1
ATOM 4747 C C . TYR A 1 586 ? -22.158 12.669 32.798 1.00 88.38 586 TYR A C 1
ATOM 4749 O O . TYR A 1 586 ? -22.159 11.709 33.567 1.00 88.38 586 TYR A O 1
ATOM 4757 N N . SER A 1 587 ? -21.942 13.911 33.233 1.00 89.12 587 SER A N 1
ATOM 4758 C CA . SER A 1 587 ? -21.610 14.222 34.620 1.00 89.12 587 SER A CA 1
ATOM 4759 C C . SER A 1 587 ? -22.803 14.002 35.551 1.00 89.12 587 SER A C 1
ATOM 4761 O O . SER A 1 587 ? -23.793 14.738 35.497 1.00 89.12 587 SER A O 1
ATOM 4763 N N . GLU A 1 588 ? -22.656 13.062 36.484 1.00 87.62 588 GLU A N 1
ATOM 4764 C CA . GLU A 1 588 ? -23.631 12.763 37.545 1.00 87.62 588 GLU A CA 1
ATOM 4765 C C . GLU A 1 588 ? -23.612 13.783 38.702 1.00 87.62 588 GLU A C 1
ATOM 4767 O O . GLU A 1 588 ? -24.326 13.622 39.689 1.00 87.62 588 GLU A O 1
ATOM 4772 N N . ARG A 1 589 ? -22.793 14.841 38.611 1.00 86.31 589 ARG A N 1
ATOM 4773 C CA . ARG A 1 589 ? -22.702 15.879 39.649 1.00 86.31 589 ARG A CA 1
ATOM 4774 C C . ARG A 1 589 ? -24.029 16.628 39.778 1.00 86.31 589 ARG A C 1
ATOM 4776 O O . ARG A 1 589 ? -24.632 17.004 38.770 1.00 86.31 589 ARG A O 1
ATOM 4783 N N . ASP A 1 590 ? -24.427 16.935 41.005 1.00 85.81 590 ASP A N 1
ATOM 4784 C CA . ASP A 1 590 ? -25.592 17.779 41.287 1.00 85.81 590 ASP A CA 1
ATOM 4785 C C . ASP A 1 590 ? -25.196 19.266 41.283 1.00 85.81 590 ASP A C 1
ATOM 4787 O O . ASP A 1 590 ? -25.098 19.916 42.320 1.00 85.81 590 ASP A O 1
ATOM 4791 N N . LEU A 1 591 ? -24.842 19.778 40.101 1.00 87.75 591 LEU A N 1
ATOM 4792 C CA . LEU A 1 591 ? -24.389 21.158 39.897 1.00 87.75 591 LEU A CA 1
ATOM 4793 C C . LEU A 1 591 ? -25.002 21.767 38.626 1.00 87.75 591 LEU A C 1
ATOM 4795 O O . LEU A 1 591 ? -25.274 21.047 37.660 1.00 87.75 591 LEU A O 1
ATOM 4799 N N . PRO A 1 592 ? -25.166 23.098 38.557 1.00 86.75 592 PRO A N 1
ATOM 4800 C CA . PRO A 1 592 ? -25.508 23.783 37.315 1.00 86.75 592 PRO A CA 1
ATOM 4801 C C . PRO A 1 592 ? -24.459 23.552 36.216 1.00 86.75 592 PRO A C 1
ATOM 4803 O O . PRO A 1 592 ? -23.269 23.409 36.495 1.00 86.75 592 PRO A O 1
ATOM 4806 N N . PHE A 1 593 ? -24.876 23.594 34.945 1.00 85.19 593 PHE A N 1
ATOM 4807 C CA . PHE A 1 593 ? -23.999 23.346 33.788 1.00 85.19 593 PHE A CA 1
ATOM 4808 C C . PHE A 1 593 ? -22.700 24.178 33.807 1.00 85.19 593 PHE A C 1
ATOM 4810 O O . PHE A 1 593 ? -21.623 23.647 33.551 1.00 85.19 593 PHE A O 1
ATOM 4817 N N . GLN A 1 594 ? -22.787 25.471 34.141 1.00 85.62 594 GLN A N 1
ATOM 4818 C CA . GLN A 1 594 ? -21.627 26.373 34.183 1.00 85.62 594 GLN A CA 1
ATOM 4819 C C . GLN A 1 594 ? -20.636 26.013 35.300 1.00 85.62 594 GLN A C 1
ATOM 4821 O O . GLN A 1 594 ? -19.428 26.122 35.112 1.00 85.62 594 GLN A O 1
ATOM 4826 N N . GLU A 1 595 ? -21.134 25.547 36.445 1.00 88.25 595 GLU A N 1
ATOM 4827 C CA . GLU A 1 595 ? -20.292 25.130 37.569 1.00 88.25 595 GLU A CA 1
ATOM 4828 C C . GLU A 1 595 ? -19.641 23.770 37.295 1.00 88.25 595 GLU A C 1
ATOM 4830 O O . GLU A 1 595 ? -18.443 23.611 37.543 1.00 88.25 595 GLU A O 1
ATOM 4835 N N . LYS A 1 596 ? -20.380 22.830 36.678 1.00 88.00 596 LYS A N 1
ATOM 4836 C CA . LYS A 1 596 ? -19.821 21.562 36.172 1.00 88.00 596 LYS A CA 1
ATOM 4837 C C . LYS A 1 596 ? -18.647 21.814 35.231 1.00 88.00 596 LYS A C 1
ATOM 4839 O O . LYS A 1 596 ? -17.591 21.209 35.390 1.00 88.00 596 LYS A O 1
ATOM 4844 N N . ASP A 1 597 ? -18.819 22.723 34.274 1.00 88.00 597 ASP A N 1
ATOM 4845 C CA . ASP A 1 597 ? -17.811 23.046 33.263 1.00 88.00 597 ASP A CA 1
ATOM 4846 C C . ASP A 1 597 ? -16.490 23.556 33.872 1.00 88.00 597 ASP A C 1
ATOM 4848 O O . ASP A 1 597 ? -15.404 23.107 33.483 1.00 88.00 597 ASP A O 1
ATOM 4852 N N . VAL A 1 598 ? -16.578 24.456 34.859 1.00 90.88 598 VAL A N 1
ATOM 4853 C CA . VAL A 1 598 ? -15.415 25.001 35.579 1.00 90.88 598 VAL A CA 1
ATOM 4854 C C . VAL A 1 598 ? -14.753 23.931 36.441 1.00 90.88 598 VAL A C 1
ATOM 4856 O O . VAL A 1 598 ? -13.526 23.797 36.428 1.00 90.88 598 VAL A O 1
ATOM 4859 N N . GLN A 1 599 ? -15.545 23.146 37.172 1.00 91.25 599 GLN A N 1
ATOM 4860 C CA . GLN A 1 599 ? -15.005 22.134 38.070 1.00 91.25 599 GLN A CA 1
ATOM 4861 C C . GLN A 1 599 ? -14.302 21.008 37.302 1.00 91.25 599 GLN A C 1
ATOM 4863 O O . GLN A 1 599 ? -13.175 20.653 37.645 1.00 91.25 599 GLN A O 1
ATOM 4868 N N . ILE A 1 600 ? -14.910 20.511 36.221 1.00 91.56 600 ILE A N 1
ATOM 4869 C CA . ILE A 1 600 ? -14.305 19.500 35.344 1.00 91.56 600 ILE A CA 1
ATOM 4870 C C . ILE A 1 600 ? -12.964 19.999 34.792 1.00 91.56 600 ILE A C 1
ATOM 4872 O O . ILE A 1 600 ? -11.982 19.260 34.798 1.00 91.56 600 ILE A O 1
ATOM 4876 N N . ASN A 1 601 ? -12.877 21.266 34.376 1.00 90.50 601 ASN A N 1
ATOM 4877 C CA . ASN A 1 601 ? -11.617 21.862 33.926 1.00 90.50 601 ASN A CA 1
ATOM 4878 C C . ASN A 1 601 ? -10.530 21.843 35.010 1.00 90.50 601 ASN A C 1
ATOM 4880 O O . ASN A 1 601 ? -9.403 21.426 34.744 1.00 90.50 601 ASN A O 1
ATOM 4884 N N . ASN A 1 602 ? -10.862 22.274 36.228 1.00 91.56 602 ASN A N 1
ATOM 4885 C CA . ASN A 1 602 ? -9.906 22.304 37.335 1.00 91.56 602 ASN A CA 1
ATOM 4886 C C . ASN A 1 602 ? -9.396 20.900 37.686 1.00 91.56 602 ASN A C 1
ATOM 4888 O O . ASN A 1 602 ? -8.214 20.717 37.970 1.00 91.56 602 ASN A O 1
ATOM 4892 N N . GLU A 1 603 ? -10.274 19.903 37.648 1.00 93.75 603 GLU A N 1
ATOM 4893 C CA . GLU A 1 603 ? -9.927 18.511 37.931 1.00 93.75 603 GLU A CA 1
ATOM 4894 C C . GLU A 1 603 ? -9.102 17.880 36.801 1.00 93.75 603 GLU A C 1
ATOM 4896 O O . GLU A 1 603 ? -8.131 17.178 37.077 1.00 93.75 603 GLU A O 1
ATOM 4901 N N . ILE A 1 604 ? -9.395 18.192 35.533 1.00 93.31 604 ILE A N 1
ATOM 4902 C CA . ILE A 1 604 ? -8.539 17.802 34.401 1.00 93.31 604 ILE A CA 1
ATOM 4903 C C . ILE A 1 604 ? -7.135 18.390 34.568 1.00 93.31 604 ILE A C 1
ATOM 4905 O O . ILE A 1 604 ? -6.163 17.666 34.374 1.00 93.31 604 ILE A O 1
ATOM 4909 N N . ASN A 1 605 ? -6.997 19.654 34.975 1.00 92.69 605 ASN A N 1
ATOM 4910 C CA . ASN A 1 605 ? -5.677 20.254 35.204 1.00 92.69 605 ASN A CA 1
ATOM 4911 C C . ASN A 1 605 ? -4.909 19.543 36.333 1.00 92.69 605 ASN A C 1
ATOM 4913 O O . ASN A 1 605 ? -3.692 19.385 36.249 1.00 92.69 605 ASN A O 1
ATOM 4917 N N . GLN A 1 606 ? -5.594 19.044 37.368 1.00 94.38 606 GLN A N 1
ATOM 4918 C CA . GLN A 1 606 ? -4.959 18.205 38.395 1.00 94.38 606 GLN A CA 1
ATOM 4919 C C . GLN A 1 606 ? -4.443 16.884 37.810 1.00 94.38 606 GLN A C 1
ATOM 4921 O O . GLN A 1 606 ? -3.306 16.497 38.085 1.00 94.38 606 GLN A O 1
ATOM 4926 N N . VAL A 1 607 ? -5.238 16.228 36.959 1.00 94.69 607 VAL A N 1
ATOM 4927 C CA . VAL A 1 607 ? -4.817 15.013 36.243 1.00 94.69 607 VAL A CA 1
ATOM 4928 C C . VAL A 1 607 ? -3.620 15.303 35.333 1.00 94.69 607 VAL A C 1
ATOM 4930 O O . VAL A 1 607 ? -2.651 14.552 35.339 1.00 94.69 607 VAL A O 1
ATOM 4933 N N . VAL A 1 608 ? -3.633 16.414 34.595 1.00 93.94 608 VAL A N 1
ATOM 4934 C CA . VAL A 1 608 ? -2.530 16.824 33.709 1.00 93.94 608 VAL A CA 1
ATOM 4935 C C . VAL A 1 608 ? -1.251 17.070 34.505 1.00 93.94 608 VAL A C 1
ATOM 4937 O O . VAL A 1 608 ? -0.206 16.541 34.143 1.00 93.94 608 VAL A O 1
ATOM 4940 N N . ASN A 1 609 ? -1.325 17.784 35.630 1.00 93.44 609 ASN A N 1
ATOM 4941 C CA . ASN A 1 609 ? -0.176 17.991 36.516 1.00 93.44 609 ASN A CA 1
ATOM 4942 C C . ASN A 1 609 ? 0.377 16.669 37.066 1.00 93.44 609 ASN A C 1
ATOM 4944 O O . ASN A 1 609 ? 1.593 16.486 37.147 1.00 93.44 609 ASN A O 1
ATOM 4948 N N . PHE A 1 610 ? -0.502 15.723 37.405 1.00 94.25 610 PHE A N 1
ATOM 4949 C CA . PHE A 1 610 ? -0.095 14.379 37.804 1.00 94.25 610 PHE A CA 1
ATOM 4950 C C . PHE A 1 610 ? 0.619 13.637 36.664 1.00 94.25 610 PHE A C 1
ATOM 4952 O O . PHE A 1 610 ? 1.668 13.032 36.890 1.00 94.25 610 PHE A O 1
ATOM 4959 N N . VAL A 1 611 ? 0.104 13.716 35.437 1.00 93.44 611 VAL A N 1
ATOM 4960 C CA . VAL A 1 611 ? 0.717 13.103 34.249 1.00 93.44 611 VAL A CA 1
ATOM 4961 C C . VAL A 1 611 ? 2.081 13.735 33.937 1.00 93.44 611 VAL A C 1
ATOM 4963 O O . VAL A 1 611 ? 3.050 13.003 33.757 1.00 93.44 611 VAL A O 1
ATOM 4966 N N . ILE A 1 612 ? 2.204 15.068 33.964 1.00 92.88 612 ILE A N 1
ATOM 4967 C CA . ILE A 1 612 ? 3.475 15.796 33.770 1.00 92.88 612 ILE A CA 1
ATOM 4968 C C . ILE A 1 612 ? 4.519 15.357 34.802 1.00 92.88 612 ILE A C 1
ATOM 4970 O O . ILE A 1 612 ? 5.664 15.079 34.451 1.00 92.88 612 ILE A O 1
ATOM 4974 N N . LYS A 1 613 ? 4.123 15.255 36.077 1.00 93.88 613 LYS A N 1
ATOM 4975 C CA . LYS A 1 613 ? 5.020 14.853 37.168 1.00 93.88 613 LYS A CA 1
ATOM 4976 C C . LYS A 1 613 ? 5.560 13.432 36.988 1.00 93.88 613 LYS A C 1
ATOM 4978 O O . LYS A 1 613 ? 6.726 13.185 37.284 1.00 93.88 613 LYS A O 1
ATOM 4983 N N . ASN A 1 614 ? 4.711 12.506 36.546 1.00 92.31 614 ASN A N 1
ATOM 4984 C CA . ASN A 1 614 ? 5.046 11.083 36.458 1.00 92.31 614 ASN A CA 1
ATOM 4985 C C . ASN A 1 614 ? 5.584 10.653 35.083 1.00 92.31 614 ASN A C 1
ATOM 4987 O O . ASN A 1 614 ? 6.176 9.582 34.990 1.00 92.31 614 ASN A O 1
ATOM 4991 N N . LYS A 1 615 ? 5.389 11.463 34.033 1.00 93.38 615 LYS A N 1
ATOM 4992 C CA . LYS A 1 615 ? 5.910 11.252 32.669 1.00 93.38 615 LYS A CA 1
ATOM 4993 C C . LYS A 1 615 ? 5.515 9.909 32.036 1.00 93.38 615 LYS A C 1
ATOM 4995 O O . LYS A 1 615 ? 6.296 9.307 31.300 1.00 93.38 615 LYS A O 1
ATOM 5000 N N . LYS A 1 616 ? 4.300 9.435 32.325 1.00 92.75 616 LYS A N 1
ATOM 5001 C CA . LYS A 1 616 ? 3.727 8.197 31.776 1.00 92.75 616 LYS A CA 1
ATOM 5002 C C . LYS A 1 616 ? 2.209 8.306 31.609 1.00 92.75 616 LYS A C 1
ATOM 5004 O O . LYS A 1 616 ? 1.591 9.187 32.201 1.00 92.75 616 LYS A O 1
ATOM 5009 N N . LEU A 1 617 ? 1.609 7.440 30.793 1.00 92.31 617 LEU A N 1
ATOM 5010 C CA . LEU A 1 617 ? 0.151 7.386 30.566 1.00 92.31 617 LEU A CA 1
ATOM 5011 C C . LEU A 1 617 ? -0.477 6.055 30.984 1.00 92.31 617 LEU A C 1
ATOM 5013 O O . LEU A 1 617 ? -1.705 5.934 31.019 1.00 92.31 617 LEU A O 1
ATOM 5017 N N . THR A 1 618 ? 0.345 5.066 31.322 1.00 90.94 618 THR A N 1
ATOM 5018 C CA . THR A 1 618 ? -0.114 3.770 31.817 1.00 90.94 618 THR A CA 1
ATOM 5019 C C . THR A 1 618 ? 0.243 3.615 33.290 1.00 90.94 618 THR A C 1
ATOM 5021 O O . THR A 1 618 ? 1.396 3.785 33.688 1.00 90.94 618 THR A O 1
ATOM 5024 N N . TYR A 1 619 ? -0.759 3.284 34.099 1.00 91.62 619 TYR A N 1
ATOM 5025 C CA . TYR A 1 619 ? -0.636 3.162 35.549 1.00 91.62 619 TYR A CA 1
ATOM 5026 C C . TYR A 1 619 ? -1.306 1.882 36.035 1.00 91.62 619 TYR A C 1
ATOM 5028 O O . TYR A 1 619 ? -2.295 1.434 35.446 1.00 91.62 619 TYR A O 1
ATOM 5036 N N . SER A 1 620 ? -0.815 1.313 37.133 1.00 89.19 620 SER A N 1
ATOM 5037 C CA . SER A 1 620 ? -1.606 0.337 37.882 1.00 89.19 620 SER A CA 1
ATOM 5038 C C . SER A 1 620 ? -2.738 1.042 38.635 1.00 89.19 620 SER A C 1
ATOM 5040 O O . SER A 1 620 ? -2.660 2.234 38.946 1.00 89.19 620 SER A O 1
ATOM 5042 N N . GLU A 1 621 ? -3.809 0.313 38.955 1.00 85.12 621 GLU A N 1
ATOM 5043 C CA . GLU A 1 621 ? -4.919 0.878 39.736 1.00 85.12 621 GLU A CA 1
ATOM 5044 C C . GLU A 1 621 ? -4.438 1.437 41.091 1.00 85.12 621 GLU A C 1
ATOM 5046 O O . GLU A 1 621 ? -4.876 2.507 41.510 1.00 85.12 621 GLU A O 1
ATOM 5051 N N . SER A 1 622 ? -3.444 0.800 41.724 1.00 85.31 622 SER A N 1
ATOM 5052 C CA . SER A 1 622 ? -2.872 1.275 42.989 1.00 85.31 622 SER A CA 1
ATOM 5053 C C . SER A 1 622 ? -2.162 2.625 42.882 1.00 85.31 622 SER A C 1
ATOM 5055 O O . SER A 1 622 ? -2.240 3.416 43.816 1.00 85.31 622 SER A O 1
ATOM 5057 N N . GLU A 1 623 ? -1.491 2.911 41.762 1.00 88.75 623 GLU A N 1
ATOM 5058 C CA . GLU A 1 623 ? -0.787 4.187 41.548 1.00 88.75 623 GLU A CA 1
ATOM 5059 C C . GLU A 1 623 ? -1.746 5.371 41.372 1.00 88.75 623 GLU A C 1
ATOM 5061 O O . GLU A 1 623 ? -1.371 6.521 41.603 1.00 88.75 623 GLU A O 1
ATOM 5066 N N . LEU A 1 624 ? -2.984 5.098 40.957 1.00 89.25 624 LEU A N 1
ATOM 5067 C CA . LEU A 1 624 ? -4.003 6.114 40.715 1.00 89.25 624 LEU A CA 1
ATOM 5068 C C . LEU A 1 624 ? -4.972 6.302 41.877 1.00 89.25 624 LEU A C 1
ATOM 5070 O O . LEU A 1 624 ? -5.735 7.270 41.862 1.00 89.25 624 LEU A O 1
ATOM 5074 N N . ASN A 1 625 ? -4.946 5.414 42.873 1.00 85.12 625 ASN A N 1
ATOM 5075 C CA . ASN A 1 625 ? -5.847 5.479 44.018 1.00 85.12 625 ASN A CA 1
ATOM 5076 C C . ASN A 1 625 ? -5.793 6.849 44.698 1.00 85.12 625 ASN A C 1
ATOM 5078 O O . ASN A 1 625 ? -6.841 7.435 44.950 1.00 85.12 625 ASN A O 1
ATOM 5082 N N . ASP A 1 626 ? -4.601 7.401 44.924 1.00 84.44 626 ASP A N 1
ATOM 5083 C CA . ASP A 1 626 ? -4.461 8.707 45.574 1.00 84.44 626 ASP A CA 1
ATOM 5084 C C . ASP A 1 626 ? -5.017 9.858 44.720 1.00 84.44 626 ASP A C 1
ATOM 5086 O O . ASP A 1 626 ? -5.631 10.776 45.262 1.00 84.44 626 ASP A O 1
ATOM 5090 N N . LEU A 1 627 ? -4.866 9.794 43.390 1.00 89.88 627 LEU A N 1
ATOM 5091 C CA . LEU A 1 627 ? -5.387 10.808 42.468 1.00 89.88 627 LEU A CA 1
ATOM 5092 C C . LEU A 1 627 ? -6.917 10.741 42.361 1.00 89.88 627 LEU A C 1
ATOM 5094 O O . LEU A 1 627 ? -7.600 11.755 42.497 1.00 89.88 627 LEU A O 1
ATOM 5098 N N . PHE A 1 628 ? -7.470 9.553 42.104 1.00 88.88 628 PHE A N 1
ATOM 5099 C CA . PHE A 1 628 ? -8.900 9.395 41.833 1.00 88.88 628 PHE A CA 1
ATOM 5100 C C . PHE A 1 628 ? -9.760 9.223 43.084 1.00 88.88 628 PHE A C 1
ATOM 5102 O O . PHE A 1 628 ? -10.979 9.343 42.986 1.00 88.88 628 PHE A O 1
ATOM 5109 N N . LYS A 1 629 ? -9.165 9.080 44.274 1.00 85.94 629 LYS A N 1
ATOM 5110 C CA . LYS A 1 629 ? -9.904 9.163 45.542 1.00 85.94 629 LYS A CA 1
ATOM 5111 C C . LYS A 1 629 ? -10.595 10.516 45.722 1.00 85.94 629 LYS A C 1
ATOM 5113 O O . LYS A 1 629 ? -11.727 10.549 46.193 1.00 85.94 629 LYS A O 1
ATOM 5118 N N . SER A 1 630 ? -9.950 11.618 45.330 1.00 82.62 630 SER A N 1
ATOM 5119 C CA . SER A 1 630 ? -10.552 12.962 45.343 1.00 82.62 630 SER A CA 1
ATOM 5120 C C . SER A 1 630 ? -11.195 13.365 44.012 1.00 82.62 630 SER A C 1
ATOM 5122 O O . SER A 1 630 ? -11.875 14.385 43.964 1.00 82.62 630 SER A O 1
ATOM 5124 N N . LEU A 1 631 ? -11.009 12.576 42.947 1.00 90.62 631 LEU A N 1
ATOM 5125 C CA . LEU A 1 631 ? -11.450 12.874 41.576 1.00 90.62 631 LEU A CA 1
ATOM 5126 C C . LEU A 1 631 ? -12.364 11.779 40.988 1.00 90.62 631 LEU A C 1
ATOM 5128 O O . LEU A 1 631 ? -12.352 11.537 39.781 1.00 90.62 631 LEU A O 1
ATOM 5132 N N . ALA A 1 632 ? -13.157 11.098 41.821 1.00 87.44 632 ALA A N 1
ATOM 5133 C CA . ALA A 1 632 ? -13.955 9.937 41.408 1.00 87.44 632 ALA A CA 1
ATOM 5134 C C . ALA A 1 632 ? -14.960 10.255 40.281 1.00 87.44 632 ALA A C 1
ATOM 5136 O O . ALA A 1 632 ? -15.061 9.497 39.316 1.00 87.44 632 ALA A O 1
ATOM 5137 N N . HIS A 1 633 ? -15.649 11.402 40.354 1.00 90.50 633 HIS A N 1
ATOM 5138 C CA . HIS A 1 633 ? -16.553 11.851 39.286 1.00 90.50 633 HIS A CA 1
ATOM 5139 C C . HIS A 1 633 ? -15.799 12.112 37.974 1.00 90.50 633 HIS A C 1
ATOM 5141 O O . HIS A 1 633 ? -16.225 11.637 36.924 1.00 90.50 633 HIS A O 1
ATOM 5147 N N . CYS A 1 634 ? -14.639 12.777 38.032 1.00 91.38 634 CYS A N 1
ATOM 5148 C CA . CYS A 1 634 ? -13.789 13.007 36.859 1.00 91.38 634 CYS A CA 1
ATOM 5149 C C . CYS A 1 634 ? -13.295 11.695 36.239 1.00 91.38 634 CYS A C 1
ATOM 5151 O O . CYS A 1 634 ? -13.294 11.555 35.019 1.00 91.38 634 CYS A O 1
ATOM 5153 N N . TYR A 1 635 ? -12.932 10.698 37.054 1.00 90.69 635 TYR A N 1
ATOM 5154 C CA . TYR A 1 635 ? -12.547 9.376 36.551 1.00 90.69 635 TYR A CA 1
ATOM 5155 C C . TYR A 1 635 ? -13.664 8.723 35.732 1.00 90.69 635 TYR A C 1
ATOM 5157 O O . TYR A 1 635 ? -13.418 8.222 34.633 1.00 90.69 635 TYR A O 1
ATOM 5165 N N . PHE A 1 636 ? -14.893 8.746 36.255 1.00 89.19 636 PHE A N 1
ATOM 5166 C CA . PHE A 1 636 ? -16.063 8.236 35.547 1.00 89.19 636 PHE A CA 1
ATOM 5167 C C . PHE A 1 636 ? -16.302 9.003 34.243 1.00 89.19 636 PHE A C 1
ATOM 5169 O O . PHE A 1 636 ? -16.384 8.389 33.183 1.00 89.19 636 PHE A O 1
ATOM 5176 N N . GLU A 1 637 ? -16.323 10.335 34.298 1.00 93.06 637 GLU A N 1
ATOM 5177 C CA . GLU A 1 637 ? -16.525 11.202 33.132 1.00 93.06 637 GLU A CA 1
ATOM 5178 C C . GLU A 1 637 ? -15.476 10.929 32.040 1.00 93.06 637 GLU A C 1
ATOM 5180 O O . GLU A 1 637 ? -15.830 10.750 30.875 1.00 93.06 637 GLU A O 1
ATOM 5185 N N . LEU A 1 638 ? -14.195 10.809 32.413 1.00 91.12 638 LEU A N 1
ATOM 5186 C CA . LEU A 1 638 ? -13.095 10.474 31.501 1.00 91.12 638 LEU A CA 1
ATOM 5187 C C . LEU A 1 638 ? -13.261 9.092 30.856 1.00 91.12 638 LEU A C 1
ATOM 5189 O O . LEU A 1 638 ? -12.930 8.924 29.677 1.00 91.12 638 LEU A O 1
ATOM 5193 N N . ARG A 1 639 ? -13.769 8.098 31.595 1.00 88.25 639 ARG A N 1
ATOM 5194 C CA . ARG A 1 639 ? -14.072 6.767 31.045 1.00 88.25 639 ARG A CA 1
ATOM 5195 C C . ARG A 1 639 ? -15.246 6.815 30.073 1.00 88.25 639 ARG A C 1
ATOM 5197 O O . ARG A 1 639 ? -15.136 6.254 28.985 1.00 88.25 639 ARG A O 1
ATOM 5204 N N . SER A 1 640 ? -16.316 7.526 30.421 1.00 85.81 640 SER A N 1
ATOM 5205 C CA . SER A 1 640 ? -17.528 7.655 29.599 1.00 85.81 640 SER A CA 1
ATOM 5206 C C . SER A 1 640 ? -17.263 8.316 28.245 1.00 85.81 640 SER A C 1
ATOM 5208 O O . SER A 1 640 ? -17.915 7.991 27.255 1.00 85.81 640 SER A O 1
ATOM 5210 N N . VAL A 1 641 ? -16.261 9.198 28.158 1.00 85.38 641 VAL A N 1
ATOM 5211 C CA . VAL A 1 641 ? -15.859 9.833 26.889 1.00 85.38 641 VAL A CA 1
ATOM 5212 C C . VAL A 1 641 ? -14.674 9.161 26.188 1.00 85.38 641 VAL A C 1
ATOM 5214 O O . VAL A 1 641 ? -14.187 9.683 25.176 1.00 85.38 641 VAL A O 1
ATOM 5217 N N . HIS A 1 642 ? -14.232 8.002 26.687 1.00 84.75 642 HIS A N 1
ATOM 5218 C CA . HIS A 1 642 ? -13.101 7.225 26.170 1.00 84.75 642 HIS A CA 1
ATOM 5219 C C . HIS A 1 642 ? -11.764 7.988 26.167 1.00 84.75 642 HIS A C 1
ATOM 5221 O O . HIS A 1 642 ? -10.991 7.887 25.216 1.00 84.75 642 HIS A O 1
ATOM 5227 N N . LEU A 1 643 ? -11.488 8.769 27.216 1.00 87.69 643 LEU A N 1
ATOM 5228 C CA . LEU A 1 643 ? -10.167 9.364 27.480 1.00 87.69 643 LEU A CA 1
ATOM 5229 C C . LEU A 1 643 ? -9.358 8.562 28.511 1.00 87.69 643 LEU A C 1
ATOM 5231 O O . LEU A 1 643 ? -8.140 8.716 28.607 1.00 87.69 643 LEU A O 1
ATOM 5235 N N . VAL A 1 644 ? -10.019 7.661 29.239 1.00 89.88 644 VAL A N 1
ATOM 5236 C CA . VAL A 1 644 ? -9.400 6.667 30.119 1.00 89.88 644 VAL A CA 1
ATOM 5237 C C . VAL A 1 644 ? -10.001 5.292 29.833 1.00 89.88 644 VAL A C 1
ATOM 5239 O O . VAL A 1 644 ? -11.213 5.155 29.680 1.00 89.88 644 VAL A O 1
ATOM 5242 N N . SER A 1 645 ? -9.158 4.263 29.778 1.00 85.38 645 SER A N 1
ATOM 5243 C CA . SER A 1 645 ? -9.579 2.864 29.647 1.00 85.38 645 SER A CA 1
ATOM 5244 C C . SER A 1 645 ? -9.007 2.007 30.775 1.00 85.38 645 SER A C 1
ATOM 5246 O O . SER A 1 645 ? -7.976 2.342 31.360 1.00 85.38 645 SER A O 1
ATOM 5248 N N . LYS A 1 646 ? -9.692 0.902 31.079 1.00 84.81 646 LYS A N 1
ATOM 5249 C CA . LYS A 1 646 ? -9.305 -0.085 32.091 1.00 84.81 646 LYS A CA 1
ATOM 5250 C C . LYS A 1 646 ? -9.085 -1.420 31.380 1.00 84.81 646 LYS A C 1
ATOM 5252 O O . LYS A 1 646 ? -9.962 -1.843 30.632 1.00 84.81 646 LYS A O 1
ATOM 5257 N N . ALA A 1 647 ? -7.935 -2.052 31.588 1.00 76.75 647 ALA A N 1
ATOM 5258 C CA . ALA A 1 647 ? -7.598 -3.349 31.009 1.00 76.75 647 ALA A CA 1
ATOM 5259 C C . ALA A 1 647 ? -7.076 -4.294 32.096 1.00 76.75 647 ALA A C 1
ATOM 5261 O O . ALA A 1 647 ? -6.410 -3.854 33.032 1.00 76.75 647 ALA A O 1
ATOM 5262 N N . ILE A 1 648 ? -7.385 -5.583 31.961 1.00 76.06 648 ILE A N 1
ATOM 5263 C CA . ILE A 1 648 ? -6.818 -6.643 32.797 1.00 76.06 648 ILE A CA 1
ATOM 5264 C C . ILE A 1 648 ? -5.615 -7.199 32.038 1.00 76.06 648 ILE A C 1
ATOM 5266 O O . ILE A 1 648 ? -5.749 -7.559 30.870 1.00 76.06 648 ILE A O 1
ATOM 5270 N N . VAL A 1 649 ? -4.452 -7.219 32.679 1.00 72.38 649 VAL A N 1
ATOM 5271 C CA . VAL A 1 649 ? -3.225 -7.809 32.142 1.00 72.38 649 VAL A CA 1
ATOM 5272 C C . VAL A 1 649 ? -2.846 -8.998 33.003 1.00 72.38 649 VAL A C 1
ATOM 5274 O O . VAL A 1 649 ? -2.811 -8.904 34.229 1.00 72.38 649 VAL A O 1
ATOM 5277 N N . GLU A 1 650 ? -2.588 -10.116 32.340 1.00 65.56 650 GLU A N 1
ATOM 5278 C CA . GLU A 1 650 ? -2.072 -11.330 32.954 1.00 65.56 650 GLU A CA 1
ATOM 5279 C C . GLU A 1 650 ? -0.547 -11.308 32.877 1.00 65.56 650 GLU A C 1
ATOM 5281 O O . GLU A 1 650 ? 0.029 -11.165 31.800 1.00 65.56 650 GLU A O 1
ATOM 5286 N N . PHE A 1 651 ? 0.092 -11.398 34.037 1.00 62.94 651 PHE A N 1
ATOM 5287 C CA . PHE A 1 651 ? 1.523 -11.610 34.174 1.00 62.94 651 PHE A CA 1
ATOM 5288 C C . PHE A 1 651 ? 1.742 -13.078 34.520 1.00 62.94 651 PHE A C 1
ATOM 5290 O O . PHE A 1 651 ? 1.222 -13.558 35.528 1.00 62.94 651 PHE A O 1
ATOM 5297 N N . GLU A 1 652 ? 2.502 -13.784 33.691 1.00 49.59 652 GLU A N 1
ATOM 5298 C CA . GLU A 1 652 ? 3.092 -15.064 34.071 1.00 49.59 652 GLU A CA 1
ATOM 5299 C C . GLU A 1 652 ? 4.438 -14.772 34.729 1.00 49.59 652 GLU A C 1
ATOM 5301 O O . GLU A 1 652 ? 5.347 -14.244 34.089 1.00 49.59 652 GLU A O 1
ATOM 5306 N N . ASP A 1 653 ? 4.536 -15.067 36.022 1.00 52.22 653 ASP A N 1
ATOM 5307 C CA . ASP A 1 653 ? 5.819 -15.186 36.712 1.00 52.22 653 ASP A CA 1
ATOM 5308 C C . ASP A 1 653 ? 6.117 -16.680 36.916 1.00 52.22 653 ASP A C 1
ATOM 5310 O O . ASP A 1 653 ? 5.200 -17.503 36.844 1.00 52.22 653 ASP A O 1
ATOM 5314 N N . ASP A 1 654 ? 7.366 -17.046 37.217 1.00 52.00 654 ASP A N 1
ATOM 5315 C CA . ASP A 1 654 ? 7.831 -18.450 37.295 1.00 52.00 654 ASP A CA 1
ATOM 5316 C C . ASP A 1 654 ? 7.074 -19.325 38.332 1.00 52.00 654 ASP A C 1
ATOM 5318 O O . ASP A 1 654 ? 7.319 -20.528 38.443 1.00 52.00 654 ASP A O 1
ATOM 5322 N N . ILE A 1 655 ? 6.170 -18.731 39.124 1.00 52.44 655 ILE A N 1
ATOM 5323 C CA . ILE A 1 655 ? 5.499 -19.343 40.277 1.00 52.44 655 ILE A CA 1
ATOM 5324 C C . ILE A 1 655 ? 3.958 -19.308 40.166 1.00 52.44 655 ILE A C 1
ATOM 5326 O O . ILE A 1 655 ? 3.330 -20.270 40.600 1.00 52.44 655 ILE A O 1
ATOM 5330 N N . GLU A 1 656 ? 3.330 -18.270 39.585 1.00 46.78 656 GLU A N 1
ATOM 5331 C CA . GLU A 1 656 ? 1.858 -18.136 39.466 1.00 46.78 656 GLU A CA 1
ATOM 5332 C C . GLU A 1 656 ? 1.432 -17.096 38.399 1.00 46.78 656 GLU A C 1
ATOM 5334 O O . GLU A 1 656 ? 2.120 -16.099 38.176 1.00 46.78 656 GLU A O 1
ATOM 5339 N N . SER A 1 657 ? 0.251 -17.281 37.782 1.00 49.62 657 SER A N 1
ATOM 5340 C CA . SER A 1 657 ? -0.365 -16.287 36.884 1.00 49.62 657 SER A CA 1
ATOM 5341 C C . SER A 1 657 ? -1.104 -15.208 37.687 1.00 49.62 657 SER A C 1
ATOM 5343 O O . SER A 1 657 ? -2.122 -15.492 38.328 1.00 49.62 657 SER A O 1
ATOM 5345 N N . ARG A 1 658 ? -0.645 -13.955 37.629 1.00 71.56 658 ARG A N 1
ATOM 5346 C CA . ARG A 1 658 ? -1.272 -12.817 38.318 1.00 71.56 658 ARG A CA 1
ATOM 5347 C C . ARG A 1 658 ? -2.075 -11.954 37.346 1.00 71.56 658 ARG A C 1
ATOM 5349 O O . ARG A 1 658 ? -1.557 -11.507 36.330 1.00 71.56 658 ARG A O 1
ATOM 5356 N N . LYS A 1 659 ? -3.331 -11.655 37.694 1.00 72.62 659 LYS A N 1
ATOM 5357 C CA . LYS A 1 659 ? -4.179 -10.686 36.977 1.00 72.62 659 LYS A CA 1
ATOM 5358 C C . LYS A 1 659 ? -4.076 -9.323 37.643 1.00 72.62 659 LYS A C 1
ATOM 5360 O O . LYS A 1 659 ? -4.590 -9.143 38.744 1.00 72.62 659 LYS A O 1
ATOM 5365 N N . ASP A 1 660 ? -3.454 -8.368 36.965 1.00 78.31 660 ASP A N 1
ATOM 5366 C CA . ASP A 1 660 ? -3.391 -6.978 37.404 1.00 78.31 660 ASP A CA 1
ATOM 5367 C C . ASP A 1 660 ? -4.278 -6.089 36.538 1.00 78.31 660 ASP A C 1
ATOM 5369 O O . ASP A 1 660 ? -4.489 -6.304 35.344 1.00 78.31 660 ASP A O 1
ATOM 5373 N N . ILE A 1 661 ? -4.808 -5.049 37.167 1.00 82.25 661 ILE A N 1
ATOM 5374 C CA . ILE A 1 661 ? -5.614 -4.044 36.501 1.00 82.25 661 ILE A CA 1
ATOM 5375 C C . ILE A 1 661 ? -4.727 -2.849 36.178 1.00 82.25 661 ILE A C 1
ATOM 5377 O O . ILE A 1 661 ? -4.181 -2.197 37.074 1.00 82.25 661 ILE A O 1
ATOM 5381 N N . ILE A 1 662 ? -4.668 -2.512 34.893 1.00 88.06 662 ILE A N 1
ATOM 5382 C CA . ILE A 1 662 ? -4.020 -1.297 34.418 1.00 88.06 662 ILE A CA 1
ATOM 5383 C C . ILE A 1 662 ? -5.048 -0.300 33.904 1.00 88.06 662 ILE A C 1
ATOM 5385 O O . ILE A 1 662 ? -6.046 -0.639 33.260 1.00 88.06 662 ILE A O 1
ATOM 5389 N N . VAL A 1 663 ? -4.773 0.965 34.176 1.00 87.62 663 VAL A N 1
ATOM 5390 C CA . VAL A 1 663 ? -5.534 2.101 33.682 1.00 87.62 663 VAL A CA 1
ATOM 5391 C C . VAL A 1 663 ? -4.655 2.842 32.688 1.00 87.62 663 VAL A C 1
ATOM 5393 O O . VAL A 1 663 ? -3.526 3.226 32.993 1.00 87.62 663 VAL A O 1
ATOM 5396 N N . LYS A 1 664 ? -5.181 3.035 31.480 1.00 89.81 664 LYS A N 1
ATOM 5397 C CA . LYS A 1 664 ? -4.495 3.752 30.405 1.00 89.81 664 LYS A CA 1
ATOM 5398 C C . LYS A 1 664 ? -5.219 5.055 30.126 1.00 89.81 664 LYS A C 1
ATOM 5400 O O . LYS A 1 664 ? -6.407 5.038 29.792 1.00 89.81 664 LYS A O 1
ATOM 5405 N N . PHE A 1 665 ? -4.493 6.163 30.199 1.00 89.69 665 PHE A N 1
ATOM 5406 C CA . PHE A 1 665 ? -4.915 7.430 29.618 1.00 89.69 665 PHE A CA 1
ATOM 5407 C C . PHE A 1 665 ? -4.835 7.298 28.095 1.00 89.69 665 PHE A C 1
ATOM 5409 O O . PHE A 1 665 ? -3.762 7.319 27.493 1.00 89.69 665 PHE A O 1
ATOM 5416 N N . VAL A 1 666 ? -5.986 7.055 27.474 1.00 82.06 666 VAL A N 1
ATOM 5417 C CA . VAL A 1 666 ? -6.087 6.779 26.039 1.00 82.06 666 VAL A CA 1
ATOM 5418 C C . VAL A 1 666 ? -6.205 8.078 25.250 1.00 82.06 666 VAL A C 1
ATOM 5420 O O . VAL A 1 666 ? -6.520 9.132 25.798 1.00 82.06 666 VAL A O 1
ATOM 5423 N N . PHE A 1 667 ? -5.950 7.989 23.943 1.00 79.81 667 PHE A N 1
ATOM 5424 C CA . PHE A 1 667 ? -5.967 9.125 23.021 1.00 79.81 667 PHE A CA 1
ATOM 5425 C C . PHE A 1 667 ? -4.893 10.183 23.350 1.00 79.81 667 PHE A C 1
ATOM 5427 O O . PHE A 1 667 ? -5.188 11.322 23.714 1.00 79.81 667 PHE A O 1
ATOM 5434 N N . LYS A 1 668 ? -3.623 9.785 23.179 1.00 85.31 668 LYS A N 1
ATOM 5435 C CA . LYS A 1 668 ? -2.397 10.571 23.431 1.00 85.31 668 LYS A CA 1
ATOM 5436 C C . LYS A 1 668 ? -2.469 12.031 22.971 1.00 85.31 668 LYS A C 1
ATOM 5438 O O . LYS A 1 668 ? -2.080 12.929 23.714 1.00 85.31 668 LYS A O 1
ATOM 5443 N N . LEU A 1 669 ? -3.071 12.267 21.803 1.00 78.62 669 LEU A N 1
ATOM 5444 C CA . LEU A 1 669 ? -3.278 13.596 21.233 1.00 78.62 669 LEU A CA 1
ATOM 5445 C C . LEU A 1 669 ? -4.007 14.565 22.180 1.00 78.62 669 LEU A C 1
ATOM 5447 O O . LEU A 1 669 ? -3.633 15.732 22.238 1.00 78.62 669 LEU A O 1
ATOM 5451 N N . TYR A 1 670 ? -5.020 14.116 22.926 1.00 86.31 670 TYR A N 1
ATOM 5452 C CA . TYR A 1 670 ? -5.724 14.980 23.881 1.00 86.31 670 TYR A CA 1
ATOM 5453 C C . TYR A 1 670 ? -4.830 15.360 25.064 1.00 86.31 670 TYR A C 1
ATOM 5455 O O . TYR A 1 670 ? -4.773 16.530 25.441 1.00 86.31 670 TYR A O 1
ATOM 5463 N N . TRP A 1 671 ? -4.102 14.391 25.622 1.00 90.88 671 TRP A N 1
ATOM 5464 C CA . TRP A 1 671 ? -3.233 14.615 26.777 1.00 90.88 671 TRP A CA 1
ATOM 5465 C C . TRP A 1 671 ? -2.046 15.510 26.432 1.00 90.88 671 TRP A C 1
ATOM 5467 O O . TRP A 1 671 ? -1.788 16.466 27.157 1.00 90.88 671 TRP A O 1
ATOM 5477 N N . ALA A 1 672 ? -1.394 15.287 25.291 1.00 89.38 672 ALA A N 1
ATOM 5478 C CA . ALA A 1 672 ? -0.315 16.149 24.819 1.00 89.38 672 ALA A CA 1
ATOM 5479 C C . ALA A 1 672 ? -0.790 17.596 24.571 1.00 89.38 672 ALA A C 1
ATOM 5481 O O . ALA A 1 672 ? -0.113 18.540 24.974 1.00 89.38 672 ALA A O 1
ATOM 5482 N N . TYR A 1 673 ? -1.996 17.788 24.018 1.00 88.38 673 TYR A N 1
ATOM 5483 C CA . TYR A 1 673 ? -2.600 19.118 23.891 1.00 88.38 673 TYR A CA 1
ATOM 5484 C C . TYR A 1 673 ? -2.836 19.794 25.251 1.00 88.38 673 TYR A C 1
ATOM 5486 O O . TYR A 1 673 ? -2.539 20.977 25.412 1.00 88.38 673 TYR A O 1
ATOM 5494 N N . LYS A 1 674 ? -3.350 19.060 26.248 1.00 90.38 674 LYS A N 1
ATOM 5495 C CA . LYS A 1 674 ? -3.554 19.606 27.598 1.00 90.38 674 LYS A CA 1
ATOM 5496 C C . LYS A 1 674 ? -2.240 19.961 28.291 1.00 90.38 674 LYS A C 1
ATOM 5498 O O . LYS A 1 674 ? -2.171 21.013 28.915 1.00 90.38 674 LYS A O 1
ATOM 5503 N N . ILE A 1 675 ? -1.203 19.139 28.126 1.00 91.75 675 ILE A N 1
ATOM 5504 C CA . ILE A 1 675 ? 0.147 19.438 28.618 1.00 91.75 675 ILE A CA 1
ATOM 5505 C C . ILE A 1 675 ? 0.664 20.725 27.970 1.00 91.75 675 ILE A C 1
ATOM 5507 O O . ILE A 1 675 ? 1.061 21.635 28.685 1.00 91.75 675 ILE A O 1
ATOM 5511 N N . LEU A 1 676 ? 0.582 20.859 26.642 1.00 88.81 676 LEU A N 1
ATOM 5512 C CA . LEU A 1 676 ? 0.998 22.078 25.940 1.00 88.81 676 LEU A CA 1
ATOM 5513 C C . LEU A 1 676 ? 0.325 23.340 26.506 1.00 88.81 676 LEU A C 1
ATOM 5515 O O . LEU A 1 676 ? 0.982 24.369 26.653 1.00 88.81 676 LEU A O 1
ATOM 5519 N N . LEU A 1 677 ? -0.970 23.286 26.843 1.00 87.25 677 LEU A N 1
ATOM 5520 C CA . LEU A 1 677 ? -1.683 24.438 27.407 1.00 87.25 677 LEU A CA 1
ATOM 5521 C C . LEU A 1 677 ? -1.102 24.915 28.750 1.00 87.25 677 LEU A C 1
ATOM 5523 O O . LEU A 1 677 ? -1.075 26.125 28.985 1.00 87.25 677 LEU A O 1
ATOM 5527 N N . GLU A 1 678 ? -0.607 24.003 29.591 1.00 87.69 678 GLU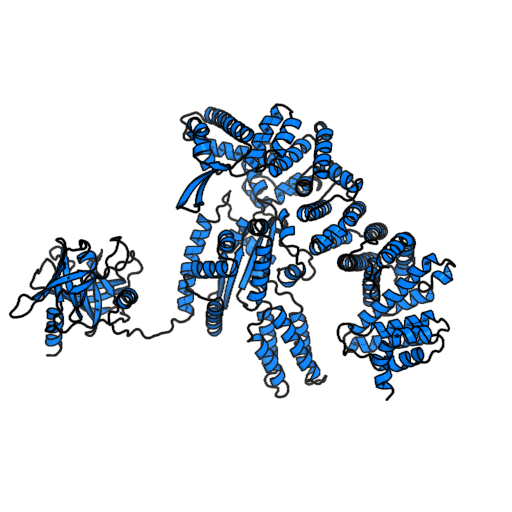 A N 1
ATOM 5528 C CA . GLU A 1 678 ? 0.037 24.355 30.865 1.00 87.69 678 GLU A CA 1
ATOM 5529 C C . GLU A 1 678 ? 1.315 25.175 30.640 1.00 87.69 678 GLU A C 1
ATOM 5531 O O . GLU A 1 678 ? 1.509 26.208 31.284 1.00 87.69 678 GLU A O 1
ATOM 5536 N N . PHE A 1 679 ? 2.146 24.783 29.670 1.00 86.06 679 PHE A N 1
ATOM 5537 C CA . PHE A 1 679 ? 3.402 25.477 29.353 1.00 86.06 679 PHE A CA 1
ATOM 5538 C C . PHE A 1 679 ? 3.184 26.759 28.551 1.00 86.06 679 PHE A C 1
ATOM 5540 O O . PHE A 1 679 ? 3.837 27.769 28.812 1.00 86.06 679 PHE A O 1
ATOM 5547 N N . ARG A 1 680 ? 2.197 26.762 27.648 1.00 79.56 680 ARG A N 1
ATOM 5548 C CA . ARG A 1 680 ? 1.785 27.944 26.881 1.00 79.56 680 ARG A CA 1
ATOM 5549 C C . ARG A 1 680 ? 1.441 29.118 27.790 1.00 79.56 680 ARG A C 1
ATOM 5551 O O . ARG A 1 680 ? 1.814 30.247 27.496 1.00 79.56 680 ARG A O 1
ATOM 5558 N N . SER A 1 681 ? 0.711 28.864 28.877 1.00 73.69 681 SER A N 1
ATOM 5559 C CA . SER A 1 681 ? 0.297 29.922 29.809 1.00 73.69 681 SER A CA 1
ATOM 5560 C C . SER A 1 681 ? 1.477 30.658 30.461 1.00 73.69 681 SER A C 1
ATOM 5562 O O . SER A 1 681 ? 1.309 31.781 30.931 1.00 73.69 681 SER A O 1
ATOM 55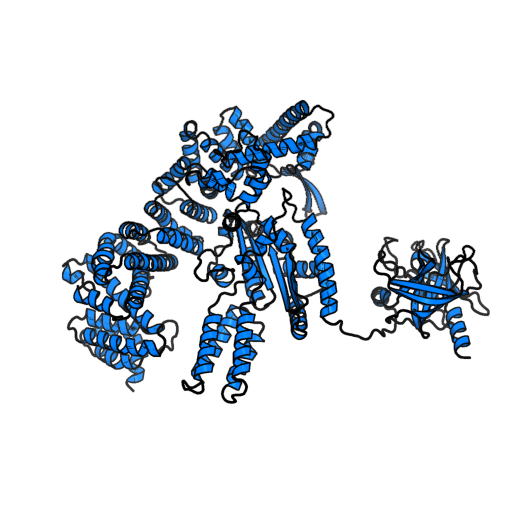64 N N . ARG A 1 682 ? 2.665 30.037 30.461 1.00 79.00 682 ARG A N 1
ATOM 5565 C CA . ARG A 1 682 ? 3.898 30.519 31.098 1.00 79.00 682 ARG A CA 1
ATOM 5566 C C . ARG A 1 682 ? 4.980 30.929 30.093 1.00 79.00 682 ARG A C 1
ATOM 5568 O O . ARG A 1 682 ? 6.032 31.381 30.527 1.00 79.00 682 ARG A O 1
ATOM 5575 N N . ASP A 1 683 ? 4.729 30.739 28.795 1.00 76.31 683 ASP A N 1
ATOM 5576 C CA . ASP A 1 683 ? 5.674 30.951 27.687 1.00 76.31 683 ASP A CA 1
ATOM 5577 C C . ASP A 1 683 ? 7.043 30.257 27.886 1.00 76.31 683 ASP A C 1
ATOM 5579 O O . ASP A 1 683 ? 8.093 30.774 27.510 1.00 76.31 683 ASP A O 1
ATOM 5583 N N . ASN A 1 684 ? 7.044 29.077 28.524 1.00 83.06 684 ASN A N 1
ATOM 5584 C CA . ASN A 1 684 ? 8.266 28.362 28.913 1.00 83.06 684 ASN A CA 1
ATOM 5585 C C . ASN A 1 684 ? 8.578 27.175 27.983 1.00 83.06 684 ASN A C 1
ATOM 5587 O O . ASN A 1 684 ? 8.397 26.014 28.356 1.00 83.06 684 ASN A O 1
ATOM 5591 N N . TRP A 1 685 ? 9.050 27.471 26.769 1.00 83.25 685 TRP A N 1
ATOM 5592 C CA . TRP A 1 685 ? 9.363 26.462 25.742 1.00 83.25 685 TRP A CA 1
ATOM 5593 C C . TRP A 1 685 ? 10.523 25.545 26.127 1.00 83.25 685 TRP A C 1
ATOM 5595 O O . TRP A 1 685 ? 10.437 24.342 25.934 1.00 83.25 685 TRP A O 1
ATOM 5605 N N . SER A 1 686 ? 11.560 26.070 26.784 1.00 82.31 686 SER A N 1
ATOM 5606 C CA . SER A 1 686 ? 12.710 25.254 27.197 1.00 82.31 686 SER A CA 1
ATOM 5607 C C . SER A 1 686 ? 12.322 24.139 28.179 1.00 82.31 686 SER A C 1
ATOM 5609 O O . SER A 1 686 ? 12.805 23.013 28.063 1.00 82.31 686 SER A O 1
ATOM 5611 N N . GLU A 1 687 ? 11.422 24.416 29.129 1.00 87.06 687 GLU A N 1
ATOM 5612 C CA . GLU A 1 687 ? 10.914 23.393 30.052 1.00 87.06 687 GLU A CA 1
ATOM 5613 C C . GLU A 1 687 ? 9.999 22.385 29.338 1.00 87.06 687 GLU A C 1
ATOM 5615 O O . GLU A 1 687 ? 10.008 21.200 29.679 1.00 87.06 687 GLU A O 1
ATOM 5620 N N . PHE A 1 688 ? 9.257 22.831 28.319 1.00 88.31 688 PHE A N 1
ATOM 5621 C CA . PHE A 1 688 ? 8.444 21.953 27.482 1.00 88.31 688 PHE A CA 1
ATOM 5622 C C . PHE A 1 688 ? 9.314 20.970 26.681 1.00 88.31 688 PHE A C 1
ATOM 5624 O O . PHE A 1 688 ? 9.052 19.767 26.743 1.00 88.31 688 PHE A O 1
ATOM 5631 N N . SER A 1 689 ? 10.386 21.434 26.026 1.00 85.25 689 SER A N 1
ATOM 5632 C CA . SER A 1 689 ? 11.328 20.568 25.297 1.00 85.25 689 SER A CA 1
ATOM 5633 C C . SER A 1 689 ? 11.999 19.554 26.239 1.00 85.25 689 SER A C 1
ATOM 5635 O O . SER A 1 689 ? 12.066 18.363 25.936 1.00 85.25 689 SER A O 1
ATOM 5637 N N . LEU A 1 690 ? 12.395 19.971 27.452 1.00 87.56 690 LEU A N 1
ATOM 5638 C CA . LEU A 1 690 ? 12.937 19.061 28.478 1.00 87.56 690 LEU A CA 1
ATOM 5639 C C . LEU A 1 690 ? 11.913 18.018 28.962 1.00 87.56 690 LEU A C 1
ATOM 5641 O O . LEU A 1 690 ? 12.261 16.857 29.223 1.00 87.56 690 LEU A O 1
ATOM 5645 N N . LEU A 1 691 ? 10.643 18.408 29.115 1.00 91.06 691 LEU A N 1
ATOM 5646 C CA . LEU A 1 691 ? 9.572 17.472 29.452 1.00 91.06 691 LEU A CA 1
ATOM 5647 C C . LEU A 1 691 ? 9.385 16.454 28.326 1.00 91.06 691 LEU A C 1
ATOM 5649 O O . LEU A 1 691 ? 9.393 15.256 28.605 1.00 91.06 691 LEU A O 1
ATOM 5653 N N . ARG A 1 692 ? 9.253 16.926 27.081 1.00 90.38 692 ARG A N 1
ATOM 5654 C CA . ARG A 1 692 ? 9.108 16.105 25.872 1.00 90.38 692 ARG A CA 1
ATOM 5655 C C . ARG A 1 692 ? 10.184 15.029 25.814 1.00 90.38 692 ARG A C 1
ATOM 5657 O O . ARG A 1 692 ? 9.853 13.846 25.768 1.00 90.38 692 ARG A O 1
ATOM 5664 N N . ASP A 1 693 ? 11.451 15.422 25.915 1.00 85.69 693 ASP A N 1
ATOM 5665 C CA . ASP A 1 693 ? 12.588 14.508 25.774 1.00 85.69 693 ASP A CA 1
ATOM 5666 C C . ASP A 1 693 ? 12.631 13.427 26.866 1.00 85.69 693 ASP A C 1
ATOM 5668 O O . ASP A 1 693 ? 13.166 12.338 26.653 1.00 85.69 693 ASP A O 1
ATOM 5672 N N . SER A 1 694 ? 12.030 13.697 28.028 1.00 89.75 694 SER A N 1
ATOM 5673 C CA . SER A 1 694 ? 11.957 12.758 29.152 1.00 89.75 694 SER A CA 1
ATOM 5674 C C . SER A 1 694 ? 10.639 11.979 29.251 1.00 89.75 694 SER A C 1
ATOM 5676 O O . SER A 1 694 ? 10.525 11.101 30.108 1.00 89.75 694 SER A O 1
ATOM 5678 N N . PHE A 1 695 ? 9.653 12.255 28.391 1.00 92.62 695 PHE A N 1
ATOM 5679 C CA . PHE A 1 695 ? 8.329 11.628 28.408 1.00 92.62 695 PHE A CA 1
ATOM 5680 C C . PHE A 1 695 ? 8.172 10.638 27.246 1.00 92.62 695 PHE A C 1
ATOM 5682 O O . PHE A 1 695 ? 7.471 10.900 26.273 1.00 92.62 695 PHE A O 1
ATOM 5689 N N . VAL A 1 696 ? 8.757 9.446 27.385 1.00 86.88 696 VAL A N 1
ATOM 5690 C CA . VAL A 1 696 ? 8.826 8.418 26.323 1.00 86.88 696 VAL A CA 1
ATOM 5691 C C . VAL A 1 696 ? 7.466 8.092 25.686 1.00 86.88 696 VAL A C 1
ATOM 5693 O O . VAL A 1 696 ? 7.372 8.003 24.467 1.00 86.88 696 VAL A O 1
ATOM 5696 N N . GLU A 1 697 ? 6.392 7.946 26.473 1.00 88.12 697 GLU A N 1
ATOM 5697 C CA . GLU A 1 697 ? 5.068 7.593 25.931 1.00 88.12 697 GLU A CA 1
ATOM 5698 C C . GLU A 1 697 ? 4.418 8.695 25.070 1.00 88.12 697 GLU A C 1
ATOM 5700 O O . GLU A 1 697 ? 3.536 8.366 24.274 1.00 88.12 697 GLU A O 1
ATOM 5705 N N . LEU A 1 698 ? 4.821 9.963 25.228 1.00 89.25 698 LEU A N 1
ATOM 5706 C CA . LEU A 1 698 ? 4.237 11.134 24.554 1.00 89.25 698 LEU A CA 1
ATOM 5707 C C . LEU A 1 698 ? 5.245 11.970 23.753 1.00 89.25 698 LEU A C 1
ATOM 5709 O O . LEU A 1 698 ? 4.845 12.979 23.179 1.00 89.25 698 LEU A O 1
ATOM 5713 N N . LYS A 1 699 ? 6.523 11.581 23.713 1.00 88.81 699 LYS A N 1
ATOM 5714 C CA . LYS A 1 699 ? 7.613 12.344 23.087 1.00 88.81 699 LYS A CA 1
ATOM 5715 C C . LYS A 1 699 ? 7.240 12.822 21.678 1.00 88.81 699 LYS A C 1
ATOM 5717 O O . LYS A 1 699 ? 7.231 14.021 21.407 1.00 88.81 699 LYS A O 1
ATOM 5722 N N . ASP A 1 700 ? 6.815 11.880 20.840 1.00 86.88 700 ASP A N 1
ATOM 5723 C CA . ASP A 1 700 ? 6.426 12.117 19.450 1.00 86.88 700 ASP A CA 1
ATOM 5724 C C . ASP A 1 700 ? 5.197 13.031 19.330 1.00 86.88 700 ASP A C 1
ATOM 5726 O O . ASP A 1 700 ? 5.174 13.961 18.523 1.00 86.88 700 ASP A O 1
ATOM 5730 N N . ASP A 1 701 ? 4.168 12.784 20.151 1.00 87.38 701 ASP A N 1
ATOM 5731 C CA . ASP A 1 701 ? 2.946 13.587 20.167 1.00 87.38 701 ASP A CA 1
ATOM 5732 C C . ASP A 1 701 ? 3.253 15.038 20.573 1.00 87.38 701 ASP A C 1
ATOM 5734 O O . ASP A 1 701 ? 2.785 15.972 19.924 1.00 87.38 701 ASP A O 1
ATOM 5738 N N . LEU A 1 702 ? 4.059 15.240 21.621 1.00 89.31 702 LEU A N 1
ATOM 5739 C CA . LEU A 1 702 ? 4.445 16.560 22.127 1.00 89.31 702 LEU A CA 1
ATOM 5740 C C . LEU A 1 702 ? 5.257 17.353 21.096 1.00 89.31 702 LEU A C 1
ATOM 5742 O O . LEU A 1 702 ? 4.964 18.532 20.901 1.00 89.31 702 LEU A O 1
ATOM 5746 N N . LEU A 1 703 ? 6.190 16.708 20.382 1.00 88.38 703 LEU A N 1
ATOM 5747 C CA . LEU A 1 703 ? 6.933 17.345 19.289 1.00 88.38 703 LEU A CA 1
ATOM 5748 C C . LEU A 1 703 ? 5.998 17.842 18.178 1.00 88.38 703 LEU A C 1
ATOM 5750 O O . LEU A 1 703 ? 6.105 18.980 17.719 1.00 88.38 703 LEU A O 1
ATOM 5754 N N . ILE A 1 704 ? 5.052 16.996 17.750 1.00 86.31 704 ILE A N 1
ATOM 5755 C CA . ILE A 1 704 ? 4.058 17.364 16.732 1.00 86.31 704 ILE A CA 1
ATOM 5756 C C . ILE A 1 704 ? 3.309 18.632 17.163 1.00 86.31 704 ILE A C 1
ATOM 5758 O O . ILE A 1 704 ? 3.097 19.537 16.353 1.00 86.31 704 ILE A O 1
ATOM 5762 N N . TYR A 1 705 ? 2.919 18.713 18.434 1.00 83.62 705 TYR A N 1
ATOM 5763 C CA . TYR A 1 705 ? 2.175 19.850 18.967 1.00 83.62 705 TYR A CA 1
ATOM 5764 C C . TYR A 1 705 ? 2.982 21.128 19.073 1.00 83.62 705 TYR A C 1
ATOM 5766 O O . TYR A 1 705 ? 2.454 22.189 18.751 1.00 83.62 705 TYR A O 1
ATOM 5774 N N . GLU A 1 706 ? 4.224 21.026 19.516 1.00 86.62 706 GLU A N 1
ATOM 5775 C CA . GLU A 1 706 ? 5.139 22.153 19.604 1.00 86.62 706 GLU A CA 1
ATOM 5776 C C . GLU A 1 706 ? 5.314 22.823 18.244 1.00 86.62 706 GLU A C 1
ATOM 5778 O O . GLU A 1 706 ? 5.001 24.003 18.093 1.00 86.62 706 GLU A O 1
ATOM 5783 N N . ILE A 1 707 ? 5.676 22.043 17.222 1.00 88.00 707 ILE A N 1
ATOM 5784 C CA . ILE A 1 707 ? 5.875 22.549 15.860 1.00 88.00 707 ILE A CA 1
ATOM 5785 C C . ILE A 1 707 ? 4.595 23.186 15.311 1.00 88.00 707 ILE A C 1
ATOM 5787 O O . ILE A 1 707 ? 4.631 24.295 14.775 1.00 88.00 707 ILE A O 1
ATOM 5791 N N . LEU A 1 708 ? 3.449 22.513 15.454 1.00 85.06 708 LEU A N 1
ATOM 5792 C CA . LEU A 1 708 ? 2.175 23.039 14.961 1.00 85.06 708 LEU A CA 1
ATOM 5793 C C . LEU A 1 708 ? 1.738 24.302 15.699 1.00 85.06 708 LEU A C 1
ATOM 5795 O O . LEU A 1 708 ? 1.168 25.195 15.076 1.00 85.06 708 LEU A O 1
ATOM 5799 N N . TYR A 1 709 ? 1.963 24.373 17.011 1.00 83.69 709 TYR A N 1
ATOM 5800 C CA . TYR A 1 709 ? 1.609 25.538 17.808 1.00 83.69 709 TYR A CA 1
ATOM 5801 C C . TYR A 1 709 ? 2.490 26.734 17.455 1.00 83.69 709 TYR A C 1
ATOM 5803 O O . TYR A 1 709 ? 1.956 27.807 17.168 1.00 83.69 709 TYR A O 1
ATOM 5811 N N . LEU A 1 710 ? 3.813 26.555 17.427 1.00 85.12 710 LEU A N 1
ATOM 5812 C CA . LEU A 1 710 ? 4.754 27.616 17.071 1.00 85.12 710 LEU A CA 1
ATOM 5813 C C . LEU A 1 710 ? 4.456 28.160 15.663 1.00 85.12 710 LEU A C 1
ATOM 5815 O O . LEU A 1 710 ? 4.458 29.372 15.460 1.00 85.12 710 LEU A O 1
ATOM 5819 N N . ASP A 1 711 ? 4.078 27.288 14.725 1.00 85.44 711 ASP A N 1
ATOM 5820 C CA . ASP A 1 711 ? 3.650 27.667 13.373 1.00 85.44 711 ASP A CA 1
ATOM 5821 C C . ASP A 1 711 ? 2.337 28.479 13.332 1.00 85.44 711 ASP A C 1
ATOM 5823 O O . ASP A 1 711 ? 2.148 29.283 12.418 1.00 85.44 711 ASP A O 1
ATOM 5827 N N . THR A 1 712 ? 1.429 28.332 14.313 1.00 80.12 712 THR A N 1
ATOM 5828 C CA . THR A 1 712 ? 0.160 29.093 14.319 1.00 80.12 712 THR A CA 1
ATOM 5829 C C . THR A 1 712 ? 0.340 30.605 14.483 1.00 80.12 712 THR A C 1
ATOM 5831 O O . THR A 1 712 ? -0.464 31.360 13.937 1.00 80.12 712 THR A O 1
ATOM 5834 N N . ASP A 1 713 ? 1.385 31.047 15.190 1.00 78.88 713 ASP A N 1
ATOM 5835 C CA . ASP A 1 713 ? 1.784 32.458 15.333 1.00 78.88 713 ASP A CA 1
ATOM 5836 C C . ASP A 1 713 ? 3.236 32.620 14.852 1.00 78.88 713 ASP A C 1
ATOM 5838 O O . ASP A 1 713 ? 4.138 33.014 15.595 1.00 78.88 713 ASP A O 1
ATOM 5842 N N . PHE A 1 714 ? 3.462 32.225 13.592 1.00 80.19 714 PHE A N 1
ATOM 5843 C CA . PHE A 1 714 ? 4.788 32.144 12.978 1.00 80.19 714 PHE A CA 1
ATOM 5844 C C . PHE A 1 714 ? 5.609 33.431 13.147 1.00 80.19 714 PHE A C 1
ATOM 5846 O O . PHE A 1 714 ? 6.805 33.354 13.401 1.00 80.19 714 PHE A O 1
ATOM 5853 N N . GLU A 1 715 ? 4.986 34.609 13.031 1.00 82.94 715 GLU A N 1
ATOM 5854 C CA . GLU A 1 715 ? 5.689 35.899 13.120 1.00 82.94 715 GLU A CA 1
ATOM 5855 C C . GLU A 1 715 ? 6.350 36.130 14.483 1.00 82.94 715 GLU A C 1
ATOM 5857 O O . GLU A 1 715 ? 7.407 36.753 14.542 1.00 82.94 715 GLU A O 1
ATOM 5862 N N . LYS A 1 716 ? 5.761 35.620 15.571 1.00 85.38 716 LYS A N 1
ATOM 5863 C CA . LYS A 1 716 ? 6.341 35.744 16.917 1.00 85.38 716 LYS A CA 1
ATOM 5864 C C . LYS A 1 716 ? 7.303 34.618 17.258 1.00 85.38 716 LYS A C 1
ATOM 5866 O O . LYS A 1 716 ? 8.241 34.828 18.016 1.00 85.38 716 LYS A O 1
ATOM 5871 N N . ASN A 1 717 ? 7.060 33.432 16.711 1.00 86.69 717 ASN A N 1
ATOM 5872 C CA . ASN A 1 717 ? 7.730 32.207 17.134 1.00 86.69 717 ASN A CA 1
ATOM 5873 C C . ASN A 1 717 ? 8.799 31.717 16.151 1.00 86.69 717 ASN A C 1
ATOM 5875 O O . ASN A 1 717 ? 9.366 30.650 16.373 1.00 86.69 717 ASN A O 1
ATOM 5879 N N . SER A 1 718 ? 9.080 32.441 15.062 1.00 89.00 718 SER A N 1
ATOM 5880 C CA . SER A 1 718 ? 9.941 31.947 13.978 1.00 89.00 718 SER A CA 1
ATOM 5881 C C . SER A 1 718 ? 11.347 31.559 14.432 1.00 89.00 718 SER A C 1
ATOM 5883 O O . SER A 1 718 ? 11.898 30.597 13.908 1.00 89.00 718 SER A O 1
ATOM 5885 N N . GLU A 1 719 ? 11.930 32.282 15.393 1.00 89.69 719 GLU A N 1
ATOM 5886 C CA . GLU A 1 719 ? 13.265 31.968 15.923 1.00 89.69 719 GLU A CA 1
ATOM 5887 C C . GLU A 1 719 ? 13.263 30.654 16.711 1.00 89.69 719 GLU A C 1
ATOM 5889 O O . GLU A 1 719 ? 14.067 29.769 16.422 1.00 89.69 719 GLU A O 1
ATOM 5894 N N . ILE A 1 720 ? 12.313 30.495 17.640 1.00 89.25 720 ILE A N 1
ATOM 5895 C CA . ILE A 1 720 ? 12.147 29.274 18.446 1.00 89.25 720 ILE A CA 1
ATOM 5896 C C . ILE A 1 720 ? 11.830 28.084 17.535 1.00 89.25 720 ILE A C 1
ATOM 5898 O O . ILE A 1 720 ? 12.444 27.030 17.650 1.00 89.25 720 ILE A O 1
ATOM 5902 N N . LEU A 1 721 ? 10.922 28.272 16.574 1.00 90.75 721 LEU A N 1
ATOM 5903 C CA . LEU A 1 721 ? 10.558 27.247 15.601 1.00 90.75 721 LEU A CA 1
ATOM 5904 C C . LEU A 1 721 ? 11.759 26.807 14.756 1.00 90.75 721 LEU A C 1
ATOM 5906 O O . LEU A 1 721 ? 11.933 25.614 14.522 1.00 90.75 721 LEU A O 1
ATOM 5910 N N . ASN A 1 722 ? 12.584 27.748 14.291 1.00 92.69 722 ASN A N 1
ATOM 5911 C CA . ASN A 1 722 ? 13.778 27.421 13.516 1.00 92.69 722 ASN A CA 1
ATOM 5912 C C . ASN A 1 722 ? 14.808 26.647 14.355 1.00 92.69 722 ASN A C 1
ATOM 5914 O O . ASN A 1 722 ? 15.397 25.677 13.873 1.00 92.69 722 ASN A O 1
ATOM 5918 N N . GLN A 1 723 ? 14.986 27.044 15.618 1.00 90.69 723 GLN A N 1
ATOM 5919 C CA . GLN A 1 723 ? 15.862 26.344 16.552 1.00 90.69 723 GLN A CA 1
ATOM 5920 C C . GLN A 1 723 ? 15.386 24.902 16.785 1.00 90.69 723 GLN A C 1
ATOM 5922 O O . GLN A 1 723 ? 16.158 23.973 16.567 1.00 90.69 723 GLN A O 1
ATOM 5927 N N . GLU A 1 724 ? 14.103 24.696 17.092 1.00 90.75 724 GLU A N 1
ATOM 5928 C CA . GLU A 1 724 ? 13.540 23.352 17.294 1.00 90.75 724 GLU A CA 1
ATOM 5929 C C . GLU A 1 724 ? 13.624 22.485 16.024 1.00 90.75 724 GLU A C 1
ATOM 5931 O O . GLU A 1 724 ? 14.007 21.318 16.090 1.00 90.75 724 GLU A O 1
ATOM 5936 N N . ILE A 1 725 ? 13.352 23.041 14.833 1.00 93.31 725 ILE A N 1
ATOM 5937 C CA . ILE A 1 725 ? 13.541 22.319 13.559 1.00 93.31 725 ILE A CA 1
ATOM 5938 C C . ILE A 1 725 ? 15.001 21.881 13.395 1.00 93.31 725 ILE A C 1
ATOM 5940 O O . ILE A 1 725 ? 15.274 20.741 13.011 1.00 93.31 725 ILE A O 1
ATOM 5944 N N . THR A 1 726 ? 15.941 22.776 13.691 1.00 92.38 726 THR A N 1
ATOM 5945 C CA . THR A 1 726 ? 17.378 22.506 13.602 1.00 92.38 726 THR A CA 1
ATOM 5946 C C . THR A 1 726 ? 17.798 21.402 14.569 1.00 92.38 726 THR A C 1
ATOM 5948 O O . THR A 1 726 ? 18.518 20.483 14.166 1.00 92.38 726 THR A O 1
ATOM 5951 N N . ASP A 1 727 ? 17.320 21.459 15.810 1.00 89.88 727 ASP A N 1
ATOM 5952 C CA . ASP A 1 727 ? 17.634 20.488 16.856 1.00 89.88 727 ASP A CA 1
ATOM 5953 C C . ASP A 1 727 ? 17.078 19.104 16.514 1.00 89.88 727 ASP A C 1
ATOM 5955 O O . ASP A 1 727 ? 17.807 18.111 16.575 1.00 89.88 727 ASP A O 1
ATOM 5959 N N . VAL A 1 728 ? 15.842 19.032 16.011 1.00 91.88 728 VAL A N 1
ATOM 5960 C CA . VAL A 1 728 ? 15.251 17.773 15.539 1.00 91.88 728 VAL A CA 1
ATOM 5961 C C . VAL A 1 728 ? 16.003 17.217 14.329 1.00 91.88 728 VAL A C 1
ATOM 5963 O O . VAL A 1 728 ? 16.248 16.014 14.269 1.00 91.88 728 VAL A O 1
ATOM 5966 N N . LEU A 1 729 ? 16.437 18.043 13.373 1.00 92.81 729 LEU A N 1
ATOM 5967 C CA . LEU A 1 729 ? 17.240 17.560 12.239 1.00 92.81 729 LEU A CA 1
ATOM 5968 C C . LEU A 1 729 ? 18.620 17.034 12.665 1.00 92.81 729 LEU A C 1
ATOM 5970 O O . LEU A 1 729 ? 19.148 16.129 12.015 1.00 92.81 729 LEU A O 1
ATOM 5974 N N . ASN A 1 730 ? 19.182 17.567 13.753 1.00 89.88 730 ASN A N 1
ATOM 5975 C CA . ASN A 1 730 ? 20.469 17.146 14.315 1.00 89.88 730 ASN A CA 1
ATOM 5976 C C . ASN A 1 730 ? 20.352 15.967 15.299 1.00 89.88 730 ASN A C 1
ATOM 5978 O O . ASN A 1 730 ? 21.360 15.342 15.635 1.00 89.88 730 ASN A O 1
ATOM 5982 N N . SER A 1 731 ? 19.143 15.657 15.762 1.00 88.25 731 SER A N 1
ATOM 5983 C CA . SER A 1 731 ? 18.871 14.559 16.691 1.00 88.25 731 SER A CA 1
ATOM 5984 C C . SER A 1 731 ? 19.173 13.178 16.085 1.00 88.25 731 SER A C 1
ATOM 5986 O O . SER A 1 731 ? 19.294 12.996 14.870 1.00 88.25 731 SER A O 1
ATOM 5988 N N . THR A 1 732 ? 19.266 12.147 16.926 1.00 83.19 732 THR A N 1
ATOM 5989 C CA . THR A 1 732 ? 19.473 10.756 16.479 1.00 83.19 732 THR A CA 1
ATOM 5990 C C . THR A 1 732 ? 18.184 10.057 16.032 1.00 83.19 732 THR A C 1
ATOM 5992 O O . THR A 1 732 ? 18.253 9.033 15.357 1.00 83.19 732 THR A O 1
ATOM 5995 N N . SER A 1 733 ? 17.022 10.613 16.364 1.00 75.62 733 SER A N 1
ATOM 5996 C CA . SER A 1 733 ? 15.681 10.056 16.142 1.00 75.62 733 SER A CA 1
ATOM 5997 C C . SER A 1 733 ? 14.686 11.211 16.077 1.00 75.62 733 SER A C 1
ATOM 5999 O O . SER A 1 733 ? 14.947 12.175 16.765 1.00 75.62 733 SER A O 1
ATOM 6001 N N . GLU A 1 734 ? 13.545 11.088 15.387 1.00 85.06 734 GLU A N 1
ATOM 6002 C CA . GLU A 1 734 ? 12.432 12.081 15.286 1.00 85.06 734 GLU A CA 1
ATOM 6003 C C . GLU A 1 734 ? 12.361 12.850 13.961 1.00 85.06 734 GLU A C 1
ATOM 6005 O O . GLU A 1 734 ? 11.325 13.439 13.648 1.00 85.06 734 GLU A O 1
ATOM 6010 N N . LYS A 1 735 ? 13.384 12.770 13.101 1.00 93.25 735 LYS A N 1
ATOM 6011 C CA . LYS A 1 735 ? 13.377 13.475 11.801 1.00 93.25 735 LYS A CA 1
ATOM 6012 C C . LYS A 1 735 ? 12.185 13.071 10.933 1.00 93.25 735 LYS A C 1
ATOM 6014 O O . LYS A 1 735 ? 11.594 13.898 10.249 1.00 93.25 735 LYS A O 1
ATOM 6019 N N . GLY A 1 736 ? 11.799 11.796 10.993 1.00 92.06 736 GLY A N 1
ATOM 6020 C CA . GLY A 1 736 ? 10.643 11.255 10.279 1.00 92.06 736 GLY A CA 1
ATOM 6021 C C . GLY A 1 736 ? 9.348 11.952 10.689 1.00 92.06 736 GLY A C 1
ATOM 6022 O O . GLY A 1 736 ? 8.586 12.377 9.823 1.00 92.06 736 GLY A O 1
ATOM 6023 N N . LEU A 1 737 ? 9.145 12.155 11.994 1.00 90.25 737 LEU A N 1
ATOM 6024 C CA . LEU A 1 737 ? 7.992 12.882 12.527 1.00 90.25 737 LEU A CA 1
ATOM 6025 C C . LEU A 1 737 ? 7.990 14.331 12.058 1.00 90.25 737 LEU A C 1
ATOM 6027 O O . LEU A 1 737 ? 6.947 14.800 11.610 1.00 90.25 737 LEU A O 1
ATOM 6031 N N . LEU A 1 738 ? 9.148 15.005 12.077 1.00 94.06 738 LEU A N 1
ATOM 6032 C CA . LEU A 1 738 ? 9.288 16.358 11.535 1.00 94.06 738 LEU A CA 1
ATOM 6033 C C . LEU A 1 738 ? 8.871 16.421 10.058 1.00 94.06 738 LEU A C 1
ATOM 6035 O O . LEU A 1 738 ? 8.127 17.314 9.657 1.00 94.06 738 LEU A O 1
ATOM 6039 N N . PHE A 1 739 ? 9.303 15.457 9.244 1.00 94.88 739 PHE A N 1
ATOM 6040 C CA . PHE A 1 739 ? 8.934 15.406 7.831 1.00 94.88 739 PHE A CA 1
ATOM 6041 C C . PHE A 1 739 ? 7.432 15.154 7.620 1.00 94.88 739 PHE A C 1
ATOM 6043 O O . PHE A 1 739 ? 6.825 15.779 6.746 1.00 94.88 739 PHE A O 1
ATOM 6050 N N . PHE A 1 740 ? 6.807 14.298 8.435 1.00 90.44 740 PHE A N 1
ATOM 6051 C CA . PHE A 1 740 ? 5.365 14.044 8.369 1.00 90.44 740 PHE A CA 1
ATOM 6052 C C . PHE A 1 740 ? 4.525 15.212 8.894 1.00 90.44 740 PHE A C 1
ATOM 6054 O O . PHE A 1 740 ? 3.515 15.554 8.285 1.00 90.44 740 PHE A O 1
ATOM 6061 N N . VAL A 1 741 ? 4.913 15.856 9.999 1.00 87.19 741 VAL A N 1
ATOM 6062 C CA . VAL A 1 741 ? 4.182 17.022 10.522 1.00 87.19 741 VAL A CA 1
ATOM 6063 C C . VAL A 1 741 ? 4.404 18.250 9.646 1.00 87.19 741 VAL A C 1
ATOM 6065 O O . VAL A 1 741 ? 3.466 19.011 9.430 1.00 87.19 741 VAL A O 1
ATOM 6068 N N . GLY A 1 742 ? 5.593 18.404 9.055 1.00 88.75 742 GLY A N 1
ATOM 6069 C CA . GLY A 1 742 ? 5.941 19.526 8.188 1.00 88.75 742 GLY A CA 1
ATOM 6070 C C . GLY A 1 742 ? 4.991 19.688 7.000 1.00 88.75 742 GLY A C 1
ATOM 6071 O O . GLY A 1 742 ? 4.672 20.805 6.616 1.00 88.75 742 GLY A O 1
ATOM 6072 N N . ILE A 1 743 ? 4.427 18.608 6.447 1.00 86.62 743 ILE A N 1
ATOM 6073 C CA . ILE A 1 743 ? 3.429 18.736 5.365 1.00 86.62 743 ILE A CA 1
ATOM 6074 C C . ILE A 1 743 ? 2.096 19.361 5.828 1.00 86.62 743 ILE A C 1
ATOM 6076 O O . ILE A 1 743 ? 1.311 19.810 4.989 1.00 86.62 743 ILE A O 1
ATOM 6080 N N . LYS A 1 744 ? 1.843 19.402 7.144 1.00 80.56 744 LYS A N 1
ATOM 6081 C CA . LYS A 1 744 ? 0.646 19.973 7.783 1.00 80.56 744 LYS A CA 1
ATOM 6082 C C . LYS A 1 744 ? 0.855 21.399 8.305 1.00 80.56 744 LYS A C 1
ATOM 6084 O O . LYS A 1 744 ? -0.114 22.002 8.763 1.00 80.56 744 LYS A O 1
ATOM 6089 N N . THR A 1 745 ? 2.075 21.934 8.240 1.00 82.94 745 THR A N 1
ATOM 6090 C CA . THR A 1 745 ? 2.400 23.299 8.681 1.00 82.94 745 THR A CA 1
ATOM 6091 C C . THR A 1 745 ? 2.213 24.322 7.556 1.00 82.94 745 THR A C 1
ATOM 6093 O O . THR A 1 745 ? 1.920 23.978 6.403 1.00 82.94 745 THR A O 1
ATOM 6096 N N . SER A 1 746 ? 2.365 25.604 7.883 1.00 81.44 746 SER A N 1
ATOM 6097 C CA . SER A 1 746 ? 2.356 26.712 6.935 1.00 81.44 746 SER A CA 1
ATOM 6098 C C . SER A 1 746 ? 3.472 26.592 5.892 1.00 81.44 746 SER A C 1
ATOM 6100 O O . SER A 1 746 ? 4.497 25.938 6.093 1.00 81.44 746 SER A O 1
ATOM 6102 N N . PHE A 1 747 ? 3.317 27.291 4.763 1.00 85.69 747 PHE A N 1
ATOM 6103 C CA . PHE A 1 747 ? 4.370 27.339 3.742 1.00 85.69 747 PHE A CA 1
ATOM 6104 C C . PHE A 1 747 ? 5.680 27.932 4.260 1.00 85.69 747 PHE A C 1
ATOM 6106 O O . PHE A 1 747 ? 6.726 27.594 3.719 1.00 85.69 747 PHE A O 1
ATOM 6113 N N . ASN A 1 748 ? 5.632 28.791 5.282 1.00 87.56 748 ASN A N 1
ATOM 6114 C CA . ASN A 1 748 ? 6.828 29.385 5.868 1.00 87.56 748 ASN A CA 1
ATOM 6115 C C . ASN A 1 748 ? 7.588 28.361 6.723 1.00 87.56 748 ASN A C 1
ATOM 6117 O O . ASN A 1 748 ? 8.798 28.241 6.587 1.00 87.56 748 ASN A O 1
ATOM 6121 N N . CYS A 1 749 ? 6.892 27.562 7.536 1.00 89.31 749 CYS A N 1
ATOM 6122 C CA . CYS A 1 749 ? 7.527 26.475 8.285 1.00 89.31 749 CYS A CA 1
ATOM 6123 C C . CYS A 1 749 ? 8.081 25.388 7.348 1.00 89.31 749 CYS A C 1
ATOM 6125 O O . CYS A 1 749 ? 9.228 24.969 7.486 1.00 89.31 749 CYS A O 1
ATOM 6127 N N . GLN A 1 750 ? 7.324 25.003 6.314 1.00 92.06 750 GLN A N 1
ATOM 6128 C CA . GLN A 1 750 ? 7.822 24.097 5.269 1.00 92.06 750 GLN A CA 1
ATOM 6129 C C . GLN A 1 750 ? 9.081 24.632 4.577 1.00 92.06 750 GLN A C 1
ATOM 6131 O O . GLN A 1 750 ? 9.953 23.849 4.203 1.00 92.06 750 GLN A O 1
ATOM 6136 N N . GLU A 1 751 ? 9.161 25.950 4.381 1.00 92.62 751 GLU A N 1
ATOM 6137 C CA . GLU A 1 751 ? 10.318 26.616 3.789 1.00 92.62 751 GLU A CA 1
ATOM 6138 C C . GLU A 1 751 ? 11.560 26.483 4.673 1.00 92.62 751 GLU A C 1
ATOM 6140 O O . GLU A 1 751 ? 12.610 26.125 4.151 1.00 92.62 751 GLU A O 1
ATOM 6145 N N . ILE A 1 752 ? 11.430 26.677 5.992 1.00 93.81 752 ILE A N 1
ATOM 6146 C CA . ILE A 1 752 ? 12.532 26.473 6.948 1.00 93.81 752 ILE A CA 1
ATOM 6147 C C . ILE A 1 752 ? 13.069 25.041 6.839 1.00 93.81 752 ILE A C 1
ATOM 6149 O O . ILE A 1 752 ? 14.255 24.847 6.579 1.00 93.81 752 ILE A O 1
ATOM 6153 N N . ILE A 1 753 ? 12.187 24.036 6.938 1.00 95.06 753 ILE A N 1
ATOM 6154 C CA . ILE A 1 753 ? 12.577 22.618 6.839 1.00 95.06 753 ILE A CA 1
ATOM 6155 C C . ILE A 1 753 ? 13.281 22.345 5.501 1.00 95.06 753 ILE A C 1
ATOM 6157 O O . ILE A 1 753 ? 14.295 21.651 5.446 1.00 95.06 753 ILE A O 1
ATOM 6161 N N . PHE A 1 754 ? 12.747 22.877 4.397 1.00 96.06 754 PHE A N 1
ATOM 6162 C CA . PHE A 1 754 ? 13.306 22.635 3.071 1.00 96.06 754 PHE A CA 1
ATOM 6163 C C . PHE A 1 754 ? 14.674 23.298 2.863 1.00 96.06 754 PHE A C 1
ATOM 6165 O O . PHE A 1 754 ? 15.549 22.679 2.256 1.00 96.06 754 PHE A O 1
ATOM 6172 N N . LEU A 1 755 ? 14.867 24.529 3.345 1.00 94.12 755 LEU A N 1
ATOM 6173 C CA . LEU A 1 755 ? 16.145 25.238 3.249 1.00 94.12 755 LEU A CA 1
ATOM 6174 C C . LEU A 1 755 ? 17.232 24.531 4.058 1.00 94.12 755 LEU A C 1
ATOM 6176 O O . LEU A 1 755 ? 18.304 24.278 3.513 1.00 94.12 755 LEU A O 1
ATOM 6180 N N . GLU A 1 756 ? 16.920 24.088 5.277 1.00 93.12 756 GLU A N 1
ATOM 6181 C CA . GLU A 1 756 ? 17.834 23.281 6.093 1.00 93.12 756 GLU A CA 1
ATOM 6182 C C . GLU A 1 756 ? 18.300 22.018 5.347 1.00 93.12 756 GLU A C 1
ATOM 6184 O O . GLU A 1 756 ? 19.493 21.725 5.284 1.00 93.12 756 GLU A O 1
ATOM 6189 N N . LEU A 1 757 ? 17.382 21.293 4.696 1.00 94.31 757 LEU A N 1
ATOM 6190 C CA . LEU A 1 757 ? 17.713 20.104 3.894 1.00 94.31 757 LEU A CA 1
ATOM 6191 C C . LEU A 1 757 ? 18.528 20.424 2.629 1.00 94.31 757 LEU A C 1
ATOM 6193 O O . LEU A 1 757 ? 19.311 19.593 2.142 1.00 94.31 757 LEU A O 1
ATOM 6197 N N . LEU A 1 758 ? 18.313 21.603 2.047 1.00 93.12 758 LEU A N 1
ATOM 6198 C CA . LEU A 1 758 ? 19.017 22.048 0.851 1.00 93.12 758 LEU A CA 1
ATOM 6199 C C . LEU A 1 758 ? 20.458 22.458 1.178 1.00 93.12 758 LEU A C 1
ATOM 6201 O O . LEU A 1 758 ? 21.366 22.062 0.442 1.00 93.12 758 LEU A O 1
ATOM 6205 N N . GLU A 1 759 ? 20.658 23.189 2.273 1.00 90.00 759 GLU A N 1
ATOM 6206 C CA . GLU A 1 759 ? 21.937 23.780 2.679 1.00 90.00 759 GLU A CA 1
ATOM 6207 C C . GLU A 1 759 ? 22.833 22.809 3.458 1.00 90.00 759 GLU A C 1
ATOM 6209 O O . GLU A 1 759 ? 24.043 22.779 3.222 1.00 90.00 759 GLU A O 1
ATOM 6214 N N . LYS A 1 760 ? 22.268 21.962 4.330 1.00 85.06 760 LYS A N 1
ATOM 6215 C CA . LYS A 1 760 ? 23.051 20.976 5.088 1.00 85.06 760 LYS A CA 1
ATOM 6216 C C . LYS A 1 760 ? 23.585 19.835 4.215 1.00 85.06 760 LYS A C 1
ATOM 6218 O O . LYS A 1 760 ? 23.075 19.526 3.127 1.00 85.06 760 LYS A O 1
ATOM 6223 N N . GLY A 1 761 ? 24.633 19.187 4.730 1.00 82.25 761 GLY A N 1
ATOM 6224 C CA . GLY A 1 761 ? 25.141 17.912 4.219 1.00 82.25 761 GLY A CA 1
ATOM 6225 C C . GLY A 1 761 ? 24.119 16.773 4.343 1.00 82.25 761 GLY A C 1
ATOM 6226 O O . GLY A 1 761 ? 23.017 16.960 4.856 1.00 82.25 761 GLY A O 1
ATOM 6227 N N . GLU A 1 762 ? 24.478 15.588 3.845 1.00 86.69 762 GLU A N 1
ATOM 6228 C CA . GLU A 1 762 ? 23.634 14.391 3.965 1.00 86.69 762 GLU A CA 1
ATOM 6229 C C . GLU A 1 762 ? 23.398 14.046 5.447 1.00 86.69 762 GLU A C 1
ATOM 6231 O O . GLU A 1 762 ? 24.346 13.862 6.212 1.00 86.69 762 GLU A O 1
ATOM 6236 N N . LEU A 1 763 ? 22.128 13.982 5.856 1.00 91.62 763 LEU A N 1
ATOM 6237 C CA . LEU A 1 763 ? 21.726 13.566 7.199 1.00 91.62 763 LEU A CA 1
ATOM 6238 C C . LEU A 1 763 ? 21.791 12.037 7.337 1.00 91.62 763 LEU A C 1
ATOM 6240 O O . LEU A 1 763 ? 21.520 11.295 6.393 1.00 91.62 763 LEU A O 1
ATOM 6244 N N . ILE A 1 764 ? 22.066 11.544 8.545 1.00 91.31 764 ILE A N 1
ATOM 6245 C CA . ILE A 1 764 ? 21.940 10.114 8.849 1.00 91.31 764 ILE A CA 1
ATOM 6246 C C . ILE A 1 764 ? 20.459 9.808 9.086 1.00 91.31 764 ILE A C 1
ATOM 6248 O O . ILE A 1 764 ? 19.888 10.249 10.087 1.00 91.31 764 ILE A O 1
ATOM 6252 N N . LEU A 1 765 ? 19.857 9.066 8.153 1.00 94.19 765 LEU A N 1
ATOM 6253 C CA . LEU A 1 765 ? 18.441 8.702 8.175 1.00 94.19 765 LEU A CA 1
ATOM 6254 C C . LEU A 1 765 ? 18.254 7.186 8.304 1.00 94.19 765 LEU A C 1
ATOM 6256 O O . LEU A 1 765 ? 18.826 6.402 7.536 1.00 94.19 765 LEU A O 1
ATOM 6260 N N . ASN A 1 766 ? 17.402 6.774 9.241 1.00 93.44 766 ASN A N 1
ATOM 6261 C CA . ASN A 1 766 ? 16.870 5.412 9.283 1.00 93.44 766 ASN A CA 1
ATOM 6262 C C . ASN A 1 766 ? 15.788 5.202 8.195 1.00 93.44 766 ASN A C 1
ATOM 6264 O O . ASN A 1 766 ? 15.467 6.115 7.427 1.00 93.44 766 ASN A O 1
ATOM 6268 N N . LYS A 1 767 ? 15.210 3.998 8.110 1.00 92.12 767 LYS A N 1
ATOM 6269 C CA . LYS A 1 767 ? 14.200 3.652 7.093 1.00 92.12 767 LYS A CA 1
ATOM 6270 C C . LYS A 1 767 ? 12.950 4.542 7.140 1.00 92.12 767 LYS A C 1
ATOM 6272 O O . LYS A 1 767 ? 12.540 5.061 6.102 1.00 92.12 767 LYS A O 1
ATOM 6277 N N . GLN A 1 768 ? 12.371 4.748 8.325 1.00 92.81 768 GLN A N 1
ATOM 6278 C CA . GLN A 1 768 ? 11.195 5.607 8.512 1.00 92.81 768 GLN A CA 1
ATOM 6279 C C . GLN A 1 768 ? 11.517 7.062 8.158 1.00 92.81 768 GLN A C 1
ATOM 6281 O O . GLN A 1 768 ? 10.741 7.716 7.470 1.00 92.81 768 GLN A O 1
ATOM 6286 N N . GLU A 1 769 ? 12.677 7.565 8.582 1.00 95.38 769 GLU A N 1
ATOM 6287 C CA . GLU A 1 769 ? 13.112 8.939 8.317 1.00 95.38 769 GLU A CA 1
ATOM 6288 C C . GLU A 1 769 ? 13.402 9.174 6.828 1.00 95.38 769 GLU A C 1
ATOM 6290 O O . GLU A 1 769 ? 13.038 10.217 6.287 1.00 95.38 769 GLU A O 1
ATOM 6295 N N . THR A 1 770 ? 13.995 8.192 6.142 1.00 95.25 770 THR A N 1
ATOM 6296 C CA . THR A 1 770 ? 14.241 8.244 4.692 1.00 95.25 770 THR A CA 1
ATOM 6297 C C . THR A 1 770 ? 12.918 8.287 3.928 1.00 95.25 770 THR A C 1
ATOM 6299 O O . THR A 1 770 ? 12.741 9.115 3.032 1.00 95.25 770 THR A O 1
ATOM 6302 N N . PHE A 1 771 ? 11.951 7.447 4.315 1.00 94.19 771 PHE A N 1
ATOM 6303 C CA . PHE A 1 771 ? 10.600 7.493 3.760 1.00 94.19 771 PHE A CA 1
ATOM 6304 C C . PHE A 1 771 ? 9.901 8.826 4.068 1.00 94.19 771 PHE A C 1
ATOM 6306 O O . PHE A 1 771 ? 9.326 9.432 3.164 1.00 94.19 771 PHE A O 1
ATOM 6313 N N . GLY A 1 772 ? 10.009 9.326 5.302 1.00 94.94 772 GLY A N 1
ATOM 6314 C CA . GLY A 1 772 ? 9.474 10.622 5.716 1.00 94.94 772 GLY A CA 1
ATOM 6315 C C . GLY A 1 772 ? 10.018 11.772 4.871 1.00 94.94 772 GLY A C 1
ATOM 6316 O O . GLY A 1 772 ? 9.236 12.569 4.359 1.00 94.94 772 GLY A O 1
ATOM 6317 N N . LEU A 1 773 ? 11.332 11.816 4.623 1.00 96.00 773 LEU A N 1
ATOM 6318 C CA . LEU A 1 773 ? 11.960 12.811 3.747 1.00 96.00 773 LEU A CA 1
ATOM 6319 C C . LEU A 1 773 ? 11.375 12.749 2.331 1.00 96.00 773 LEU A C 1
ATOM 6321 O O . LEU A 1 773 ? 10.987 13.768 1.760 1.00 96.00 773 LEU A O 1
ATOM 6325 N N . MET A 1 774 ? 11.309 11.547 1.757 1.00 94.69 774 MET A N 1
ATOM 6326 C CA . MET A 1 774 ? 10.745 11.319 0.426 1.00 94.69 774 MET A CA 1
ATOM 6327 C C . MET A 1 774 ? 9.276 11.764 0.352 1.00 94.69 774 MET A C 1
ATOM 6329 O O . MET A 1 774 ? 8.873 12.426 -0.609 1.00 94.69 774 MET A O 1
ATOM 6333 N N . TYR A 1 775 ? 8.489 11.454 1.384 1.00 92.06 775 TYR A N 1
ATOM 6334 C CA . TYR A 1 775 ? 7.100 11.878 1.528 1.00 92.06 775 TYR A CA 1
ATOM 6335 C C . TYR A 1 775 ? 6.989 13.410 1.620 1.00 92.06 775 TYR A C 1
ATOM 6337 O O . TYR A 1 775 ? 6.235 14.025 0.863 1.00 92.06 775 TYR A O 1
ATOM 6345 N N . PHE A 1 776 ? 7.811 14.059 2.449 1.00 93.75 776 PHE A N 1
ATOM 6346 C CA . PHE A 1 776 ? 7.870 15.518 2.548 1.00 93.75 776 PHE A CA 1
ATOM 6347 C C . PHE A 1 776 ? 8.216 16.169 1.205 1.00 93.75 776 PHE A C 1
ATOM 6349 O O . PHE A 1 776 ? 7.518 17.083 0.769 1.00 93.75 776 PHE A O 1
ATOM 6356 N N . LEU A 1 777 ? 9.225 15.672 0.484 1.00 93.31 777 LEU A N 1
ATOM 6357 C CA . LEU A 1 777 ? 9.592 16.196 -0.836 1.00 93.31 777 LEU A CA 1
ATOM 6358 C C . LEU A 1 777 ? 8.452 16.064 -1.856 1.00 93.31 777 LEU A C 1
ATOM 6360 O O . LEU A 1 777 ? 8.257 16.964 -2.682 1.00 93.31 777 LEU A O 1
ATOM 6364 N N . LEU A 1 778 ? 7.671 14.985 -1.800 1.00 88.19 778 LEU A N 1
ATOM 6365 C CA . LEU A 1 778 ? 6.526 14.786 -2.687 1.00 88.19 778 LEU A CA 1
ATOM 6366 C C . LEU A 1 778 ? 5.399 15.797 -2.413 1.00 88.19 778 LEU A C 1
ATOM 6368 O O . LEU A 1 778 ? 4.830 16.342 -3.366 1.00 88.19 778 LEU A O 1
ATOM 6372 N N . HIS A 1 779 ? 5.123 16.087 -1.138 1.00 86.38 779 HIS A N 1
ATOM 6373 C CA . HIS A 1 779 ? 3.932 16.829 -0.704 1.00 86.38 779 HIS A CA 1
ATOM 6374 C C . HIS A 1 779 ? 4.170 18.294 -0.300 1.00 86.38 779 HIS A C 1
ATOM 6376 O O . HIS A 1 779 ? 3.210 19.066 -0.258 1.00 86.38 779 HIS A O 1
ATOM 6382 N N . THR A 1 780 ? 5.418 18.708 -0.057 1.00 87.81 780 THR A N 1
ATOM 6383 C CA . THR A 1 780 ? 5.749 20.082 0.353 1.00 87.81 780 THR A CA 1
ATOM 6384 C C . THR A 1 780 ? 5.386 21.116 -0.716 1.00 87.81 780 THR A C 1
ATOM 6386 O O . THR A 1 780 ? 5.630 20.915 -1.917 1.00 87.81 780 THR A O 1
ATOM 6389 N N . ASN A 1 781 ? 4.837 22.236 -0.242 1.00 84.81 781 ASN A N 1
ATOM 6390 C CA . ASN A 1 781 ? 4.461 23.432 -0.995 1.00 84.81 781 ASN A CA 1
ATOM 6391 C C . ASN A 1 781 ? 5.317 24.654 -0.608 1.00 84.81 781 ASN A C 1
ATOM 6393 O O . ASN A 1 781 ? 4.930 25.787 -0.897 1.00 84.81 781 ASN A O 1
ATOM 6397 N N . ALA A 1 782 ? 6.470 24.435 0.033 1.00 87.56 782 ALA A N 1
ATOM 6398 C CA . ALA A 1 782 ? 7.470 25.473 0.269 1.00 87.56 782 ALA A CA 1
ATOM 6399 C C . ALA A 1 782 ? 7.787 26.254 -1.025 1.00 87.56 782 ALA A C 1
ATOM 6401 O O . ALA A 1 782 ? 7.888 25.685 -2.119 1.00 87.56 782 ALA A O 1
ATOM 6402 N N . ARG A 1 783 ? 7.944 27.577 -0.911 1.00 84.00 783 ARG A N 1
ATOM 6403 C CA . ARG A 1 783 ? 8.120 28.497 -2.046 1.00 84.00 783 ARG A CA 1
ATOM 6404 C C . ARG A 1 783 ? 9.404 28.208 -2.833 1.00 84.00 783 ARG A C 1
ATOM 6406 O O . ARG A 1 783 ? 9.377 28.298 -4.067 1.00 84.00 783 ARG A O 1
ATOM 6413 N N . ASN A 1 784 ? 10.504 27.837 -2.170 1.00 84.25 784 ASN A N 1
ATOM 6414 C CA . ASN A 1 784 ? 11.754 27.467 -2.848 1.00 84.25 784 ASN A CA 1
ATOM 6415 C C . ASN A 1 784 ? 11.885 25.968 -3.138 1.00 84.25 784 ASN A C 1
ATOM 6417 O O . ASN A 1 784 ? 12.812 25.578 -3.856 1.00 84.25 784 ASN A O 1
ATOM 6421 N N . ALA A 1 785 ? 10.921 25.139 -2.727 1.00 87.38 785 ALA A N 1
ATOM 6422 C CA . ALA A 1 785 ? 10.852 23.725 -3.095 1.00 87.38 785 ALA A CA 1
ATOM 6423 C C . ALA A 1 785 ? 10.364 23.518 -4.539 1.00 87.38 785 ALA A C 1
ATOM 6425 O O . ALA A 1 785 ? 9.442 22.754 -4.830 1.00 87.38 785 ALA A O 1
ATOM 6426 N N . LYS A 1 786 ? 10.996 24.196 -5.499 1.00 91.00 786 LYS A N 1
ATOM 6427 C CA . LYS A 1 786 ? 10.764 23.943 -6.924 1.00 91.00 786 LYS A CA 1
ATOM 6428 C C . LYS A 1 786 ? 11.353 22.579 -7.293 1.00 91.00 786 LYS A C 1
ATOM 6430 O O . LYS A 1 786 ? 12.276 22.079 -6.656 1.00 91.00 786 LYS A O 1
ATOM 6435 N N . ILE A 1 787 ? 10.831 21.984 -8.365 1.00 91.62 787 ILE A N 1
ATOM 6436 C CA . ILE A 1 787 ? 11.213 20.635 -8.811 1.00 91.62 787 ILE A CA 1
ATOM 6437 C C . ILE A 1 787 ? 12.745 20.420 -8.915 1.00 91.62 787 ILE A C 1
ATOM 6439 O O . ILE A 1 787 ? 13.209 19.402 -8.404 1.00 91.62 787 ILE A O 1
ATOM 6443 N N . PRO A 1 788 ? 13.554 21.341 -9.486 1.00 92.19 788 PRO A N 1
ATOM 6444 C CA . PRO A 1 788 ? 15.008 21.165 -9.516 1.00 92.19 788 PRO A CA 1
ATOM 6445 C C . PRO A 1 788 ? 15.634 21.057 -8.121 1.00 92.19 788 PRO A C 1
ATOM 6447 O O . PRO A 1 788 ? 16.440 20.168 -7.885 1.00 92.19 788 PRO A O 1
ATOM 6450 N N . GLN A 1 789 ? 15.223 21.908 -7.181 1.00 93.69 789 GLN A N 1
ATOM 6451 C CA . GLN A 1 789 ? 15.700 21.878 -5.800 1.00 93.69 789 GLN A CA 1
ATOM 6452 C C . GLN A 1 789 ? 15.277 20.585 -5.092 1.00 93.69 789 GLN A C 1
ATOM 6454 O O . GLN A 1 789 ? 16.082 19.989 -4.385 1.00 93.69 789 GLN A O 1
ATOM 6459 N N . LYS A 1 790 ? 14.053 20.093 -5.336 1.00 94.06 790 LYS A N 1
ATOM 6460 C CA . LYS A 1 790 ? 13.614 18.783 -4.825 1.00 94.06 790 LYS A CA 1
ATOM 6461 C C . LYS A 1 790 ? 14.511 17.645 -5.328 1.00 94.06 790 LYS A C 1
ATOM 6463 O O . LYS A 1 790 ? 14.815 16.742 -4.557 1.00 94.06 790 LYS A O 1
ATOM 6468 N N . CYS A 1 791 ? 14.963 17.699 -6.586 1.00 94.69 791 CYS A N 1
ATOM 6469 C CA . CYS A 1 791 ? 15.887 16.703 -7.142 1.00 94.69 791 CYS A CA 1
ATOM 6470 C C . CYS A 1 791 ? 17.276 16.773 -6.495 1.00 94.69 791 CYS A C 1
ATOM 6472 O O . CYS A 1 791 ? 17.844 15.721 -6.237 1.00 94.69 791 CYS A O 1
ATOM 6474 N N . ILE A 1 792 ? 17.775 17.977 -6.182 1.00 93.94 792 ILE A N 1
ATOM 6475 C CA . ILE A 1 792 ? 19.045 18.167 -5.456 1.00 93.94 792 ILE A CA 1
ATOM 6476 C C . ILE A 1 792 ? 18.977 17.532 -4.066 1.00 93.94 792 ILE A C 1
ATOM 6478 O O . ILE A 1 792 ? 19.898 16.830 -3.666 1.00 93.94 792 ILE A O 1
ATOM 6482 N N . VAL A 1 793 ? 17.896 17.763 -3.314 1.00 95.06 793 VAL A N 1
ATOM 6483 C CA . VAL A 1 793 ? 17.749 17.136 -1.991 1.00 95.06 793 VAL A CA 1
ATOM 6484 C C . VAL A 1 793 ? 17.636 15.621 -2.148 1.00 95.06 793 VAL A C 1
ATOM 6486 O O . VAL A 1 793 ? 18.362 14.891 -1.488 1.00 95.06 793 VAL A O 1
ATOM 6489 N N . LEU A 1 794 ? 16.790 15.137 -3.062 1.00 94.31 794 LEU A N 1
ATOM 6490 C CA . LEU A 1 794 ? 16.582 13.704 -3.282 1.00 94.31 794 LEU A CA 1
ATOM 6491 C C . LEU A 1 794 ? 17.864 12.966 -3.702 1.00 94.31 794 LEU A C 1
ATOM 6493 O O . LEU A 1 794 ? 18.091 11.846 -3.248 1.00 94.31 794 LEU A O 1
ATOM 6497 N N . SER A 1 795 ? 18.710 13.579 -4.537 1.00 93.00 795 SER A N 1
ATOM 6498 C CA . SER A 1 795 ? 19.947 12.953 -5.015 1.00 93.00 795 SER A CA 1
ATOM 6499 C C . SER A 1 795 ? 20.953 12.689 -3.895 1.00 93.00 795 SER A C 1
ATOM 6501 O O . SER A 1 795 ? 21.704 11.722 -3.994 1.00 93.00 795 SER A O 1
ATOM 6503 N N . LYS A 1 796 ? 20.937 13.490 -2.816 1.00 93.19 796 LYS A N 1
ATOM 6504 C CA . LYS A 1 796 ? 21.795 13.280 -1.635 1.00 93.19 796 LYS A CA 1
ATOM 6505 C C . LYS A 1 796 ? 21.516 11.942 -0.939 1.00 93.19 796 LYS A C 1
ATOM 6507 O O . LYS A 1 796 ? 22.423 11.390 -0.344 1.00 93.19 796 LYS A O 1
ATOM 6512 N N . TYR A 1 797 ? 20.295 11.406 -1.038 1.00 94.19 797 TYR A N 1
ATOM 6513 C CA . TYR A 1 797 ? 19.845 10.263 -0.229 1.00 94.19 797 TYR A CA 1
ATOM 6514 C C . TYR A 1 797 ? 19.592 8.978 -1.032 1.00 94.19 797 TYR A C 1
ATOM 6516 O O . TYR A 1 797 ? 19.027 8.024 -0.499 1.00 94.19 797 TYR A O 1
ATOM 6524 N N . LEU A 1 798 ? 20.005 8.897 -2.304 1.00 92.75 798 LEU A N 1
ATOM 6525 C CA . LEU A 1 798 ? 19.756 7.706 -3.140 1.00 92.75 798 LEU A CA 1
ATOM 6526 C C . LEU A 1 798 ? 20.381 6.430 -2.562 1.00 92.75 798 LEU A C 1
ATOM 6528 O O . LEU A 1 798 ? 19.788 5.359 -2.672 1.00 92.75 798 LEU A O 1
ATOM 6532 N N . ASN A 1 799 ? 21.540 6.548 -1.909 1.00 90.25 799 ASN A N 1
ATOM 6533 C CA . ASN A 1 799 ? 22.188 5.421 -1.237 1.00 90.25 799 ASN A CA 1
ATOM 6534 C C . ASN A 1 799 ? 21.326 4.893 -0.089 1.00 90.25 799 ASN A C 1
ATOM 6536 O O . ASN A 1 799 ? 21.119 3.689 0.005 1.00 90.25 799 ASN A O 1
ATOM 6540 N N . LYS A 1 800 ? 20.749 5.790 0.722 1.00 92.56 800 LYS A N 1
ATOM 6541 C CA . LYS A 1 800 ? 19.823 5.429 1.804 1.00 92.56 800 LYS A CA 1
ATOM 6542 C C . LYS A 1 800 ? 18.527 4.827 1.282 1.00 92.56 800 LYS A C 1
ATOM 6544 O O . LYS A 1 800 ? 18.014 3.881 1.866 1.00 92.56 800 LYS A O 1
ATOM 6549 N N . VAL A 1 801 ? 18.018 5.320 0.153 1.00 92.06 801 VAL A N 1
ATOM 6550 C CA . VAL A 1 801 ? 16.862 4.707 -0.515 1.00 92.06 801 VAL A CA 1
ATOM 6551 C C . VAL A 1 801 ? 17.161 3.269 -0.939 1.00 92.06 801 VAL A C 1
ATOM 6553 O O . VAL A 1 801 ? 16.289 2.416 -0.792 1.00 92.06 801 VAL A O 1
ATOM 6556 N N . SER A 1 802 ? 18.366 2.997 -1.450 1.00 89.44 802 SER A N 1
ATOM 6557 C CA . SER A 1 802 ? 18.786 1.634 -1.796 1.00 89.44 802 SER A CA 1
ATOM 6558 C C . SER A 1 802 ? 18.959 0.761 -0.551 1.00 89.44 802 SER A C 1
ATOM 6560 O O . SER A 1 802 ? 18.341 -0.295 -0.467 1.00 89.44 802 SER A O 1
ATOM 6562 N N . GLU A 1 803 ? 19.717 1.243 0.440 1.00 90.44 803 GLU A N 1
ATOM 6563 C CA . GLU A 1 803 ? 19.984 0.556 1.713 1.00 90.44 803 GLU A CA 1
ATOM 6564 C C . GLU A 1 803 ? 18.692 0.130 2.422 1.00 90.44 803 GLU A C 1
ATOM 6566 O O . GLU A 1 803 ? 18.605 -0.977 2.943 1.00 90.44 803 GLU A O 1
ATOM 6571 N N . HIS A 1 804 ? 17.673 0.993 2.397 1.00 90.75 804 HIS A N 1
ATOM 6572 C CA . HIS A 1 804 ? 16.383 0.758 3.048 1.00 90.75 804 HIS A CA 1
ATOM 6573 C C . HIS A 1 804 ? 15.317 0.143 2.128 1.00 90.75 804 HIS A C 1
ATOM 6575 O O . HIS A 1 804 ? 14.149 0.062 2.519 1.00 90.75 804 HIS A O 1
ATOM 6581 N N . GLU A 1 805 ? 15.696 -0.261 0.912 1.00 87.75 805 GLU A N 1
ATOM 6582 C CA . GLU A 1 805 ? 14.832 -0.905 -0.088 1.00 87.75 805 GLU A CA 1
ATOM 6583 C C . GLU A 1 805 ? 13.584 -0.080 -0.475 1.00 87.75 805 GLU A C 1
ATOM 6585 O O . GLU A 1 805 ? 12.537 -0.601 -0.851 1.00 87.75 805 GLU A O 1
ATOM 6590 N N . LEU A 1 806 ? 13.690 1.251 -0.454 1.00 88.50 806 LEU A N 1
ATOM 6591 C CA . LEU A 1 806 ? 12.595 2.185 -0.765 1.00 88.50 806 LEU A CA 1
ATOM 6592 C C . LEU A 1 806 ? 12.497 2.536 -2.264 1.00 88.50 806 LEU A C 1
ATOM 6594 O O . LEU A 1 806 ? 11.808 3.486 -2.654 1.00 88.50 806 LEU A O 1
ATOM 6598 N N . GLY A 1 807 ? 13.160 1.765 -3.134 1.00 86.31 807 GLY A N 1
ATOM 6599 C CA . GLY A 1 807 ? 13.198 1.996 -4.584 1.00 86.31 807 GLY A CA 1
ATOM 6600 C C . GLY A 1 807 ? 11.810 2.033 -5.238 1.00 86.31 807 GLY A C 1
ATOM 6601 O O . GLY A 1 807 ? 11.566 2.844 -6.132 1.00 86.31 807 GLY A O 1
ATOM 6602 N N . GLY A 1 808 ? 10.862 1.231 -4.737 1.00 79.94 808 GLY A N 1
ATOM 6603 C CA . GLY A 1 808 ? 9.470 1.252 -5.199 1.00 79.94 808 GLY A CA 1
ATOM 6604 C C . GLY A 1 808 ? 8.779 2.602 -4.965 1.00 79.94 808 GLY A C 1
ATOM 6605 O O . GLY A 1 808 ? 8.097 3.105 -5.857 1.00 79.94 808 GLY A O 1
ATOM 6606 N N . TYR A 1 809 ? 9.010 3.240 -3.811 1.00 84.56 809 TYR A N 1
ATOM 6607 C CA . TYR A 1 809 ? 8.466 4.574 -3.528 1.00 84.56 809 TYR A CA 1
ATOM 6608 C C . TYR A 1 809 ? 9.129 5.639 -4.403 1.00 84.56 809 TYR A C 1
ATOM 6610 O O . TYR A 1 809 ? 8.462 6.507 -4.973 1.00 84.56 809 TYR A O 1
ATOM 6618 N N . LEU A 1 810 ? 10.452 5.531 -4.569 1.00 89.38 810 LEU A N 1
ATOM 6619 C CA . LEU A 1 810 ? 11.237 6.435 -5.404 1.00 89.38 810 LEU A CA 1
ATOM 6620 C C . LEU A 1 810 ? 10.747 6.430 -6.859 1.00 89.38 810 LEU A C 1
ATOM 6622 O O . LEU A 1 810 ? 10.655 7.496 -7.465 1.00 89.38 810 LEU A O 1
ATOM 6626 N N . ASN A 1 811 ? 10.360 5.268 -7.397 1.00 87.19 811 ASN A N 1
ATOM 6627 C CA . ASN A 1 811 ? 9.734 5.149 -8.719 1.00 87.19 811 ASN A CA 1
ATOM 6628 C C . ASN A 1 811 ? 8.519 6.084 -8.861 1.00 87.19 811 ASN A C 1
ATOM 6630 O O . ASN A 1 811 ? 8.442 6.879 -9.802 1.00 87.19 811 ASN A O 1
ATOM 6634 N N . GLY A 1 812 ? 7.589 6.026 -7.899 1.00 82.44 812 GLY A N 1
ATOM 6635 C CA . GLY A 1 812 ? 6.386 6.862 -7.873 1.00 82.44 812 GLY A CA 1
ATOM 6636 C C . GLY A 1 812 ? 6.710 8.355 -7.783 1.00 82.44 812 GLY A C 1
ATOM 6637 O O . GLY A 1 812 ? 6.153 9.162 -8.534 1.00 82.44 812 GLY A O 1
ATOM 6638 N N . ILE A 1 813 ? 7.679 8.723 -6.938 1.00 87.81 813 ILE A N 1
ATOM 6639 C CA . ILE A 1 813 ? 8.150 10.108 -6.807 1.00 87.81 813 ILE A CA 1
ATOM 6640 C C . ILE A 1 813 ? 8.749 10.610 -8.119 1.00 87.81 813 ILE A C 1
ATOM 6642 O O . ILE A 1 813 ? 8.338 11.661 -8.612 1.00 87.81 813 ILE A O 1
ATOM 6646 N N . CYS A 1 814 ? 9.681 9.868 -8.720 1.00 91.06 814 CYS A N 1
ATOM 6647 C CA . CYS A 1 814 ? 10.320 10.260 -9.973 1.00 91.06 814 CYS A CA 1
ATOM 6648 C C . CYS A 1 814 ? 9.297 10.402 -11.106 1.00 91.06 814 CYS A C 1
ATOM 6650 O O . CYS A 1 814 ? 9.337 11.399 -11.826 1.00 91.06 814 CYS A O 1
ATOM 6652 N N . LYS A 1 815 ? 8.332 9.478 -11.228 1.00 88.69 815 LYS A N 1
ATOM 6653 C CA . LYS A 1 815 ? 7.229 9.590 -12.198 1.00 88.69 815 LYS A CA 1
ATOM 6654 C C . LYS A 1 815 ? 6.394 10.854 -11.978 1.00 88.69 815 LYS A C 1
ATOM 6656 O O . LYS A 1 815 ? 6.112 11.565 -12.939 1.00 88.69 815 LYS A O 1
ATOM 6661 N N . SER A 1 816 ? 6.045 11.174 -10.730 1.00 86.06 816 SER A N 1
ATOM 6662 C CA . SER A 1 816 ? 5.276 12.379 -10.385 1.00 86.06 816 SER A CA 1
ATOM 6663 C C . SER A 1 816 ? 6.052 13.671 -10.666 1.00 86.06 816 SER A C 1
ATOM 6665 O O . SER A 1 816 ? 5.515 14.610 -11.256 1.00 86.06 816 SER A O 1
ATOM 6667 N N . ILE A 1 817 ? 7.330 13.727 -10.280 1.00 89.88 817 ILE A N 1
ATOM 6668 C CA . ILE A 1 817 ? 8.186 14.903 -10.464 1.00 89.88 817 ILE A CA 1
ATOM 6669 C C . ILE A 1 817 ? 8.467 15.139 -11.953 1.00 89.88 817 ILE A C 1
ATOM 6671 O O . ILE A 1 817 ? 8.268 16.251 -12.445 1.00 89.88 817 ILE A O 1
ATOM 6675 N N . PHE A 1 818 ? 8.898 14.108 -12.683 1.00 92.88 818 PHE A N 1
ATOM 6676 C CA . PHE A 1 818 ? 9.230 14.221 -14.104 1.00 92.88 818 PHE A CA 1
ATOM 6677 C C . PHE A 1 818 ? 7.985 14.387 -14.981 1.00 92.88 818 PHE A C 1
ATOM 6679 O O . PHE A 1 818 ? 8.015 15.174 -15.927 1.00 92.88 818 PHE A O 1
ATOM 6686 N N . GLY A 1 819 ? 6.865 13.754 -14.620 1.00 90.00 819 GLY A N 1
ATOM 6687 C CA . GLY A 1 819 ? 5.581 13.908 -15.308 1.00 90.00 819 GLY A CA 1
ATOM 6688 C C . GLY A 1 819 ? 5.045 15.345 -15.308 1.00 90.00 819 GLY A C 1
ATOM 6689 O O . GLY A 1 819 ? 4.379 15.758 -16.253 1.00 90.00 819 GLY A O 1
ATOM 6690 N N . LYS A 1 820 ? 5.386 16.156 -14.298 1.00 89.00 820 LYS A N 1
ATOM 6691 C CA . LYS A 1 820 ? 4.981 17.575 -14.208 1.00 89.00 820 LYS A CA 1
ATOM 6692 C C . LYS A 1 820 ? 5.853 18.527 -15.036 1.00 89.00 820 LYS A C 1
ATOM 6694 O O . LYS A 1 820 ? 5.541 19.715 -15.137 1.00 89.00 820 LYS A O 1
ATOM 6699 N N . LEU A 1 821 ? 6.969 18.056 -15.593 1.00 92.44 821 LEU A N 1
ATOM 6700 C CA . LEU A 1 821 ? 7.907 18.893 -16.338 1.00 92.44 821 LEU A CA 1
ATOM 6701 C C . LEU A 1 821 ? 7.604 18.845 -17.838 1.00 92.44 821 LEU A C 1
ATOM 6703 O O . LEU A 1 821 ? 7.761 17.810 -18.467 1.00 92.44 821 LEU A O 1
ATOM 6707 N N . ASN A 1 822 ? 7.252 19.997 -18.415 1.00 90.81 822 ASN A N 1
ATOM 6708 C CA . ASN A 1 822 ? 7.069 20.159 -19.869 1.00 90.81 822 ASN A CA 1
ATOM 6709 C C . ASN A 1 822 ? 8.171 21.028 -20.512 1.00 90.81 822 ASN A C 1
ATOM 6711 O O . ASN A 1 822 ? 8.191 21.251 -21.720 1.00 90.81 822 ASN A O 1
ATOM 6715 N N . ASN A 1 823 ? 9.084 21.577 -19.701 1.00 91.38 823 ASN A N 1
ATOM 6716 C CA . ASN A 1 823 ? 10.211 22.380 -20.169 1.00 91.38 823 ASN A CA 1
ATOM 6717 C C . ASN A 1 823 ? 11.485 21.532 -20.163 1.00 91.38 823 ASN A C 1
ATOM 6719 O O . ASN A 1 823 ? 11.971 21.140 -19.100 1.00 91.38 823 ASN A O 1
ATOM 6723 N N . LEU A 1 824 ? 12.044 21.307 -21.351 1.00 92.19 824 LEU A N 1
ATOM 6724 C CA . LEU A 1 824 ? 13.183 20.418 -21.544 1.00 92.19 824 LEU A CA 1
ATOM 6725 C C . LEU A 1 824 ? 14.455 20.886 -20.813 1.00 92.19 824 LEU A C 1
ATOM 6727 O O . LEU A 1 824 ? 15.202 20.061 -20.297 1.00 92.19 824 LEU A O 1
ATOM 6731 N N . THR A 1 825 ? 14.696 22.195 -20.707 1.00 92.50 825 THR A N 1
ATOM 6732 C CA . THR A 1 825 ? 15.848 22.746 -19.970 1.00 92.50 825 THR A CA 1
ATOM 6733 C C . THR A 1 825 ? 15.737 22.464 -18.473 1.00 92.50 825 THR A C 1
ATOM 6735 O O . THR A 1 825 ? 16.687 21.977 -17.860 1.00 92.50 825 THR A O 1
ATOM 6738 N N . LYS A 1 826 ? 14.561 22.709 -17.877 1.00 93.44 826 LYS A N 1
ATOM 6739 C CA . LYS A 1 826 ? 14.303 22.368 -16.467 1.00 93.44 826 LYS A CA 1
ATOM 6740 C C . LYS A 1 826 ? 14.415 20.862 -16.234 1.00 93.44 826 LYS A C 1
ATOM 6742 O O . LYS A 1 826 ? 14.989 20.454 -15.231 1.00 93.44 826 LYS A O 1
ATOM 6747 N N . PHE A 1 827 ? 13.910 20.056 -17.167 1.00 95.56 827 PHE A N 1
ATOM 6748 C CA . PHE A 1 827 ? 13.981 18.598 -17.110 1.00 95.56 827 PHE A CA 1
ATOM 6749 C C . PHE A 1 827 ? 15.420 18.073 -17.105 1.00 95.56 827 PHE A C 1
ATOM 6751 O O . PHE A 1 827 ? 15.797 17.349 -16.188 1.00 95.56 827 PHE A O 1
ATOM 6758 N N . LYS A 1 828 ? 16.258 18.529 -18.042 1.00 95.25 828 LYS A N 1
ATOM 6759 C CA . LYS A 1 828 ? 17.691 18.197 -18.084 1.00 95.25 828 LYS A CA 1
ATOM 6760 C C . LYS A 1 828 ? 18.419 18.572 -16.795 1.00 95.25 828 LYS A C 1
ATOM 6762 O O . LYS A 1 828 ? 19.211 17.780 -16.299 1.00 95.25 828 LYS A O 1
ATOM 6767 N N . ARG A 1 829 ? 18.123 19.745 -16.220 1.00 94.44 829 ARG A N 1
ATOM 6768 C CA . ARG A 1 829 ? 18.700 20.153 -14.929 1.00 94.44 829 ARG A CA 1
ATOM 6769 C C . ARG A 1 829 ? 18.338 19.175 -13.809 1.00 94.44 829 ARG A C 1
ATOM 6771 O O . ARG A 1 829 ? 19.198 18.838 -13.017 1.00 94.44 829 ARG A O 1
ATOM 6778 N N . CYS A 1 830 ? 17.096 18.696 -13.766 1.00 95.75 830 CYS A N 1
ATOM 6779 C CA . CYS A 1 830 ? 16.673 17.706 -12.772 1.00 95.75 830 CYS A CA 1
ATOM 6780 C C . CYS A 1 830 ? 17.374 16.361 -12.982 1.00 95.75 830 CYS A C 1
ATOM 6782 O O . CYS A 1 830 ? 17.860 15.765 -12.030 1.00 95.75 830 CYS A O 1
ATOM 6784 N N . MET A 1 831 ? 17.466 15.902 -14.233 1.00 95.00 831 MET A N 1
ATOM 6785 C CA . MET A 1 831 ? 18.176 14.667 -14.573 1.00 95.00 831 MET A CA 1
ATOM 6786 C C . MET A 1 831 ? 19.659 14.702 -14.189 1.00 95.00 831 MET A C 1
ATOM 6788 O O . MET A 1 831 ? 20.203 13.682 -13.775 1.00 95.00 831 MET A O 1
ATOM 6792 N N . ALA A 1 832 ? 20.308 15.861 -14.326 1.00 95.56 832 ALA A N 1
ATOM 6793 C CA . ALA A 1 832 ? 21.724 16.040 -14.016 1.00 95.56 832 ALA A CA 1
ATOM 6794 C C . ALA A 1 832 ? 22.080 15.742 -12.550 1.00 95.56 832 ALA A C 1
ATOM 6796 O O . ALA A 1 832 ? 23.240 15.448 -12.255 1.00 95.56 832 ALA A O 1
ATOM 6797 N N . GLU A 1 833 ? 21.110 15.805 -11.635 1.00 95.19 833 GLU A N 1
ATOM 6798 C CA . GLU A 1 833 ? 21.335 15.494 -10.218 1.00 95.19 833 GLU A CA 1
ATOM 6799 C C . GLU A 1 833 ? 21.450 13.987 -9.949 1.00 95.19 833 GLU A C 1
ATOM 6801 O O . GLU A 1 833 ? 22.032 13.586 -8.950 1.00 95.19 833 GLU A O 1
ATOM 6806 N N . PHE A 1 834 ? 20.983 13.133 -10.866 1.00 94.62 834 PHE A N 1
ATOM 6807 C CA . PHE A 1 834 ? 21.016 11.673 -10.704 1.00 94.62 834 PHE A CA 1
ATOM 6808 C C . PHE A 1 834 ? 22.223 11.000 -11.380 1.00 94.62 834 PHE A C 1
ATOM 6810 O O . PHE A 1 834 ? 22.382 9.787 -11.271 1.00 94.62 834 PHE A O 1
ATOM 6817 N N . ILE A 1 835 ? 23.084 11.761 -12.072 1.00 93.38 835 ILE A N 1
ATOM 6818 C CA . ILE A 1 835 ? 24.208 11.215 -12.859 1.00 93.38 835 ILE A CA 1
ATOM 6819 C C . ILE A 1 835 ? 25.187 10.424 -11.991 1.00 93.38 835 ILE A C 1
ATOM 6821 O O . ILE A 1 835 ? 25.611 9.346 -12.394 1.00 93.38 835 ILE A O 1
ATOM 6825 N N . CYS A 1 836 ? 25.505 10.932 -10.800 1.00 88.94 836 CYS A N 1
ATOM 6826 C CA . CYS A 1 836 ? 26.468 10.311 -9.891 1.00 88.94 836 CYS A CA 1
ATOM 6827 C C . CYS A 1 836 ? 25.842 9.236 -8.982 1.00 88.94 836 CYS A C 1
ATOM 6829 O O . CYS A 1 836 ? 26.446 8.856 -7.983 1.00 88.94 836 CYS A O 1
ATOM 6831 N N . SER A 1 837 ? 24.634 8.747 -9.293 1.00 88.31 837 SER A N 1
ATOM 6832 C CA . SER A 1 837 ? 24.035 7.632 -8.554 1.00 88.31 837 SER A CA 1
ATOM 6833 C C . SER A 1 837 ? 24.910 6.380 -8.682 1.00 88.31 837 SER A C 1
ATOM 6835 O O . SER A 1 837 ? 25.226 5.948 -9.789 1.00 88.31 837 SER A O 1
ATOM 6837 N N . SER A 1 838 ? 25.301 5.800 -7.547 1.00 83.00 838 SER A N 1
ATOM 6838 C CA . SER A 1 838 ? 26.138 4.594 -7.481 1.00 83.00 838 SER A CA 1
ATOM 6839 C C . SER A 1 838 ? 25.324 3.298 -7.559 1.00 83.00 838 SER A C 1
ATOM 6841 O O . SER A 1 838 ? 25.843 2.261 -7.977 1.00 83.00 838 SER A O 1
ATOM 6843 N N . ASP A 1 839 ? 24.041 3.337 -7.188 1.00 87.56 839 ASP A N 1
ATOM 6844 C CA . ASP A 1 839 ? 23.171 2.167 -7.221 1.00 87.56 839 ASP A CA 1
ATOM 6845 C C . ASP A 1 839 ? 22.663 1.880 -8.641 1.00 87.56 839 ASP A C 1
ATOM 6847 O O . ASP A 1 839 ? 22.041 2.715 -9.306 1.00 87.56 839 ASP A O 1
ATOM 6851 N N . THR A 1 840 ? 22.907 0.658 -9.108 1.00 88.19 840 THR A N 1
ATOM 6852 C CA . THR A 1 840 ? 22.591 0.221 -10.475 1.00 88.19 840 THR A CA 1
ATOM 6853 C C . THR A 1 840 ? 21.092 0.045 -10.714 1.00 88.19 840 THR A C 1
ATOM 6855 O O . THR A 1 840 ? 20.606 0.355 -11.804 1.00 88.19 840 THR A O 1
ATOM 6858 N N . ASN A 1 841 ? 20.344 -0.439 -9.721 1.00 87.62 841 ASN A N 1
ATOM 6859 C CA . ASN A 1 841 ? 18.903 -0.662 -9.837 1.00 87.62 841 ASN A CA 1
ATOM 6860 C C . ASN A 1 841 ? 18.150 0.670 -9.845 1.00 87.62 841 ASN A C 1
ATOM 6862 O O . ASN A 1 841 ? 17.288 0.885 -10.701 1.00 87.62 841 ASN A O 1
ATOM 6866 N N . ILE A 1 842 ? 18.533 1.595 -8.962 1.00 90.56 842 ILE A N 1
ATOM 6867 C CA . ILE A 1 842 ? 18.026 2.968 -8.940 1.00 90.56 842 ILE A CA 1
ATOM 6868 C C . ILE A 1 842 ? 18.395 3.683 -10.242 1.00 90.56 842 ILE A C 1
ATOM 6870 O O . ILE A 1 842 ? 17.515 4.244 -10.895 1.00 90.56 842 ILE A O 1
ATOM 6874 N N . SER A 1 843 ? 19.655 3.600 -10.682 1.00 93.00 843 SER A N 1
ATOM 6875 C CA . SER A 1 843 ? 20.109 4.183 -11.952 1.00 93.00 843 SER A CA 1
ATOM 6876 C C . SER A 1 843 ? 19.293 3.685 -13.146 1.00 93.00 843 SER A C 1
ATOM 6878 O O . SER A 1 843 ? 18.852 4.481 -13.977 1.00 93.00 843 SER A O 1
ATOM 6880 N N . LYS A 1 844 ? 19.027 2.375 -13.210 1.00 93.06 844 LYS A N 1
ATOM 6881 C CA . LYS A 1 844 ? 18.178 1.762 -14.240 1.00 93.06 844 LYS A CA 1
ATOM 6882 C C . LYS A 1 844 ? 16.746 2.285 -14.186 1.00 93.06 844 LYS A C 1
ATOM 6884 O O . LYS A 1 844 ? 16.185 2.634 -15.226 1.00 93.06 844 LYS A O 1
ATOM 6889 N N . MET A 1 845 ? 16.160 2.338 -12.992 1.00 92.38 845 MET A N 1
ATOM 6890 C CA . MET A 1 845 ? 14.788 2.790 -12.771 1.00 92.38 845 MET A CA 1
ATOM 6891 C C . MET A 1 845 ? 14.606 4.262 -13.156 1.00 92.38 845 MET A C 1
ATOM 6893 O O . MET A 1 845 ? 13.760 4.568 -13.997 1.00 92.38 845 MET A O 1
ATOM 6897 N N . ILE A 1 846 ? 15.411 5.173 -12.597 1.00 94.62 846 ILE A N 1
ATOM 6898 C CA . ILE A 1 846 ? 15.315 6.607 -12.906 1.00 94.62 846 ILE A CA 1
ATOM 6899 C C . ILE A 1 846 ? 15.673 6.844 -14.377 1.00 94.62 846 ILE A C 1
ATOM 6901 O O . ILE A 1 846 ? 14.998 7.628 -15.040 1.00 94.62 846 ILE A O 1
ATOM 6905 N N . GLY A 1 847 ? 16.675 6.139 -14.919 1.00 96.44 847 GLY A N 1
ATOM 6906 C CA . GLY A 1 847 ? 17.071 6.242 -16.326 1.00 96.44 847 GLY A CA 1
ATOM 6907 C C . GLY A 1 847 ? 15.924 5.916 -17.286 1.00 96.44 847 GLY A C 1
ATOM 6908 O O . GLY A 1 847 ? 15.710 6.642 -18.257 1.00 96.44 847 GLY A O 1
ATOM 6909 N N . LYS A 1 848 ? 15.126 4.885 -16.976 1.00 95.62 848 LYS A N 1
ATOM 6910 C CA . LYS A 1 848 ? 13.910 4.547 -17.729 1.00 95.62 848 LYS A CA 1
ATOM 6911 C C . LYS A 1 848 ? 12.866 5.667 -17.670 1.00 95.62 848 LYS A C 1
ATOM 6913 O O . LYS A 1 848 ? 12.431 6.140 -18.717 1.00 95.62 848 LYS A O 1
ATOM 6918 N N . ILE A 1 849 ? 12.507 6.127 -16.467 1.00 95.12 849 ILE A N 1
ATOM 6919 C CA . ILE A 1 849 ? 11.495 7.186 -16.272 1.00 95.12 849 ILE A CA 1
ATOM 6920 C C . ILE A 1 849 ? 11.937 8.486 -16.959 1.00 95.12 849 ILE A C 1
ATOM 6922 O O . ILE A 1 849 ? 11.123 9.207 -17.545 1.00 95.12 849 ILE A O 1
ATOM 6926 N N . ALA A 1 850 ? 13.237 8.789 -16.898 1.00 97.12 850 ALA A N 1
ATOM 6927 C CA . ALA A 1 850 ? 13.827 9.944 -17.548 1.00 97.12 850 ALA A CA 1
ATOM 6928 C C . ALA A 1 850 ? 13.724 9.845 -19.076 1.00 97.12 850 ALA A C 1
ATOM 6930 O O . ALA A 1 850 ? 13.331 10.814 -19.717 1.00 97.12 850 ALA A O 1
ATOM 6931 N N . ALA A 1 851 ? 14.014 8.682 -19.667 1.00 97.31 851 ALA A N 1
ATOM 6932 C CA . ALA A 1 851 ? 13.885 8.462 -21.107 1.00 97.31 851 ALA A CA 1
ATOM 6933 C C . ALA A 1 851 ? 12.437 8.613 -21.595 1.00 97.31 851 ALA A C 1
ATOM 6935 O O . ALA A 1 851 ? 12.190 9.335 -22.561 1.00 97.31 851 ALA A O 1
ATOM 6936 N N . GLU A 1 852 ? 11.480 7.999 -20.894 1.00 95.69 852 GLU A N 1
ATOM 6937 C CA . GLU A 1 852 ? 10.048 8.089 -21.210 1.00 95.69 852 GLU A CA 1
ATOM 6938 C C . GLU A 1 852 ? 9.555 9.546 -21.184 1.00 95.69 852 GLU A C 1
ATOM 6940 O O . GLU A 1 852 ? 8.888 10.003 -22.114 1.00 95.69 852 GLU A O 1
ATOM 6945 N N . ASN A 1 853 ? 9.944 10.318 -20.163 1.00 95.94 853 ASN A N 1
ATOM 6946 C CA . ASN A 1 853 ? 9.571 11.732 -20.067 1.00 95.94 853 ASN A CA 1
ATOM 6947 C C . ASN A 1 853 ? 10.325 12.623 -21.056 1.00 95.94 853 ASN A C 1
ATOM 6949 O O . ASN A 1 853 ? 9.738 13.568 -21.579 1.00 95.94 853 ASN A O 1
ATOM 6953 N N . PHE A 1 854 ? 11.589 12.320 -21.359 1.00 96.38 854 PHE A N 1
ATOM 6954 C CA . PHE A 1 854 ? 12.336 13.034 -22.389 1.00 96.38 854 PHE A CA 1
ATOM 6955 C C . PHE A 1 854 ? 11.613 12.921 -23.734 1.00 96.38 854 PHE A C 1
ATOM 6957 O O . PHE A 1 854 ? 11.351 13.939 -24.370 1.00 96.38 854 PHE A O 1
ATOM 6964 N N . ILE A 1 855 ? 11.230 11.696 -24.119 1.00 94.88 855 ILE A N 1
ATOM 6965 C CA . ILE A 1 855 ? 10.469 11.403 -25.340 1.00 94.88 855 ILE A CA 1
ATOM 6966 C C . ILE A 1 855 ? 9.126 12.116 -25.352 1.00 94.88 855 ILE A C 1
ATOM 6968 O O . ILE A 1 855 ? 8.799 12.759 -26.349 1.00 94.88 855 ILE A O 1
ATOM 6972 N N . ARG A 1 856 ? 8.370 12.046 -24.251 1.00 94.31 856 ARG A N 1
ATOM 6973 C CA . ARG A 1 856 ? 7.088 12.746 -24.115 1.00 94.31 856 ARG A CA 1
ATOM 6974 C C . ARG A 1 856 ? 7.235 14.235 -24.435 1.00 94.31 856 ARG A C 1
ATOM 6976 O O . ARG A 1 856 ? 6.557 14.736 -25.325 1.00 94.31 856 ARG A O 1
ATOM 6983 N N . ILE A 1 857 ? 8.183 14.912 -23.783 1.00 94.38 857 ILE A N 1
ATOM 6984 C CA . ILE A 1 857 ? 8.402 16.357 -23.946 1.00 94.38 857 ILE A CA 1
ATOM 6985 C C . ILE A 1 857 ? 8.814 16.703 -25.382 1.00 94.38 857 ILE A C 1
ATOM 6987 O O . ILE A 1 857 ? 8.295 17.662 -25.952 1.00 94.38 857 ILE A O 1
ATOM 6991 N N . VAL A 1 858 ? 9.755 15.960 -25.979 1.00 92.38 858 VAL A N 1
ATOM 6992 C CA . VAL A 1 858 ? 10.238 16.287 -27.334 1.00 92.38 858 VAL A CA 1
ATOM 6993 C C . VAL A 1 858 ? 9.211 15.973 -28.421 1.00 92.38 858 VAL A C 1
ATOM 6995 O O . VAL A 1 858 ? 9.147 16.699 -29.410 1.00 92.38 858 VAL A O 1
ATOM 6998 N N . THR A 1 859 ? 8.374 14.954 -28.209 1.00 88.69 859 THR A N 1
ATOM 6999 C CA . THR A 1 859 ? 7.284 14.586 -29.126 1.00 88.69 859 THR A CA 1
ATOM 7000 C C . THR A 1 859 ? 6.154 15.614 -29.069 1.00 88.69 859 THR A C 1
ATOM 7002 O O . THR A 1 859 ? 5.699 16.075 -30.111 1.00 88.69 859 THR A O 1
ATOM 7005 N N . GLU A 1 860 ? 5.753 16.057 -27.870 1.00 90.00 860 GLU A N 1
ATOM 7006 C CA . GLU A 1 860 ? 4.767 17.139 -27.690 1.00 90.00 860 GLU A CA 1
ATOM 7007 C C . GLU A 1 860 ? 5.215 18.455 -28.354 1.00 90.00 860 GLU A C 1
ATOM 7009 O O . GLU A 1 860 ? 4.387 19.239 -28.816 1.00 90.00 860 GLU A O 1
ATOM 7014 N N . LYS A 1 861 ? 6.529 18.705 -28.412 1.00 89.19 861 LYS A N 1
ATOM 7015 C CA . LYS A 1 861 ? 7.129 19.876 -29.072 1.00 89.19 861 LYS A CA 1
ATOM 7016 C C . LYS A 1 861 ? 7.423 19.683 -30.561 1.00 89.19 861 LYS A C 1
ATOM 7018 O O . LYS A 1 861 ? 7.865 20.641 -31.185 1.00 89.19 861 LYS A O 1
ATOM 7023 N N . GLN A 1 862 ? 7.160 18.496 -31.112 1.00 88.69 862 GLN A N 1
ATOM 7024 C CA . GLN A 1 862 ? 7.383 18.148 -32.520 1.00 88.69 862 GLN A CA 1
ATOM 7025 C C . GLN A 1 862 ? 8.824 18.390 -33.005 1.00 88.69 862 GLN A C 1
ATOM 7027 O O . GLN A 1 862 ? 9.038 18.766 -34.155 1.00 88.69 862 GLN A O 1
ATOM 7032 N N . TYR A 1 863 ? 9.823 18.174 -32.143 1.00 90.00 863 TYR A N 1
ATOM 7033 C CA . TYR A 1 863 ? 11.219 18.252 -32.576 1.00 90.00 863 TYR A CA 1
ATOM 7034 C C . TYR A 1 863 ? 11.553 17.117 -33.545 1.00 90.00 863 TYR A C 1
ATOM 7036 O O . TYR A 1 863 ? 11.172 15.964 -33.329 1.00 90.00 863 TYR A O 1
ATOM 7044 N N . SER A 1 864 ? 12.329 17.429 -34.579 1.00 91.69 864 SER A N 1
ATOM 7045 C CA . SER A 1 864 ? 12.918 16.406 -35.442 1.00 91.69 864 SER A CA 1
ATOM 7046 C C . SER A 1 864 ? 13.946 15.564 -34.676 1.00 91.69 864 SER A C 1
ATOM 7048 O O . SER A 1 864 ? 14.558 16.021 -33.705 1.00 91.69 864 SER A O 1
ATOM 7050 N N . LEU A 1 865 ? 14.191 14.328 -35.126 1.00 92.62 865 LEU A N 1
ATOM 7051 C CA . LEU A 1 865 ? 15.194 13.461 -34.496 1.00 92.62 865 LEU A CA 1
ATOM 7052 C C . LEU A 1 865 ? 16.594 14.098 -34.495 1.00 92.62 865 LEU A C 1
ATOM 7054 O O . LEU A 1 865 ? 17.340 13.951 -33.527 1.00 92.62 865 LEU A O 1
ATOM 7058 N N . GLU A 1 866 ? 16.935 14.840 -35.548 1.00 92.94 866 GLU A N 1
ATOM 7059 C CA . GLU A 1 866 ? 18.212 15.546 -35.646 1.00 92.94 866 GLU A CA 1
ATOM 7060 C C . GLU A 1 866 ? 18.333 16.651 -34.589 1.00 92.94 866 GLU A C 1
ATOM 7062 O O . GLU A 1 866 ? 19.341 16.711 -33.883 1.00 92.94 866 GLU A O 1
ATOM 7067 N N . GLU A 1 867 ? 17.292 17.466 -34.390 1.00 93.19 867 GLU A N 1
ATOM 7068 C CA . GLU A 1 867 ? 17.263 18.481 -33.328 1.00 93.19 867 GLU A CA 1
ATOM 7069 C C . GLU A 1 867 ? 17.342 17.850 -31.934 1.00 93.19 867 GLU A C 1
ATOM 7071 O O . GLU A 1 867 ? 18.085 18.333 -31.075 1.00 93.19 867 GLU A O 1
ATOM 7076 N N . ILE A 1 868 ? 16.623 16.745 -31.712 1.00 94.44 868 ILE A N 1
ATOM 7077 C CA . ILE A 1 868 ? 16.651 15.991 -30.453 1.00 94.44 868 ILE A CA 1
ATOM 7078 C C . ILE A 1 868 ? 18.081 15.549 -30.123 1.00 94.44 868 ILE A C 1
ATOM 7080 O O . ILE A 1 868 ? 18.561 15.755 -29.004 1.00 94.44 868 ILE A O 1
ATOM 7084 N N . VAL A 1 869 ? 18.782 14.956 -31.088 1.00 94.75 869 VAL A N 1
ATOM 7085 C CA . VAL A 1 869 ? 20.149 14.475 -30.878 1.00 94.75 869 VAL A CA 1
ATOM 7086 C C . VAL A 1 869 ? 21.105 15.660 -30.723 1.00 94.75 869 VAL A C 1
ATOM 7088 O O . VAL A 1 869 ? 21.754 15.799 -29.685 1.00 94.75 869 VAL A O 1
ATOM 7091 N N . LYS A 1 870 ? 21.160 16.552 -31.714 1.00 92.00 870 LYS A N 1
ATOM 7092 C CA . LYS A 1 870 ? 22.167 17.617 -31.819 1.00 92.00 870 LYS A CA 1
ATOM 7093 C C . LYS A 1 870 ? 21.979 18.717 -30.781 1.00 92.00 870 LYS A C 1
ATOM 7095 O O . LYS A 1 870 ? 22.899 19.013 -30.022 1.00 92.00 870 LYS A O 1
ATOM 7100 N N . ASN A 1 871 ? 20.781 19.294 -30.712 1.00 91.81 871 ASN A N 1
ATOM 7101 C CA . ASN A 1 871 ? 20.515 20.490 -29.910 1.00 91.81 871 ASN A CA 1
ATOM 7102 C C . ASN A 1 871 ? 20.131 20.152 -28.470 1.00 91.81 871 ASN A C 1
ATOM 7104 O O . ASN A 1 871 ? 20.074 21.040 -27.612 1.00 91.81 871 ASN A O 1
ATOM 7108 N N . HIS A 1 872 ? 19.816 18.887 -28.176 1.00 94.31 872 HIS A N 1
ATOM 7109 C CA . HIS A 1 872 ? 19.328 18.522 -26.855 1.00 94.31 872 HIS A CA 1
ATOM 7110 C C . HIS A 1 872 ? 20.127 17.442 -26.150 1.00 94.31 872 HIS A C 1
ATOM 7112 O O . HIS A 1 872 ? 20.481 17.674 -24.993 1.00 94.31 872 HIS A O 1
ATOM 7118 N N . LEU A 1 873 ? 20.413 16.318 -26.799 1.00 95.62 873 LEU A N 1
ATOM 7119 C CA . LEU A 1 873 ? 21.136 15.221 -26.166 1.00 95.62 873 LEU A CA 1
ATOM 7120 C C . LEU A 1 873 ? 22.638 15.502 -26.072 1.00 95.62 873 LEU A C 1
ATOM 7122 O O . LEU A 1 873 ? 23.201 15.447 -24.983 1.00 95.62 873 LEU A O 1
ATOM 7126 N N . ILE A 1 874 ? 23.286 15.841 -27.189 1.00 94.25 874 ILE A N 1
ATOM 7127 C CA . ILE A 1 874 ? 24.743 16.028 -27.233 1.00 94.25 874 ILE A CA 1
ATOM 7128 C C . ILE A 1 874 ? 25.184 17.216 -26.374 1.00 94.25 874 ILE A C 1
ATOM 7130 O O . ILE A 1 874 ? 26.170 17.102 -25.646 1.00 94.25 874 ILE A O 1
ATOM 7134 N N . ILE A 1 875 ? 24.433 18.323 -26.400 1.00 93.25 875 ILE A N 1
ATOM 7135 C CA . ILE A 1 875 ? 24.690 19.480 -25.527 1.00 93.25 875 ILE A CA 1
ATOM 7136 C C . ILE A 1 875 ? 24.569 19.073 -24.055 1.00 93.25 875 ILE A C 1
ATOM 7138 O O . ILE A 1 875 ? 25.491 19.311 -23.286 1.00 93.25 875 ILE A O 1
ATOM 7142 N N . PHE A 1 876 ? 23.500 18.364 -23.677 1.00 96.06 876 PHE A N 1
ATOM 7143 C CA . PHE A 1 876 ? 23.312 17.902 -22.298 1.00 96.06 876 PHE A CA 1
ATOM 7144 C C . PHE A 1 876 ? 24.453 17.000 -21.808 1.00 96.06 876 PHE A C 1
ATOM 7146 O O . PHE A 1 876 ? 24.943 17.186 -20.695 1.00 96.06 876 PHE A O 1
ATOM 7153 N N . LEU A 1 877 ? 24.889 16.039 -22.630 1.00 95.50 877 LEU A N 1
ATOM 7154 C CA . LEU A 1 877 ? 26.018 15.171 -22.288 1.00 95.50 877 LEU A CA 1
ATOM 7155 C C . LEU A 1 877 ? 27.314 15.980 -22.149 1.00 95.50 877 LEU A C 1
ATOM 7157 O O . LEU A 1 877 ? 28.083 15.742 -21.222 1.00 95.50 877 LEU A O 1
ATOM 7161 N N . GLY A 1 878 ? 27.539 16.951 -23.039 1.00 92.44 878 GLY A N 1
ATOM 7162 C CA . GLY A 1 878 ? 28.692 17.849 -22.986 1.00 92.44 878 GLY A CA 1
ATOM 7163 C C . GLY A 1 878 ? 28.727 18.703 -21.718 1.00 92.44 878 GLY A C 1
ATOM 7164 O O . GLY A 1 878 ? 29.762 18.752 -21.058 1.00 92.44 878 GLY A O 1
ATOM 7165 N N . ASP A 1 879 ? 27.595 19.304 -21.349 1.00 94.00 879 ASP A N 1
ATOM 7166 C CA . ASP A 1 879 ? 27.454 20.153 -20.158 1.00 94.00 879 ASP A CA 1
ATOM 7167 C C . ASP A 1 879 ? 27.675 19.375 -18.848 1.00 94.00 879 ASP A C 1
ATOM 7169 O O . ASP A 1 879 ? 28.027 19.960 -17.827 1.00 94.00 879 ASP A O 1
ATOM 7173 N N . ASN A 1 880 ? 27.489 18.050 -18.868 1.00 95.31 880 ASN A N 1
ATOM 7174 C CA . ASN A 1 880 ? 27.607 17.175 -17.697 1.00 95.31 880 ASN A CA 1
ATOM 7175 C C . ASN A 1 880 ? 28.808 16.218 -17.763 1.00 95.31 880 ASN A C 1
ATOM 7177 O O . ASN A 1 880 ? 28.856 15.239 -17.018 1.00 95.31 880 ASN A O 1
ATOM 7181 N N . LEU A 1 881 ? 29.786 16.484 -18.634 1.00 92.88 881 LEU A N 1
ATOM 7182 C CA . LEU A 1 881 ? 30.907 15.578 -18.889 1.00 92.88 881 LEU A CA 1
ATOM 7183 C C . LEU A 1 881 ? 31.682 15.179 -17.621 1.00 92.88 881 LEU A C 1
ATOM 7185 O O . LEU A 1 881 ? 32.046 14.014 -17.479 1.00 92.88 881 LEU A O 1
ATOM 7189 N N . GLU A 1 882 ? 31.937 16.118 -16.708 1.00 92.12 882 GLU A N 1
ATOM 7190 C CA . GLU A 1 882 ? 32.704 15.831 -15.487 1.00 92.12 882 GLU A CA 1
ATOM 7191 C C . GLU A 1 882 ? 31.926 14.938 -14.510 1.00 92.12 882 GLU A C 1
ATOM 7193 O O . GLU A 1 882 ? 32.480 13.952 -14.031 1.00 92.12 882 GLU A O 1
ATOM 7198 N N . LYS A 1 883 ? 30.618 15.177 -14.322 1.00 92.00 883 LYS A N 1
ATOM 7199 C CA . LYS A 1 883 ? 29.746 14.275 -13.544 1.00 92.00 883 LYS A CA 1
ATOM 7200 C C . LYS A 1 883 ? 29.703 12.869 -14.159 1.00 92.00 883 LYS A C 1
ATOM 7202 O O . LYS A 1 883 ? 29.747 11.868 -13.451 1.00 92.00 883 LYS A O 1
ATOM 7207 N N . ILE A 1 884 ? 29.648 12.782 -15.492 1.00 92.38 884 ILE A N 1
ATOM 7208 C CA . ILE A 1 884 ? 29.661 11.500 -16.215 1.00 92.38 884 ILE A CA 1
ATOM 7209 C C . ILE A 1 884 ? 30.979 10.757 -15.968 1.00 92.38 884 ILE A C 1
ATOM 7211 O O . ILE A 1 884 ? 30.956 9.571 -15.644 1.00 92.38 884 ILE A O 1
ATOM 7215 N N . LYS A 1 885 ? 32.121 11.444 -16.075 1.00 89.31 885 LYS A N 1
ATOM 7216 C CA . LYS A 1 885 ? 33.441 10.869 -15.775 1.00 89.31 885 LYS A CA 1
ATOM 7217 C C . LYS A 1 885 ? 33.523 10.341 -14.349 1.00 89.31 885 LYS A C 1
ATOM 7219 O O . LYS A 1 885 ? 33.952 9.210 -14.149 1.00 89.31 885 LYS A O 1
ATOM 7224 N N . GLU A 1 886 ? 33.097 11.145 -13.381 1.00 88.19 886 GLU A N 1
ATOM 7225 C CA . GLU A 1 886 ? 33.075 10.765 -11.969 1.00 88.19 886 GLU A CA 1
ATOM 7226 C C . GLU A 1 886 ? 32.251 9.489 -11.754 1.00 88.19 886 GLU A C 1
ATOM 7228 O O . GLU A 1 886 ? 32.757 8.529 -11.177 1.00 88.19 886 GLU A O 1
ATOM 7233 N N . SER A 1 887 ? 31.042 9.427 -12.326 1.00 86.44 887 SER A N 1
ATOM 7234 C CA . SER A 1 887 ? 30.159 8.256 -12.220 1.00 86.44 887 SER A CA 1
ATOM 7235 C C . SER A 1 887 ? 30.738 6.969 -12.824 1.00 86.44 887 SER A C 1
ATOM 7237 O O . SER A 1 887 ? 30.354 5.877 -12.420 1.00 86.44 887 SER A O 1
ATOM 7239 N N . MET A 1 888 ? 31.659 7.076 -13.789 1.00 81.56 888 MET A N 1
ATOM 7240 C CA . MET A 1 888 ? 32.325 5.921 -14.405 1.00 81.56 888 MET A CA 1
ATOM 7241 C C . MET A 1 888 ? 33.588 5.495 -13.652 1.00 81.56 888 MET A C 1
ATOM 7243 O O . MET A 1 888 ? 33.944 4.317 -13.668 1.00 81.56 888 MET A O 1
ATOM 7247 N N . ASN A 1 889 ? 34.269 6.434 -12.992 1.00 72.00 889 ASN A N 1
ATOM 7248 C CA . ASN A 1 889 ? 35.502 6.166 -12.251 1.00 72.00 889 ASN A CA 1
ATOM 7249 C C . ASN A 1 889 ? 35.245 5.471 -10.908 1.00 72.00 889 ASN A C 1
ATOM 7251 O O . ASN A 1 889 ? 36.089 4.712 -10.443 1.00 72.00 889 ASN A O 1
ATOM 7255 N N . THR A 1 890 ? 34.072 5.657 -10.304 1.00 58.25 890 THR A N 1
ATOM 7256 C CA . THR A 1 890 ? 33.684 4.983 -9.052 1.00 58.25 890 THR A CA 1
ATOM 7257 C C . THR A 1 890 ? 33.525 3.458 -9.190 1.00 58.25 890 THR A C 1
ATOM 7259 O O . THR A 1 890 ? 33.363 2.768 -8.186 1.00 58.25 890 THR A O 1
ATOM 7262 N N . GLY A 1 891 ? 33.616 2.905 -10.409 1.00 49.41 891 GLY A N 1
ATOM 7263 C CA . GLY A 1 891 ? 33.548 1.467 -10.701 1.00 49.41 891 GLY A CA 1
ATOM 7264 C C . GLY A 1 891 ? 34.893 0.757 -10.925 1.00 49.41 891 GLY A C 1
ATOM 7265 O O . GLY A 1 891 ? 34.892 -0.431 -11.250 1.00 49.41 891 GLY A O 1
ATOM 7266 N N . SER A 1 892 ? 36.040 1.436 -10.786 1.00 40.31 892 SER A N 1
ATOM 7267 C CA . SER A 1 892 ? 37.337 0.943 -11.288 1.00 40.31 892 SER A CA 1
ATOM 7268 C C . SER A 1 892 ? 38.026 -0.169 -10.476 1.00 40.31 892 SER A C 1
ATOM 7270 O O . SER A 1 892 ? 39.112 -0.592 -10.864 1.00 40.31 892 SER A O 1
ATOM 7272 N N . GLU A 1 893 ? 37.428 -0.690 -9.399 1.00 39.22 893 GLU A N 1
ATOM 7273 C CA . GLU A 1 893 ? 38.008 -1.804 -8.618 1.00 39.22 893 GLU A CA 1
ATOM 7274 C C . GLU A 1 893 ? 37.415 -3.200 -8.901 1.00 39.22 893 GLU A C 1
ATOM 7276 O O . GLU A 1 893 ? 37.847 -4.174 -8.287 1.00 39.22 893 GLU A O 1
ATOM 7281 N N . LYS A 1 894 ? 36.465 -3.379 -9.835 1.00 37.06 894 LYS A N 1
ATOM 7282 C CA . LYS A 1 894 ? 35.877 -4.715 -10.090 1.00 37.06 894 LYS A CA 1
ATOM 7283 C C . LYS A 1 894 ? 35.896 -5.114 -11.568 1.00 37.06 894 LYS A C 1
ATOM 7285 O O . LYS A 1 894 ? 35.386 -4.414 -12.435 1.00 37.06 894 LYS A O 1
ATOM 7290 N N . GLY A 1 895 ? 36.522 -6.262 -11.846 1.00 36.22 895 GLY A N 1
ATOM 7291 C CA . GLY A 1 895 ? 36.752 -6.800 -13.189 1.00 36.22 895 GLY A CA 1
ATOM 7292 C C . GLY A 1 895 ? 35.493 -7.201 -13.972 1.00 36.22 895 GLY A C 1
ATOM 7293 O O . GLY A 1 895 ? 34.431 -7.404 -13.399 1.00 36.22 895 GLY A O 1
ATOM 7294 N N . LYS A 1 896 ? 35.672 -7.329 -15.299 1.00 36.28 896 LYS A N 1
ATOM 7295 C CA . LYS A 1 896 ? 34.826 -7.884 -16.391 1.00 36.28 896 LYS A CA 1
ATOM 7296 C C . LYS A 1 896 ? 33.307 -7.605 -16.459 1.00 36.28 896 LYS A C 1
ATOM 7298 O O . LYS A 1 896 ? 32.777 -7.779 -17.547 1.00 36.28 896 LYS A O 1
ATOM 7303 N N . ASN A 1 897 ? 32.638 -7.094 -15.427 1.00 42.47 897 ASN A N 1
ATOM 7304 C CA . ASN A 1 897 ? 31.236 -6.655 -15.448 1.00 42.47 897 ASN A CA 1
ATOM 7305 C C . ASN A 1 897 ? 31.086 -5.347 -14.647 1.00 42.47 897 ASN A C 1
ATOM 7307 O O . ASN A 1 897 ? 30.648 -5.358 -13.498 1.00 42.47 897 ASN A O 1
ATOM 7311 N N . SER A 1 898 ? 31.469 -4.210 -15.235 1.00 56.31 898 SER A N 1
ATOM 7312 C CA . SER A 1 898 ? 31.174 -2.897 -14.651 1.00 56.31 898 SER A CA 1
ATOM 7313 C C . SER A 1 898 ? 29.671 -2.630 -14.733 1.00 56.31 898 SER A C 1
ATOM 7315 O O . SER A 1 898 ? 29.088 -2.672 -15.821 1.00 56.31 898 SER A O 1
ATOM 7317 N N . ASN A 1 899 ? 29.040 -2.353 -13.595 1.00 73.12 899 ASN A N 1
ATOM 7318 C CA . ASN A 1 899 ? 27.633 -1.973 -13.555 1.00 73.12 899 ASN A CA 1
ATOM 7319 C C . ASN A 1 899 ? 27.397 -0.683 -14.356 1.00 73.12 899 ASN A C 1
ATOM 7321 O O . ASN A 1 899 ? 28.157 0.273 -14.235 1.00 73.12 899 ASN A O 1
ATOM 7325 N N . ALA A 1 900 ? 26.342 -0.657 -15.174 1.00 85.50 900 ALA A N 1
ATOM 7326 C CA . ALA A 1 900 ? 26.019 0.502 -16.001 1.00 85.50 900 ALA A CA 1
ATOM 7327 C C . ALA A 1 900 ? 25.524 1.689 -15.154 1.00 85.50 900 ALA A C 1
ATOM 7329 O O . ALA A 1 900 ? 24.741 1.516 -14.217 1.00 85.50 900 ALA A O 1
ATOM 7330 N N . THR A 1 901 ? 25.947 2.891 -15.534 1.00 91.94 901 THR A N 1
ATOM 7331 C CA . THR A 1 901 ? 25.598 4.163 -14.882 1.00 91.94 901 THR A CA 1
ATOM 7332 C C . THR A 1 901 ? 24.186 4.644 -15.240 1.00 91.94 901 THR A C 1
ATOM 7334 O O . THR A 1 901 ? 23.564 4.176 -16.202 1.00 91.94 901 THR A O 1
ATOM 7337 N N . PHE A 1 902 ? 23.679 5.646 -14.509 1.00 94.62 902 PHE A N 1
ATOM 7338 C CA . PHE A 1 902 ? 22.412 6.321 -14.824 1.00 94.62 902 PHE A CA 1
ATOM 7339 C C . PHE A 1 902 ? 22.338 6.798 -16.283 1.00 94.62 902 PHE A C 1
ATOM 7341 O O . PHE A 1 902 ? 21.342 6.548 -16.965 1.00 94.62 902 PHE A O 1
ATOM 7348 N N . ILE A 1 903 ? 23.393 7.452 -16.783 1.00 95.94 903 ILE A N 1
ATOM 7349 C CA . ILE A 1 903 ? 23.416 7.990 -18.151 1.00 95.94 903 ILE A CA 1
ATOM 7350 C C . ILE A 1 903 ? 23.387 6.874 -19.192 1.00 95.94 903 ILE A C 1
ATOM 7352 O O . ILE A 1 903 ? 22.694 7.005 -20.200 1.00 95.94 903 ILE A O 1
ATOM 7356 N N . GLU A 1 904 ? 24.077 5.761 -18.954 1.00 94.69 904 GLU A N 1
ATOM 7357 C CA . GLU A 1 904 ? 24.014 4.615 -19.859 1.00 94.69 904 GLU A CA 1
ATOM 7358 C C . GLU A 1 904 ? 22.607 4.020 -19.914 1.00 94.69 904 GLU A C 1
ATOM 7360 O O . GLU A 1 904 ? 22.082 3.806 -21.006 1.00 94.69 904 GLU A O 1
ATOM 7365 N N . TYR A 1 905 ? 21.946 3.821 -18.769 1.00 95.69 905 TYR A N 1
ATOM 7366 C CA . TYR A 1 905 ? 20.560 3.350 -18.761 1.00 95.69 905 TYR A CA 1
ATOM 7367 C C . TYR A 1 905 ? 19.603 4.335 -19.431 1.00 95.69 905 TYR A C 1
ATOM 7369 O O . TYR A 1 905 ? 18.791 3.913 -20.256 1.00 95.69 905 TYR A O 1
ATOM 7377 N N . PHE A 1 906 ? 19.722 5.633 -19.139 1.00 97.44 906 PHE A N 1
ATOM 7378 C CA . PHE A 1 906 ? 18.948 6.673 -19.813 1.00 97.44 906 PHE A CA 1
ATOM 7379 C C . PHE A 1 906 ? 19.106 6.588 -21.337 1.00 97.44 906 PHE A C 1
ATOM 7381 O O . PHE A 1 906 ? 18.103 6.544 -22.046 1.00 97.44 906 PHE A O 1
ATOM 7388 N N . LEU A 1 907 ? 20.338 6.484 -21.846 1.00 97.56 907 LEU A N 1
ATOM 7389 C CA . LEU A 1 907 ? 20.603 6.363 -23.281 1.00 97.56 907 LEU A CA 1
ATOM 7390 C C . LEU A 1 907 ? 20.032 5.072 -23.876 1.00 97.56 907 LEU A C 1
ATOM 7392 O O . LEU A 1 907 ? 19.429 5.127 -24.944 1.00 97.56 907 LEU A O 1
ATOM 7396 N N . ARG A 1 908 ? 20.168 3.924 -23.197 1.00 94.31 908 ARG A N 1
ATOM 7397 C CA . ARG A 1 908 ? 19.611 2.638 -23.668 1.00 94.31 908 ARG A CA 1
ATOM 7398 C C . ARG A 1 908 ? 18.101 2.726 -23.866 1.00 94.31 908 ARG A C 1
ATOM 7400 O O . ARG A 1 908 ? 17.599 2.332 -24.918 1.00 94.31 908 ARG A O 1
ATOM 7407 N N . PHE A 1 909 ? 17.382 3.249 -22.871 1.00 96.25 909 PHE A N 1
ATOM 7408 C CA . PHE A 1 909 ? 15.930 3.401 -22.954 1.00 96.25 909 PHE A CA 1
ATOM 7409 C C . PHE A 1 909 ? 15.531 4.482 -23.960 1.00 96.25 909 PHE A C 1
ATOM 7411 O O . PHE A 1 909 ? 14.641 4.245 -24.774 1.00 96.25 909 PHE A O 1
ATOM 7418 N N . LEU A 1 910 ? 16.217 5.630 -23.967 1.00 97.50 910 LEU A N 1
ATOM 7419 C CA . LEU A 1 910 ? 15.932 6.723 -24.895 1.00 97.50 910 LEU A CA 1
ATOM 7420 C C . LEU A 1 910 ? 16.103 6.272 -26.345 1.00 97.50 910 LEU A C 1
ATOM 7422 O O . LEU A 1 910 ? 15.205 6.464 -27.155 1.00 97.50 910 LEU A O 1
ATOM 7426 N N . PHE A 1 911 ? 17.234 5.653 -26.679 1.00 97.25 911 PHE A N 1
ATOM 7427 C CA . PHE A 1 911 ? 17.511 5.197 -28.037 1.00 97.25 911 PHE A CA 1
ATOM 7428 C C . PHE A 1 911 ? 16.522 4.143 -28.497 1.00 97.25 911 PHE A C 1
ATOM 7430 O O . PHE A 1 911 ? 16.038 4.231 -29.620 1.00 97.25 911 PHE A O 1
ATOM 7437 N N . ARG A 1 912 ? 16.151 3.204 -27.622 1.00 94.88 912 ARG A N 1
ATOM 7438 C CA . ARG A 1 912 ? 15.101 2.235 -27.932 1.00 94.88 912 ARG A CA 1
ATOM 7439 C C . ARG A 1 912 ? 13.777 2.929 -28.274 1.00 94.88 912 ARG A C 1
ATOM 7441 O O . ARG A 1 912 ? 13.188 2.603 -29.298 1.00 94.88 912 ARG A O 1
ATOM 7448 N N . LEU A 1 913 ? 13.344 3.899 -27.469 1.00 94.31 913 LEU A N 1
ATOM 7449 C CA . LEU A 1 913 ? 12.108 4.647 -27.720 1.00 94.31 913 LEU A CA 1
ATOM 7450 C C . LEU A 1 913 ? 12.189 5.496 -29.002 1.00 94.31 913 LEU A C 1
ATOM 7452 O O . LEU A 1 913 ? 11.225 5.561 -29.758 1.00 94.31 913 LEU A O 1
ATOM 7456 N N . LEU A 1 914 ? 13.340 6.111 -29.296 1.00 94.19 914 LEU A N 1
ATOM 7457 C CA . LEU A 1 914 ? 13.550 6.841 -30.554 1.00 94.19 914 LEU A CA 1
ATOM 7458 C C . LEU A 1 914 ? 13.476 5.901 -31.763 1.00 94.19 914 LEU A C 1
ATOM 7460 O O . LEU A 1 914 ? 12.844 6.247 -32.759 1.00 94.19 914 LEU A O 1
ATOM 7464 N N . ILE A 1 915 ? 14.066 4.706 -31.675 1.00 92.75 915 ILE A N 1
ATOM 7465 C CA . ILE A 1 915 ? 13.941 3.676 -32.713 1.00 92.75 915 ILE A CA 1
ATOM 7466 C C . ILE A 1 915 ? 12.465 3.295 -32.878 1.00 92.75 915 ILE A C 1
ATOM 7468 O O . ILE A 1 915 ? 11.971 3.290 -34.000 1.00 92.75 915 ILE A O 1
ATOM 7472 N N . GLU A 1 916 ? 11.743 3.039 -31.781 1.00 88.25 916 GLU A N 1
ATOM 7473 C CA . GLU A 1 916 ? 10.320 2.653 -31.760 1.00 88.25 916 GLU A CA 1
ATOM 7474 C C . GLU A 1 916 ? 9.355 3.748 -32.259 1.00 88.25 916 GLU A C 1
ATOM 7476 O O . GLU A 1 916 ? 8.300 3.409 -32.798 1.00 88.25 916 GLU A O 1
ATOM 7481 N N . ASN A 1 917 ? 9.729 5.028 -32.212 1.00 85.88 917 ASN A N 1
ATOM 7482 C CA . ASN A 1 917 ? 8.892 6.132 -32.704 1.00 85.88 917 ASN A CA 1
ATOM 7483 C C . ASN A 1 917 ? 9.103 6.491 -34.189 1.00 85.88 917 ASN A C 1
ATOM 7485 O O . ASN A 1 917 ? 8.241 7.135 -34.777 1.00 85.88 917 ASN A O 1
ATOM 7489 N N . ASN A 1 918 ? 10.207 6.076 -34.823 1.00 84.19 918 ASN A N 1
ATOM 7490 C CA . ASN A 1 918 ? 10.500 6.397 -36.231 1.00 84.19 918 ASN A CA 1
ATOM 7491 C C . ASN A 1 918 ? 10.136 5.237 -37.176 1.00 84.19 918 ASN A C 1
ATOM 7493 O O . ASN A 1 918 ? 11.004 4.457 -37.563 1.00 84.19 918 ASN A O 1
ATOM 7497 N N . GLU A 1 919 ? 8.850 5.087 -37.517 1.00 77.19 919 GLU A N 1
ATOM 7498 C CA . GLU A 1 919 ? 8.357 3.928 -38.288 1.00 77.19 919 GLU A CA 1
ATOM 7499 C C . GLU A 1 919 ? 8.959 3.807 -39.690 1.00 77.19 919 GLU A C 1
ATOM 7501 O O . GLU A 1 919 ? 9.270 2.692 -40.116 1.00 77.19 919 GLU A O 1
ATOM 7506 N N . ASP A 1 920 ? 9.180 4.941 -40.355 1.00 76.94 920 ASP A N 1
ATOM 7507 C CA . ASP A 1 920 ? 9.646 4.994 -41.743 1.00 76.94 920 ASP A CA 1
ATOM 7508 C C . ASP A 1 920 ? 11.132 4.633 -41.886 1.00 76.94 920 ASP A C 1
ATOM 7510 O O . ASP A 1 920 ? 11.527 3.976 -42.849 1.00 76.94 920 ASP A O 1
ATOM 7514 N N . ASN A 1 921 ? 11.960 5.026 -40.911 1.00 86.00 921 ASN A N 1
ATOM 7515 C CA . ASN A 1 921 ? 13.380 4.688 -40.866 1.00 86.00 921 ASN A CA 1
ATOM 7516 C C . ASN A 1 921 ? 13.834 4.412 -39.426 1.00 86.00 921 ASN A C 1
ATOM 7518 O O . ASN A 1 921 ? 14.246 5.308 -38.684 1.00 86.00 921 ASN A O 1
ATOM 7522 N N . ARG A 1 922 ? 13.829 3.128 -39.056 1.00 89.69 922 ARG A N 1
ATOM 7523 C CA . ARG A 1 922 ? 14.270 2.657 -37.735 1.00 89.69 922 ARG A CA 1
ATOM 7524 C C . ARG A 1 922 ? 15.769 2.867 -37.491 1.00 89.69 922 ARG A C 1
ATOM 7526 O O . ARG A 1 922 ? 16.179 2.823 -36.338 1.00 89.69 922 ARG A O 1
ATOM 7533 N N . LEU A 1 923 ? 16.573 3.098 -38.535 1.00 93.44 923 LEU A N 1
ATOM 7534 C CA . LEU A 1 923 ? 18.022 3.330 -38.460 1.00 93.44 923 LEU A CA 1
ATOM 7535 C C . LEU A 1 923 ? 18.419 4.812 -38.439 1.00 93.44 923 LEU A C 1
ATOM 7537 O O . LEU A 1 923 ? 19.598 5.116 -38.247 1.00 93.44 923 LEU A O 1
ATOM 7541 N N . LEU A 1 924 ? 17.464 5.738 -38.566 1.00 93.38 924 LEU A N 1
ATOM 7542 C CA . LEU A 1 924 ? 17.735 7.176 -38.675 1.00 93.38 924 LEU A CA 1
ATOM 7543 C C . LEU A 1 924 ? 18.593 7.715 -37.517 1.00 93.38 924 LEU A C 1
ATOM 7545 O O . LEU A 1 924 ? 19.475 8.547 -37.718 1.00 93.38 924 LEU A O 1
ATOM 7549 N N . LEU A 1 925 ? 18.395 7.202 -36.298 1.00 95.12 925 LEU A N 1
ATOM 7550 C CA . LEU A 1 925 ? 19.223 7.563 -35.144 1.00 95.12 925 LEU A CA 1
ATOM 7551 C C . LEU A 1 925 ? 20.701 7.206 -35.368 1.00 95.12 925 LEU A C 1
ATOM 7553 O O . LEU A 1 925 ? 21.585 7.992 -35.029 1.00 95.12 925 LEU A O 1
ATOM 7557 N N . HIS A 1 926 ? 20.976 6.022 -35.926 1.00 95.62 926 HIS A N 1
ATOM 7558 C CA . HIS A 1 926 ? 22.344 5.604 -36.221 1.00 95.62 926 HIS A CA 1
ATOM 7559 C C . HIS A 1 926 ? 22.951 6.479 -37.320 1.00 95.62 926 HIS A C 1
ATOM 7561 O O . HIS A 1 926 ? 24.084 6.933 -37.169 1.00 95.62 926 HIS A O 1
ATOM 7567 N N . GLU A 1 927 ? 22.184 6.758 -38.375 1.00 94.31 927 GLU A N 1
ATOM 7568 C CA . GLU A 1 927 ? 22.604 7.617 -39.484 1.00 94.31 927 GLU A CA 1
ATOM 7569 C C . GLU A 1 927 ? 22.991 9.021 -39.003 1.00 94.31 927 GLU A C 1
ATOM 7571 O O . GLU A 1 927 ? 24.060 9.507 -39.364 1.00 94.31 927 GLU A O 1
ATOM 7576 N N . ILE A 1 928 ? 22.185 9.646 -38.136 1.00 94.75 928 ILE A N 1
ATOM 7577 C CA . ILE A 1 928 ? 22.480 10.969 -37.561 1.00 94.75 928 ILE A CA 1
ATOM 7578 C C . ILE A 1 928 ? 23.753 10.922 -36.707 1.00 94.75 928 ILE A C 1
ATOM 7580 O O . ILE A 1 928 ? 24.650 11.746 -36.884 1.00 94.75 928 ILE A O 1
ATOM 7584 N N . LEU A 1 929 ? 23.857 9.951 -35.791 1.00 94.75 929 LEU A N 1
ATOM 7585 C CA . LEU A 1 929 ? 25.016 9.818 -34.899 1.00 94.75 929 LEU A CA 1
ATOM 7586 C C . LEU A 1 929 ? 26.326 9.569 -35.663 1.00 94.75 929 LEU A C 1
ATOM 7588 O O . LEU A 1 929 ? 27.390 10.006 -35.215 1.00 94.75 929 LEU A O 1
ATOM 7592 N N . LEU A 1 930 ? 26.249 8.885 -36.807 1.00 92.44 930 LEU A N 1
ATOM 7593 C CA . LEU A 1 930 ? 27.384 8.612 -37.679 1.00 92.44 930 LEU A CA 1
ATOM 7594 C C . LEU A 1 930 ? 27.729 9.816 -38.570 1.00 92.44 930 LEU A C 1
ATOM 7596 O O . LEU A 1 930 ? 28.874 10.260 -38.555 1.00 92.44 930 LEU A O 1
ATOM 7600 N N . LYS A 1 931 ? 26.752 10.370 -39.304 1.00 89.88 931 LYS A N 1
ATOM 7601 C CA . LYS A 1 931 ? 26.940 11.472 -40.266 1.00 89.88 931 LYS A CA 1
ATOM 7602 C C . LYS A 1 931 ? 27.463 12.743 -39.600 1.00 89.88 931 LYS A C 1
ATOM 7604 O O . LYS A 1 931 ? 28.375 13.377 -40.120 1.00 89.88 931 LYS A O 1
ATOM 7609 N N . GLU A 1 932 ? 26.928 13.083 -38.431 1.00 88.12 932 GLU A N 1
ATOM 7610 C CA . GLU A 1 932 ? 27.365 14.251 -37.656 1.00 88.12 932 GLU A CA 1
ATOM 7611 C C . GLU A 1 932 ? 28.625 13.961 -36.810 1.00 88.12 932 GLU A C 1
ATOM 7613 O O . GLU A 1 932 ? 29.050 14.795 -36.013 1.00 88.12 932 GLU A O 1
ATOM 7618 N N . ASN A 1 933 ? 29.238 12.777 -36.960 1.00 88.69 933 ASN A N 1
ATOM 7619 C CA . ASN A 1 933 ? 30.415 12.316 -36.217 1.00 88.69 933 ASN A CA 1
ATOM 7620 C C . ASN A 1 933 ? 30.252 12.323 -34.682 1.00 88.69 933 ASN A C 1
ATOM 7622 O O . ASN A 1 933 ? 31.243 12.360 -33.946 1.00 88.69 933 ASN A O 1
ATOM 7626 N N . PHE A 1 934 ? 29.024 12.224 -34.162 1.00 91.62 934 PHE A N 1
ATOM 7627 C CA . PHE A 1 934 ? 28.780 12.150 -32.716 1.00 91.62 934 PHE A CA 1
ATOM 7628 C C . PHE A 1 934 ? 29.329 10.872 -32.085 1.00 91.62 934 PHE A C 1
ATOM 7630 O O . PHE A 1 934 ? 29.763 10.887 -30.933 1.00 91.62 934 PHE A O 1
ATOM 7637 N N . TYR A 1 935 ? 29.383 9.775 -32.842 1.00 92.19 935 TYR A N 1
ATOM 7638 C CA . TYR A 1 935 ? 30.093 8.586 -32.387 1.00 92.19 935 TYR A CA 1
ATOM 7639 C C . TYR A 1 935 ? 31.581 8.829 -32.174 1.00 92.19 935 TYR A C 1
ATOM 7641 O O . TYR A 1 935 ? 32.151 8.106 -31.376 1.00 92.19 935 TYR A O 1
ATOM 7649 N N . TYR A 1 936 ? 32.204 9.807 -32.834 1.00 89.31 936 TYR A N 1
ATOM 7650 C CA . TYR A 1 936 ? 33.656 10.023 -32.852 1.00 89.31 936 TYR A CA 1
ATOM 7651 C C . TYR A 1 936 ? 34.021 11.463 -32.466 1.00 89.31 936 TYR A C 1
ATOM 7653 O O . TYR A 1 936 ? 34.911 12.073 -33.061 1.00 89.31 936 TYR A O 1
ATOM 7661 N N . LEU A 1 937 ? 33.322 12.022 -31.472 1.00 83.75 937 LEU A N 1
ATOM 7662 C CA . LEU A 1 937 ? 33.493 13.407 -31.016 1.00 83.75 937 LEU A CA 1
ATOM 7663 C C . LEU A 1 937 ? 34.936 13.763 -30.647 1.00 83.75 937 LEU A C 1
ATOM 7665 O O . LEU A 1 937 ? 35.353 14.903 -30.850 1.00 83.75 937 LEU A O 1
ATOM 7669 N N . GLU A 1 938 ? 35.701 12.798 -30.137 1.00 81.12 938 GLU A N 1
ATOM 7670 C CA . GLU A 1 938 ? 37.126 12.939 -29.841 1.00 81.12 938 GLU A CA 1
ATOM 7671 C C . GLU A 1 938 ? 37.950 13.350 -31.071 1.00 81.12 938 GLU A C 1
ATOM 7673 O O . GLU A 1 938 ? 38.904 14.114 -30.942 1.00 81.12 938 GLU A O 1
ATOM 7678 N N . ARG A 1 939 ? 37.548 12.906 -32.269 1.00 76.06 939 ARG A N 1
ATOM 7679 C CA . ARG A 1 939 ? 38.209 13.240 -33.538 1.00 76.06 939 ARG A CA 1
ATOM 7680 C C . ARG A 1 939 ? 37.755 14.589 -34.091 1.00 76.06 939 ARG A C 1
ATOM 7682 O O . ARG A 1 939 ? 38.554 15.294 -34.690 1.00 76.06 939 ARG A O 1
ATOM 7689 N N . VAL A 1 940 ? 36.492 14.959 -33.867 1.00 69.81 940 VAL A N 1
ATOM 7690 C CA . VAL A 1 940 ? 35.907 16.223 -34.357 1.00 69.81 940 VAL A CA 1
ATOM 7691 C C . VAL A 1 940 ? 36.386 17.421 -33.544 1.00 69.81 940 VAL A C 1
ATOM 7693 O O . VAL A 1 940 ? 36.685 18.470 -34.104 1.00 69.81 940 VAL A O 1
ATOM 7696 N N . LYS A 1 941 ? 36.445 17.284 -32.215 1.00 66.50 941 LYS A N 1
ATOM 7697 C CA . LYS A 1 941 ? 36.805 18.385 -31.309 1.00 66.50 941 LYS A CA 1
ATOM 7698 C C . LYS A 1 941 ? 38.295 18.437 -30.960 1.00 66.50 941 LYS A C 1
ATOM 7700 O O . LYS A 1 941 ? 38.685 19.341 -30.229 1.00 66.50 941 LYS A O 1
ATOM 7705 N N . ALA A 1 942 ? 39.095 17.478 -31.442 1.00 70.19 942 ALA A N 1
ATOM 7706 C CA . ALA A 1 942 ? 40.511 17.307 -31.094 1.00 70.19 942 ALA A CA 1
ATOM 7707 C C . ALA A 1 942 ? 40.775 17.347 -29.574 1.00 70.19 942 ALA A C 1
ATOM 7709 O O . ALA A 1 942 ? 41.817 17.806 -29.112 1.00 70.19 942 ALA A O 1
ATOM 7710 N N . ASP A 1 943 ? 39.806 16.878 -28.787 1.00 72.19 943 ASP A N 1
ATOM 7711 C CA . ASP A 1 943 ? 39.837 16.946 -27.333 1.00 72.19 943 ASP A CA 1
ATOM 7712 C C . ASP A 1 943 ? 39.415 15.592 -26.763 1.00 72.19 943 ASP A C 1
ATOM 7714 O O . ASP A 1 943 ? 38.245 15.186 -26.817 1.00 72.19 943 ASP A O 1
ATOM 7718 N N . ASN A 1 944 ? 40.404 14.889 -26.207 1.00 75.00 944 ASN A N 1
ATOM 7719 C CA . ASN A 1 944 ? 40.252 13.551 -25.645 1.00 75.00 944 ASN A CA 1
ATOM 7720 C C . ASN A 1 944 ? 39.202 13.487 -24.530 1.00 75.00 944 ASN A C 1
ATOM 7722 O O . ASN A 1 944 ? 38.700 12.399 -24.243 1.00 75.00 944 ASN A O 1
ATOM 7726 N N . LYS A 1 945 ? 38.802 14.620 -23.936 1.00 76.44 945 LYS A N 1
ATOM 7727 C CA . LYS A 1 945 ? 37.755 14.635 -22.911 1.00 76.44 945 LYS A CA 1
ATOM 7728 C C . LYS A 1 945 ? 36.396 14.157 -23.436 1.00 76.44 945 LYS A C 1
ATOM 7730 O O . LYS A 1 945 ? 35.643 13.561 -22.674 1.00 76.44 945 LYS A O 1
ATOM 7735 N N . PHE A 1 946 ? 36.097 14.343 -24.727 1.00 82.31 946 PHE A N 1
ATOM 7736 C CA . PHE A 1 946 ? 34.827 13.914 -25.334 1.00 82.31 946 PHE A CA 1
ATOM 7737 C C . PHE A 1 946 ? 34.796 12.436 -25.750 1.00 82.31 946 PHE A C 1
ATOM 7739 O O . PHE A 1 946 ? 33.729 11.930 -26.104 1.00 82.31 946 PHE A O 1
ATOM 7746 N N . LYS A 1 947 ? 35.926 11.721 -25.652 1.00 86.62 947 LYS A N 1
ATOM 7747 C CA . LYS A 1 947 ? 36.028 10.290 -25.988 1.00 86.62 947 LYS A CA 1
ATOM 7748 C C . LYS A 1 947 ? 35.024 9.436 -25.213 1.00 86.62 947 LYS A C 1
ATOM 7750 O O . LYS A 1 947 ? 34.488 8.468 -25.749 1.00 86.62 947 LYS A O 1
ATOM 7755 N N . ILE A 1 948 ? 34.743 9.817 -23.967 1.00 88.50 948 ILE A N 1
ATOM 7756 C CA . ILE A 1 948 ? 33.773 9.138 -23.100 1.00 88.50 948 ILE A CA 1
ATOM 7757 C C . ILE A 1 948 ? 32.356 9.266 -23.660 1.00 88.50 948 ILE A C 1
ATOM 7759 O O . ILE A 1 948 ? 31.646 8.268 -23.740 1.00 88.50 948 ILE A O 1
ATOM 7763 N N . ILE A 1 949 ? 31.970 10.459 -24.128 1.00 91.38 949 ILE A N 1
ATOM 7764 C CA . ILE A 1 949 ? 30.656 10.689 -24.742 1.00 91.38 949 ILE A CA 1
ATOM 7765 C C . ILE A 1 949 ? 30.527 9.875 -26.035 1.00 91.38 949 ILE A C 1
ATOM 7767 O O . ILE A 1 949 ? 29.545 9.157 -26.209 1.00 91.38 949 ILE A O 1
ATOM 7771 N N . GLY A 1 950 ? 31.540 9.907 -26.909 1.00 91.44 950 GLY A N 1
ATOM 7772 C CA . GLY A 1 950 ? 31.554 9.070 -28.115 1.00 91.44 950 GLY A CA 1
ATOM 7773 C C . GLY A 1 950 ? 31.415 7.577 -27.786 1.00 91.44 950 GLY A C 1
ATOM 7774 O O . GLY A 1 950 ? 30.623 6.861 -28.402 1.00 91.44 950 GLY A O 1
ATOM 7775 N N . HIS A 1 951 ? 32.121 7.104 -26.752 1.00 90.38 951 HIS A N 1
ATOM 7776 C CA . HIS A 1 951 ? 32.046 5.720 -26.287 1.00 90.38 951 HIS A CA 1
ATOM 7777 C C . HIS A 1 951 ? 30.646 5.321 -25.795 1.00 90.38 951 HIS A C 1
ATOM 7779 O O . HIS A 1 951 ? 30.117 4.318 -26.281 1.00 90.38 951 HIS A O 1
ATOM 7785 N N . ILE A 1 952 ? 30.015 6.096 -24.905 1.00 92.50 952 ILE A N 1
ATOM 7786 C CA . ILE A 1 952 ? 28.665 5.766 -24.415 1.00 92.50 952 ILE A CA 1
ATOM 7787 C C . ILE A 1 952 ? 27.610 5.836 -25.517 1.00 92.50 952 ILE A C 1
ATOM 7789 O O . ILE A 1 952 ? 26.682 5.031 -25.502 1.00 92.50 952 ILE A O 1
ATOM 7793 N N . LEU A 1 953 ? 27.742 6.738 -26.493 1.00 95.25 953 LEU A N 1
ATOM 7794 C CA . LEU A 1 953 ? 26.816 6.801 -27.626 1.00 95.25 953 LEU A CA 1
ATOM 7795 C C . LEU A 1 953 ? 26.920 5.531 -28.484 1.00 95.25 953 LEU A C 1
ATOM 7797 O O . LEU A 1 953 ? 25.902 4.909 -28.789 1.00 95.25 953 LEU A O 1
ATOM 7801 N N . ARG A 1 954 ? 28.143 5.099 -28.823 1.00 93.94 954 ARG A N 1
ATOM 7802 C CA . ARG A 1 954 ? 28.395 3.857 -29.581 1.00 93.94 954 ARG A CA 1
ATOM 7803 C C . ARG A 1 954 ? 27.884 2.622 -28.837 1.00 93.94 954 ARG A C 1
ATOM 7805 O O . ARG A 1 954 ? 27.127 1.838 -29.398 1.00 93.94 954 ARG A O 1
ATOM 7812 N N . SER A 1 955 ? 28.258 2.475 -27.567 1.00 92.19 955 SER A N 1
ATOM 7813 C CA . SER A 1 955 ? 27.884 1.315 -26.751 1.00 92.19 955 SER A CA 1
ATOM 7814 C C . SER A 1 955 ? 26.364 1.210 -26.575 1.00 92.19 955 SER A C 1
ATOM 7816 O O . SER A 1 955 ? 25.756 0.195 -26.918 1.00 92.19 955 SER A O 1
ATOM 7818 N N . ASN A 1 956 ? 25.713 2.288 -26.124 1.00 94.75 956 ASN A N 1
ATOM 7819 C CA . ASN A 1 956 ? 24.286 2.242 -25.810 1.00 94.75 956 ASN A CA 1
ATOM 7820 C C . ASN A 1 956 ? 23.392 2.226 -27.058 1.00 94.75 956 ASN A C 1
ATOM 7822 O O . ASN A 1 956 ? 22.295 1.675 -26.990 1.00 94.75 956 ASN A O 1
ATOM 7826 N N . SER A 1 957 ? 23.847 2.757 -28.201 1.00 95.75 957 SER A N 1
ATOM 7827 C CA . SER A 1 957 ? 23.127 2.594 -29.475 1.00 95.75 957 SER A CA 1
ATOM 7828 C C . SER A 1 957 ? 23.125 1.135 -29.933 1.00 95.75 957 SER A C 1
ATOM 7830 O O . SER A 1 957 ? 22.054 0.603 -30.220 1.00 95.75 957 SER A O 1
ATOM 7832 N N . ALA A 1 958 ? 24.277 0.454 -29.918 1.00 94.75 958 ALA A N 1
ATOM 7833 C CA . ALA A 1 958 ? 24.369 -0.962 -30.274 1.00 94.75 958 ALA A CA 1
ATOM 7834 C C . ALA A 1 958 ? 23.478 -1.841 -29.378 1.00 94.75 958 ALA A C 1
ATOM 7836 O O . ALA A 1 958 ? 22.733 -2.684 -29.881 1.00 94.75 958 ALA A O 1
ATOM 7837 N N . ILE A 1 959 ? 23.487 -1.590 -28.062 1.00 93.19 959 ILE A N 1
ATOM 7838 C CA . ILE A 1 959 ? 22.617 -2.280 -27.096 1.00 93.19 959 ILE A CA 1
ATOM 7839 C C . ILE A 1 959 ? 21.135 -2.029 -27.409 1.00 93.19 959 ILE A C 1
ATOM 7841 O O . ILE A 1 959 ? 20.347 -2.974 -27.427 1.00 93.19 959 ILE A O 1
ATOM 7845 N N . ALA A 1 960 ? 20.740 -0.778 -27.672 1.00 93.81 960 ALA A N 1
ATOM 7846 C CA . ALA A 1 960 ? 19.349 -0.428 -27.958 1.00 93.81 960 ALA A CA 1
ATOM 7847 C C . ALA A 1 960 ? 18.827 -1.099 -29.239 1.00 93.81 960 ALA A C 1
ATOM 7849 O O . ALA A 1 960 ? 17.724 -1.648 -29.232 1.00 93.81 960 ALA A O 1
ATOM 7850 N N . TYR A 1 961 ? 19.625 -1.123 -30.310 1.00 95.00 961 TYR A N 1
ATOM 7851 C CA . TYR A 1 961 ? 19.268 -1.823 -31.547 1.00 95.00 961 TYR A CA 1
ATOM 7852 C C . TYR A 1 961 ? 19.195 -3.341 -31.368 1.00 95.00 961 TYR A C 1
ATOM 7854 O O . TYR A 1 961 ? 18.251 -3.965 -31.854 1.00 95.00 961 TYR A O 1
ATOM 7862 N N . GLY A 1 962 ? 20.141 -3.931 -30.634 1.00 91.19 962 GLY A N 1
ATOM 7863 C CA . GLY A 1 962 ? 20.108 -5.354 -30.302 1.00 91.19 962 GLY A CA 1
ATOM 7864 C C . GLY A 1 962 ? 18.864 -5.727 -29.489 1.00 91.19 962 GLY A C 1
ATOM 7865 O O . GLY A 1 962 ? 18.169 -6.688 -29.817 1.00 91.19 962 GLY A O 1
ATOM 7866 N N . ALA A 1 963 ? 18.514 -4.922 -28.481 1.00 88.50 963 ALA A N 1
ATOM 7867 C CA . ALA A 1 963 ? 17.291 -5.097 -27.699 1.00 88.50 963 ALA A CA 1
ATOM 7868 C C . ALA A 1 963 ? 16.025 -4.960 -28.561 1.00 88.50 963 ALA A C 1
ATOM 7870 O O . ALA A 1 963 ? 15.112 -5.778 -28.445 1.00 88.50 963 ALA A O 1
ATOM 7871 N N . TYR A 1 964 ? 15.978 -3.971 -29.458 1.00 89.25 964 TYR A N 1
ATOM 7872 C CA . TYR A 1 964 ? 14.879 -3.821 -30.411 1.00 89.25 964 TYR A CA 1
ATOM 7873 C C . TYR A 1 964 ? 14.743 -5.068 -31.299 1.00 89.25 964 TYR A C 1
ATOM 7875 O O . TYR A 1 964 ? 13.657 -5.634 -31.386 1.00 89.25 964 TYR A O 1
ATOM 7883 N N . TYR A 1 965 ? 15.847 -5.580 -31.859 1.00 88.50 965 TYR A N 1
ATOM 7884 C CA . TYR A 1 965 ? 15.861 -6.795 -32.684 1.00 88.50 965 TYR A CA 1
ATOM 7885 C C . TYR A 1 965 ? 15.298 -8.032 -31.960 1.00 88.50 965 TYR A C 1
ATOM 7887 O O . TYR A 1 965 ? 14.534 -8.799 -32.554 1.00 88.50 965 TYR A O 1
ATOM 7895 N N . LYS A 1 966 ? 15.647 -8.221 -30.678 1.00 83.81 966 LYS A N 1
ATOM 7896 C CA . LYS A 1 966 ? 15.185 -9.355 -29.850 1.00 83.81 966 LYS A CA 1
ATOM 7897 C C . LYS A 1 966 ? 13.672 -9.365 -29.653 1.00 83.81 966 LYS A C 1
ATOM 7899 O O . LYS A 1 966 ? 13.063 -10.429 -29.673 1.00 83.81 966 LYS A O 1
ATOM 7904 N N . HIS A 1 967 ? 13.068 -8.195 -29.460 1.00 78.25 967 HIS A N 1
ATOM 7905 C CA . HIS A 1 967 ? 11.657 -8.071 -29.083 1.00 78.25 967 HIS A CA 1
ATOM 7906 C C . HIS A 1 967 ? 10.692 -7.931 -30.273 1.00 78.25 967 HIS A C 1
ATOM 7908 O O . HIS A 1 967 ? 9.486 -7.788 -30.067 1.00 78.25 967 HIS A O 1
ATOM 7914 N N . LEU A 1 968 ? 11.183 -7.983 -31.515 1.00 77.00 968 LEU A N 1
ATOM 7915 C CA . LEU A 1 968 ? 10.331 -7.945 -32.702 1.00 77.00 968 LEU A CA 1
ATOM 7916 C C . LEU A 1 968 ? 9.664 -9.299 -32.978 1.00 77.00 968 LEU A C 1
ATOM 7918 O O . LEU A 1 968 ? 10.327 -10.329 -33.092 1.00 77.00 968 LEU A O 1
ATOM 7922 N N . ASN A 1 969 ? 8.350 -9.275 -33.221 1.00 71.19 969 ASN A N 1
ATOM 7923 C CA . ASN A 1 969 ? 7.620 -10.426 -33.761 1.00 71.19 969 ASN A CA 1
ATOM 7924 C C . ASN A 1 969 ? 8.166 -10.829 -35.144 1.00 71.19 969 ASN A C 1
ATOM 7926 O O . ASN A 1 969 ? 8.620 -9.976 -35.912 1.00 71.19 969 ASN A O 1
ATOM 7930 N N . HIS A 1 970 ? 8.030 -12.112 -35.499 1.00 63.47 970 HIS A N 1
ATOM 7931 C CA . HIS A 1 970 ? 8.653 -12.730 -36.679 1.00 63.47 970 HIS A CA 1
ATOM 7932 C C . HIS A 1 970 ? 8.455 -11.946 -37.998 1.00 63.47 970 HIS A C 1
ATOM 7934 O O . HIS A 1 970 ? 9.399 -11.767 -38.769 1.00 63.47 970 HIS A O 1
ATOM 7940 N N . SER A 1 971 ? 7.257 -11.403 -38.251 1.00 62.53 971 SER A N 1
ATOM 7941 C CA . SER A 1 971 ? 6.959 -10.627 -39.468 1.00 62.53 971 SER A CA 1
ATOM 7942 C C . SER A 1 971 ? 7.654 -9.258 -39.514 1.00 62.53 971 SER A C 1
ATOM 7944 O O . SER A 1 971 ? 8.213 -8.891 -40.547 1.00 62.53 971 SER A O 1
ATOM 7946 N N . LYS A 1 972 ? 7.670 -8.514 -38.399 1.00 70.12 972 LYS A N 1
ATOM 7947 C CA . LYS A 1 972 ? 8.352 -7.210 -38.293 1.00 70.12 972 LYS A CA 1
ATOM 7948 C C . LYS A 1 972 ? 9.873 -7.373 -38.283 1.00 70.12 972 LYS A C 1
ATOM 7950 O O . LYS A 1 972 ? 10.582 -6.571 -38.890 1.00 70.12 972 LYS A O 1
ATOM 7955 N N . LYS A 1 973 ? 10.359 -8.451 -37.659 1.00 80.81 973 LYS A N 1
ATOM 7956 C CA . LYS A 1 973 ? 11.780 -8.801 -37.590 1.00 80.81 973 LYS A CA 1
ATOM 7957 C C . LYS A 1 973 ? 12.382 -8.973 -38.982 1.00 80.81 973 LYS A C 1
ATOM 7959 O O . LYS A 1 973 ? 13.442 -8.419 -39.234 1.00 80.81 973 LYS A O 1
ATOM 7964 N N . LYS A 1 974 ? 11.681 -9.630 -39.916 1.00 76.19 974 LYS A N 1
ATOM 7965 C CA . LYS A 1 974 ? 12.166 -9.827 -41.296 1.00 76.19 974 LYS A CA 1
ATOM 7966 C C . LYS A 1 974 ? 12.453 -8.511 -42.036 1.00 76.19 974 LYS A C 1
ATOM 7968 O O . LYS A 1 974 ? 13.484 -8.408 -42.694 1.00 76.19 974 LYS A O 1
ATOM 7973 N N . ASN A 1 975 ? 11.566 -7.515 -41.930 1.00 79.38 975 ASN A N 1
ATOM 7974 C CA . ASN A 1 975 ? 11.749 -6.225 -42.610 1.00 79.38 975 ASN A CA 1
ATOM 7975 C C . ASN A 1 975 ? 12.915 -5.432 -41.998 1.00 79.38 975 ASN A C 1
ATOM 7977 O O . ASN A 1 975 ? 13.822 -4.998 -42.705 1.00 79.38 975 ASN A O 1
ATOM 7981 N N . PHE A 1 976 ? 12.937 -5.327 -40.667 1.00 87.50 976 PHE A N 1
ATOM 7982 C CA . PHE A 1 976 ? 14.005 -4.629 -39.956 1.00 87.50 976 PHE A CA 1
ATOM 7983 C C . PHE A 1 976 ? 15.374 -5.298 -40.154 1.00 87.50 976 PHE A C 1
ATOM 7985 O O . PHE A 1 976 ? 16.362 -4.611 -40.387 1.00 87.50 976 PHE A O 1
ATOM 7992 N N . LYS A 1 977 ? 15.437 -6.636 -40.144 1.00 89.38 977 LYS A N 1
ATOM 7993 C CA . LYS A 1 977 ? 16.674 -7.414 -40.313 1.00 89.38 977 LYS A CA 1
ATOM 7994 C C . LYS A 1 977 ? 17.422 -7.068 -41.597 1.00 89.38 977 LYS A C 1
ATOM 7996 O O . LYS A 1 977 ? 18.637 -6.926 -41.555 1.00 89.38 977 LYS A O 1
ATOM 8001 N N . LYS A 1 978 ? 16.713 -6.884 -42.718 1.00 87.12 978 LYS A N 1
ATOM 8002 C CA . LYS A 1 978 ? 17.343 -6.505 -43.993 1.00 87.12 978 LYS A CA 1
ATOM 8003 C C . LYS A 1 978 ? 18.050 -5.150 -43.885 1.00 87.12 978 LYS A C 1
ATOM 8005 O O . LYS A 1 978 ? 19.213 -5.046 -44.255 1.00 87.12 978 LYS A O 1
ATOM 8010 N N . GLN A 1 979 ? 17.358 -4.146 -43.345 1.00 88.81 979 GLN A N 1
ATOM 8011 C CA . GLN A 1 979 ? 17.928 -2.813 -43.123 1.00 88.81 979 GLN A CA 1
ATOM 8012 C C . GLN A 1 979 ? 19.109 -2.884 -42.144 1.00 88.81 979 GLN A C 1
ATOM 8014 O O . GLN A 1 979 ? 20.154 -2.281 -42.370 1.00 88.81 979 GLN A O 1
ATOM 8019 N N . TYR A 1 980 ? 18.960 -3.671 -41.077 1.00 93.75 980 TYR A N 1
ATOM 8020 C CA . TYR A 1 980 ? 19.968 -3.838 -40.037 1.00 93.75 980 TYR A CA 1
ATOM 8021 C C . TYR A 1 980 ? 21.258 -4.479 -40.566 1.00 93.75 980 TYR A C 1
ATOM 8023 O O . TYR A 1 980 ? 22.344 -3.976 -40.296 1.00 93.75 980 TYR A O 1
ATOM 8031 N N . ILE A 1 981 ? 21.145 -5.530 -41.383 1.00 93.50 981 ILE A N 1
ATOM 8032 C CA . ILE A 1 981 ? 22.278 -6.163 -42.074 1.00 93.50 981 ILE A CA 1
ATOM 8033 C C . ILE A 1 981 ? 22.967 -5.163 -43.003 1.00 93.50 981 ILE A C 1
ATOM 8035 O O . ILE A 1 981 ? 24.179 -5.013 -42.921 1.00 93.50 981 ILE A O 1
ATOM 8039 N N . GLU A 1 982 ? 22.213 -4.432 -43.831 1.00 92.50 982 GLU A N 1
ATOM 8040 C CA . GLU A 1 982 ? 22.782 -3.426 -44.738 1.00 92.50 982 GLU A CA 1
ATOM 8041 C C . GLU A 1 982 ? 23.555 -2.335 -43.976 1.00 92.50 982 GLU A C 1
ATOM 8043 O O . GLU A 1 982 ? 24.641 -1.928 -44.388 1.00 92.50 982 GLU A O 1
ATOM 8048 N N . CYS A 1 983 ? 23.027 -1.895 -42.832 1.00 94.38 983 CYS A N 1
ATOM 8049 C CA . CYS A 1 983 ? 23.698 -0.952 -41.942 1.00 94.38 983 CYS A CA 1
ATOM 8050 C C . CYS A 1 983 ? 25.032 -1.496 -41.418 1.00 94.38 983 CYS A C 1
ATOM 8052 O O . CYS A 1 983 ? 26.035 -0.785 -41.419 1.00 94.38 983 CYS A O 1
ATOM 8054 N N . ILE A 1 984 ? 25.051 -2.754 -40.972 1.00 95.94 984 ILE A N 1
ATOM 8055 C CA . ILE A 1 984 ? 26.258 -3.401 -40.452 1.00 95.94 984 ILE A CA 1
ATOM 8056 C C . ILE A 1 984 ? 27.285 -3.578 -41.577 1.00 95.94 984 ILE A C 1
ATOM 8058 O O . ILE A 1 984 ? 28.455 -3.275 -41.366 1.00 95.94 984 ILE A O 1
ATOM 8062 N N . THR A 1 985 ? 26.864 -3.974 -42.782 1.00 95.50 985 THR A N 1
ATOM 8063 C CA . THR A 1 985 ? 27.750 -4.059 -43.955 1.00 95.50 985 THR A CA 1
ATOM 8064 C C . THR A 1 985 ? 28.417 -2.716 -44.251 1.00 95.50 985 THR A C 1
ATOM 8066 O O . THR A 1 985 ? 29.635 -2.665 -44.365 1.00 95.50 985 THR A O 1
ATOM 8069 N N . LYS A 1 986 ? 27.663 -1.605 -44.254 1.00 94.06 986 LYS A N 1
ATOM 8070 C CA . LYS A 1 986 ? 28.232 -0.257 -44.464 1.00 94.06 986 LYS A CA 1
ATOM 8071 C C . LYS A 1 986 ? 29.297 0.108 -43.423 1.00 94.06 986 LYS A C 1
ATOM 8073 O O . LYS A 1 986 ? 30.290 0.747 -43.760 1.00 94.06 986 LYS A O 1
ATOM 8078 N N . LEU A 1 987 ? 29.121 -0.303 -42.165 1.00 94.50 987 LEU A N 1
ATOM 8079 C CA . LEU A 1 987 ? 30.141 -0.118 -41.124 1.00 94.50 987 LEU A CA 1
ATOM 8080 C C . LEU A 1 987 ? 31.388 -0.983 -41.370 1.00 94.50 987 LEU A C 1
ATOM 8082 O O . LEU A 1 987 ? 32.500 -0.550 -41.070 1.00 94.50 987 LEU A O 1
ATOM 8086 N N . LEU A 1 988 ? 31.211 -2.187 -41.920 1.00 93.88 988 LEU A N 1
ATOM 8087 C CA . LEU A 1 988 ? 32.298 -3.092 -42.301 1.00 93.88 988 LEU A CA 1
ATOM 8088 C C . LEU A 1 988 ? 33.013 -2.684 -43.588 1.00 93.88 988 LEU A C 1
ATOM 8090 O O . LEU A 1 988 ? 34.139 -3.119 -43.793 1.00 93.88 988 LEU A O 1
ATOM 8094 N N . ASP A 1 989 ? 32.426 -1.837 -44.428 1.00 92.69 989 ASP A N 1
ATOM 8095 C CA . ASP A 1 989 ? 33.111 -1.275 -45.599 1.00 92.69 989 ASP A CA 1
ATOM 8096 C C . ASP A 1 989 ? 34.045 -0.114 -45.215 1.00 92.69 989 ASP A C 1
ATOM 8098 O O . ASP A 1 989 ? 34.965 0.234 -45.952 1.00 92.69 989 ASP A O 1
ATOM 8102 N N . SER A 1 990 ? 33.868 0.457 -44.021 1.00 88.88 990 SER A N 1
ATOM 8103 C CA . SER A 1 990 ? 34.673 1.570 -43.518 1.00 88.88 990 SER A CA 1
ATOM 8104 C C . SER A 1 990 ? 36.137 1.202 -43.288 1.00 88.88 990 SER A C 1
ATOM 8106 O O . SER A 1 990 ? 36.466 0.111 -42.817 1.00 88.88 990 SER A O 1
ATOM 8108 N N . GLU A 1 991 ? 37.050 2.141 -43.527 1.00 87.25 991 GLU A N 1
ATOM 8109 C CA . GLU A 1 991 ? 38.461 1.978 -43.158 1.00 87.25 991 GLU A CA 1
ATOM 8110 C C . GLU A 1 991 ? 38.707 2.159 -41.652 1.00 87.25 991 GLU A C 1
ATOM 8112 O O . GLU A 1 991 ? 39.753 1.757 -41.140 1.00 87.25 991 GLU A O 1
ATOM 8117 N N . LEU A 1 992 ? 37.738 2.722 -40.919 1.00 89.00 992 LEU A N 1
ATOM 8118 C CA . LEU A 1 992 ? 37.878 3.011 -39.496 1.00 89.00 992 LEU A CA 1
ATOM 8119 C C . LEU A 1 992 ? 37.671 1.761 -38.635 1.00 89.00 992 LEU A C 1
ATOM 8121 O O . LEU A 1 992 ? 36.574 1.201 -38.577 1.00 89.00 992 LEU A O 1
ATOM 8125 N N . ILE A 1 993 ? 38.711 1.392 -37.882 1.00 89.62 993 ILE A N 1
ATOM 8126 C CA . ILE A 1 993 ? 38.707 0.267 -36.931 1.00 89.62 993 ILE A CA 1
ATOM 8127 C C . ILE A 1 993 ? 37.512 0.356 -35.973 1.00 89.62 993 ILE A C 1
ATOM 8129 O O . ILE A 1 993 ? 36.824 -0.632 -35.727 1.00 89.62 993 ILE A O 1
ATOM 8133 N N . GLU A 1 994 ? 37.198 1.548 -35.468 1.00 88.56 994 GLU A N 1
ATOM 8134 C CA . GLU A 1 994 ? 36.118 1.737 -34.505 1.00 88.56 994 GLU A CA 1
ATOM 8135 C C . GLU A 1 994 ? 34.715 1.545 -35.100 1.00 88.56 994 GLU A C 1
ATOM 8137 O O . GLU A 1 994 ? 33.792 1.213 -34.357 1.00 88.56 994 GLU A O 1
ATOM 8142 N N . GLN A 1 995 ? 34.526 1.747 -36.411 1.00 92.25 995 GLN A N 1
ATOM 8143 C CA . GLN A 1 995 ? 33.252 1.439 -37.082 1.00 92.25 995 GLN A CA 1
ATOM 8144 C C . GLN A 1 995 ? 33.075 -0.073 -37.241 1.00 92.25 995 GLN A C 1
ATOM 8146 O O . GLN A 1 995 ? 31.986 -0.593 -37.007 1.00 92.25 995 GLN A O 1
ATOM 8151 N N . ARG A 1 996 ? 34.161 -0.799 -37.516 1.00 93.75 996 ARG A N 1
ATOM 8152 C CA . ARG A 1 996 ? 34.147 -2.266 -37.586 1.00 93.75 996 ARG A CA 1
ATOM 8153 C C . ARG A 1 996 ? 33.919 -2.910 -36.216 1.00 93.75 996 ARG A C 1
ATOM 8155 O O . ARG A 1 996 ? 33.150 -3.858 -36.094 1.00 93.75 996 ARG A O 1
ATOM 8162 N N . ILE A 1 997 ? 34.495 -2.336 -35.157 1.00 93.12 997 ILE A N 1
ATOM 8163 C CA . ILE A 1 997 ? 34.179 -2.716 -33.769 1.00 93.12 997 ILE A CA 1
ATOM 8164 C C . ILE A 1 997 ? 32.702 -2.439 -33.445 1.00 93.12 997 ILE A C 1
ATOM 8166 O O . ILE A 1 997 ? 32.040 -3.252 -32.799 1.00 93.12 997 ILE A O 1
ATOM 8170 N N . LEU A 1 998 ? 32.152 -1.307 -33.898 1.00 93.75 998 LEU A N 1
ATOM 8171 C CA . LEU A 1 998 ? 30.731 -1.006 -33.715 1.00 93.75 998 LEU A CA 1
ATOM 8172 C C . LEU A 1 998 ? 29.838 -2.028 -34.436 1.00 93.75 998 LEU A C 1
ATOM 8174 O O . LEU A 1 998 ? 28.853 -2.477 -33.854 1.00 93.75 998 LEU A O 1
ATOM 8178 N N . ALA A 1 999 ? 30.213 -2.446 -35.649 1.00 95.38 999 ALA A N 1
ATOM 8179 C CA . ALA A 1 999 ? 29.536 -3.506 -36.395 1.00 95.38 999 ALA A CA 1
ATOM 8180 C C . ALA A 1 999 ? 29.488 -4.823 -35.601 1.00 95.38 999 ALA A C 1
ATOM 8182 O O . ALA A 1 999 ? 28.417 -5.419 -35.474 1.00 95.38 999 ALA A O 1
ATOM 8183 N N . PHE A 1 1000 ? 30.605 -5.225 -34.977 1.00 94.75 1000 PHE A N 1
ATOM 8184 C CA . PHE A 1 1000 ? 30.629 -6.377 -34.068 1.00 94.75 1000 PHE A CA 1
ATOM 8185 C C . PHE A 1 1000 ? 29.597 -6.231 -32.948 1.00 94.75 1000 PHE A C 1
ATOM 8187 O O . PHE A 1 1000 ? 28.832 -7.156 -32.689 1.00 94.75 1000 PHE A O 1
ATOM 8194 N N . HIS A 1 1001 ? 29.535 -5.068 -32.296 1.00 94.00 1001 HIS A N 1
ATOM 8195 C CA . HIS A 1 1001 ? 28.602 -4.848 -31.193 1.00 94.00 1001 HIS A CA 1
ATOM 8196 C C . HIS A 1 1001 ? 27.135 -4.820 -31.631 1.00 94.00 1001 HIS A C 1
ATOM 8198 O O . HIS A 1 1001 ? 26.276 -5.261 -30.869 1.00 94.00 1001 HIS A O 1
ATOM 8204 N N . PHE A 1 1002 ? 26.833 -4.345 -32.840 1.00 94.44 1002 PHE A N 1
ATOM 8205 C CA . PHE A 1 1002 ? 25.490 -4.452 -33.416 1.00 94.44 1002 PHE A CA 1
ATOM 8206 C C . PHE A 1 1002 ? 25.084 -5.922 -33.593 1.00 94.44 1002 PHE A C 1
ATOM 8208 O O . PHE A 1 1002 ? 23.958 -6.285 -33.270 1.00 94.44 1002 PHE A O 1
ATOM 8215 N N . ILE A 1 1003 ? 26.010 -6.792 -34.006 1.00 93.00 1003 ILE A N 1
ATOM 8216 C CA . ILE A 1 1003 ? 25.759 -8.237 -34.111 1.00 93.00 1003 ILE A CA 1
ATOM 8217 C C . ILE A 1 1003 ? 25.633 -8.872 -32.721 1.00 93.00 1003 ILE A C 1
ATOM 8219 O O . ILE A 1 1003 ? 24.627 -9.518 -32.422 1.00 93.00 1003 ILE A O 1
ATOM 8223 N N . SER A 1 1004 ? 26.626 -8.684 -31.848 1.00 90.56 1004 SER A N 1
ATOM 8224 C CA . SER A 1 1004 ? 26.718 -9.395 -30.568 1.00 90.56 1004 SER A CA 1
ATOM 8225 C C . SER A 1 1004 ? 25.537 -9.100 -29.647 1.00 90.56 1004 SER A C 1
ATOM 8227 O O . SER A 1 1004 ? 25.046 -9.996 -28.969 1.00 90.56 1004 SER A O 1
ATOM 8229 N N . ASN A 1 1005 ? 25.034 -7.861 -29.655 1.00 90.44 1005 ASN A N 1
ATOM 8230 C CA . ASN A 1 1005 ? 23.903 -7.461 -28.821 1.00 90.44 1005 ASN A CA 1
ATOM 8231 C C . ASN A 1 1005 ? 22.555 -8.023 -29.297 1.00 90.44 1005 ASN A C 1
ATOM 8233 O O . ASN A 1 1005 ? 21.556 -7.766 -28.630 1.00 90.44 1005 ASN A O 1
ATOM 8237 N N . THR A 1 1006 ? 22.486 -8.785 -30.395 1.00 88.69 1006 THR A N 1
ATOM 8238 C CA . THR A 1 1006 ? 21.256 -9.490 -30.810 1.00 88.69 1006 THR A CA 1
ATOM 8239 C C . THR A 1 1006 ? 21.005 -10.793 -30.044 1.00 88.69 1006 THR A C 1
ATOM 8241 O O . THR A 1 1006 ? 19.871 -11.272 -30.048 1.00 88.69 1006 THR A O 1
ATOM 8244 N N . LEU A 1 1007 ? 22.007 -11.327 -29.335 1.00 82.88 1007 LEU A N 1
ATOM 8245 C CA . LEU A 1 1007 ? 21.912 -12.565 -28.548 1.00 82.88 1007 LEU A CA 1
ATOM 8246 C C . LEU A 1 1007 ? 21.117 -12.396 -27.253 1.00 82.88 1007 LEU A C 1
ATOM 8248 O O . LEU A 1 1007 ? 21.207 -11.362 -26.597 1.00 82.88 1007 LEU A O 1
ATOM 8252 N N . ILE A 1 1008 ? 20.360 -13.412 -26.844 1.00 68.12 1008 ILE A N 1
ATOM 8253 C CA . ILE A 1 1008 ? 19.648 -13.397 -25.562 1.00 68.12 1008 ILE A CA 1
ATOM 8254 C C . ILE A 1 1008 ? 20.613 -13.877 -24.472 1.00 68.12 1008 ILE A C 1
ATOM 8256 O O . ILE A 1 1008 ? 20.871 -15.069 -24.360 1.00 68.12 1008 ILE A O 1
ATOM 8260 N N . ASP A 1 1009 ? 21.138 -12.949 -23.667 1.00 58.78 1009 ASP A N 1
ATOM 8261 C CA . ASP A 1 1009 ? 22.149 -13.243 -22.633 1.00 58.78 1009 ASP A CA 1
ATOM 8262 C C . ASP A 1 1009 ? 21.657 -14.225 -21.547 1.00 58.78 1009 ASP A C 1
ATOM 8264 O O . ASP A 1 1009 ? 22.463 -14.879 -20.890 1.00 58.78 1009 ASP A O 1
ATOM 8268 N N . GLU A 1 1010 ? 20.337 -14.342 -21.367 1.00 52.44 1010 GLU A N 1
ATOM 8269 C CA . GLU A 1 1010 ? 19.681 -15.229 -20.392 1.00 52.44 1010 GLU A CA 1
ATOM 8270 C C . GLU A 1 1010 ? 19.551 -16.684 -20.878 1.00 52.44 1010 GLU A C 1
ATOM 8272 O O . GLU A 1 1010 ? 19.274 -17.572 -20.072 1.00 52.44 1010 GLU A O 1
ATOM 8277 N N . ASP A 1 1011 ? 19.765 -16.942 -22.174 1.00 54.56 1011 ASP A N 1
ATOM 8278 C CA . ASP A 1 1011 ? 19.726 -18.285 -22.747 1.00 54.56 1011 ASP A CA 1
ATOM 8279 C C . ASP A 1 1011 ? 21.132 -18.706 -23.213 1.00 54.56 1011 ASP A C 1
ATOM 8281 O O . ASP A 1 1011 ? 21.594 -18.276 -24.274 1.00 54.56 1011 ASP A O 1
ATOM 8285 N N . PRO A 1 1012 ? 21.828 -19.587 -22.469 1.00 56.94 1012 PRO A N 1
ATOM 8286 C CA . PRO A 1 1012 ? 23.146 -20.076 -22.865 1.00 56.94 1012 PRO A CA 1
ATOM 8287 C C . PRO A 1 1012 ? 23.128 -20.884 -24.174 1.00 56.94 1012 PRO A C 1
ATOM 8289 O O . PRO A 1 1012 ? 24.199 -21.146 -24.724 1.00 56.94 1012 PRO A O 1
ATOM 8292 N N . LYS A 1 1013 ? 21.945 -21.263 -24.684 1.00 60.03 1013 LYS A N 1
ATOM 8293 C CA . LYS A 1 1013 ? 21.745 -21.914 -25.987 1.00 60.03 1013 LYS A CA 1
ATOM 8294 C C . LYS A 1 1013 ? 21.369 -20.937 -27.107 1.00 60.03 1013 LYS A C 1
ATOM 8296 O O . LYS A 1 1013 ? 21.279 -21.370 -28.256 1.00 60.03 1013 LYS A O 1
ATOM 8301 N N . SER A 1 1014 ? 21.182 -19.646 -26.813 1.00 66.69 1014 SER A N 1
ATOM 8302 C CA . SER A 1 1014 ? 20.898 -18.631 -27.830 1.00 66.69 1014 SER A CA 1
ATOM 8303 C C . SER A 1 1014 ? 22.051 -18.583 -28.829 1.00 66.69 1014 SER A C 1
ATOM 8305 O O . SER A 1 1014 ? 23.177 -18.227 -28.483 1.00 66.69 1014 SER A O 1
ATOM 8307 N N . THR A 1 1015 ? 21.757 -18.898 -30.087 1.00 71.50 1015 THR A N 1
ATOM 8308 C CA . THR A 1 1015 ? 22.703 -18.781 -31.200 1.00 71.50 1015 THR A CA 1
ATOM 8309 C C . THR A 1 1015 ? 22.398 -17.538 -32.024 1.00 71.50 1015 THR A C 1
ATOM 8311 O O . THR A 1 1015 ? 21.263 -17.055 -32.067 1.00 71.50 1015 THR A O 1
ATOM 8314 N N . LEU A 1 1016 ? 23.434 -16.978 -32.649 1.00 81.56 1016 LEU A N 1
ATOM 8315 C CA . LEU A 1 1016 ? 23.267 -15.880 -33.594 1.00 81.56 1016 LEU A CA 1
ATOM 8316 C C . LEU A 1 1016 ? 22.418 -16.338 -34.782 1.00 81.56 1016 LEU A C 1
ATOM 8318 O O . LEU A 1 1016 ? 22.511 -17.471 -35.249 1.00 81.56 1016 LEU A O 1
ATOM 8322 N N . ASP A 1 1017 ? 21.613 -15.414 -35.291 1.00 83.00 1017 ASP A N 1
ATOM 8323 C CA . ASP A 1 1017 ? 20.856 -15.630 -36.514 1.00 83.00 1017 ASP A CA 1
ATOM 8324 C C . ASP A 1 1017 ? 21.819 -15.842 -37.698 1.00 83.00 1017 ASP A C 1
ATOM 8326 O O . ASP A 1 1017 ? 22.769 -15.071 -37.861 1.00 83.00 1017 ASP A O 1
ATOM 8330 N N . ILE A 1 1018 ? 21.573 -16.871 -38.518 1.00 83.19 1018 ILE A N 1
ATOM 8331 C CA . ILE A 1 1018 ? 22.492 -17.349 -39.568 1.00 83.19 1018 ILE A CA 1
ATOM 8332 C C . ILE A 1 1018 ? 22.901 -16.249 -40.556 1.00 83.19 1018 ILE A C 1
ATOM 8334 O O . ILE A 1 1018 ? 24.028 -16.227 -41.047 1.00 83.19 1018 ILE A O 1
ATOM 8338 N N . ASP A 1 1019 ? 22.014 -15.280 -40.788 1.00 86.81 1019 ASP A N 1
ATOM 8339 C CA . ASP A 1 1019 ? 22.266 -14.159 -41.695 1.00 86.81 1019 ASP A CA 1
ATOM 8340 C C . ASP A 1 1019 ? 23.348 -13.189 -41.171 1.00 86.81 1019 ASP A C 1
ATOM 8342 O O . ASP A 1 1019 ? 23.877 -12.391 -41.944 1.00 86.81 1019 ASP A O 1
ATOM 8346 N N . PHE A 1 1020 ? 23.710 -13.240 -39.881 1.00 90.94 1020 PHE A N 1
ATOM 8347 C CA . PHE A 1 1020 ? 24.833 -12.468 -39.334 1.00 90.94 1020 PHE A CA 1
ATOM 8348 C C . PHE A 1 1020 ? 26.186 -13.170 -39.502 1.00 90.94 1020 PHE A C 1
ATOM 8350 O O . PHE A 1 1020 ? 27.218 -12.512 -39.360 1.00 90.94 1020 PHE A O 1
ATOM 8357 N N . PHE A 1 1021 ? 26.229 -14.469 -39.828 1.00 88.06 1021 PHE A N 1
ATOM 8358 C CA . PHE A 1 1021 ? 27.495 -15.205 -39.958 1.00 88.06 1021 PHE A CA 1
ATOM 8359 C C . PHE A 1 1021 ? 28.422 -14.661 -41.045 1.00 88.06 1021 PHE A C 1
ATOM 8361 O O . PHE A 1 1021 ? 29.611 -14.518 -40.756 1.00 88.06 1021 PHE A O 1
ATOM 8368 N N . PRO A 1 1022 ? 27.945 -14.297 -42.255 1.00 90.44 1022 PRO A N 1
ATOM 8369 C CA . PRO A 1 1022 ? 28.820 -13.713 -43.268 1.00 90.44 1022 PRO A CA 1
ATOM 8370 C C . PRO A 1 1022 ? 29.476 -12.414 -42.787 1.00 90.44 1022 PRO A C 1
ATOM 8372 O O . PRO A 1 1022 ? 30.656 -12.190 -43.035 1.00 90.44 1022 PRO A O 1
ATOM 8375 N N . LEU A 1 1023 ? 28.736 -11.584 -42.047 1.00 93.44 1023 LEU A N 1
ATOM 8376 C CA . LEU A 1 1023 ? 29.250 -10.331 -41.491 1.00 93.44 1023 LEU A CA 1
ATOM 8377 C C . LEU A 1 1023 ? 30.260 -10.589 -40.368 1.00 93.44 1023 LEU A C 1
ATOM 8379 O O . LEU A 1 1023 ? 31.300 -9.940 -40.304 1.00 93.44 1023 LEU A O 1
ATOM 8383 N N . LEU A 1 1024 ? 29.981 -11.566 -39.503 1.00 91.06 1024 LEU A N 1
ATOM 8384 C CA . LEU A 1 1024 ? 30.878 -11.946 -38.415 1.00 91.06 1024 LEU A CA 1
ATOM 8385 C C . LEU A 1 1024 ? 32.187 -12.559 -38.936 1.00 91.06 1024 LEU A C 1
ATOM 8387 O O . LEU A 1 1024 ? 33.245 -12.298 -38.366 1.00 91.06 1024 LEU A O 1
ATOM 8391 N N . LYS A 1 1025 ? 32.131 -13.301 -40.049 1.00 89.81 1025 LYS A N 1
ATOM 8392 C CA . LYS A 1 1025 ? 33.311 -13.804 -40.763 1.00 89.81 1025 LYS A CA 1
ATOM 8393 C C . LYS A 1 1025 ? 34.221 -12.664 -41.217 1.00 89.81 1025 LYS A C 1
ATOM 8395 O O . LYS A 1 1025 ? 35.411 -12.697 -40.929 1.00 89.81 1025 LYS A O 1
ATOM 8400 N N . VAL A 1 1026 ? 33.651 -11.634 -41.853 1.00 92.00 1026 VAL A N 1
ATOM 8401 C CA . VAL A 1 1026 ? 34.403 -10.444 -42.295 1.00 92.00 1026 VAL A CA 1
ATOM 8402 C C . VAL A 1 1026 ? 35.120 -9.770 -41.123 1.00 92.00 1026 VAL A C 1
ATOM 8404 O O . VAL A 1 1026 ? 36.247 -9.321 -41.282 1.00 92.00 1026 VAL A O 1
ATOM 8407 N N . ILE A 1 1027 ? 34.499 -9.719 -39.940 1.00 92.62 1027 ILE A N 1
ATOM 8408 C CA . ILE A 1 1027 ? 35.114 -9.152 -38.728 1.00 92.62 1027 ILE A CA 1
ATOM 8409 C C . ILE A 1 1027 ? 36.245 -10.044 -38.206 1.00 92.62 1027 ILE A C 1
ATOM 8411 O O . ILE A 1 1027 ? 37.292 -9.536 -37.809 1.00 92.62 1027 ILE A O 1
ATOM 8415 N N . HIS A 1 1028 ? 36.030 -11.360 -38.179 1.00 89.94 1028 HIS A N 1
ATOM 8416 C CA . HIS A 1 1028 ? 36.998 -12.325 -37.666 1.00 89.94 1028 HIS A CA 1
ATOM 8417 C C . HIS A 1 1028 ? 38.277 -12.378 -38.517 1.00 89.94 1028 HIS A C 1
ATOM 8419 O O . HIS A 1 1028 ? 39.371 -12.439 -37.965 1.00 89.94 1028 HIS A O 1
ATOM 8425 N N . GLU A 1 1029 ? 38.135 -12.304 -39.843 1.00 90.00 1029 GLU A N 1
ATOM 8426 C CA . GLU A 1 1029 ? 39.237 -12.345 -40.817 1.00 90.00 1029 GLU A CA 1
ATOM 8427 C C . GLU A 1 1029 ? 39.923 -10.978 -41.026 1.00 90.00 1029 GLU A C 1
ATOM 8429 O O . GLU A 1 1029 ? 40.901 -10.878 -41.768 1.00 90.00 1029 GLU A O 1
ATOM 8434 N N . ASP A 1 1030 ? 39.435 -9.904 -40.394 1.00 90.56 1030 ASP A N 1
ATOM 8435 C CA . ASP A 1 1030 ? 40.036 -8.575 -40.519 1.00 90.56 1030 ASP A CA 1
ATOM 8436 C C . ASP A 1 1030 ? 41.291 -8.445 -39.645 1.00 90.56 1030 ASP A C 1
ATOM 8438 O O . ASP A 1 1030 ? 41.205 -8.249 -38.430 1.00 90.56 1030 ASP A O 1
ATOM 8442 N N . ASN A 1 1031 ? 42.466 -8.460 -40.279 1.00 88.38 1031 ASN A N 1
ATOM 8443 C CA . ASN A 1 1031 ? 43.763 -8.311 -39.607 1.00 88.38 1031 ASN A CA 1
ATOM 8444 C C . ASN A 1 1031 ? 43.870 -7.036 -38.748 1.00 88.38 1031 ASN A C 1
ATOM 8446 O O . ASN A 1 1031 ? 44.633 -7.000 -37.787 1.00 88.38 1031 ASN A O 1
ATOM 8450 N N . ARG A 1 1032 ? 43.101 -5.977 -39.040 1.00 90.06 1032 ARG A N 1
ATOM 8451 C CA . ARG A 1 1032 ? 43.102 -4.751 -38.216 1.00 90.06 1032 ARG A CA 1
ATOM 8452 C C . ARG A 1 1032 ? 42.434 -4.951 -36.853 1.00 90.06 1032 ARG A C 1
ATOM 8454 O O . ARG A 1 1032 ? 42.603 -4.113 -35.970 1.00 90.06 1032 ARG A O 1
ATOM 8461 N N . LEU A 1 1033 ? 41.644 -6.013 -36.695 1.00 89.88 1033 LEU A N 1
ATOM 8462 C CA . LEU A 1 1033 ? 40.897 -6.344 -35.484 1.00 89.88 1033 LEU A CA 1
ATOM 8463 C C . LEU A 1 1033 ? 41.503 -7.508 -34.698 1.00 89.88 1033 LEU A C 1
ATOM 8465 O O . LEU A 1 1033 ? 40.877 -7.940 -33.735 1.00 89.88 1033 LEU A O 1
ATOM 8469 N N . GLU A 1 1034 ? 42.704 -7.981 -35.040 1.00 88.25 1034 GLU A N 1
ATOM 8470 C CA . GLU A 1 1034 ? 43.357 -9.133 -34.397 1.00 88.25 1034 GLU A CA 1
ATOM 8471 C C . GLU A 1 1034 ? 43.321 -9.037 -32.859 1.00 88.25 1034 GLU A C 1
ATOM 8473 O O . GLU A 1 1034 ? 42.659 -9.838 -32.200 1.00 88.25 1034 GLU A O 1
ATOM 8478 N N . MET A 1 1035 ? 43.849 -7.947 -32.286 1.00 87.19 1035 MET A N 1
ATOM 8479 C CA . MET A 1 1035 ? 43.819 -7.714 -30.831 1.00 87.19 1035 MET A CA 1
ATOM 8480 C C . MET A 1 1035 ? 42.400 -7.631 -30.237 1.00 87.19 1035 MET A C 1
ATOM 8482 O O . MET A 1 1035 ? 42.174 -7.990 -29.080 1.00 87.19 1035 MET A O 1
ATOM 8486 N N . PHE A 1 1036 ? 41.430 -7.110 -30.994 1.00 89.81 1036 PHE A N 1
ATOM 8487 C CA . PHE A 1 1036 ? 40.037 -7.018 -30.548 1.00 89.81 1036 PHE A CA 1
ATOM 8488 C C . PHE A 1 1036 ? 39.355 -8.394 -30.546 1.00 89.81 1036 PHE A C 1
ATOM 8490 O O . PHE A 1 1036 ? 38.567 -8.689 -29.637 1.00 89.81 1036 PHE A O 1
ATOM 8497 N N . ASN A 1 1037 ? 39.666 -9.218 -31.548 1.00 89.06 1037 ASN A N 1
ATOM 8498 C CA . ASN A 1 1037 ? 39.126 -10.554 -31.752 1.00 89.06 1037 ASN A CA 1
ATOM 8499 C C . ASN A 1 1037 ? 39.715 -11.563 -30.762 1.00 89.06 1037 ASN A C 1
ATOM 8501 O O . ASN A 1 1037 ? 38.957 -12.364 -30.213 1.00 89.06 1037 ASN A O 1
ATOM 8505 N N . ASP A 1 1038 ? 41.008 -11.463 -30.448 1.00 87.25 1038 ASP A N 1
ATOM 8506 C CA . ASP A 1 1038 ? 41.683 -12.309 -29.455 1.00 87.25 1038 ASP A CA 1
ATOM 8507 C C . ASP A 1 1038 ? 41.008 -12.234 -28.083 1.00 87.25 1038 ASP A C 1
ATOM 8509 O O . ASP A 1 1038 ? 40.739 -13.251 -27.441 1.00 87.25 1038 ASP A O 1
ATOM 8513 N N . GLY A 1 1039 ? 40.622 -11.025 -27.662 1.00 85.06 1039 GLY A N 1
ATOM 8514 C CA . GLY A 1 1039 ? 39.882 -10.806 -26.418 1.00 85.06 1039 GLY A CA 1
ATOM 8515 C C . GLY A 1 1039 ? 38.454 -11.376 -26.406 1.00 85.06 1039 GLY A C 1
ATOM 8516 O O . GLY A 1 1039 ? 37.768 -11.256 -25.391 1.00 85.06 1039 GLY A O 1
ATOM 8517 N N . ARG A 1 1040 ? 37.979 -11.950 -27.521 1.00 89.00 1040 ARG A N 1
ATOM 8518 C CA . ARG A 1 1040 ? 36.604 -12.438 -27.742 1.00 89.00 1040 ARG A CA 1
ATOM 8519 C C . ARG A 1 1040 ? 36.560 -13.846 -28.336 1.00 89.00 1040 ARG A C 1
ATOM 8521 O O . ARG A 1 1040 ? 35.536 -14.237 -28.895 1.00 89.00 1040 ARG A O 1
ATOM 8528 N N . LYS A 1 1041 ? 37.635 -14.624 -28.194 1.00 85.06 1041 LYS A N 1
ATOM 8529 C CA . LYS A 1 1041 ? 37.728 -15.994 -28.716 1.00 85.06 1041 LYS A CA 1
ATOM 8530 C C . LYS A 1 1041 ? 36.520 -16.860 -28.333 1.00 85.06 1041 LYS A C 1
ATOM 8532 O O . LYS A 1 1041 ? 35.891 -17.434 -29.216 1.00 85.06 1041 LYS A O 1
ATOM 8537 N N . ASP A 1 1042 ? 36.111 -16.828 -27.064 1.00 83.38 1042 ASP A N 1
ATOM 8538 C CA . ASP A 1 1042 ? 34.950 -17.572 -26.546 1.00 83.38 1042 ASP A CA 1
ATOM 8539 C C . ASP A 1 1042 ? 33.635 -17.232 -27.275 1.00 83.38 1042 ASP A C 1
ATOM 8541 O O . ASP A 1 1042 ? 32.760 -18.083 -27.450 1.00 83.38 1042 ASP A O 1
ATOM 8545 N N . PHE A 1 1043 ? 33.472 -15.977 -27.714 1.00 86.06 1043 PHE A N 1
ATOM 8546 C CA . PHE A 1 1043 ? 32.292 -15.548 -28.464 1.00 86.06 1043 PHE A CA 1
ATOM 8547 C C . PHE A 1 1043 ? 32.267 -16.182 -29.859 1.00 86.06 1043 PHE A C 1
ATOM 8549 O O . PHE A 1 1043 ? 31.219 -16.678 -30.283 1.00 86.06 1043 PHE A O 1
ATOM 8556 N N . TYR A 1 1044 ? 33.409 -16.188 -30.554 1.00 85.38 1044 TYR A N 1
ATOM 8557 C CA . TYR A 1 1044 ? 33.552 -16.792 -31.882 1.00 85.38 1044 TYR A CA 1
ATOM 8558 C C . TYR A 1 1044 ? 33.464 -18.323 -31.830 1.00 85.38 1044 TYR A C 1
ATOM 8560 O O . TYR A 1 1044 ? 32.788 -18.921 -32.666 1.00 85.38 1044 TYR A O 1
ATOM 8568 N N . GLU A 1 1045 ? 34.049 -18.956 -30.811 1.00 83.88 1045 GLU A N 1
ATOM 8569 C CA . GLU A 1 1045 ? 33.925 -20.401 -30.579 1.00 83.88 1045 GLU A CA 1
ATOM 8570 C C . GLU A 1 1045 ? 32.471 -20.840 -30.412 1.00 83.88 1045 GLU A C 1
ATOM 8572 O O . GLU A 1 1045 ? 32.083 -21.897 -30.904 1.00 83.88 1045 GLU A O 1
ATOM 8577 N N . ARG A 1 1046 ? 31.646 -20.008 -29.771 1.00 79.88 1046 ARG A N 1
ATOM 8578 C CA . ARG A 1 1046 ? 30.226 -20.303 -29.561 1.00 79.88 1046 ARG A CA 1
ATOM 8579 C C . ARG A 1 1046 ? 29.354 -20.004 -30.777 1.00 79.88 1046 ARG A C 1
ATOM 8581 O O . ARG A 1 1046 ? 28.432 -20.760 -31.059 1.00 79.88 1046 ARG A O 1
ATOM 8588 N N . ASN A 1 1047 ? 29.597 -18.889 -31.463 1.00 79.81 1047 ASN A N 1
ATOM 8589 C CA . ASN A 1 1047 ? 28.633 -18.336 -32.421 1.00 79.81 1047 ASN A CA 1
ATOM 8590 C C . ASN A 1 1047 ? 29.074 -18.401 -33.886 1.00 79.81 1047 ASN A C 1
ATOM 8592 O O . ASN A 1 1047 ? 28.259 -18.128 -34.761 1.00 79.81 1047 ASN A O 1
ATOM 8596 N N . PHE A 1 1048 ? 30.336 -18.731 -34.164 1.00 77.75 1048 PHE A N 1
ATOM 8597 C CA . PHE A 1 1048 ? 30.892 -18.727 -35.516 1.00 77.75 1048 PHE A CA 1
ATOM 8598 C C . PHE A 1 1048 ? 31.484 -20.085 -35.906 1.00 77.75 1048 PHE A C 1
ATOM 8600 O O . PHE A 1 1048 ? 31.066 -20.680 -36.897 1.00 77.75 1048 PHE A O 1
ATOM 8607 N N . TYR A 1 1049 ? 32.399 -20.632 -35.101 1.00 79.50 1049 TYR A N 1
ATOM 8608 C CA . TYR A 1 1049 ? 33.099 -21.883 -35.424 1.00 79.50 1049 TYR A CA 1
ATOM 8609 C C . TYR A 1 1049 ? 32.222 -23.134 -35.591 1.00 79.50 1049 TYR A C 1
ATOM 8611 O O . TYR A 1 1049 ? 32.589 -23.976 -36.414 1.00 79.50 1049 TYR A O 1
ATOM 8619 N N . PRO A 1 1050 ? 31.066 -23.291 -34.912 1.00 76.19 1050 PRO A N 1
ATOM 8620 C CA . PRO A 1 1050 ? 30.183 -24.432 -35.151 1.00 76.19 1050 PRO A CA 1
ATOM 8621 C C . PRO A 1 1050 ? 29.656 -24.512 -36.592 1.00 76.19 1050 PRO A C 1
ATOM 8623 O O . PRO A 1 1050 ? 29.242 -25.584 -37.020 1.00 76.19 1050 PRO A O 1
ATOM 8626 N N . TYR A 1 1051 ? 29.706 -23.403 -37.337 1.00 68.62 1051 TYR A N 1
ATOM 8627 C CA . TYR A 1 1051 ? 29.168 -23.260 -38.692 1.00 68.62 1051 TYR A CA 1
ATOM 8628 C C . TYR A 1 1051 ? 30.252 -23.198 -39.781 1.00 68.62 1051 TYR A C 1
ATOM 8630 O O . TYR A 1 1051 ? 29.941 -22.966 -40.945 1.00 68.62 1051 TYR A O 1
ATOM 8638 N N . LEU A 1 1052 ? 31.523 -23.398 -39.410 1.00 64.69 1052 LEU A N 1
ATOM 8639 C CA . LEU A 1 1052 ? 32.645 -23.551 -40.345 1.00 64.69 1052 LEU A CA 1
ATOM 8640 C C . LEU A 1 1052 ? 32.875 -25.012 -40.777 1.00 64.69 1052 LEU A C 1
ATOM 8642 O O . LEU A 1 1052 ? 33.790 -25.264 -41.561 1.00 64.69 1052 LEU A O 1
ATOM 8646 N N . LYS A 1 1053 ? 32.096 -25.957 -40.235 1.00 51.72 1053 LYS A N 1
ATOM 8647 C CA . LYS A 1 1053 ? 32.188 -27.393 -40.531 1.00 51.72 1053 LYS A CA 1
ATOM 8648 C C . LYS A 1 1053 ? 31.315 -27.814 -41.701 1.00 51.72 1053 LYS A C 1
ATOM 8650 O O . LYS A 1 1053 ? 30.152 -27.357 -41.755 1.00 51.72 1053 LYS A O 1
#